Protein AF-0000000081165076 (afdb_homodimer)

Foldseek 3Di:
DVVVVVVVVVVVVVVVVVVVVVVVVVVVVVVLVVVLVVLVVVVVVVVVVVVVVVVVVVVVVVVVVVVVVVVVVVVVVVVVLVVVVVVVVVVVVVLVVLVVVLVVLVVVCVVPPVVVCVVSVVCSVVDPSVVPNPPPDDDDDPVNRDDDDDDDDPDPVVVVVVVVVPPDDDDPFAQKAWPDWDADAQWIKTFMDGDDDPDPQKKKWKWKFWDDDRSVCPVVTDIDTQDIGDDRMDIRGRDDAFTKMKMWMWMDHPPDPDIIDIGDIDMDHHHHHHWAWDDPDPQWHADDRRQKIFGHADQDWWKIKTPDLRAFAQHKKKKWWAWDDDFDFQWWKWKALDRPGTHHQLAARIWIAGQCFWIHARNRTDPDGDHGDHHGKMWMWHWDDPVPQWIWIWIDIPHDIDIDIHRGPCVPQPPPPPPDDPPSGGGRIMIITTGRHGTTMMGMD/DVVVVVVVVVVVVVVVVVVVVVVVVVVVVVVLVVVLVVLVVVVVVVVVVVVVVVVVVVVVVVVVVVVVVVVVVVVVVVVVLVVVVVVVVVVVVVLVVLVVVLVVLVVVCVVPPVVVCVVSVVCSVPDPSVVPNPPPDDDDDVVPRDDDDDDDDPDPVVVVVVVVVPPDDDDPFAQKAWDDWDADAQWIKTFMDGDDDPDPQKKKWKWKFWDDDRSVCPVVTDIDTADIGDDRMDIRGRDDAFTKMKMWMWMDHPPDPDIIDIGDIDMDHHHHHHWAWDDPDPQWHADPRRQKIFGHADQDWWKIKTPDLRAFAQHKKKKWWAWDDDFDFQWWKWKALDRPGTHHQLAARIWIAGQCFWIHARNHTDPDGDHGDHHGKMWMWHWDDPVPQWIWIWIDIPHDIDIDIHRGPCVPQPPPPPPDDPPPGGRRIMIITTGRHGTTMMGMD

InterPro domains:
  IPR013783 Immunoglobulin-like fold [G3DSA:2.60.40.10] (173-272)
  IPR036116 Fibronectin type III superfamily [SSF49265] (173-267)
  IPR059495 CRLF3, C-terminal domain [PF27985] (286-445)
  IPR060586 CRLF3, N-terminal coiled-coil domain [PF27984] (12-149)

Solvent-accessible surface area (backbone atoms only — not comparable to full-atom values): 47484 Å² total; per-residue (Å²): 115,58,64,63,43,53,49,50,43,53,51,50,32,50,52,26,50,52,42,39,55,52,45,54,52,40,50,54,52,48,52,51,45,51,47,35,28,53,43,26,34,53,50,26,47,52,49,50,54,50,51,53,49,50,43,52,53,49,44,51,51,39,50,51,52,40,51,51,50,53,47,48,50,45,51,51,53,41,50,53,51,49,52,53,50,51,54,51,48,50,52,49,50,52,50,40,50,51,29,50,50,49,38,51,51,40,52,54,43,64,71,60,55,45,77,79,37,58,65,59,44,53,52,54,70,66,32,68,68,66,65,58,57,69,66,77,79,78,71,79,52,72,85,75,42,56,42,36,38,59,45,69,74,87,53,60,52,57,56,52,36,55,57,45,66,65,56,54,49,77,39,47,61,38,61,33,36,72,72,44,75,44,75,37,66,18,25,39,35,38,30,42,43,67,66,67,76,87,70,75,64,45,34,30,38,35,30,36,31,84,33,73,66,43,71,88,43,50,87,78,56,69,71,42,84,73,46,74,40,70,64,57,55,50,70,48,66,84,46,66,60,73,36,42,32,20,35,35,37,26,39,27,48,69,89,56,90,60,68,52,53,64,19,73,67,46,64,50,64,32,77,49,56,52,62,36,46,42,76,80,48,73,41,46,48,60,40,82,87,25,23,27,41,32,32,40,82,62,90,62,70,43,46,44,42,33,61,51,65,71,44,44,61,65,53,66,40,35,38,36,23,71,34,66,45,68,85,50,90,78,15,30,41,38,38,22,63,68,82,78,60,41,79,57,60,77,29,74,50,16,34,28,35,28,39,72,13,46,33,25,52,51,49,39,74,52,89,68,70,44,63,57,63,42,67,71,31,49,42,36,42,35,36,39,70,63,84,76,68,32,33,36,38,36,42,31,32,86,87,45,72,50,74,49,80,41,77,54,72,58,86,78,49,79,74,74,71,67,83,77,77,81,69,82,69,65,70,51,23,25,39,36,36,28,59,76,37,36,52,31,26,43,32,49,82,115,58,65,64,44,52,49,49,44,53,52,51,32,52,51,25,50,52,43,39,55,52,46,55,53,39,51,54,52,49,53,52,46,51,46,33,28,54,43,27,34,52,51,25,49,52,48,50,54,51,52,52,50,50,43,50,52,50,46,51,51,40,50,51,53,40,50,51,50,53,48,49,51,46,50,51,52,41,52,54,52,49,52,53,51,50,54,51,50,50,53,48,52,52,50,41,51,50,29,50,50,49,38,50,51,38,52,53,43,65,70,59,54,45,77,78,37,57,65,61,45,52,51,55,70,67,33,66,68,65,66,59,57,71,67,75,78,78,71,79,52,73,84,74,41,55,42,36,37,58,45,70,74,86,54,61,54,60,56,52,36,54,56,44,67,66,55,54,50,78,38,46,62,38,60,33,39,71,73,45,77,44,75,38,65,18,24,39,34,39,31,45,43,68,65,68,76,87,68,74,64,45,34,30,39,35,30,37,29,84,33,75,66,44,72,86,42,51,88,76,55,70,72,41,85,72,48,73,42,69,64,58,57,50,68,48,66,85,46,66,62,72,37,42,32,20,35,34,37,25,39,26,47,67,86,56,90,61,68,52,52,64,20,74,66,47,67,50,64,31,78,48,57,51,64,35,48,43,76,81,47,74,42,46,48,60,42,81,86,23,24,27,39,31,34,40,83,64,90,63,70,42,47,43,43,32,62,51,65,69,44,41,59,66,52,66,38,34,38,36,23,72,34,68,43,69,85,48,89,77,16,30,41,38,38,22,64,66,83,78,61,41,79,58,60,77,30,75,52,14,34,28,35,29,40,73,13,46,33,25,53,51,50,38,74,52,88,69,67,43,63,57,64,44,66,70,30,50,42,36,41,34,35,38,70,65,82,76,66,32,34,37,36,37,41,32,32,87,90,44,72,50,74,49,79,42,76,54,72,58,86,78,50,77,72,75,72,69,82,76,79,80,70,81,68,61,69,51,23,25,39,35,36,30,58,75,36,36,51,30,25,42,32,49,80

Secondary structure (DSSP, 8-state):
-HHHHHHHHHHHHHHHHHHHHHHHHHHHHHHHHHHHHHHHHHHHHHHHHHHHHHHHHHHHHHHHHHHHHHHHHHHHHHHHHHHHHHHHHHHHHHHHHHHHHHHHHHHHHHHS-TTT-HHHHHHHHH-HHHHGGG--PPPPPGGGS---EEE--S-HHHHHHHHHHTS-EEESS-SEEEEEEEEETTEEEEEEEESSS--SSEEEEEEEEES---GGGGGG---EEEEEES-SEEEE-SPPTT-EEEEEEEEEETT-S---PPPPPEEEE--SPPP-B-SS-TTEEEETTTTEEEE-SSS----EEBSSS-EETT--EEEEEEE-----TT-EEEEES-S--SS-S-STTEEEEETTS-EEETTEEPS--PPPP-TT-EEEEEEEE-SSSEEEEEEEETTEEEEEEEE--GGGS-----SS-------EEEEEEE-SSTT-EEEE-/-HHHHHHHHHHHHHHHHHHHHHHHHHHHHHHHHHHHHHHHHHHHHHHHHHHHHHHHHHHHHHHHHHHHHHHHHHHHHHHHHHHHHHHHHHHHHHHHHHHHHHHHHHHHHHHS-TTT-HHHHHHHHH-HHHHGGG--PPPPPGGGS---EEE--S-HHHHHHHHHHTS-EEESS-SEEEEEEEEETTEEEEEEEESSS--SSEEEEEEEEES---GGGGGG---EEEEEES-SEEEE-SPPTTEEEEEEEEEEETT-S---PPPPPEEEEE-SPPP-B-SS-TTEEEETTTTEEEE-SSS----EEBSSS-EETT--EEEEEEE-----TT-EEEEES-S--SS-S-STTEEEEETTS-EEETTEE-SPPPPPP-TT-EEEEEEEE-SSSEEEEEEEETTEEEEEEEE--GGGS-----SS-------EEEEEEE-SSTT-EEEE-

Nearest PDB structures (foldseek):
  6rpx-assembly1_A  TM=6.434E-01  e=7.428E-28  Mus musculus
  6rpz-assembly1_A  TM=6.481E-01  e=4.586E-27  Mus musculus
  6rpy-assembly1_A  TM=6.576E-01  e=1.841E-25  Mus musculus
  1ujt-assembly1_A  TM=6.113E-01  e=3.303E-04  Homo sapiens
  5iv7-assembly1_C  TM=3.726E-01  e=2.010E-02  Tequatrovirus T4

Radius of gyration: 54.28 Å; Cα contacts (8 Å, |Δi|>4): 1752; chains: 2; bounding box: 66×156×138 Å

Structure (mmCIF, N/CA/C/O backbone):
data_AF-0000000081165076-model_v1
#
loop_
_entity.id
_entity.type
_entity.pdbx_description
1 polymer 'Cytokine receptor-like factor 3'
#
loop_
_atom_site.group_PDB
_atom_site.id
_atom_site.type_symbol
_atom_site.label_atom_id
_atom_site.label_alt_id
_atom_site.label_comp_id
_atom_site.label_asym_id
_atom_site.label_entity_id
_atom_site.label_seq_id
_atom_site.pdbx_PDB_ins_code
_atom_site.Cartn_x
_atom_site.Cartn_y
_atom_site.Cartn_z
_atom_site.occupancy
_atom_site.B_iso_or_equiv
_atom_site.auth_seq_id
_atom_site.auth_comp_id
_atom_site.auth_asym_id
_atom_site.auth_atom_id
_atom_site.pdbx_PDB_model_num
ATOM 1 N N . MET A 1 1 ? -9.984 -53.719 -66.75 1 63.38 1 MET A N 1
ATOM 2 C CA . MET A 1 1 ? -10.195 -52.281 -66.5 1 63.38 1 MET A CA 1
ATOM 3 C C . MET A 1 1 ? -11.18 -52.094 -65.375 1 63.38 1 MET A C 1
ATOM 5 O O . MET A 1 1 ? -10.906 -51.312 -64.438 1 63.38 1 MET A O 1
ATOM 9 N N . SER A 1 2 ? -12.094 -53 -65.25 1 77.25 2 SER A N 1
ATOM 10 C CA . SER A 1 2 ? -13.148 -52.875 -64.25 1 77.25 2 SER A CA 1
ATOM 11 C C . SER A 1 2 ? -12.656 -53.312 -62.875 1 77.25 2 SER A C 1
ATOM 13 O O . SER A 1 2 ? -12.938 -52.656 -61.875 1 77.25 2 SER A O 1
ATOM 15 N N . GLU A 1 3 ? -11.797 -54.219 -62.844 1 81.38 3 GLU A N 1
ATOM 16 C CA . GLU A 1 3 ? -11.32 -54.75 -61.562 1 81.38 3 GLU A CA 1
ATOM 17 C C . GLU A 1 3 ? -10.414 -53.75 -60.844 1 81.38 3 GLU A C 1
ATOM 19 O O . GLU A 1 3 ? -10.484 -53.594 -59.625 1 81.38 3 GLU A O 1
ATOM 24 N N . SER A 1 4 ? -9.68 -53.125 -61.688 1 85.31 4 SER A N 1
ATOM 25 C CA . SER A 1 4 ? -8.773 -52.125 -61.125 1 85.31 4 SER A CA 1
ATOM 26 C C . SER A 1 4 ? -9.539 -50.938 -60.562 1 85.31 4 SER A C 1
ATOM 28 O O . SER A 1 4 ? -9.141 -50.375 -59.531 1 85.31 4 SER A O 1
ATOM 30 N N . LEU A 1 5 ? -10.656 -50.656 -61.156 1 87.56 5 LEU A N 1
ATOM 31 C CA . LEU A 1 5 ? -11.477 -49.531 -60.719 1 87.56 5 LEU A CA 1
ATOM 32 C C . LEU A 1 5 ? -12.227 -49.875 -59.438 1 87.56 5 LEU A C 1
ATOM 34 O O . LEU A 1 5 ? -12.414 -49.031 -58.562 1 87.56 5 LEU A O 1
ATOM 38 N N . VAL A 1 6 ? -12.594 -51.125 -59.281 1 89.12 6 VAL A N 1
ATOM 39 C CA . VAL A 1 6 ? -13.289 -51.594 -58.094 1 89.12 6 VAL A CA 1
ATOM 40 C C . VAL A 1 6 ? -12.328 -51.594 -56.906 1 89.12 6 VAL A C 1
ATOM 42 O O . VAL A 1 6 ? -12.703 -51.188 -55.781 1 89.12 6 VAL A O 1
ATOM 45 N N . GLN A 1 7 ? -11.117 -51.969 -57.219 1 89.62 7 GLN A N 1
ATOM 46 C CA . GLN A 1 7 ? -10.109 -51.969 -56.188 1 89.62 7 GLN A CA 1
ATOM 47 C C . GLN A 1 7 ? -9.812 -50.531 -55.688 1 89.62 7 GLN A C 1
ATOM 49 O O . GLN A 1 7 ? -9.547 -50.312 -54.531 1 89.62 7 GLN A O 1
ATOM 54 N N . ASN A 1 8 ? -9.875 -49.625 -56.562 1 87.19 8 ASN A N 1
ATOM 55 C CA . ASN A 1 8 ? -9.672 -48.219 -56.219 1 87.19 8 ASN A CA 1
ATOM 56 C C . ASN A 1 8 ? -10.75 -47.719 -55.25 1 87.19 8 ASN A C 1
ATOM 58 O O . ASN A 1 8 ? -10.477 -46.938 -54.344 1 87.19 8 ASN A O 1
ATOM 62 N N . VAL A 1 9 ? -11.953 -48.188 -55.469 1 89 9 VAL A N 1
ATOM 63 C CA . VAL A 1 9 ? -13.062 -47.812 -54.594 1 89 9 VAL A CA 1
ATOM 64 C C . VAL A 1 9 ? -12.859 -48.375 -53.188 1 89 9 VAL A C 1
ATOM 66 O O . VAL A 1 9 ? -13.07 -47.688 -52.188 1 89 9 VAL A O 1
ATOM 69 N N . VAL A 1 10 ? -12.383 -49.594 -53.156 1 89.81 10 VAL A N 1
ATOM 70 C CA . VAL A 1 10 ? -12.172 -50.25 -51.875 1 89.81 10 VAL A CA 1
ATOM 71 C C . VAL A 1 10 ? -11.055 -49.562 -51.094 1 89.81 10 VAL A C 1
ATOM 73 O O . VAL A 1 10 ? -11.172 -49.344 -49.906 1 89.81 10 VAL A O 1
ATOM 76 N N . ASP A 1 11 ? -9.992 -49.188 -51.812 1 88.19 11 ASP A N 1
ATOM 77 C CA . ASP A 1 11 ? -8.852 -48.5 -51.188 1 88.19 11 ASP A CA 1
ATOM 78 C C . ASP A 1 11 ? -9.227 -47.125 -50.719 1 88.19 11 ASP A C 1
ATOM 80 O O . ASP A 1 11 ? -8.789 -46.688 -49.625 1 88.19 11 ASP A O 1
ATOM 84 N N . THR A 1 12 ? -9.977 -46.469 -51.531 1 86.44 12 THR A N 1
ATOM 85 C CA . THR A 1 12 ? -10.414 -45.125 -51.156 1 86.44 12 THR A CA 1
ATOM 86 C C . THR A 1 12 ? -11.336 -45.188 -49.938 1 86.44 12 THR A C 1
ATOM 88 O O . THR A 1 12 ? -11.273 -44.312 -49.062 1 86.44 12 THR A O 1
ATOM 91 N N . MET A 1 13 ? -12.148 -46.188 -49.844 1 88.38 13 MET A N 1
ATOM 92 C CA . MET A 1 13 ? -13.055 -46.344 -48.688 1 88.38 13 MET A CA 1
ATOM 93 C C . MET A 1 13 ? -12.281 -46.656 -47.406 1 88.38 13 MET A C 1
ATOM 95 O O . MET A 1 13 ? -12.625 -46.188 -46.344 1 88.38 13 MET A O 1
ATOM 99 N N . ALA A 1 14 ? -11.266 -47.5 -47.594 1 87.56 14 ALA A N 1
ATOM 100 C CA . ALA A 1 14 ? -10.43 -47.812 -46.438 1 87.56 14 ALA A CA 1
ATOM 101 C C . ALA A 1 14 ? -9.703 -46.594 -45.906 1 87.56 14 ALA A C 1
ATOM 103 O O . ALA A 1 14 ? -9.617 -46.375 -44.719 1 87.56 14 ALA A O 1
ATOM 104 N N . SER A 1 15 ? -9.219 -45.781 -46.875 1 86.31 15 SER A N 1
ATOM 105 C CA . SER A 1 15 ? -8.539 -44.562 -46.5 1 86.31 15 SER A CA 1
ATOM 106 C C . SER A 1 15 ? -9.508 -43.562 -45.844 1 86.31 15 SER A C 1
ATOM 108 O O . SER A 1 15 ? -9.148 -42.875 -44.875 1 86.31 15 SER A O 1
ATOM 110 N N . ALA A 1 16 ? -10.672 -43.562 -46.375 1 87.69 16 ALA A N 1
ATOM 111 C CA . ALA A 1 16 ? -11.688 -42.656 -45.812 1 87.69 16 ALA A CA 1
ATOM 112 C C . ALA A 1 16 ? -12.117 -43.125 -44.406 1 87.69 16 ALA A C 1
ATOM 114 O O . ALA A 1 16 ? -12.398 -42.281 -43.531 1 87.69 16 ALA A O 1
ATOM 115 N N . SER A 1 17 ? -12.195 -44.438 -44.25 1 89.62 17 SER A N 1
ATOM 116 C CA . SER A 1 17 ? -12.562 -44.969 -42.938 1 89.62 17 SER A CA 1
ATOM 117 C C . SER A 1 17 ? -11.492 -44.656 -41.906 1 89.62 17 SER A C 1
ATOM 119 O O . SER A 1 17 ? -11.805 -44.375 -40.719 1 89.62 17 SER A O 1
ATOM 121 N N . MET A 1 18 ? -10.234 -44.75 -42.312 1 86.62 18 MET A N 1
ATOM 122 C CA . MET A 1 18 ? -9.133 -44.406 -41.406 1 86.62 18 MET A CA 1
ATOM 123 C C . MET A 1 18 ? -9.141 -42.938 -41.031 1 86.62 18 MET A C 1
ATOM 125 O O . MET A 1 18 ? -8.906 -42.562 -39.906 1 86.62 18 MET A O 1
ATOM 129 N N . GLN A 1 19 ? -9.406 -42.219 -42.031 1 86.5 19 GLN A N 1
ATOM 130 C CA . GLN A 1 19 ? -9.484 -40.781 -41.812 1 86.5 19 GLN A CA 1
ATOM 131 C C . GLN A 1 19 ? -10.648 -40.438 -40.875 1 86.5 19 GLN A C 1
ATOM 133 O O . GLN A 1 19 ? -10.516 -39.562 -40 1 86.5 19 GLN A O 1
ATOM 138 N N . LYS A 1 20 ? -11.742 -41.094 -41.156 1 89 20 LYS A N 1
ATOM 139 C CA . LYS A 1 20 ? -12.914 -40.875 -40.312 1 89 20 LYS A CA 1
ATOM 140 C C . LYS A 1 20 ? -12.602 -41.188 -38.844 1 89 20 LYS A C 1
ATOM 142 O O . LYS A 1 20 ? -12.977 -40.438 -37.938 1 89 20 LYS A O 1
ATOM 147 N N . SER A 1 21 ? -11.961 -42.281 -38.625 1 89.56 21 SER A N 1
ATOM 148 C CA . SER A 1 21 ? -11.594 -42.656 -37.25 1 89.56 21 SER A CA 1
ATOM 149 C C . SER A 1 21 ? -10.688 -41.625 -36.625 1 89.56 21 SER A C 1
ATOM 151 O O . SER A 1 21 ? -10.859 -41.281 -35.438 1 89.56 21 SER A O 1
ATOM 153 N N . HIS A 1 22 ? -9.727 -41.062 -37.375 1 88.19 22 HIS A N 1
ATOM 154 C CA . HIS A 1 22 ? -8.812 -40.031 -36.875 1 88.19 22 HIS A CA 1
ATOM 155 C C . HIS A 1 22 ? -9.555 -38.75 -36.562 1 88.19 22 HIS A C 1
ATOM 157 O O . HIS A 1 22 ? -9.273 -38.094 -35.531 1 88.19 22 HIS A O 1
ATOM 163 N N . LEU A 1 23 ? -10.484 -38.406 -37.344 1 89 23 LEU A N 1
ATOM 164 C CA . LEU A 1 23 ? -11.234 -37.156 -37.156 1 89 23 LEU A CA 1
ATOM 165 C C . LEU A 1 23 ? -12.156 -37.281 -35.938 1 89 23 LEU A C 1
ATOM 167 O O . LEU A 1 23 ? -12.367 -36.281 -35.25 1 89 23 LEU A O 1
ATOM 171 N N . VAL A 1 24 ? -12.711 -38.5 -35.781 1 90 24 VAL A N 1
ATOM 172 C CA . VAL A 1 24 ? -13.555 -38.719 -34.594 1 90 24 VAL A CA 1
ATOM 173 C C . VAL A 1 24 ? -12.719 -38.562 -33.312 1 90 24 VAL A C 1
ATOM 175 O O . VAL A 1 24 ? -13.172 -37.938 -32.344 1 90 24 VAL A O 1
ATOM 178 N N . ASP A 1 25 ? -11.484 -39.031 -33.344 1 88.69 25 ASP A N 1
ATOM 179 C CA . ASP A 1 25 ? -10.57 -38.875 -32.188 1 88.69 25 ASP A CA 1
ATOM 180 C C . ASP A 1 25 ? -10.203 -37.406 -32 1 88.69 25 ASP A C 1
ATOM 182 O O . ASP A 1 25 ? -10.062 -36.969 -30.859 1 88.69 25 ASP A O 1
ATOM 186 N N . LEU A 1 26 ? -10.055 -36.781 -33.062 1 89.44 26 LEU A N 1
ATOM 187 C CA . LEU A 1 26 ? -9.711 -35.344 -33 1 89.44 26 LEU A CA 1
ATOM 188 C C . LEU A 1 26 ? -10.844 -34.531 -32.375 1 89.44 26 LEU A C 1
ATOM 190 O O . LEU A 1 26 ? -10.602 -33.594 -31.641 1 89.44 26 LEU A O 1
ATOM 194 N N . LEU A 1 27 ? -12.055 -34.906 -32.719 1 90.62 27 LEU A N 1
ATOM 195 C CA . LEU A 1 27 ? -13.203 -34.188 -32.156 1 90.62 27 LEU A CA 1
ATOM 196 C C . LEU A 1 27 ? -13.281 -34.406 -30.641 1 90.62 27 LEU A C 1
ATOM 198 O O . LEU A 1 27 ? -13.68 -33.5 -29.906 1 90.62 27 LEU A O 1
ATOM 202 N N . SER A 1 28 ? -12.953 -35.594 -30.234 1 88.81 28 SER A N 1
ATOM 203 C CA . SER A 1 28 ? -12.93 -35.875 -28.797 1 88.81 28 SER A CA 1
ATOM 204 C C . SER A 1 28 ? -11.859 -35.031 -28.094 1 88.81 28 SER A C 1
ATOM 206 O O . SER A 1 28 ? -12.094 -34.531 -27 1 88.81 28 SER A O 1
ATOM 208 N N . THR A 1 29 ? -10.672 -34.875 -28.703 1 87.38 29 THR A N 1
ATOM 209 C CA . THR A 1 29 ? -9.578 -34.094 -28.156 1 87.38 29 THR A CA 1
ATOM 210 C C . THR A 1 29 ? -9.969 -32.625 -28.094 1 87.38 29 THR A C 1
ATOM 212 O O . THR A 1 29 ? -9.594 -31.906 -27.156 1 87.38 29 THR A O 1
ATOM 215 N N . LEU A 1 30 ? -10.711 -32.188 -29.094 1 90.44 30 LEU A N 1
ATOM 216 C CA . LEU A 1 30 ? -11.133 -30.781 -29.141 1 90.44 30 LEU A CA 1
ATOM 217 C C . LEU A 1 30 ? -12.156 -30.484 -28.062 1 90.44 30 LEU A C 1
ATOM 219 O O . LEU A 1 30 ? -12.188 -29.391 -27.516 1 90.44 30 LEU A O 1
ATOM 223 N N . LYS A 1 31 ? -12.992 -31.5 -27.812 1 89.56 31 LYS A N 1
ATOM 224 C CA . LYS A 1 31 ? -13.93 -31.344 -26.703 1 89.56 31 LYS A CA 1
ATOM 225 C C . LYS A 1 31 ? -13.195 -31.172 -25.375 1 89.56 31 LYS A C 1
ATOM 227 O O . LYS A 1 31 ? -13.586 -30.359 -24.547 1 89.56 31 LYS A O 1
ATOM 232 N N . GLN A 1 32 ? -12.125 -31.953 -25.203 1 86.69 32 GLN A N 1
ATOM 233 C CA . GLN A 1 32 ? -11.305 -31.844 -23.984 1 86.69 32 GLN A CA 1
ATOM 234 C C . GLN A 1 32 ? -10.594 -30.484 -23.938 1 86.69 32 GLN A C 1
ATOM 236 O O . GLN A 1 32 ? -10.438 -29.922 -22.844 1 86.69 32 GLN A O 1
ATOM 241 N N . ALA A 1 33 ? -10.18 -30.031 -25.078 1 89.69 33 ALA A N 1
ATOM 242 C CA . ALA A 1 33 ? -9.508 -28.734 -25.156 1 89.69 33 ALA A CA 1
ATOM 243 C C . ALA A 1 33 ? -10.453 -27.609 -24.734 1 89.69 33 ALA A C 1
ATOM 245 O O . ALA A 1 33 ? -10.062 -26.688 -24.016 1 89.69 33 ALA A O 1
ATOM 246 N N . LYS A 1 34 ? -11.688 -27.641 -25.219 1 91.44 34 LYS A N 1
ATOM 247 C CA . LYS A 1 34 ? -12.68 -26.625 -24.844 1 91.44 34 LYS A CA 1
ATOM 248 C C . LYS A 1 34 ? -12.953 -26.656 -23.344 1 91.44 34 LYS A C 1
ATOM 250 O O . LYS A 1 34 ? -13.109 -25.609 -22.719 1 91.44 34 LYS A O 1
ATOM 255 N N . GLU A 1 35 ? -13.023 -27.859 -22.828 1 90 35 GLU A N 1
ATOM 256 C CA . GLU A 1 35 ? -13.234 -28 -21.391 1 90 35 GLU A CA 1
ATOM 257 C C . GLU A 1 35 ? -12.055 -27.438 -20.609 1 90 35 GLU A C 1
ATOM 259 O O . GLU A 1 35 ? -12.242 -26.812 -19.547 1 90 35 GLU A O 1
ATOM 264 N N . GLN A 1 36 ? -10.875 -27.734 -21.078 1 89.06 36 GLN A N 1
ATOM 265 C CA . GLN A 1 36 ? -9.68 -27.203 -20.422 1 89.06 36 GLN A CA 1
ATOM 266 C C . GLN A 1 36 ? -9.727 -25.672 -20.359 1 89.06 36 GLN A C 1
ATOM 268 O O . GLN A 1 36 ? -9.414 -25.094 -19.312 1 89.06 36 GLN A O 1
ATOM 273 N N . ILE A 1 37 ? -10.117 -25.031 -21.422 1 92.62 37 ILE A N 1
ATOM 274 C CA . ILE A 1 37 ? -10.172 -23.578 -21.5 1 92.62 37 ILE A CA 1
ATOM 275 C C . ILE A 1 37 ? -11.242 -23.062 -20.547 1 92.62 37 ILE A C 1
ATOM 277 O O . ILE A 1 37 ? -10.977 -22.156 -19.75 1 92.62 37 ILE A O 1
ATOM 281 N N . THR A 1 38 ? -12.398 -23.656 -20.562 1 93 38 THR A N 1
ATOM 282 C CA . THR A 1 38 ? -13.523 -23.156 -19.781 1 93 38 THR A CA 1
ATOM 283 C C . THR A 1 38 ? -13.281 -23.391 -18.281 1 93 38 THR A C 1
ATOM 285 O O . THR A 1 38 ? -13.547 -22.516 -17.469 1 93 38 THR A O 1
ATOM 288 N N . VAL A 1 39 ? -12.805 -24.531 -17.922 1 91.06 39 VAL A N 1
ATOM 289 C CA . VAL A 1 39 ? -12.586 -24.859 -16.516 1 91.06 39 VAL A CA 1
ATOM 290 C C . VAL A 1 39 ? -11.422 -24.031 -15.969 1 91.06 39 VAL A C 1
ATOM 292 O O . VAL A 1 39 ? -11.484 -23.531 -14.844 1 91.06 39 VAL A O 1
ATOM 295 N N . SER A 1 40 ? -10.305 -23.953 -16.766 1 92.19 40 SER A N 1
ATOM 296 C CA . SER A 1 40 ? -9.164 -23.156 -16.312 1 92.19 40 SER A CA 1
ATOM 297 C C . SER A 1 40 ? -9.547 -21.688 -16.141 1 92.19 40 SER A C 1
ATOM 299 O O . SER A 1 40 ? -9.094 -21.031 -15.195 1 92.19 40 SER A O 1
ATOM 301 N N . ALA A 1 41 ? -10.383 -21.172 -17.062 1 94.88 41 ALA A N 1
ATOM 302 C CA . ALA A 1 41 ? -10.867 -19.797 -16.938 1 94.88 41 ALA A CA 1
ATOM 303 C C . ALA A 1 41 ? -11.719 -19.609 -15.695 1 94.88 41 ALA A C 1
ATOM 305 O O . ALA A 1 41 ? -11.531 -18.656 -14.945 1 94.88 41 ALA A O 1
ATOM 306 N N . SER A 1 42 ? -12.641 -20.516 -15.461 1 94.19 42 SER A N 1
ATOM 307 C CA . SER A 1 42 ? -13.508 -20.453 -14.289 1 94.19 42 SER A CA 1
ATOM 308 C C . SER A 1 42 ? -12.703 -20.547 -12.992 1 94.19 42 SER A C 1
ATOM 310 O O . SER A 1 42 ? -12.961 -19.812 -12.039 1 94.19 42 SER A O 1
ATOM 312 N N . SER A 1 43 ? -11.805 -21.438 -12.984 1 91.81 43 SER A N 1
ATOM 313 C CA . SER A 1 43 ? -10.945 -21.594 -11.812 1 91.81 43 SER A CA 1
ATOM 314 C C . SER A 1 43 ? -10.109 -20.344 -11.555 1 91.81 43 SER A C 1
ATOM 316 O O . SER A 1 43 ? -9.914 -19.953 -10.406 1 91.81 43 SER A O 1
ATOM 318 N N . SER A 1 44 ? -9.562 -19.797 -12.625 1 94.62 44 SER A N 1
ATOM 319 C CA . SER A 1 44 ? -8.773 -18.578 -12.5 1 94.62 44 SER A CA 1
ATOM 320 C C . SER A 1 44 ? -9.617 -17.422 -11.969 1 94.62 44 SER A C 1
ATOM 322 O O . SER A 1 44 ? -9.156 -16.641 -11.133 1 94.62 44 SER A O 1
ATOM 324 N N . ARG A 1 45 ? -10.859 -17.266 -12.469 1 96.94 45 ARG A N 1
ATOM 325 C CA . ARG A 1 45 ? -11.758 -16.219 -11.984 1 96.94 45 ARG A CA 1
ATOM 326 C C . ARG A 1 45 ? -12.023 -16.375 -10.492 1 96.94 45 ARG A C 1
ATOM 328 O O . ARG A 1 45 ? -11.953 -15.398 -9.742 1 96.94 45 ARG A O 1
ATOM 335 N N . GLU A 1 46 ? -12.281 -17.594 -10.102 1 94.38 46 GLU A N 1
ATOM 336 C CA . GLU A 1 46 ? -12.547 -17.859 -8.695 1 94.38 46 GLU A CA 1
ATOM 337 C C . GLU A 1 46 ? -11.312 -17.609 -7.836 1 94.38 46 GLU A C 1
ATOM 339 O O . GLU A 1 46 ? -11.422 -17.062 -6.734 1 94.38 46 GLU A O 1
ATOM 344 N N . GLY A 1 47 ? -10.203 -18.047 -8.367 1 93.38 47 GLY A N 1
ATOM 345 C CA . GLY A 1 47 ? -8.969 -17.797 -7.641 1 93.38 47 GLY A CA 1
ATOM 346 C C . GLY A 1 47 ? -8.672 -16.328 -7.453 1 93.38 47 GLY A C 1
ATOM 347 O O . GLY A 1 47 ? -8.234 -15.906 -6.379 1 93.38 47 GLY A O 1
ATOM 348 N N . LEU A 1 48 ? -8.922 -15.57 -8.461 1 96.62 48 LEU A N 1
ATOM 349 C CA . LEU A 1 48 ? -8.711 -14.125 -8.398 1 96.62 48 LEU A CA 1
ATOM 350 C C . LEU A 1 48 ? -9.664 -13.484 -7.395 1 96.62 48 LEU A C 1
ATOM 352 O O . LEU A 1 48 ? -9.242 -12.664 -6.574 1 96.62 48 LEU A O 1
ATOM 356 N N . LYS A 1 49 ? -10.938 -13.82 -7.434 1 97.06 49 LYS A N 1
ATOM 357 C CA . LYS A 1 49 ? -11.93 -13.273 -6.512 1 97.06 49 LYS A CA 1
ATOM 358 C C . LYS A 1 49 ? -11.562 -13.586 -5.066 1 97.06 49 LYS A C 1
ATOM 360 O O . LYS A 1 49 ? -11.648 -12.719 -4.195 1 97.06 49 LYS A O 1
ATOM 365 N N . GLN A 1 50 ? -11.117 -14.82 -4.871 1 95.44 50 GLN A N 1
ATOM 366 C CA . GLN A 1 50 ? -10.742 -15.219 -3.52 1 95.44 50 GLN A CA 1
ATOM 367 C C . GLN A 1 50 ? -9.5 -14.469 -3.047 1 95.44 50 GLN A C 1
ATOM 369 O O . GLN A 1 50 ? -9.438 -14.031 -1.895 1 95.44 50 GLN A O 1
ATOM 374 N N . HIS A 1 51 ? -8.547 -14.391 -3.912 1 95.38 51 HIS A N 1
ATOM 375 C CA . HIS A 1 51 ? -7.305 -13.695 -3.57 1 95.38 51 HIS A CA 1
ATOM 376 C C . HIS A 1 51 ? -7.574 -12.25 -3.184 1 95.38 51 HIS A C 1
ATOM 378 O O . HIS A 1 51 ? -7.105 -11.781 -2.145 1 95.38 51 HIS A O 1
ATOM 384 N N . PHE A 1 52 ? -8.352 -11.531 -3.924 1 96.56 52 PHE A N 1
ATOM 385 C CA . PHE A 1 52 ? -8.578 -10.117 -3.682 1 96.56 52 PHE A CA 1
ATOM 386 C C . PHE A 1 52 ? -9.539 -9.914 -2.514 1 96.56 52 PHE A C 1
ATOM 388 O O . PHE A 1 52 ? -9.5 -8.875 -1.847 1 96.56 52 PHE A O 1
ATOM 395 N N . GLN A 1 53 ? -10.398 -10.922 -2.316 1 96.19 53 GLN A N 1
ATOM 396 C CA . GLN A 1 53 ? -11.227 -10.867 -1.117 1 96.19 53 GLN A CA 1
ATOM 397 C C . GLN A 1 53 ? -10.375 -10.969 0.145 1 96.19 53 GLN A C 1
ATOM 399 O O . GLN A 1 53 ? -10.602 -10.242 1.113 1 96.19 53 GLN A O 1
ATOM 404 N N . THR A 1 54 ? -9.469 -11.852 0.123 1 95.38 54 THR A N 1
ATOM 405 C CA . THR A 1 54 ? -8.555 -11.992 1.251 1 95.38 54 THR A CA 1
ATOM 406 C C . THR A 1 54 ? -7.711 -10.734 1.425 1 95.38 54 THR A C 1
ATOM 408 O O . THR A 1 54 ? -7.492 -10.273 2.549 1 95.38 54 THR A O 1
ATOM 411 N N . LEU A 1 55 ? -7.211 -10.203 0.325 1 95.06 55 LEU A N 1
ATOM 412 C CA . LEU A 1 55 ? -6.434 -8.969 0.357 1 95.06 55 LEU A CA 1
ATOM 413 C C . LEU A 1 55 ? -7.238 -7.836 0.977 1 95.06 55 LEU A C 1
ATOM 415 O O . LEU A 1 55 ? -6.727 -7.098 1.824 1 95.06 55 LEU A O 1
ATOM 419 N N . ARG A 1 56 ? -8.508 -7.719 0.562 1 95.62 56 ARG A N 1
ATOM 420 C CA . ARG A 1 56 ? -9.406 -6.695 1.089 1 95.62 56 ARG A CA 1
ATOM 421 C C . ARG A 1 56 ? -9.555 -6.824 2.602 1 95.62 56 ARG A C 1
ATOM 423 O O . ARG A 1 56 ? -9.477 -5.828 3.324 1 95.62 56 ARG A O 1
ATOM 430 N N . LYS A 1 57 ? -9.805 -8.016 3.066 1 96.19 57 LYS A N 1
ATOM 431 C CA . LYS A 1 57 ? -9.984 -8.266 4.492 1 96.19 57 LYS A CA 1
ATOM 432 C C . LYS A 1 57 ? -8.719 -7.934 5.277 1 96.19 57 LYS A C 1
ATOM 434 O O . LYS A 1 57 ? -8.789 -7.309 6.34 1 96.19 57 LYS A O 1
ATOM 439 N N . ASP A 1 58 ? -7.586 -8.305 4.789 1 95.94 58 ASP A N 1
ATOM 440 C CA . ASP A 1 58 ? -6.316 -8.055 5.469 1 95.94 58 ASP A CA 1
ATOM 441 C C . ASP A 1 58 ? -6.031 -6.559 5.566 1 95.94 58 ASP A C 1
ATOM 443 O O . ASP A 1 58 ? -5.59 -6.07 6.613 1 95.94 58 ASP A O 1
ATOM 447 N N . ILE A 1 59 ? -6.215 -5.867 4.496 1 95.88 59 ILE A N 1
ATOM 448 C CA . ILE A 1 59 ? -5.949 -4.434 4.469 1 95.88 59 ILE A CA 1
ATOM 449 C C . ILE A 1 59 ? -6.918 -3.709 5.402 1 95.88 59 ILE A C 1
ATOM 451 O O . ILE A 1 59 ? -6.523 -2.801 6.137 1 95.88 59 ILE A O 1
ATOM 455 N N . ASP A 1 60 ? -8.219 -4.113 5.426 1 96.69 60 ASP A N 1
ATOM 456 C CA . ASP A 1 60 ? -9.203 -3.529 6.324 1 96.69 60 ASP A CA 1
ATOM 457 C C . ASP A 1 60 ? -8.805 -3.727 7.785 1 96.69 60 ASP A C 1
ATOM 459 O O . ASP A 1 60 ? -8.953 -2.816 8.602 1 96.69 60 ASP A O 1
ATOM 463 N N . ASN A 1 61 ? -8.328 -4.902 8.047 1 96.75 61 ASN A N 1
ATOM 464 C CA . ASN A 1 61 ? -7.863 -5.184 9.406 1 96.75 61 ASN A CA 1
ATOM 465 C C . ASN A 1 61 ? -6.684 -4.297 9.781 1 96.75 61 ASN A C 1
ATOM 467 O O . ASN A 1 61 ? -6.598 -3.82 10.914 1 96.75 61 ASN A O 1
ATOM 471 N N . ALA A 1 62 ? -5.773 -4.137 8.875 1 96.38 62 ALA A N 1
ATOM 472 C CA . ALA A 1 62 ? -4.613 -3.285 9.125 1 96.38 62 ALA A CA 1
ATOM 473 C C . ALA A 1 62 ? -5.039 -1.84 9.375 1 96.38 62 ALA A C 1
ATOM 475 O O . ALA A 1 62 ? -4.527 -1.184 10.281 1 96.38 62 ALA A O 1
ATOM 476 N N . ILE A 1 63 ? -5.973 -1.324 8.578 1 97.06 63 ILE A N 1
ATOM 477 C CA . ILE A 1 63 ? -6.473 0.04 8.719 1 97.06 63 ILE A CA 1
ATOM 478 C C . ILE A 1 63 ? -7.145 0.2 10.086 1 97.06 63 ILE A C 1
ATOM 480 O O . ILE A 1 63 ? -6.902 1.182 10.789 1 97.06 63 ILE A O 1
ATOM 484 N N . GLN A 1 64 ? -8 -0.772 10.477 1 97.44 64 GLN A N 1
ATOM 485 C CA . GLN A 1 64 ? -8.719 -0.712 11.75 1 97.44 64 GLN A CA 1
ATOM 486 C C . GLN A 1 64 ? -7.746 -0.733 12.93 1 97.44 64 GLN A C 1
ATOM 488 O O . GLN A 1 64 ? -7.938 -0.006 13.906 1 97.44 64 GLN A O 1
ATOM 493 N N . ARG A 1 65 ? -6.73 -1.563 12.859 1 97.19 65 ARG A N 1
ATOM 494 C CA . ARG A 1 65 ? -5.734 -1.633 13.914 1 97.19 65 ARG A CA 1
ATOM 495 C C . ARG A 1 65 ? -5.008 -0.301 14.07 1 97.19 65 ARG A C 1
ATOM 497 O O . ARG A 1 65 ? -4.773 0.158 15.195 1 97.19 65 ARG A O 1
ATOM 504 N N . ARG A 1 66 ? -4.625 0.299 12.906 1 97.12 66 ARG A N 1
ATOM 505 C CA . ARG A 1 66 ? -3.924 1.578 12.953 1 97.12 66 ARG A CA 1
ATOM 506 C C . ARG A 1 66 ? -4.82 2.674 13.516 1 97.12 66 ARG A C 1
ATOM 508 O O . ARG A 1 66 ? -4.387 3.461 14.359 1 97.12 66 ARG A O 1
ATOM 515 N N . LEU A 1 67 ? -6.078 2.727 13.07 1 97.75 67 LEU A N 1
ATOM 516 C CA . LEU A 1 67 ? -7.035 3.705 13.578 1 97.75 67 LEU A CA 1
ATOM 517 C C . LEU A 1 67 ? -7.227 3.547 15.078 1 97.75 67 LEU A C 1
ATOM 519 O O . LEU A 1 67 ? -7.195 4.531 15.82 1 97.75 67 LEU A O 1
ATOM 523 N N . ASP A 1 68 ? -7.383 2.285 15.555 1 98.06 68 ASP A N 1
ATOM 524 C CA . ASP A 1 68 ? -7.566 2.018 16.969 1 98.06 68 ASP A CA 1
ATOM 525 C C . ASP A 1 68 ? -6.352 2.482 17.781 1 98.06 68 ASP A C 1
ATOM 527 O O . ASP A 1 68 ? -6.5 3.01 18.891 1 98.06 68 ASP A O 1
ATOM 531 N N . TYR A 1 69 ? -5.227 2.252 17.266 1 97.81 69 TYR A N 1
ATOM 532 C CA . TYR A 1 69 ? -4.004 2.68 17.922 1 97.81 69 TYR A CA 1
ATOM 533 C C . TYR A 1 69 ? -3.971 4.195 18.094 1 97.81 69 TYR A C 1
ATOM 535 O O . TYR A 1 69 ? -3.688 4.703 19.172 1 97.81 69 TYR A O 1
ATOM 543 N N . LEU A 1 70 ? -4.223 4.93 17 1 97.88 70 LEU A N 1
ATOM 544 C CA . LEU A 1 70 ? -4.184 6.387 17.016 1 97.88 70 LEU A CA 1
ATOM 545 C C . LEU A 1 70 ? -5.277 6.945 17.922 1 97.88 70 LEU A C 1
ATOM 547 O O . LEU A 1 70 ? -5.047 7.906 18.656 1 97.88 70 LEU A O 1
ATOM 551 N N . LEU A 1 71 ? -6.516 6.355 17.891 1 98.19 71 LEU A N 1
ATOM 552 C CA . LEU A 1 71 ? -7.594 6.77 18.781 1 98.19 71 LEU A CA 1
ATOM 553 C C . LEU A 1 71 ? -7.207 6.543 20.234 1 98.19 71 LEU A C 1
ATOM 555 O O . LEU A 1 71 ? -7.551 7.348 21.109 1 98.19 71 LEU A O 1
ATOM 559 N N . GLY A 1 72 ? -6.496 5.441 20.469 1 98 72 GLY A N 1
ATOM 560 C CA . GLY A 1 72 ? -5.98 5.188 21.797 1 98 72 GLY A CA 1
ATOM 561 C C . GLY A 1 72 ? -4.992 6.238 22.266 1 98 72 GLY A C 1
ATOM 562 O O . GLY A 1 72 ? -5.02 6.645 23.438 1 98 72 GLY A O 1
ATOM 563 N N . GLU A 1 73 ? -4.141 6.66 21.359 1 97.62 73 GLU A N 1
ATOM 564 C CA . GLU A 1 73 ? -3.172 7.707 21.688 1 97.62 73 GLU A CA 1
ATOM 565 C C . GLU A 1 73 ? -3.873 9.016 22.031 1 97.62 73 GLU A C 1
ATOM 567 O O . GLU A 1 73 ? -3.471 9.711 22.969 1 97.62 73 GLU A O 1
ATOM 572 N N . VAL A 1 74 ? -4.895 9.375 21.234 1 97.69 74 VAL A N 1
ATOM 573 C CA . VAL A 1 74 ? -5.676 10.578 21.516 1 97.69 74 VAL A CA 1
ATOM 574 C C . VAL A 1 74 ? -6.297 10.477 22.906 1 97.69 74 VAL A C 1
ATOM 576 O O . VAL A 1 74 ? -6.238 11.43 23.688 1 97.69 74 VAL A O 1
ATOM 579 N N . GLY A 1 75 ? -6.906 9.375 23.219 1 97.38 75 GLY A N 1
ATOM 580 C CA . GLY A 1 75 ? -7.52 9.156 24.531 1 97.38 75 GLY A CA 1
ATOM 581 C C . GLY A 1 75 ? -6.539 9.281 25.672 1 97.38 75 GLY A C 1
ATOM 582 O O . GLY A 1 75 ? -6.848 9.898 26.703 1 97.38 75 GLY A O 1
ATOM 583 N N . LYS A 1 76 ? -5.379 8.734 25.547 1 97.31 76 LYS A N 1
ATOM 584 C CA . LYS A 1 76 ? -4.344 8.805 26.562 1 97.31 76 LYS A CA 1
ATOM 585 C C . LYS A 1 76 ? -3.887 10.25 26.781 1 97.31 76 LYS A C 1
ATOM 587 O O . LYS A 1 76 ? -3.754 10.703 27.922 1 97.31 76 LYS A O 1
ATOM 592 N N . MET A 1 77 ? -3.623 10.977 25.703 1 96.88 77 MET A N 1
ATOM 593 C CA . MET A 1 77 ? -3.191 12.367 25.797 1 96.88 77 MET A CA 1
ATOM 594 C C . MET A 1 77 ? -4.262 13.227 26.453 1 96.88 77 MET A C 1
ATOM 596 O O . MET A 1 77 ? -3.949 14.102 27.266 1 96.88 77 MET A O 1
ATOM 600 N N . GLU A 1 78 ? -5.496 13.008 26.047 1 97 78 GLU A N 1
ATOM 601 C CA . GLU A 1 78 ? -6.617 13.734 26.625 1 97 78 GLU A CA 1
ATOM 602 C C . GLU A 1 78 ? -6.711 13.484 28.125 1 97 78 GLU A C 1
ATOM 604 O O . GLU A 1 78 ? -6.805 14.43 28.922 1 97 78 GLU A O 1
ATOM 609 N N . GLU A 1 79 ? -6.641 12.25 28.547 1 96.94 79 GLU A N 1
ATOM 610 C CA . GLU A 1 79 ? -6.75 11.875 29.953 1 96.94 79 GLU A CA 1
ATOM 611 C C . GLU A 1 79 ? -5.59 12.445 30.766 1 96.94 79 GLU A C 1
ATOM 613 O O . GLU A 1 79 ? -5.793 12.977 31.859 1 96.94 79 GLU A O 1
ATOM 618 N N . ASP A 1 80 ? -4.406 12.32 30.266 1 96 80 ASP A N 1
ATOM 619 C CA . ASP A 1 80 ? -3.227 12.836 30.953 1 96 80 ASP A CA 1
ATOM 620 C C . ASP A 1 80 ? -3.309 14.352 31.125 1 96 80 ASP A C 1
ATOM 622 O O . ASP A 1 80 ? -3 14.875 32.188 1 96 80 ASP A O 1
ATOM 626 N N . SER A 1 81 ? -3.721 15.031 30.062 1 94.38 81 SER A N 1
ATOM 627 C CA . SER A 1 81 ? -3.799 16.484 30.078 1 94.38 81 SER A CA 1
ATOM 628 C C . SER A 1 81 ? -4.902 16.969 31.016 1 94.38 81 SER A C 1
ATOM 630 O O . SER A 1 81 ? -4.707 17.922 31.781 1 94.38 81 SER A O 1
ATOM 632 N N . LEU A 1 82 ? -6.051 16.312 30.969 1 95.25 82 LEU A N 1
ATOM 633 C CA . LEU A 1 82 ? -7.168 16.688 31.828 1 95.25 82 LEU A CA 1
ATOM 634 C C . LEU A 1 82 ? -6.84 16.438 33.281 1 95.25 82 LEU A C 1
ATOM 636 O O . LEU A 1 82 ? -7.219 17.219 34.156 1 95.25 82 LEU A O 1
ATOM 640 N N . THR A 1 83 ? -6.113 15.328 33.594 1 95.31 83 THR A N 1
ATOM 641 C CA . THR A 1 83 ? -5.707 15.016 34.938 1 95.31 83 THR A CA 1
ATOM 642 C C . THR A 1 83 ? -4.758 16.078 35.5 1 95.31 83 THR A C 1
ATOM 644 O O . THR A 1 83 ? -4.875 16.5 36.625 1 95.31 83 THR A O 1
ATOM 647 N N . SER A 1 84 ? -3.881 16.547 34.656 1 92.06 84 SER A N 1
ATOM 648 C CA . SER A 1 84 ? -2.922 17.562 35.031 1 92.06 84 SER A CA 1
ATOM 649 C C . SER A 1 84 ? -3.619 18.891 35.344 1 92.06 84 SER A C 1
ATOM 651 O O . SER A 1 84 ? -3.324 19.547 36.344 1 92.06 84 SER A O 1
ATOM 653 N N . ILE A 1 85 ? -4.574 19.281 34.469 1 92.12 85 ILE A N 1
ATOM 654 C CA . ILE A 1 85 ? -5.273 20.547 34.656 1 92.12 85 ILE A CA 1
ATOM 655 C C . ILE A 1 85 ? -6.211 20.469 35.844 1 92.12 85 ILE A C 1
ATOM 657 O O . ILE A 1 85 ? -6.355 21.438 36.594 1 92.12 85 ILE A O 1
ATOM 661 N N . THR A 1 86 ? -6.828 19.312 36.062 1 92.88 86 THR A N 1
ATOM 662 C CA . THR A 1 86 ? -7.727 19.125 37.188 1 92.88 86 THR A CA 1
ATOM 663 C C . THR A 1 86 ? -6.961 19.219 38.5 1 92.88 86 THR A C 1
ATOM 665 O O . THR A 1 86 ? -7.457 19.766 39.5 1 92.88 86 THR A O 1
ATOM 668 N N . GLY A 1 87 ? -5.809 18.641 38.531 1 91.56 87 GLY A N 1
ATOM 669 C CA . GLY A 1 87 ? -4.969 18.781 39.719 1 91.56 87 GLY A CA 1
ATOM 670 C C . GLY A 1 87 ? -4.629 20.219 40.031 1 91.56 87 GLY A C 1
ATOM 671 O O . GLY A 1 87 ? -4.684 20.641 41.188 1 91.56 87 GLY A O 1
ATOM 672 N N . PHE A 1 88 ? -4.289 20.984 39 1 91.06 88 PHE A N 1
ATOM 673 C CA . PHE A 1 88 ? -3.99 22.406 39.188 1 91.06 88 PHE A CA 1
ATOM 674 C C . PHE A 1 88 ? -5.234 23.172 39.594 1 91.06 88 PHE A C 1
ATOM 676 O O . PHE A 1 88 ? -5.16 24.062 40.438 1 91.06 88 PHE A O 1
ATOM 683 N N . GLU A 1 89 ? -6.336 22.859 39 1 92.31 89 GLU A N 1
ATOM 684 C CA . GLU A 1 89 ? -7.602 23.5 39.344 1 92.31 89 GLU A CA 1
ATOM 685 C C . GLU A 1 89 ? -7.957 23.297 40.812 1 92.31 89 GLU A C 1
ATOM 687 O O . GLU A 1 89 ? -8.438 24.219 41.469 1 92.31 89 GLU A O 1
ATOM 692 N N . ASP A 1 90 ? -7.672 22.109 41.312 1 92.75 90 ASP A N 1
ATOM 693 C CA . ASP A 1 90 ? -7.941 21.812 42.719 1 92.75 90 ASP A CA 1
ATOM 694 C C . ASP A 1 90 ? -7.07 22.656 43.656 1 92.75 90 ASP A C 1
ATOM 696 O O . ASP A 1 90 ? -7.535 23.125 44.688 1 92.75 90 ASP A O 1
ATOM 700 N N . THR A 1 91 ? -5.84 22.828 43.219 1 90.81 91 THR A N 1
ATOM 701 C CA . THR A 1 91 ? -4.934 23.672 44 1 90.81 91 THR A CA 1
ATOM 702 C C . THR A 1 91 ? -5.418 25.109 44 1 90.81 91 THR A C 1
ATOM 704 O O . THR A 1 91 ? -5.348 25.781 45.031 1 90.81 91 THR A O 1
ATOM 707 N N . VAL A 1 92 ? -5.926 25.578 42.875 1 91.19 92 VAL A N 1
ATOM 708 C CA . VAL A 1 92 ? -6.422 26.938 42.75 1 91.19 92 VAL A CA 1
ATOM 709 C C . VAL A 1 92 ? -7.668 27.109 43.625 1 91.19 92 VAL A C 1
ATOM 711 O O . VAL A 1 92 ? -7.824 28.125 44.312 1 91.19 92 VAL A O 1
ATOM 714 N N . LYS A 1 93 ? -8.539 26.094 43.656 1 91.5 93 LYS A N 1
ATOM 715 C CA . LYS A 1 93 ? -9.758 26.156 44.469 1 91.5 93 LYS A CA 1
ATOM 716 C C . LYS A 1 93 ? -9.438 26.172 45.938 1 91.5 93 LYS A C 1
ATOM 718 O O . LYS A 1 93 ? -10.102 26.875 46.719 1 91.5 93 LYS A O 1
ATOM 723 N N . GLU A 1 94 ? -8.438 25.453 46.344 1 89.88 94 GLU A N 1
ATOM 724 C CA . GLU A 1 94 ? -8.008 25.453 47.719 1 89.88 94 GLU A CA 1
ATOM 725 C C . GLU A 1 94 ? -7.469 26.812 48.125 1 89.88 94 GLU A C 1
ATOM 727 O O . GLU A 1 94 ? -7.754 27.297 49.219 1 89.88 94 GLU A O 1
ATOM 732 N N . SER A 1 95 ? -6.695 27.359 47.188 1 89.25 95 SER A N 1
ATOM 733 C CA . SER A 1 95 ? -6.137 28.672 47.469 1 89.25 95 SER A CA 1
ATOM 734 C C . SER A 1 95 ? -7.23 29.734 47.5 1 89.25 95 SER A C 1
ATOM 736 O O . SER A 1 95 ? -7.145 30.672 48.312 1 89.25 95 SER A O 1
ATOM 738 N N . LEU A 1 96 ? -8.195 29.562 46.656 1 90.19 96 LEU A N 1
ATOM 739 C CA . LEU A 1 96 ? -9.32 30.5 46.656 1 90.19 96 LEU A CA 1
ATOM 740 C C . LEU A 1 96 ? -10.117 30.406 47.938 1 90.19 96 LEU A C 1
ATOM 742 O O . LEU A 1 96 ? -10.547 31.438 48.469 1 90.19 96 LEU A O 1
ATOM 746 N N . GLN A 1 97 ? -10.242 29.203 48.469 1 89.88 97 GLN A N 1
ATOM 747 C CA . GLN A 1 97 ? -10.945 29 49.719 1 89.88 97 GLN A CA 1
ATOM 748 C C . GLN A 1 97 ? -10.18 29.656 50.875 1 89.88 97 GLN A C 1
ATOM 750 O O . GLN A 1 97 ? -10.789 30.25 51.781 1 89.88 97 GLN A O 1
ATOM 755 N N . ALA A 1 98 ? -8.922 29.5 50.812 1 88.19 98 ALA A N 1
ATOM 756 C CA . ALA A 1 98 ? -8.086 30.109 51.844 1 88.19 98 ALA A CA 1
ATOM 757 C C . ALA A 1 98 ? -8.18 31.641 51.812 1 88.19 98 ALA A C 1
ATOM 759 O O . ALA A 1 98 ? -8.273 32.281 52.844 1 88.19 98 ALA A O 1
ATOM 760 N N . ALA A 1 99 ? -8.133 32.188 50.562 1 89.31 99 ALA A N 1
ATOM 761 C CA . ALA A 1 99 ? -8.25 33.625 50.438 1 89.31 99 ALA A CA 1
ATOM 762 C C . ALA A 1 99 ? -9.602 34.125 50.938 1 89.31 99 ALA A C 1
ATOM 764 O O . ALA A 1 99 ? -9.68 35.156 51.594 1 89.31 99 ALA A O 1
ATOM 765 N N . ASN A 1 100 ? -10.609 33.438 50.688 1 91.06 100 ASN A N 1
ATOM 766 C CA . ASN A 1 100 ? -11.945 33.812 51.125 1 91.06 100 ASN A CA 1
ATOM 767 C C . ASN A 1 100 ? -12.055 33.781 52.656 1 91.06 100 ASN A C 1
ATOM 769 O O . ASN A 1 100 ? -12.727 34.594 53.25 1 91.06 100 ASN A O 1
ATOM 773 N N . GLN A 1 101 ? -11.383 32.812 53.25 1 90.31 101 GLN A N 1
ATOM 774 C CA . GLN A 1 101 ? -11.406 32.688 54.688 1 90.31 101 GLN A CA 1
ATOM 775 C C . GLN A 1 101 ? -10.719 33.875 55.375 1 90.31 101 GLN A C 1
ATOM 777 O O . GLN A 1 101 ? -11.195 34.406 56.375 1 90.31 101 GLN A O 1
ATOM 782 N N . VAL A 1 102 ? -9.656 34.281 54.688 1 90.31 102 VAL A N 1
ATOM 783 C CA . VAL A 1 102 ? -8.914 35.406 55.25 1 90.31 102 VAL A CA 1
ATOM 784 C C . VAL A 1 102 ? -9.758 36.688 55.125 1 90.31 102 VAL A C 1
ATOM 786 O O . VAL A 1 102 ? -9.805 37.469 56.062 1 90.31 102 VAL A O 1
ATOM 789 N N . ILE A 1 103 ? -10.383 36.844 54 1 91.44 103 ILE A N 1
ATOM 790 C CA . ILE A 1 103 ? -11.219 38 53.781 1 91.44 103 ILE A CA 1
ATOM 791 C C . ILE A 1 103 ? -12.383 38 54.75 1 91.44 103 ILE A C 1
ATOM 793 O O . ILE A 1 103 ? -12.703 39.031 55.344 1 91.44 103 ILE A O 1
ATOM 797 N N . GLU A 1 104 ? -12.969 36.906 55.031 1 92.06 104 GLU A N 1
ATOM 798 C CA . GLU A 1 104 ? -14.102 36.781 55.938 1 92.06 104 GLU A CA 1
ATOM 799 C C . GLU A 1 104 ? -13.688 37.062 57.406 1 92.06 104 GLU A C 1
ATOM 801 O O . GLU A 1 104 ? -14.43 37.656 58.156 1 92.06 104 GLU A O 1
ATOM 806 N N . GLU A 1 105 ? -12.594 36.5 57.719 1 90.56 105 GLU A N 1
ATOM 807 C CA . GLU A 1 105 ? -12.086 36.719 59.062 1 90.56 105 GLU A CA 1
ATOM 808 C C . GLU A 1 105 ? -11.734 38.188 59.312 1 90.56 105 GLU A C 1
ATOM 810 O O . GLU A 1 105 ? -12 38.75 60.375 1 90.56 105 GLU A O 1
ATOM 815 N N . GLY A 1 106 ? -11.125 38.75 58.25 1 89.56 106 GLY A N 1
ATOM 816 C CA . GLY A 1 106 ? -10.805 40.156 58.344 1 89.56 106 GLY A CA 1
ATOM 817 C C . GLY A 1 106 ? -12.023 41.062 58.5 1 89.56 106 GLY A C 1
ATOM 818 O O . GLY A 1 106 ? -12.039 42 59.281 1 89.56 106 GLY A O 1
ATOM 819 N N . LYS A 1 107 ? -13.047 40.719 57.75 1 91.56 107 LYS A N 1
ATOM 820 C CA . LYS A 1 107 ? -14.297 41.469 57.844 1 91.56 107 LYS A CA 1
ATOM 821 C C . LYS A 1 107 ? -14.914 41.375 59.219 1 91.56 107 LYS A C 1
ATOM 823 O O . LYS A 1 107 ? -15.453 42.344 59.75 1 91.56 107 LYS A O 1
ATOM 828 N N . GLN A 1 108 ? -14.836 40.188 59.812 1 90.5 108 GLN A N 1
ATOM 829 C CA . GLN A 1 108 ? -15.398 39.938 61.125 1 90.5 108 GLN A CA 1
ATOM 830 C C . GLN A 1 108 ? -14.648 40.75 62.188 1 90.5 108 GLN A C 1
ATOM 832 O O . GLN A 1 108 ? -15.266 41.312 63.094 1 90.5 108 GLN A O 1
ATOM 837 N N . ILE A 1 109 ? -13.367 40.875 62 1 89.94 109 ILE A N 1
ATOM 838 C CA . ILE A 1 109 ? -12.539 41.594 62.969 1 89.94 109 ILE A CA 1
ATOM 839 C C . ILE A 1 109 ? -12.82 43.094 62.875 1 89.94 109 ILE A C 1
ATOM 841 O O . ILE A 1 109 ? -12.953 43.781 63.906 1 89.94 109 ILE A O 1
ATOM 845 N N . LEU A 1 110 ? -13.016 43.562 61.656 1 89 110 LEU A N 1
ATOM 846 C CA . LEU A 1 110 ? -13.211 44.969 61.438 1 89 110 LEU A CA 1
ATOM 847 C C . LEU A 1 110 ? -14.617 45.406 61.844 1 89 110 LEU A C 1
ATOM 849 O O . LEU A 1 110 ? -14.836 46.531 62.25 1 89 110 LEU A O 1
ATOM 853 N N . SER A 1 111 ? -15.523 44.5 61.844 1 89.06 111 SER A N 1
ATOM 854 C CA . SER A 1 111 ? -16.906 44.812 62.188 1 89.06 111 SER A CA 1
ATOM 855 C C . SER A 1 111 ? -17.125 44.75 63.688 1 89.06 111 SER A C 1
ATOM 857 O O . SER A 1 111 ? -18.078 45.312 64.25 1 89.06 111 SER A O 1
ATOM 859 N N . ASN A 1 112 ? -16.234 44.031 64.438 1 86.06 112 ASN A N 1
ATOM 860 C CA . ASN A 1 112 ? -16.422 43.844 65.875 1 86.06 112 ASN A CA 1
ATOM 861 C C . ASN A 1 112 ? -15.508 44.75 66.688 1 86.06 112 ASN A C 1
ATOM 863 O O . ASN A 1 112 ? -14.766 44.281 67.562 1 86.06 112 ASN A O 1
ATOM 867 N N . ASN A 1 113 ? -15.516 46 66.438 1 82.38 113 ASN A N 1
ATOM 868 C CA . ASN A 1 113 ? -14.773 47.031 67.188 1 82.38 113 ASN A CA 1
ATOM 869 C C . ASN A 1 113 ? -13.305 46.625 67.312 1 82.38 113 ASN A C 1
ATOM 871 O O . ASN A 1 113 ? -12.883 46.25 68.438 1 82.38 113 ASN A O 1
ATOM 875 N N . PRO A 1 114 ? -12.453 46.625 66.438 1 78.81 114 PRO A N 1
ATOM 876 C CA . PRO A 1 114 ? -11.086 46.094 66.375 1 78.81 114 PRO A CA 1
ATOM 877 C C . PRO A 1 114 ? -10.164 46.75 67.375 1 78.81 114 PRO A C 1
ATOM 879 O O . PRO A 1 114 ? -9.258 46.094 67.938 1 78.81 114 PRO A O 1
ATOM 882 N N . GLU A 1 115 ? -10.469 47.844 67.75 1 79.69 115 GLU A N 1
ATOM 883 C CA . GLU A 1 115 ? -9.594 48.531 68.75 1 79.69 115 GLU A CA 1
ATOM 884 C C . GLU A 1 115 ? -9.688 47.906 70.125 1 79.69 115 GLU A C 1
ATOM 886 O O . GLU A 1 115 ? -8.727 47.938 70.875 1 79.69 115 GLU A O 1
ATOM 891 N N . GLU A 1 116 ? -10.844 47.281 70.312 1 81.19 116 GLU A N 1
ATOM 892 C CA . GLU A 1 116 ? -11.055 46.688 71.625 1 81.19 116 GLU A CA 1
ATOM 893 C C . GLU A 1 116 ? -10.609 45.25 71.688 1 81.19 116 GLU A C 1
ATOM 895 O O . GLU A 1 116 ? -10.414 44.688 72.812 1 81.19 116 GLU A O 1
ATOM 900 N N . ASN A 1 117 ? -10.422 44.75 70.625 1 83.62 117 ASN A N 1
ATOM 901 C CA . ASN A 1 117 ? -10.062 43.312 70.562 1 83.62 117 ASN A CA 1
ATOM 90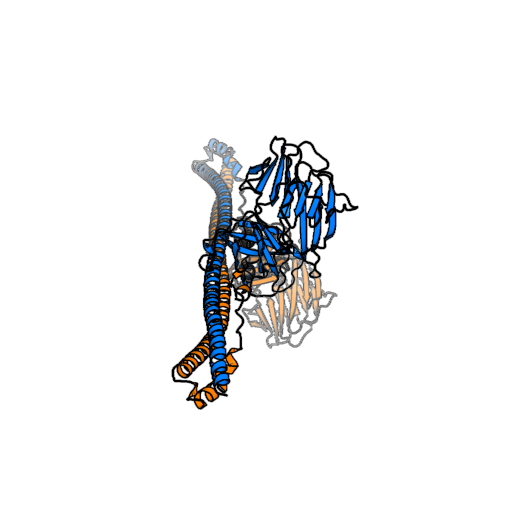2 C C . ASN A 1 117 ? -8.672 43.125 70 1 83.62 117 ASN A C 1
ATOM 904 O O . ASN A 1 117 ? -8.523 42.562 68.875 1 83.62 117 ASN A O 1
ATOM 908 N N . VAL A 1 118 ? -7.695 43.438 70.688 1 85.25 118 VAL A N 1
ATOM 909 C CA . VAL A 1 118 ? -6.305 43.406 70.25 1 85.25 118 VAL A CA 1
ATOM 910 C C . VAL A 1 118 ? -5.863 41.969 70.062 1 85.25 118 VAL A C 1
ATOM 912 O O . VAL A 1 118 ? -5.039 41.688 69.188 1 85.25 118 VAL A O 1
ATOM 915 N N . GLU A 1 119 ? -6.488 41.062 70.75 1 85.19 119 GLU A N 1
ATOM 916 C CA . GLU A 1 119 ? -6.125 39.656 70.625 1 85.19 119 GLU A CA 1
ATOM 917 C C . GLU A 1 119 ? -6.504 39.094 69.25 1 85.19 119 GLU A C 1
ATOM 919 O O . GLU A 1 119 ? -5.746 38.312 68.688 1 85.19 119 GLU A O 1
ATOM 924 N N . ALA A 1 120 ? -7.648 39.531 68.875 1 85.31 120 ALA A N 1
ATOM 925 C CA . ALA A 1 120 ? -8.109 39.062 67.562 1 85.31 120 ALA A CA 1
ATOM 926 C C . ALA A 1 120 ? -7.223 39.594 66.438 1 85.31 120 ALA A C 1
ATOM 928 O O . ALA A 1 120 ? -6.973 38.906 65.438 1 85.31 120 ALA A O 1
ATOM 929 N N . LEU A 1 121 ? -6.703 40.719 66.562 1 88 121 LEU A N 1
ATOM 930 C CA . LEU A 1 121 ? -5.844 41.375 65.562 1 88 121 LEU A CA 1
ATOM 931 C C . LEU A 1 121 ? -4.492 40.688 65.5 1 88 121 LEU A C 1
ATOM 933 O O . LEU A 1 121 ? -3.951 40.469 64.375 1 88 121 LEU A O 1
ATOM 937 N N . VAL A 1 122 ? -4.039 40.281 66.688 1 86.62 122 VAL A N 1
ATOM 938 C CA . VAL A 1 122 ? -2.75 39.625 66.75 1 86.62 122 VAL A CA 1
ATOM 939 C C . VAL A 1 122 ? -2.875 38.219 66.125 1 86.62 122 VAL A C 1
ATOM 941 O O . VAL A 1 122 ? -1.992 37.75 65.438 1 86.62 122 VAL A O 1
ATOM 944 N N . LYS A 1 123 ? -3.967 37.531 66.375 1 84.69 123 LYS A N 1
ATOM 945 C CA . LYS A 1 123 ? -4.203 36.188 65.875 1 84.69 123 LYS A CA 1
ATOM 946 C C . LYS A 1 123 ? -4.32 36.219 64.312 1 84.69 123 LYS A C 1
ATOM 948 O O . LYS A 1 123 ? -3.865 35.281 63.656 1 84.69 123 LYS A O 1
ATOM 953 N N . PHE A 1 124 ? -4.953 37.25 63.844 1 87.88 124 PHE A N 1
ATOM 954 C CA . PHE A 1 124 ? -5.109 37.406 62.406 1 87.88 124 PHE A CA 1
ATOM 955 C C . PHE A 1 124 ? -3.756 37.594 61.75 1 87.88 124 PHE A C 1
ATOM 957 O O . PHE A 1 124 ? -3.504 37 60.688 1 87.88 124 PHE A O 1
ATOM 964 N N . LYS A 1 125 ? -2.936 38.344 62.375 1 83.19 125 LYS A N 1
ATOM 965 C CA . LYS A 1 125 ? -1.614 38.625 61.812 1 83.19 125 LYS A CA 1
ATOM 966 C C . LYS A 1 125 ? -0.737 37.375 61.844 1 83.19 125 LYS A C 1
ATOM 968 O O . LYS A 1 125 ? 0.075 37.156 60.938 1 83.19 125 LYS A O 1
ATOM 973 N N . GLU A 1 126 ? -0.966 36.531 62.781 1 82.19 126 GLU A N 1
ATOM 974 C CA . GLU A 1 126 ? -0.114 35.344 62.938 1 82.19 126 GLU A CA 1
ATOM 975 C C . GLU A 1 126 ? -0.676 34.156 62.188 1 82.19 126 GLU A C 1
ATOM 977 O O . GLU A 1 126 ? -0.037 33.094 62.094 1 82.19 126 GLU A O 1
ATOM 982 N N . ASN A 1 127 ? -1.825 34.344 61.531 1 79 127 ASN A N 1
ATOM 983 C CA . ASN A 1 127 ? -2.445 33.281 60.75 1 79 127 ASN A CA 1
ATOM 984 C C . ASN A 1 127 ? -1.604 32.906 59.531 1 79 127 ASN A C 1
ATOM 986 O O . ASN A 1 127 ? -1.263 33.75 58.719 1 79 127 ASN A O 1
ATOM 990 N N . PRO A 1 128 ? -1.238 31.656 59.469 1 76.62 128 PRO A N 1
ATOM 991 C CA . PRO A 1 128 ? -0.418 31.188 58.344 1 76.62 128 PRO A CA 1
ATOM 992 C C . PRO A 1 128 ? -1.076 31.422 56.969 1 76.62 128 PRO A C 1
ATOM 994 O O . PRO A 1 128 ? -0.382 31.609 55.969 1 76.62 128 PRO A O 1
ATOM 997 N N . GLN A 1 129 ? -2.305 31.438 56.969 1 74.31 129 GLN A N 1
ATOM 998 C CA . GLN A 1 129 ? -3.018 31.641 55.719 1 74.31 129 GLN A CA 1
ATOM 999 C C . GLN A 1 129 ? -2.816 33.062 55.188 1 74.31 129 GLN A C 1
ATOM 1001 O O . GLN A 1 129 ? -2.865 33.281 53.969 1 74.31 129 GLN A O 1
ATOM 1006 N N . THR A 1 130 ? -2.646 33.938 56.062 1 71.31 130 THR A N 1
ATOM 1007 C CA . THR A 1 130 ? -2.41 35.344 55.688 1 71.31 130 THR A CA 1
ATOM 1008 C C . THR A 1 130 ? -1.028 35.5 55.062 1 71.31 130 THR A C 1
ATOM 1010 O O . THR A 1 130 ? -0.835 36.344 54.188 1 71.31 130 THR A O 1
ATOM 1013 N N . LYS A 1 131 ? -0.172 34.656 55.406 1 67.25 131 LYS A N 1
ATOM 1014 C CA . LYS A 1 131 ? 1.194 34.75 54.875 1 67.25 131 LYS A CA 1
ATOM 1015 C C . LYS A 1 131 ? 1.303 34.094 53.5 1 67.25 131 LYS A C 1
ATOM 1017 O O . LYS A 1 131 ? 2.094 34.562 52.656 1 67.25 131 LYS A O 1
ATOM 1022 N N . ASN A 1 132 ? 0.518 33.094 53.25 1 66.19 132 ASN A N 1
ATOM 1023 C CA . ASN A 1 132 ? 0.616 32.344 52.031 1 66.19 132 ASN A CA 1
ATOM 1024 C C . ASN A 1 132 ? -0.115 33.031 50.875 1 66.19 132 ASN A C 1
ATOM 1026 O O . ASN A 1 132 ? -0.178 32.5 49.75 1 66.19 132 ASN A O 1
ATOM 1030 N N . LEU A 1 133 ? -0.769 34.094 51.156 1 67.25 133 LEU A N 1
ATOM 1031 C CA . LEU A 1 133 ? -1.504 34.812 50.125 1 67.25 133 LEU A CA 1
ATOM 1032 C C . LEU A 1 133 ? -0.569 35.281 49 1 67.25 133 LEU A C 1
ATOM 1034 O O . LEU A 1 133 ? -1.021 35.594 47.906 1 67.25 133 LEU A O 1
ATOM 1038 N N . GLU A 1 134 ? 0.71 35.188 49.156 1 60.38 134 GLU A N 1
ATOM 1039 C CA . GLU A 1 134 ? 1.612 35.781 48.188 1 60.38 134 GLU A CA 1
ATOM 1040 C C . GLU A 1 134 ? 1.867 34.844 47 1 60.38 134 GLU A C 1
ATOM 1042 O O . GLU A 1 134 ? 2.459 35.219 46 1 60.38 134 GLU A O 1
ATOM 1047 N N . CYS A 1 135 ? 1.354 33.719 47.125 1 61.19 135 CYS A N 1
ATOM 1048 C CA . CYS A 1 135 ? 1.808 32.844 46.062 1 61.19 135 CYS A CA 1
ATOM 1049 C C . CYS A 1 135 ? 0.977 33.062 44.812 1 61.19 135 CYS A C 1
ATOM 1051 O O . CYS A 1 135 ? -0.228 32.781 44.812 1 61.19 135 CYS A O 1
ATOM 1053 N N . ILE A 1 136 ? 1.425 33.969 43.969 1 64.81 136 ILE A N 1
ATOM 1054 C CA . ILE A 1 136 ? 0.74 34.25 42.719 1 64.81 136 ILE A CA 1
ATOM 1055 C C . ILE A 1 136 ? 0.912 33.062 41.75 1 64.81 136 ILE A C 1
ATOM 1057 O O . ILE A 1 136 ? 2.035 32.719 41.375 1 64.81 136 ILE A O 1
ATOM 1061 N N . LEU A 1 137 ? -0.099 32.188 41.781 1 75.88 137 LEU A N 1
ATOM 1062 C CA . LEU A 1 137 ? -0.136 31.094 40.812 1 75.88 137 LEU A CA 1
ATOM 1063 C C . LEU A 1 137 ? -0.199 31.656 39.375 1 75.88 137 LEU A C 1
ATOM 1065 O O . LEU A 1 137 ? -0.961 32.562 39.094 1 75.88 137 LEU A O 1
ATOM 1069 N N . GLU A 1 138 ? 0.814 31.312 38.531 1 75.69 138 GLU A N 1
ATOM 1070 C CA . GLU A 1 138 ? 0.888 31.797 37.156 1 75.69 138 GLU A CA 1
ATOM 1071 C C . GLU A 1 138 ? -0.127 31.078 36.281 1 75.69 138 GLU A C 1
ATOM 1073 O O . GLU A 1 138 ? -0.382 29.891 36.438 1 75.69 138 GLU A O 1
ATOM 1078 N N . SER A 1 139 ? -0.839 31.984 35.562 1 73.5 139 SER A N 1
ATOM 1079 C CA . SER A 1 139 ? -1.804 31.453 34.625 1 73.5 139 SER A CA 1
ATOM 1080 C C . SER A 1 139 ? -1.104 30.766 33.469 1 73.5 139 SER A C 1
ATOM 1082 O O . SER A 1 139 ? -0.111 31.266 32.938 1 73.5 139 SER A O 1
ATOM 1084 N N . PRO A 1 140 ? -1.527 29.5 33.25 1 74.19 140 PRO A N 1
ATOM 1085 C CA . PRO A 1 140 ? -0.949 28.859 32.062 1 74.19 140 PRO A CA 1
ATOM 1086 C C . PRO A 1 140 ? -1.389 29.531 30.75 1 74.19 140 PRO A C 1
ATOM 1088 O O . PRO A 1 140 ? -2.521 30 30.656 1 74.19 140 PRO A O 1
ATOM 1091 N N . SER A 1 141 ? -0.4 29.781 29.891 1 76.31 141 SER A N 1
ATOM 1092 C CA . SER A 1 141 ? -0.742 30.266 28.547 1 76.31 141 SER A CA 1
ATOM 1093 C C . SER A 1 141 ? -1.425 29.188 27.734 1 76.31 141 SER A C 1
ATOM 1095 O O . SER A 1 141 ? -1.099 28 27.859 1 76.31 141 SER A O 1
ATOM 1097 N N . LEU A 1 142 ? -2.479 29.516 27.016 1 72.31 142 LEU A N 1
ATOM 1098 C CA . LEU A 1 142 ? -3.188 28.562 26.172 1 72.31 142 LEU A CA 1
ATOM 1099 C C . LEU A 1 142 ? -2.221 27.844 25.234 1 72.31 142 LEU A C 1
ATOM 1101 O O . LEU A 1 142 ? -2.473 26.703 24.828 1 72.31 142 LEU A O 1
ATOM 1105 N N . SER A 1 143 ? -1.143 28.547 24.984 1 76.38 143 SER A N 1
ATOM 1106 C CA . SER A 1 143 ? -0.141 27.938 24.125 1 76.38 143 SER A CA 1
ATOM 1107 C C . SER A 1 143 ? 0.569 26.781 24.828 1 76.38 143 SER A C 1
ATOM 1109 O O . SER A 1 143 ? 1.144 25.906 24.172 1 76.38 143 SER A O 1
ATOM 1111 N N . ASP A 1 144 ? 0.45 26.75 26.141 1 82.81 144 ASP A N 1
ATOM 1112 C CA . ASP A 1 144 ? 1.126 25.719 26.922 1 82.81 144 ASP A CA 1
ATOM 1113 C C . ASP A 1 144 ? 0.182 24.547 27.219 1 82.81 144 ASP A C 1
ATOM 1115 O O . ASP A 1 144 ? 0.604 23.531 27.75 1 82.81 144 ASP A O 1
ATOM 1119 N N . VAL A 1 145 ? -1.074 24.875 26.875 1 88.06 145 VAL A N 1
ATOM 1120 C CA . VAL A 1 145 ? -2.068 23.812 27.047 1 88.06 145 VAL A CA 1
ATOM 1121 C C . VAL A 1 145 ? -2.08 22.922 25.812 1 88.06 145 VAL A C 1
ATOM 1123 O O . VAL A 1 145 ? -2.078 23.422 24.688 1 88.06 145 VAL A O 1
ATOM 1126 N N . PRO A 1 146 ? -2.08 21.656 26.109 1 89.25 146 PRO A N 1
ATOM 1127 C CA . PRO A 1 146 ? -2.057 20.734 24.969 1 89.25 146 PRO A CA 1
ATOM 1128 C C . PRO A 1 146 ? -3.221 20.969 24.016 1 89.25 146 PRO A C 1
ATOM 1130 O O . PRO A 1 146 ? -4.348 21.203 24.438 1 89.25 146 PRO A O 1
ATOM 1133 N N . TYR A 1 147 ? -2.889 21.047 22.781 1 91.62 147 TYR A N 1
ATOM 1134 C CA . TYR A 1 147 ? -3.807 21.094 21.641 1 91.62 147 TYR A CA 1
ATOM 1135 C C . TYR A 1 147 ? -3.637 19.875 20.75 1 91.62 147 TYR A C 1
ATOM 1137 O O . TYR A 1 147 ? -2.83 19.891 19.812 1 91.62 147 TYR A O 1
ATOM 1145 N N . ILE A 1 148 ? -4.484 18.875 21.078 1 94.31 148 ILE A N 1
ATOM 1146 C CA . ILE A 1 148 ? -4.316 17.578 20.438 1 94.31 148 ILE A CA 1
ATOM 1147 C C . ILE A 1 148 ? -4.727 17.672 18.969 1 94.31 148 ILE A C 1
ATOM 1149 O O . ILE A 1 148 ? -5.805 18.172 18.641 1 94.31 148 ILE A O 1
ATOM 1153 N N . SER A 1 149 ? -3.814 17.25 18.109 1 93.62 149 SER A N 1
ATOM 1154 C CA . SER A 1 149 ? -4.055 17.281 16.672 1 93.62 149 SER A CA 1
ATOM 1155 C C . SER A 1 149 ? -3.588 16 15.992 1 93.62 149 SER A C 1
ATOM 1157 O O . SER A 1 149 ? -2.582 15.414 16.406 1 93.62 149 SER A O 1
ATOM 1159 N N . ALA A 1 150 ? -4.469 15.648 15.125 1 94.56 150 ALA A N 1
ATOM 1160 C CA . ALA A 1 150 ? -4.086 14.508 14.297 1 94.56 150 ALA A CA 1
ATOM 1161 C C . ALA A 1 150 ? -3.303 14.953 13.07 1 94.56 150 ALA A C 1
ATOM 1163 O O . ALA A 1 150 ? -3.734 15.852 12.344 1 94.56 150 ALA A O 1
ATOM 1164 N N . ASP A 1 151 ? -2.055 14.375 12.906 1 93.31 151 ASP A N 1
ATOM 1165 C CA . ASP A 1 151 ? -1.199 14.664 11.758 1 93.31 151 ASP A CA 1
ATOM 1166 C C . ASP A 1 151 ? -1.236 13.523 10.742 1 93.31 151 ASP A C 1
ATOM 1168 O O . ASP A 1 151 ? -0.506 12.547 10.883 1 93.31 151 ASP A O 1
ATOM 1172 N N . VAL A 1 152 ? -2.119 13.773 9.773 1 90.88 152 VAL A N 1
ATOM 1173 C CA . VAL A 1 152 ? -2.283 12.742 8.758 1 90.88 152 VAL A CA 1
ATOM 1174 C C . VAL A 1 152 ? -1.804 13.266 7.41 1 90.88 152 VAL A C 1
ATOM 1176 O O . VAL A 1 152 ? -2.018 14.43 7.074 1 90.88 152 VAL A O 1
ATOM 1179 N N . ARG A 1 153 ? -1.038 12.461 6.707 1 82 153 ARG A N 1
ATOM 1180 C CA . ARG A 1 153 ? -0.469 12.836 5.418 1 82 153 ARG A CA 1
ATOM 1181 C C . ARG A 1 153 ? -1.342 12.352 4.266 1 82 153 ARG A C 1
ATOM 1183 O O . ARG A 1 153 ? -2.08 11.375 4.414 1 82 153 ARG A O 1
ATOM 1190 N N . GLU A 1 154 ? -1.281 13.211 3.197 1 79.19 154 GLU A N 1
ATOM 1191 C CA . GLU A 1 154 ? -1.996 12.82 1.985 1 79.19 154 GLU A CA 1
ATOM 1192 C C . GLU A 1 154 ? -1.099 12.016 1.047 1 79.19 154 GLU A C 1
ATOM 1194 O O . GLU A 1 154 ? 0.126 12.156 1.08 1 79.19 154 GLU A O 1
ATOM 1199 N N . GLY A 1 155 ? -1.636 10.961 0.489 1 86.25 155 GLY A N 1
ATOM 1200 C CA . GLY A 1 155 ? -0.862 10.289 -0.543 1 86.25 155 GLY A CA 1
ATOM 1201 C C . GLY A 1 155 ? -0.812 8.789 -0.367 1 86.25 155 GLY A C 1
ATOM 1202 O O . GLY A 1 155 ? -0.455 8.062 -1.296 1 86.25 155 GLY A O 1
ATOM 1203 N N . LEU A 1 156 ? -1.065 8.414 0.83 1 90.25 156 LEU A N 1
ATOM 1204 C CA . LEU A 1 156 ? -0.994 6.98 1.075 1 90.25 156 LEU A CA 1
ATOM 1205 C C . LEU A 1 156 ? -1.916 6.223 0.127 1 90.25 156 LEU A C 1
ATOM 1207 O O . LEU A 1 156 ? -1.549 5.16 -0.385 1 90.25 156 LEU A O 1
ATOM 1211 N N . SER A 1 157 ? -3.08 6.77 -0.13 1 91.81 157 SER A N 1
ATOM 1212 C CA . SER A 1 157 ? -4.039 6.117 -1.014 1 91.81 157 SER A CA 1
ATOM 1213 C C . SER A 1 157 ? -3.455 5.902 -2.406 1 91.81 157 SER A C 1
ATOM 1215 O O . SER A 1 157 ? -3.635 4.84 -3.002 1 91.81 157 SER A O 1
ATOM 1217 N N . GLU A 1 158 ? -2.781 6.941 -2.898 1 92.88 158 GLU A N 1
ATOM 1218 C CA . GLU A 1 158 ? -2.197 6.852 -4.234 1 92.88 158 GLU A CA 1
ATOM 1219 C C . GLU A 1 158 ? -1.065 5.832 -4.277 1 92.88 158 GLU A C 1
ATOM 1221 O O . GLU A 1 158 ? -0.938 5.078 -5.242 1 92.88 158 GLU A O 1
ATOM 1226 N N . ARG A 1 159 ? -0.274 5.793 -3.352 1 93.88 159 ARG A N 1
ATOM 1227 C CA . ARG A 1 159 ? 0.841 4.855 -3.279 1 93.88 159 ARG A CA 1
ATOM 1228 C C . ARG A 1 159 ? 0.341 3.416 -3.223 1 93.88 159 ARG A C 1
ATOM 1230 O O . ARG A 1 159 ? 0.873 2.541 -3.908 1 93.88 159 ARG A O 1
ATOM 1237 N N . VAL A 1 160 ? -0.619 3.182 -2.326 1 94.69 160 VAL A N 1
ATOM 1238 C CA . VAL A 1 160 ? -1.183 1.843 -2.186 1 94.69 160 VAL A CA 1
ATOM 1239 C C . VAL A 1 160 ? -1.875 1.436 -3.484 1 94.69 160 VAL A C 1
ATOM 1241 O O . VAL A 1 160 ? -1.768 0.286 -3.92 1 94.69 160 VAL A O 1
ATOM 1244 N N . ALA A 1 161 ? -2.58 2.375 -4.113 1 94.19 161 ALA A N 1
ATOM 1245 C CA . ALA A 1 161 ? -3.248 2.096 -5.383 1 94.19 161 ALA A CA 1
ATOM 1246 C C . ALA A 1 161 ? -2.244 1.666 -6.449 1 94.19 161 ALA A C 1
ATOM 1248 O O . ALA A 1 161 ? -2.529 0.777 -7.254 1 94.19 161 ALA A O 1
ATOM 1249 N N . GLU A 1 162 ? -1.157 2.295 -6.445 1 94.56 162 GLU A N 1
ATOM 1250 C CA . GLU A 1 162 ? -0.115 1.936 -7.402 1 94.56 162 GLU A CA 1
ATOM 1251 C C . GLU A 1 162 ? 0.361 0.502 -7.188 1 94.56 162 GLU A C 1
ATOM 1253 O O . GLU A 1 162 ? 0.601 -0.229 -8.148 1 94.56 162 GLU A O 1
ATOM 1258 N N . LEU A 1 163 ? 0.585 0.103 -5.957 1 94.06 163 LEU A N 1
ATOM 1259 C CA . LEU A 1 163 ? 0.988 -1.263 -5.637 1 94.06 163 LEU A CA 1
ATOM 1260 C C . LEU A 1 163 ? -0.074 -2.262 -6.086 1 94.06 163 LEU A C 1
ATOM 1262 O O . LEU A 1 163 ? 0.253 -3.316 -6.637 1 94.06 163 LEU A O 1
ATOM 1266 N N . ILE A 1 164 ? -1.316 -1.904 -5.926 1 95.44 164 ILE A N 1
ATOM 1267 C CA . ILE A 1 164 ? -2.438 -2.787 -6.23 1 95.44 164 ILE A CA 1
ATOM 1268 C C . ILE A 1 164 ? -2.553 -2.967 -7.742 1 95.44 164 ILE A C 1
ATOM 1270 O O . ILE A 1 164 ? -2.881 -4.055 -8.219 1 95.44 164 ILE A O 1
ATOM 1274 N N . THR A 1 165 ? -2.252 -1.945 -8.539 1 94.5 165 THR A N 1
ATOM 1275 C CA . THR A 1 165 ? -2.387 -1.989 -9.984 1 94.5 165 THR A CA 1
ATOM 1276 C C . THR A 1 165 ? -1.397 -2.98 -10.594 1 94.5 165 THR A C 1
ATOM 1278 O O . THR A 1 165 ? -1.644 -3.535 -11.664 1 94.5 165 THR A O 1
ATOM 1281 N N . LYS A 1 166 ? -0.374 -3.266 -9.883 1 92.69 166 LYS A N 1
ATOM 1282 C CA . LYS A 1 166 ? 0.668 -4.148 -10.391 1 92.69 166 LYS A CA 1
ATOM 1283 C C . LYS A 1 166 ? 0.479 -5.574 -9.883 1 92.69 166 LYS A C 1
ATOM 1285 O O . LYS A 1 166 ? 1.237 -6.477 -10.242 1 92.69 166 LYS A O 1
ATOM 1290 N N . GLU A 1 167 ? -0.555 -5.727 -9.094 1 92.69 167 GLU A N 1
ATOM 1291 C CA . GLU A 1 167 ? -0.765 -7.02 -8.453 1 92.69 167 GLU A CA 1
ATOM 1292 C C . GLU A 1 167 ? -1.411 -8.016 -9.414 1 92.69 167 GLU A C 1
ATOM 1294 O O . GLU A 1 167 ? -2.43 -7.707 -10.039 1 92.69 167 GLU A O 1
ATOM 1299 N N . GLY A 1 168 ? -0.717 -9.133 -9.555 1 92.62 168 GLY A N 1
ATOM 1300 C CA . GLY A 1 168 ? -1.323 -10.258 -10.25 1 92.62 168 GLY A CA 1
ATOM 1301 C C . GLY A 1 168 ? -1.229 -10.141 -11.758 1 92.62 168 GLY A C 1
ATOM 1302 O O . GLY A 1 168 ? -1.088 -9.039 -12.297 1 92.62 168 GLY A O 1
ATOM 1303 N N . ARG A 1 169 ? -1.259 -11.258 -12.484 1 94.5 169 ARG A N 1
ATOM 1304 C CA . ARG A 1 169 ? -1.332 -11.352 -13.938 1 94.5 169 ARG A CA 1
ATOM 1305 C C . ARG A 1 169 ? -2.012 -12.648 -14.367 1 94.5 169 ARG A C 1
ATOM 1307 O O . ARG A 1 169 ? -2.111 -13.594 -13.578 1 94.5 169 ARG A O 1
ATOM 1314 N N . VAL A 1 170 ? -2.619 -12.578 -15.5 1 96.5 170 VAL A N 1
ATOM 1315 C CA . VAL A 1 170 ? -3.26 -13.758 -16.078 1 96.5 170 VAL A CA 1
ATOM 1316 C C . VAL A 1 170 ? -2.436 -14.273 -17.25 1 96.5 170 VAL A C 1
ATOM 1318 O O . VAL A 1 170 ? -1.998 -13.484 -18.094 1 96.5 170 VAL A O 1
ATOM 1321 N N . VAL A 1 171 ? -2.152 -15.578 -17.219 1 93.69 171 VAL A N 1
ATOM 1322 C CA . VAL A 1 171 ? -1.344 -16.156 -18.297 1 93.69 171 VAL A CA 1
ATOM 1323 C C . VAL A 1 171 ? -2.119 -17.297 -18.969 1 93.69 171 VAL A C 1
ATOM 1325 O O . VAL A 1 171 ? -2.945 -17.953 -18.328 1 93.69 171 VAL A O 1
ATOM 1328 N N . GLU A 1 172 ? -1.843 -17.5 -20.219 1 92.06 172 GLU A N 1
ATOM 1329 C CA . GLU A 1 172 ? -2.514 -18.547 -20.984 1 92.06 172 GLU A CA 1
ATOM 1330 C C . GLU A 1 172 ? -1.719 -19.859 -20.953 1 92.06 172 GLU A C 1
ATOM 1332 O O . GLU A 1 172 ? -2.258 -20.922 -21.234 1 92.06 172 GLU A O 1
ATOM 1337 N N . ARG A 1 173 ? -0.458 -19.688 -20.734 1 90.44 173 ARG A N 1
ATOM 1338 C CA . ARG A 1 173 ? 0.425 -20.844 -20.703 1 90.44 173 ARG A CA 1
ATOM 1339 C C . ARG A 1 173 ? 1.489 -20.688 -19.625 1 90.44 173 ARG A C 1
ATOM 1341 O O . ARG A 1 173 ? 2.029 -19.594 -19.422 1 90.44 173 ARG A O 1
ATOM 1348 N N . ALA A 1 174 ? 1.61 -21.812 -18.938 1 91.62 174 ALA A N 1
ATOM 1349 C CA . ALA A 1 174 ? 2.686 -21.797 -17.953 1 91.62 174 ALA A CA 1
ATOM 1350 C C . ALA A 1 174 ? 4.051 -21.703 -18.625 1 91.62 174 ALA A C 1
ATOM 1352 O O . ALA A 1 174 ? 4.207 -22.094 -19.781 1 91.62 174 ALA A O 1
ATOM 1353 N N . PRO A 1 175 ? 5.043 -21.141 -18.016 1 91.38 175 PRO A N 1
ATOM 1354 C CA . PRO A 1 175 ? 6.375 -21 -18.609 1 91.38 175 PRO A CA 1
ATOM 1355 C C . PRO A 1 175 ? 7.051 -22.344 -18.844 1 91.38 175 PRO A C 1
ATOM 1357 O O . PRO A 1 175 ? 7.984 -22.438 -19.656 1 91.38 175 PRO A O 1
ATOM 1360 N N . VAL A 1 176 ? 6.629 -23.344 -18.125 1 93.31 176 VAL A N 1
ATOM 1361 C CA . VAL A 1 176 ? 7.188 -24.672 -18.281 1 93.31 176 VAL A CA 1
ATOM 1362 C C . VAL A 1 176 ? 6.062 -25.672 -18.547 1 93.31 176 VAL A C 1
ATOM 1364 O O . VAL A 1 176 ? 4.973 -25.562 -17.984 1 93.31 176 VAL A O 1
ATOM 1367 N N . GLN A 1 177 ? 6.301 -26.594 -19.469 1 92.62 177 GLN A N 1
ATOM 1368 C CA . GLN A 1 177 ? 5.312 -27.609 -19.828 1 92.62 177 GLN A CA 1
ATOM 1369 C C . GLN A 1 177 ? 5.938 -29 -19.859 1 92.62 177 GLN A C 1
ATOM 1371 O O . GLN A 1 177 ? 7.121 -29.141 -20.188 1 92.62 177 GLN A O 1
ATOM 1376 N N . ILE A 1 178 ? 5.09 -29.922 -19.547 1 93.88 178 ILE A N 1
ATOM 1377 C CA . ILE A 1 178 ? 5.559 -31.297 -19.672 1 93.88 178 ILE A CA 1
ATOM 1378 C C . ILE A 1 178 ? 5.613 -31.703 -21.141 1 93.88 178 ILE A C 1
ATOM 1380 O O . ILE A 1 178 ? 4.617 -31.578 -21.859 1 93.88 178 ILE A O 1
ATOM 1384 N N . SER A 1 179 ? 6.816 -32.094 -21.609 1 91.62 179 SER A N 1
ATOM 1385 C CA . SER A 1 179 ? 7.02 -32.438 -23.016 1 91.62 179 SER A CA 1
ATOM 1386 C C . SER A 1 179 ? 6.715 -33.906 -23.266 1 91.62 179 SER A C 1
ATOM 1388 O O . SER A 1 179 ? 6.113 -34.25 -24.281 1 91.62 179 SER A O 1
ATOM 1390 N N . ASP A 1 180 ? 7.113 -34.688 -22.281 1 93.06 180 ASP A N 1
ATOM 1391 C CA . ASP A 1 180 ? 6.945 -36.125 -22.516 1 93.06 180 ASP A CA 1
ATOM 1392 C C . ASP A 1 180 ? 6.957 -36.906 -21.203 1 93.06 180 ASP A C 1
ATOM 1394 O O . ASP A 1 180 ? 7.551 -36.469 -20.219 1 93.06 180 ASP A O 1
ATOM 1398 N N . ILE A 1 181 ? 6.156 -37.969 -21.219 1 94.38 181 ILE A N 1
ATOM 1399 C CA . ILE A 1 181 ? 6.184 -38.938 -20.109 1 94.38 181 ILE A CA 1
ATOM 1400 C C . ILE A 1 181 ? 6.469 -40.312 -20.641 1 94.38 181 ILE A C 1
ATOM 1402 O O . ILE A 1 181 ? 5.691 -40.875 -21.438 1 94.38 181 ILE A O 1
ATOM 1406 N N . ILE A 1 182 ? 7.621 -40.875 -20.219 1 91.38 182 ILE A N 1
ATOM 1407 C CA . ILE A 1 182 ? 8.062 -42.156 -20.719 1 91.38 182 ILE A CA 1
ATOM 1408 C C . ILE A 1 182 ? 7.988 -43.219 -19.594 1 91.38 182 ILE A C 1
ATOM 1410 O O . ILE A 1 182 ? 8.5 -42.969 -18.484 1 91.38 182 ILE A O 1
ATOM 1414 N N . GLU A 1 183 ? 7.297 -44.219 -19.844 1 90.44 183 GLU A N 1
ATOM 1415 C CA . GLU A 1 183 ? 7.18 -45.281 -18.844 1 90.44 183 GLU A CA 1
ATOM 1416 C C . GLU A 1 183 ? 8.5 -46.031 -18.656 1 90.44 183 GLU A C 1
ATOM 1418 O O . GLU A 1 183 ? 9.203 -46.312 -19.625 1 90.44 183 GLU A O 1
ATOM 1423 N N . ARG A 1 184 ? 8.852 -46.219 -17.453 1 83.38 184 ARG A N 1
ATOM 1424 C CA . ARG A 1 184 ? 9.984 -47 -17.016 1 83.38 184 ARG A CA 1
ATOM 1425 C C . ARG A 1 184 ? 9.539 -48.094 -16.062 1 83.38 184 ARG A C 1
ATOM 1427 O O . ARG A 1 184 ? 8.445 -48.031 -15.492 1 83.38 184 ARG A O 1
ATOM 1434 N N . PRO A 1 185 ? 10.312 -49.188 -16.016 1 83.81 185 PRO A N 1
ATOM 1435 C CA . PRO A 1 185 ? 9.93 -50.219 -15.039 1 83.81 185 PRO A CA 1
ATOM 1436 C C . PRO A 1 185 ? 9.727 -49.688 -13.633 1 83.81 185 PRO A C 1
ATOM 1438 O O . PRO A 1 185 ? 10.672 -49.156 -13.023 1 83.81 185 PRO A O 1
ATOM 1441 N N . GLY A 1 186 ? 8.547 -49.781 -13.156 1 85.75 186 GLY A N 1
ATOM 1442 C CA . GLY A 1 186 ? 8.211 -49.344 -11.805 1 85.75 186 GLY A CA 1
ATOM 1443 C C . GLY A 1 186 ? 8.156 -47.844 -11.641 1 85.75 186 GLY A C 1
ATOM 1444 O O . GLY A 1 186 ? 8.188 -47.344 -10.523 1 85.75 186 GLY A O 1
ATOM 1445 N N . GLY A 1 187 ? 8.219 -47.219 -12.773 1 90.56 187 GLY A N 1
ATOM 1446 C CA . GLY A 1 187 ? 8.211 -45.75 -12.648 1 90.56 187 GLY A CA 1
ATOM 1447 C C . GLY A 1 187 ? 7.902 -45.031 -13.953 1 90.56 187 GLY A C 1
ATOM 1448 O O . GLY A 1 187 ? 7.582 -45.688 -14.953 1 90.56 187 GLY A O 1
ATOM 1449 N N . LEU A 1 188 ? 7.859 -43.625 -13.891 1 94.44 188 LEU A N 1
ATOM 1450 C CA . LEU A 1 188 ? 7.617 -42.781 -15.047 1 94.44 188 LEU A CA 1
ATOM 1451 C C . LEU A 1 188 ? 8.664 -41.688 -15.141 1 94.44 188 LEU A C 1
ATOM 1453 O O . LEU A 1 188 ? 8.914 -40.969 -14.156 1 94.44 188 LEU A O 1
ATOM 1457 N N . LEU A 1 189 ? 9.32 -41.625 -16.281 1 93.38 189 LEU A N 1
ATOM 1458 C CA . LEU A 1 189 ? 10.219 -40.5 -16.562 1 93.38 189 LEU A CA 1
ATOM 1459 C C . LEU A 1 189 ? 9.453 -39.312 -17.141 1 93.38 189 LEU A C 1
ATOM 1461 O O . LEU A 1 189 ? 8.852 -39.438 -18.219 1 93.38 189 LEU A O 1
ATOM 1465 N N . VAL A 1 190 ? 9.43 -38.25 -16.375 1 96.75 190 VAL A N 1
ATOM 1466 C CA . VAL A 1 190 ? 8.727 -37.062 -16.828 1 96.75 190 VAL A CA 1
ATOM 1467 C C . VAL A 1 190 ? 9.734 -36.031 -17.344 1 96.75 190 VAL A C 1
ATOM 1469 O O . VAL A 1 190 ? 10.695 -35.688 -16.641 1 96.75 190 VAL A O 1
ATOM 1472 N N . LYS A 1 191 ? 9.531 -35.594 -18.578 1 95.94 191 LYS A N 1
ATOM 1473 C CA . LYS A 1 191 ? 10.359 -34.531 -19.203 1 95.94 191 LYS A CA 1
ATOM 1474 C C . LYS A 1 191 ? 9.555 -33.281 -19.422 1 95.94 191 LYS A C 1
ATOM 1476 O O . LYS A 1 191 ? 8.375 -33.312 -19.781 1 95.94 191 LYS A O 1
ATOM 1481 N N . TRP A 1 192 ? 10.164 -32.188 -19.156 1 95.12 192 TRP A N 1
ATOM 1482 C CA . TRP A 1 192 ? 9.5 -30.891 -19.375 1 95.12 192 TRP A CA 1
ATOM 1483 C C . TRP A 1 192 ? 10.445 -29.891 -20.047 1 95.12 192 TRP A C 1
ATOM 1485 O O . TRP A 1 192 ? 11.648 -30.141 -20.125 1 95.12 192 TRP A O 1
ATOM 1495 N N . MET A 1 193 ? 9.844 -28.875 -20.672 1 92 193 MET A N 1
ATOM 1496 C CA . MET A 1 193 ? 10.609 -27.844 -21.375 1 92 193 MET A CA 1
ATOM 1497 C C . MET A 1 193 ? 10.031 -26.453 -21.109 1 92 193 MET A C 1
ATOM 1499 O O . MET A 1 193 ? 8.859 -26.328 -20.766 1 92 193 MET A O 1
ATOM 1503 N N . GLU A 1 194 ? 10.891 -25.562 -21.328 1 91 194 GLU A N 1
ATOM 1504 C CA . GLU A 1 194 ? 10.438 -24.172 -21.219 1 91 194 GLU A CA 1
ATOM 1505 C C . GLU A 1 194 ? 9.773 -23.703 -22.516 1 91 194 GLU A C 1
ATOM 1507 O O . GLU A 1 194 ? 10.188 -24.094 -23.609 1 91 194 GLU A O 1
ATOM 1512 N N . VAL A 1 195 ? 8.711 -23.141 -22.438 1 82.38 195 VAL A N 1
ATOM 1513 C CA . VAL A 1 195 ? 7.961 -22.719 -23.625 1 82.38 195 VAL A CA 1
ATOM 1514 C C . VAL A 1 195 ? 8.5 -21.375 -24.125 1 82.38 195 VAL A C 1
ATOM 1516 O O . VAL A 1 195 ? 8.641 -21.172 -25.328 1 82.38 195 VAL A O 1
ATOM 1519 N N . GLU A 1 196 ? 8.516 -20.406 -23.422 1 72.38 196 GLU A N 1
ATOM 1520 C CA . GLU A 1 196 ? 8.945 -19.125 -23.969 1 72.38 196 GLU A CA 1
ATOM 1521 C C . GLU A 1 196 ? 10.445 -18.906 -23.781 1 72.38 196 GLU A C 1
ATOM 1523 O O . GLU A 1 196 ? 11.25 -19.812 -24.031 1 72.38 196 GLU A O 1
ATOM 1528 N N . GLU A 1 197 ? 10.875 -17.922 -23 1 63.97 197 GLU A N 1
ATOM 1529 C CA . GLU A 1 197 ? 12.227 -17.391 -22.875 1 63.97 197 GLU A CA 1
ATOM 1530 C C . GLU A 1 197 ? 13.086 -18.25 -21.953 1 63.97 197 GLU A C 1
ATOM 1532 O O . GLU A 1 197 ? 12.625 -18.688 -20.906 1 63.97 197 GLU A O 1
ATOM 1537 N N . GLU A 1 198 ? 14.109 -18.75 -22.547 1 67.12 198 GLU A N 1
ATOM 1538 C CA . GLU A 1 198 ? 15.078 -19.484 -21.75 1 67.12 198 GLU A CA 1
ATOM 1539 C C . GLU A 1 198 ? 15.469 -18.703 -20.5 1 67.12 198 GLU A C 1
ATOM 1541 O O . GLU A 1 198 ? 16.016 -17.609 -20.594 1 67.12 198 GLU A O 1
ATOM 1546 N N . LEU A 1 199 ? 14.812 -19.188 -19.406 1 71.56 199 LEU A N 1
ATOM 1547 C CA . LEU A 1 199 ? 15.156 -18.562 -18.141 1 71.56 199 LEU A CA 1
ATOM 1548 C C . LEU A 1 199 ? 16.469 -19.094 -17.594 1 71.56 199 LEU A C 1
ATOM 1550 O O . LEU A 1 199 ? 16.766 -20.297 -17.734 1 71.56 199 LEU A O 1
ATOM 1554 N N . GLU A 1 200 ? 17.344 -18.188 -17.328 1 78.81 200 GLU A N 1
ATOM 1555 C CA . GLU A 1 200 ? 18.594 -18.594 -16.703 1 78.81 200 GLU A CA 1
ATOM 1556 C C . GLU A 1 200 ? 18.438 -18.766 -15.195 1 78.81 200 GLU A C 1
ATOM 1558 O O . GLU A 1 200 ? 17.703 -18.031 -14.555 1 78.81 200 GLU A O 1
ATOM 1563 N N . ASP A 1 201 ? 19.109 -19.812 -14.656 1 87.88 201 ASP A N 1
ATOM 1564 C CA . ASP A 1 201 ? 19.172 -20.062 -13.219 1 87.88 201 ASP A CA 1
ATOM 1565 C C . ASP A 1 201 ? 17.797 -20.328 -12.641 1 87.88 201 ASP A C 1
ATOM 1567 O O . ASP A 1 201 ? 17.344 -19.625 -11.734 1 87.88 201 ASP A O 1
ATOM 1571 N N . VAL A 1 202 ? 17.156 -21.297 -13.18 1 92.19 202 VAL A N 1
ATOM 1572 C CA . VAL A 1 202 ? 15.797 -21.625 -12.773 1 92.19 202 VAL A CA 1
ATOM 1573 C C . VAL A 1 202 ? 15.781 -22.984 -12.07 1 92.19 202 VAL A C 1
ATOM 1575 O O . VAL A 1 202 ? 16.594 -23.859 -12.375 1 92.19 202 VAL A O 1
ATOM 1578 N N . GLU A 1 203 ? 14.953 -23.078 -11.086 1 94.88 203 GLU A N 1
ATOM 1579 C CA . GLU A 1 203 ? 14.672 -24.359 -10.43 1 94.88 203 GLU A CA 1
ATOM 1580 C C . GLU A 1 203 ? 13.25 -24.828 -10.734 1 94.88 203 GLU A C 1
ATOM 1582 O O . GLU A 1 203 ? 12.344 -24.016 -10.93 1 94.88 203 GLU A O 1
ATOM 1587 N N . PHE A 1 204 ? 13.141 -26.203 -10.82 1 95.88 204 PHE A N 1
ATOM 1588 C CA . PHE A 1 204 ? 11.852 -26.781 -11.188 1 95.88 204 PHE A CA 1
ATOM 1589 C C . PHE A 1 204 ? 11.289 -27.609 -10.039 1 95.88 204 PHE A C 1
ATOM 1591 O O . PHE A 1 204 ? 12.039 -28.141 -9.227 1 95.88 204 PHE A O 1
ATOM 1598 N N . CYS A 1 205 ? 9.977 -27.609 -10.016 1 97.44 205 CYS A N 1
ATOM 1599 C CA . CYS A 1 205 ? 9.273 -28.422 -9.031 1 97.44 205 CYS A CA 1
ATOM 1600 C C . CYS A 1 205 ? 8.266 -29.344 -9.711 1 97.44 205 CYS A C 1
ATOM 1602 O O . CYS A 1 205 ? 7.352 -28.891 -10.391 1 97.44 205 CYS A O 1
ATOM 1604 N N . LEU A 1 206 ? 8.438 -30.625 -9.547 1 98.12 206 LEU A N 1
ATOM 1605 C CA . LEU A 1 206 ? 7.551 -31.641 -10.102 1 98.12 206 LEU A CA 1
ATOM 1606 C C . LEU A 1 206 ? 6.672 -32.25 -9.023 1 98.12 206 LEU A C 1
ATOM 1608 O O . LEU A 1 206 ? 7.164 -32.625 -7.945 1 98.12 206 LEU A O 1
ATOM 1612 N N . GLN A 1 207 ? 5.359 -32.281 -9.336 1 96.94 207 GLN A N 1
ATOM 1613 C CA . GLN A 1 207 ? 4.426 -32.938 -8.445 1 96.94 207 GLN A CA 1
ATOM 1614 C C . GLN A 1 207 ? 3.607 -34 -9.188 1 96.94 207 GLN A C 1
ATOM 1616 O O . GLN A 1 207 ? 3.516 -33.969 -10.414 1 96.94 207 GLN A O 1
ATOM 1621 N N . TYR A 1 208 ? 3.117 -34.938 -8.469 1 96.12 208 TYR A N 1
ATOM 1622 C CA . TYR A 1 208 ? 2.273 -35.938 -9.094 1 96.12 208 TYR A CA 1
ATOM 1623 C C . TYR A 1 208 ? 1.159 -36.375 -8.148 1 96.12 208 TYR A C 1
ATOM 1625 O O . TYR A 1 208 ? 1.209 -36.094 -6.945 1 96.12 208 TYR A O 1
ATOM 1633 N N . CYS A 1 209 ? 0.063 -36.906 -8.703 1 93.62 209 CYS A N 1
ATOM 1634 C CA . CYS A 1 209 ? -1.043 -37.469 -7.93 1 93.62 209 CYS A CA 1
ATOM 1635 C C . CYS A 1 209 ? -1.565 -38.75 -8.562 1 93.62 209 CYS A C 1
ATOM 1637 O O . CYS A 1 209 ? -1.247 -39.031 -9.719 1 93.62 209 CYS A O 1
ATOM 1639 N N . ASN A 1 210 ? -2.303 -39.406 -7.727 1 91.19 210 ASN A N 1
ATOM 1640 C CA . ASN A 1 210 ? -2.912 -40.656 -8.219 1 91.19 210 ASN A CA 1
ATOM 1641 C C . ASN A 1 210 ? -4.176 -40.344 -9.031 1 91.19 210 ASN A C 1
ATOM 1643 O O . ASN A 1 210 ? -4.984 -39.5 -8.641 1 91.19 210 ASN A O 1
ATOM 1647 N N . GLY A 1 211 ? -4.176 -40.969 -10.164 1 87.38 211 GLY A N 1
ATOM 1648 C CA . GLY A 1 211 ? -5.398 -40.875 -10.945 1 87.38 211 GLY A CA 1
ATOM 1649 C C . GLY A 1 211 ? -5.254 -39.969 -12.164 1 87.38 211 GLY A C 1
ATOM 1650 O O . GLY A 1 211 ? -4.23 -39.312 -12.336 1 87.38 211 GLY A O 1
ATOM 1651 N N . ASN A 1 212 ? -6.203 -40.156 -13.008 1 85 212 ASN A N 1
ATOM 1652 C CA . ASN A 1 212 ? -6.309 -39.312 -14.195 1 85 212 ASN A CA 1
ATOM 1653 C C . ASN A 1 212 ? -7.055 -38 -13.898 1 85 212 ASN A C 1
ATOM 1655 O O . ASN A 1 212 ? -8.281 -38 -13.789 1 85 212 ASN A O 1
ATOM 1659 N N . ILE A 1 213 ? -6.223 -37.062 -13.664 1 79 213 ILE A N 1
ATOM 1660 C CA . ILE A 1 213 ? -6.828 -35.781 -13.305 1 79 213 ILE A CA 1
ATOM 1661 C C . ILE A 1 213 ? -7.277 -35.062 -14.57 1 79 213 ILE A C 1
ATOM 1663 O O . ILE A 1 213 ? -6.527 -34.969 -15.547 1 79 213 ILE A O 1
ATOM 1667 N N . THR A 1 214 ? -8.578 -34.906 -14.562 1 69.38 214 THR A N 1
ATOM 1668 C CA . THR A 1 214 ? -9.125 -34.031 -15.594 1 69.38 214 THR A CA 1
ATOM 1669 C C . THR A 1 214 ? -9.32 -32.625 -15.07 1 69.38 214 THR A C 1
ATOM 1671 O O . THR A 1 214 ? -9.211 -32.375 -13.867 1 69.38 214 THR A O 1
ATOM 1674 N N . TYR A 1 215 ? -9.398 -31.672 -15.875 1 67.19 215 TYR A N 1
ATOM 1675 C CA . TYR A 1 215 ? -9.516 -30.266 -15.508 1 67.19 215 TYR A CA 1
ATOM 1676 C C . TYR A 1 215 ? -10.672 -30.047 -14.539 1 67.19 215 TYR A C 1
ATOM 1678 O O . TYR A 1 215 ? -10.625 -29.156 -13.695 1 67.19 215 TYR A O 1
ATOM 1686 N N . SER A 1 216 ? -11.547 -30.969 -14.656 1 63.47 216 SER A N 1
ATOM 1687 C CA . SER A 1 216 ? -12.727 -30.781 -13.82 1 63.47 216 SER A CA 1
ATOM 1688 C C . SER A 1 216 ? -12.453 -31.203 -12.375 1 63.47 216 SER A C 1
ATOM 1690 O O . SER A 1 216 ? -13.141 -30.75 -11.453 1 63.47 216 SER A O 1
ATOM 1692 N N . ASN A 1 217 ? -11.422 -31.938 -12.18 1 71.88 217 ASN A N 1
ATOM 1693 C CA . ASN A 1 217 ? -11.195 -32.5 -10.844 1 71.88 217 ASN A CA 1
ATOM 1694 C C . ASN A 1 217 ? -9.859 -32.031 -10.273 1 71.88 217 ASN A C 1
ATOM 1696 O O . ASN A 1 217 ? -9.352 -32.625 -9.32 1 71.88 217 ASN A O 1
ATOM 1700 N N . ILE A 1 218 ? -9.312 -31.094 -10.883 1 74 218 ILE A N 1
ATOM 1701 C CA . ILE A 1 218 ? -7.969 -30.672 -10.5 1 74 218 ILE A CA 1
ATOM 1702 C C . ILE A 1 218 ? -7.977 -30.156 -9.07 1 74 218 ILE A C 1
ATOM 1704 O O . ILE A 1 218 ? -7.027 -30.375 -8.312 1 74 218 ILE A O 1
ATOM 1708 N N . ASN A 1 219 ? -9.078 -29.531 -8.633 1 71.44 219 ASN A N 1
ATOM 1709 C CA . ASN A 1 219 ? -9.133 -28.906 -7.32 1 71.44 219 ASN A CA 1
ATOM 1710 C C . ASN A 1 219 ? -9.266 -29.953 -6.211 1 71.44 219 ASN A C 1
ATOM 1712 O O . ASN A 1 219 ? -8.977 -29.672 -5.047 1 71.44 219 ASN A O 1
ATOM 1716 N N . LYS A 1 220 ? -9.688 -31.156 -6.566 1 72.56 220 LYS A N 1
ATOM 1717 C CA . LYS A 1 220 ? -9.898 -32.188 -5.57 1 72.56 220 LYS A CA 1
ATOM 1718 C C . LYS A 1 220 ? -8.68 -33.094 -5.457 1 72.56 220 LYS A C 1
ATOM 1720 O O . LYS A 1 220 ? -8.586 -33.906 -4.523 1 72.56 220 LYS A O 1
ATOM 1725 N N . ALA A 1 221 ? -7.738 -32.875 -6.352 1 83.25 221 ALA A N 1
ATOM 1726 C CA . ALA A 1 221 ? -6.582 -33.781 -6.395 1 83.25 221 ALA A CA 1
ATOM 1727 C C . ALA A 1 221 ? -5.52 -33.344 -5.387 1 83.25 221 ALA A C 1
ATOM 1729 O O . ALA A 1 221 ? -5.32 -32.125 -5.164 1 83.25 221 ALA A O 1
ATOM 1730 N N . THR A 1 222 ? -4.969 -34.344 -4.641 1 88.94 222 THR A N 1
ATOM 1731 C CA . THR A 1 222 ? -3.873 -34.094 -3.711 1 88.94 222 THR A CA 1
ATOM 1732 C C . THR A 1 222 ? -2.527 -34.375 -4.367 1 88.94 222 THR A C 1
ATOM 1734 O O . THR A 1 222 ? -2.213 -35.531 -4.652 1 88.94 222 THR A O 1
ATOM 1737 N N . PHE A 1 223 ? -1.778 -33.344 -4.641 1 92.38 223 PHE A N 1
ATOM 1738 C CA . PHE A 1 223 ? -0.485 -33.5 -5.297 1 92.38 223 PHE A CA 1
ATOM 1739 C C . PHE A 1 223 ? 0.627 -33.656 -4.266 1 92.38 223 PHE A C 1
ATOM 1741 O O . PHE A 1 223 ? 0.608 -33 -3.219 1 92.38 223 PHE A O 1
ATOM 1748 N N . HIS A 1 224 ? 1.571 -34.5 -4.559 1 94.56 224 HIS A N 1
ATOM 1749 C CA . HIS A 1 224 ? 2.756 -34.719 -3.736 1 94.56 224 HIS A CA 1
ATOM 1750 C C . HIS A 1 224 ? 4.02 -34.25 -4.449 1 94.56 224 HIS A C 1
ATOM 1752 O O . HIS A 1 224 ? 4.121 -34.375 -5.676 1 94.56 224 HIS A O 1
ATOM 1758 N N . ASP A 1 225 ? 4.973 -33.906 -3.67 1 95.75 225 ASP A N 1
ATOM 1759 C CA . ASP A 1 225 ? 6.227 -33.438 -4.25 1 95.75 225 ASP A CA 1
ATOM 1760 C C . ASP A 1 225 ? 7.082 -34.594 -4.73 1 95.75 225 ASP A C 1
ATOM 1762 O O . ASP A 1 225 ? 7.258 -35.594 -4.004 1 95.75 225 ASP A O 1
ATOM 1766 N N . ALA A 1 226 ? 7.566 -34.469 -5.883 1 96.44 226 ALA A N 1
ATOM 1767 C CA . ALA A 1 226 ? 8.406 -35.531 -6.445 1 96.44 226 ALA A CA 1
ATOM 1768 C C . ALA A 1 226 ? 9.844 -35.031 -6.629 1 96.44 226 ALA A C 1
ATOM 1770 O O . ALA A 1 226 ? 10.789 -35.812 -6.41 1 96.44 226 ALA A O 1
ATOM 1771 N N . TYR A 1 227 ? 10 -33.844 -7.078 1 96.69 227 TYR A N 1
ATOM 1772 C CA . TYR A 1 227 ? 11.328 -33.344 -7.418 1 96.69 227 TYR A CA 1
ATOM 1773 C C . TYR A 1 227 ? 11.383 -31.828 -7.332 1 96.69 227 TYR A C 1
ATOM 1775 O O . TYR A 1 227 ? 10.422 -31.156 -7.699 1 96.69 227 TYR A O 1
ATOM 1783 N N . THR A 1 228 ? 12.414 -31.297 -6.754 1 95.94 228 THR A N 1
ATOM 1784 C CA . THR A 1 228 ? 12.781 -29.891 -6.816 1 95.94 228 THR A CA 1
ATOM 1785 C C . THR A 1 228 ? 14.266 -29.734 -7.16 1 95.94 228 THR A C 1
ATOM 1787 O O . THR A 1 228 ? 15.125 -30.234 -6.441 1 95.94 228 THR A O 1
ATOM 1790 N N . GLY A 1 229 ? 14.547 -29.109 -8.297 1 94.81 229 GLY A N 1
ATOM 1791 C CA . GLY A 1 229 ? 15.938 -28.969 -8.688 1 94.81 229 GLY A CA 1
ATOM 1792 C C . GLY A 1 229 ? 16.109 -28.344 -10.062 1 94.81 229 GLY A C 1
ATOM 1793 O O . GLY A 1 229 ? 15.133 -27.906 -10.672 1 94.81 229 GLY A O 1
ATOM 1794 N N . PRO A 1 230 ? 17.297 -28.266 -10.633 1 93.38 230 PRO A N 1
ATOM 1795 C CA . PRO A 1 230 ? 17.594 -27.578 -11.891 1 93.38 230 PRO A CA 1
ATOM 1796 C C . PRO A 1 230 ? 17.375 -28.453 -13.117 1 93.38 230 PRO A C 1
ATOM 1798 O O . PRO A 1 230 ? 17.328 -27.953 -14.242 1 93.38 230 PRO A O 1
ATOM 1801 N N . LEU A 1 231 ? 17.234 -29.75 -12.969 1 92.56 231 LEU A N 1
ATOM 1802 C CA . LEU A 1 231 ? 17.109 -30.672 -14.102 1 92.56 231 LEU A CA 1
ATOM 1803 C C . LEU A 1 231 ? 15.742 -30.547 -14.75 1 92.56 231 LEU A C 1
ATOM 1805 O O . LEU A 1 231 ? 14.758 -30.219 -14.086 1 92.56 231 LEU A O 1
ATOM 1809 N N . MET A 1 232 ? 15.672 -30.859 -16.031 1 94.5 232 MET A N 1
ATOM 1810 C CA . MET A 1 232 ? 14.422 -30.719 -16.781 1 94.5 232 MET A CA 1
ATOM 1811 C C . MET A 1 232 ? 13.75 -32.062 -16.969 1 94.5 232 MET A C 1
ATOM 1813 O O . MET A 1 232 ? 12.961 -32.25 -17.906 1 94.5 232 MET A O 1
ATOM 1817 N N . CYS A 1 233 ? 14.164 -33.031 -16.203 1 95 233 CYS A N 1
ATOM 1818 C CA . CYS A 1 233 ? 13.516 -34.344 -16.203 1 95 233 CYS A CA 1
ATOM 1819 C C . CYS A 1 233 ? 13.734 -35.031 -14.883 1 95 233 CYS A C 1
ATOM 1821 O O . CYS A 1 233 ? 14.664 -34.719 -14.141 1 95 233 CYS A O 1
ATOM 1823 N N . HIS A 1 234 ? 12.812 -35.875 -14.555 1 94.88 234 HIS A N 1
ATOM 1824 C CA . HIS A 1 234 ? 12.906 -36.656 -13.32 1 94.88 234 HIS A CA 1
ATOM 1825 C C . HIS A 1 234 ? 12.094 -37.938 -13.414 1 94.88 234 HIS A C 1
ATOM 1827 O O . HIS A 1 234 ? 10.984 -37.938 -13.969 1 94.88 234 HIS A O 1
ATOM 1833 N N . THR A 1 235 ? 12.695 -39 -12.961 1 91.31 235 THR A N 1
ATOM 1834 C CA . THR A 1 235 ? 11.984 -40.25 -12.914 1 91.31 235 THR A CA 1
ATOM 1835 C C . THR A 1 235 ? 11.297 -40.438 -11.562 1 91.31 235 THR A C 1
ATOM 1837 O O . THR A 1 235 ? 11.953 -40.5 -10.523 1 91.31 235 THR A O 1
ATOM 1840 N N . VAL A 1 236 ? 10.023 -40.531 -11.594 1 93.81 236 VAL A N 1
ATOM 1841 C CA . VAL A 1 236 ? 9.266 -40.844 -10.383 1 93.81 236 VAL A CA 1
ATOM 1842 C C . VAL A 1 236 ? 9.188 -42.344 -10.195 1 93.81 236 VAL A C 1
ATOM 1844 O O . VAL A 1 236 ? 8.664 -43.062 -11.062 1 93.81 236 VAL A O 1
ATOM 1847 N N . ARG A 1 237 ? 9.688 -42.75 -9.062 1 88.88 237 ARG A N 1
ATOM 1848 C CA . ARG A 1 237 ? 9.828 -44.188 -8.852 1 88.88 237 ARG A CA 1
ATOM 1849 C C . ARG A 1 237 ? 8.789 -44.688 -7.852 1 88.88 237 ARG A C 1
ATOM 1851 O O . ARG A 1 237 ? 7.961 -43.938 -7.359 1 88.88 237 ARG A O 1
ATOM 1858 N N . HIS A 1 238 ? 8.711 -46.031 -7.719 1 87.12 238 HIS A N 1
ATOM 1859 C CA . HIS A 1 238 ? 7.879 -46.75 -6.754 1 87.12 238 HIS A CA 1
ATOM 1860 C C . HIS A 1 238 ? 6.398 -46.531 -7.035 1 87.12 238 HIS A C 1
ATOM 1862 O O . HIS A 1 238 ? 5.621 -46.281 -6.117 1 87.12 238 HIS A O 1
ATOM 1868 N N . LEU A 1 239 ? 6.047 -46.469 -8.258 1 91.19 239 LEU A N 1
ATOM 1869 C CA . LEU A 1 239 ? 4.648 -46.344 -8.656 1 91.19 239 LEU A CA 1
ATOM 1870 C C . LEU A 1 239 ? 4.004 -47.719 -8.797 1 91.19 239 LEU A C 1
ATOM 1872 O O . LEU A 1 239 ? 4.688 -48.719 -9.094 1 91.19 239 LEU A O 1
ATOM 1876 N N . ARG A 1 240 ? 2.707 -47.75 -8.547 1 89.31 240 ARG A N 1
ATOM 1877 C CA . ARG A 1 240 ? 1.981 -49 -8.719 1 89.31 240 ARG A CA 1
ATOM 1878 C C . ARG A 1 240 ? 1.804 -49.344 -10.195 1 89.31 240 ARG A C 1
ATOM 1880 O O . ARG A 1 240 ? 1.68 -48.438 -11.031 1 89.31 240 ARG A O 1
ATOM 1887 N N . THR A 1 241 ? 1.774 -50.594 -10.5 1 88.56 241 THR A N 1
ATOM 1888 C CA . THR A 1 241 ? 1.574 -51.031 -11.875 1 88.56 241 THR A CA 1
ATOM 1889 C C . THR A 1 241 ? 0.095 -50.969 -12.25 1 88.56 241 THR A C 1
ATOM 1891 O O . THR A 1 241 ? -0.771 -51.25 -11.414 1 88.56 241 THR A O 1
ATOM 1894 N N . LYS A 1 242 ? -0.184 -50.656 -13.492 1 90.69 242 LYS A N 1
ATOM 1895 C CA . LYS A 1 242 ? -1.534 -50.562 -14.039 1 90.69 242 LYS A CA 1
ATOM 1896 C C . LYS A 1 242 ? -2.344 -49.469 -13.336 1 90.69 242 LYS A C 1
ATOM 1898 O O . LYS A 1 242 ? -3.471 -49.719 -12.898 1 90.69 242 LYS A O 1
ATOM 1903 N N . ALA A 1 243 ? -1.679 -48.469 -13.055 1 92.81 243 ALA A N 1
ATOM 1904 C CA . ALA A 1 243 ? -2.316 -47.312 -12.414 1 92.81 243 ALA A CA 1
ATOM 1905 C C . ALA A 1 243 ? -2.1 -46.062 -13.234 1 92.81 243 ALA A C 1
ATOM 1907 O O . ALA A 1 243 ? -1.209 -46 -14.086 1 92.81 243 ALA A O 1
ATOM 1908 N N . HIS A 1 244 ? -2.943 -45.062 -13 1 93.56 244 HIS A N 1
ATOM 1909 C CA . HIS A 1 244 ? -2.84 -43.781 -13.664 1 93.56 244 HIS A CA 1
ATOM 1910 C C . HIS A 1 244 ? -2.281 -42.719 -12.711 1 93.56 244 HIS A C 1
ATOM 1912 O O . HIS A 1 244 ? -2.627 -42.688 -11.531 1 93.56 244 HIS A O 1
ATOM 1918 N N . TYR A 1 245 ? -1.39 -41.969 -13.242 1 94.5 245 TYR A N 1
ATOM 1919 C CA . TYR A 1 245 ? -0.822 -40.875 -12.477 1 94.5 245 TYR A CA 1
ATOM 1920 C C . TYR A 1 245 ? -0.853 -39.562 -13.281 1 94.5 245 TYR A C 1
ATOM 1922 O O . TYR A 1 245 ? -0.788 -39.594 -14.516 1 94.5 245 TYR A O 1
ATOM 1930 N N . SER A 1 246 ? -1.036 -38.531 -12.617 1 94.06 246 SER A N 1
ATOM 1931 C CA . SER A 1 246 ? -0.997 -37.188 -13.242 1 94.06 246 SER A CA 1
ATOM 1932 C C . SER A 1 246 ? 0.145 -36.344 -12.688 1 94.06 246 SER A C 1
ATOM 1934 O O . SER A 1 246 ? 0.459 -36.438 -11.5 1 94.06 246 SER A O 1
ATOM 1936 N N . PHE A 1 247 ? 0.744 -35.562 -13.562 1 95.44 247 PHE A N 1
ATOM 1937 C CA . PHE A 1 247 ? 1.932 -34.812 -13.195 1 95.44 247 PHE A CA 1
ATOM 1938 C C . PHE A 1 247 ? 1.752 -33.344 -13.539 1 95.44 247 PHE A C 1
ATOM 1940 O O . PHE A 1 247 ? 1.059 -33 -14.492 1 95.44 247 PHE A O 1
ATOM 1947 N N . ARG A 1 248 ? 2.371 -32.5 -12.75 1 94.31 248 ARG A N 1
ATOM 1948 C CA . ARG A 1 248 ? 2.439 -31.078 -13.039 1 94.31 248 ARG A CA 1
ATOM 1949 C C . ARG A 1 248 ? 3.785 -30.5 -12.617 1 94.31 248 ARG A C 1
ATOM 1951 O O . ARG A 1 248 ? 4.422 -31 -11.688 1 94.31 248 ARG A O 1
ATOM 1958 N N . VAL A 1 249 ? 4.207 -29.5 -13.344 1 96.5 249 VAL A N 1
ATOM 1959 C CA . VAL A 1 249 ? 5.52 -28.922 -13.086 1 96.5 249 VAL A CA 1
ATOM 1960 C C . VAL A 1 249 ? 5.414 -27.391 -13.086 1 96.5 249 VAL A C 1
ATOM 1962 O O . VAL A 1 249 ? 4.547 -26.828 -13.758 1 96.5 249 VAL A O 1
ATOM 1965 N N . ARG A 1 250 ? 6.176 -26.734 -12.32 1 95.69 250 ARG A N 1
ATOM 1966 C CA . ARG A 1 250 ? 6.32 -25.281 -12.281 1 95.69 250 ARG A CA 1
ATOM 1967 C C . ARG A 1 250 ? 7.781 -24.891 -12.086 1 95.69 250 ARG A C 1
ATOM 1969 O O . ARG A 1 250 ? 8.641 -25.75 -11.875 1 95.69 250 ARG A O 1
ATOM 1976 N N . CYS A 1 251 ? 8.086 -23.594 -12.258 1 94.69 251 CYS A N 1
ATOM 1977 C CA . CYS A 1 251 ? 9.477 -23.172 -12.141 1 94.69 251 CYS A CA 1
ATOM 1978 C C . CYS A 1 251 ? 9.578 -21.875 -11.328 1 94.69 251 CYS A C 1
ATOM 1980 O O . CYS A 1 251 ? 8.57 -21.219 -11.062 1 94.69 251 CYS A O 1
ATOM 1982 N N . ARG A 1 252 ? 10.789 -21.656 -10.875 1 93.62 252 ARG A N 1
ATOM 1983 C CA . ARG A 1 252 ? 11.109 -20.438 -10.141 1 93.62 252 ARG A CA 1
ATOM 1984 C C . ARG A 1 252 ? 12.539 -19.984 -10.422 1 93.62 252 ARG A C 1
ATOM 1986 O O . ARG A 1 252 ? 13.445 -20.812 -10.547 1 93.62 252 ARG A O 1
ATOM 1993 N N . VAL A 1 253 ? 12.656 -18.688 -10.641 1 89.75 253 VAL A N 1
ATOM 1994 C CA . VAL A 1 253 ? 14 -18.141 -10.812 1 89.75 253 VAL A CA 1
ATOM 1995 C C . VAL A 1 253 ? 14.75 -18.203 -9.477 1 89.75 253 VAL A C 1
ATOM 1997 O O . VAL A 1 253 ? 14.18 -17.891 -8.43 1 89.75 253 VAL A O 1
ATOM 2000 N N . VAL A 1 254 ? 15.977 -18.656 -9.633 1 88.44 254 VAL A N 1
ATOM 2001 C CA . VAL A 1 254 ? 16.766 -18.766 -8.414 1 88.44 254 VAL A CA 1
ATOM 2002 C C . VAL A 1 254 ? 16.875 -17.391 -7.742 1 88.44 254 VAL A C 1
ATOM 2004 O O . VAL A 1 254 ? 17.25 -16.406 -8.383 1 88.44 254 VAL A O 1
ATOM 2007 N N . GLY A 1 255 ? 16.547 -17.266 -6.469 1 84.56 255 GLY A N 1
ATOM 2008 C CA . GLY A 1 255 ? 16.531 -16 -5.734 1 84.56 255 GLY A CA 1
ATOM 2009 C C . GLY A 1 255 ? 15.133 -15.477 -5.469 1 84.56 255 GLY A C 1
ATOM 2010 O O . GLY A 1 255 ? 14.922 -14.719 -4.523 1 84.56 255 GLY A O 1
ATOM 2011 N N . ASP A 1 256 ? 14.297 -15.875 -6.402 1 84.62 256 ASP A N 1
ATOM 2012 C CA . ASP A 1 256 ? 12.914 -15.469 -6.211 1 84.62 256 ASP A CA 1
ATOM 2013 C C . ASP A 1 256 ? 12.227 -16.328 -5.156 1 84.62 256 ASP A C 1
ATOM 2015 O O . ASP A 1 256 ? 12.594 -17.5 -4.961 1 84.62 256 ASP A O 1
ATOM 2019 N N . THR A 1 257 ? 11.32 -15.797 -4.461 1 84.69 257 THR A N 1
ATOM 2020 C CA . THR A 1 257 ? 10.586 -16.562 -3.451 1 84.69 257 THR A CA 1
ATOM 2021 C C . THR A 1 257 ? 9.312 -17.156 -4.039 1 84.69 257 THR A C 1
ATOM 2023 O O . THR A 1 257 ? 8.797 -18.156 -3.535 1 84.69 257 THR A O 1
ATOM 2026 N N . GLU A 1 258 ? 8.906 -16.672 -5.168 1 88.56 258 GLU A N 1
ATOM 2027 C CA . GLU A 1 258 ? 7.602 -17.094 -5.684 1 88.56 258 GLU A CA 1
ATOM 2028 C C . GLU A 1 258 ? 7.758 -18.047 -6.875 1 88.56 258 GLU A C 1
ATOM 2030 O O . GLU A 1 258 ? 8.633 -17.844 -7.723 1 88.56 258 GLU A O 1
ATOM 2035 N N . TRP A 1 259 ? 6.922 -19.109 -6.898 1 92.06 259 TRP A N 1
ATOM 2036 C CA . TRP A 1 259 ? 6.879 -20.062 -7.996 1 92.06 259 TRP A CA 1
ATOM 2037 C C . TRP A 1 259 ? 5.977 -19.562 -9.117 1 92.06 259 TRP A C 1
ATOM 2039 O O . TRP A 1 259 ? 5.094 -18.734 -8.898 1 92.06 259 TRP A O 1
ATOM 2049 N N . SER A 1 260 ? 6.281 -20.031 -10.281 1 91.75 260 SER A N 1
ATOM 2050 C CA . SER A 1 260 ? 5.391 -19.781 -11.406 1 91.75 260 SER A CA 1
ATOM 2051 C C . SER A 1 260 ? 4.09 -20.562 -11.266 1 91.75 260 SER A C 1
ATOM 2053 O O . SER A 1 260 ? 3.91 -21.312 -10.305 1 91.75 260 SER A O 1
ATOM 2055 N N . VAL A 1 261 ? 3.166 -20.328 -12.195 1 92.56 261 VAL A N 1
ATOM 2056 C CA . VAL A 1 261 ? 1.933 -21.109 -12.234 1 92.56 261 VAL A CA 1
ATOM 2057 C C . VAL A 1 261 ? 2.238 -22.547 -12.664 1 92.56 261 VAL A C 1
ATOM 2059 O O . VAL A 1 261 ? 3.266 -22.812 -13.297 1 92.56 261 VAL A O 1
ATOM 2062 N N . TRP A 1 262 ? 1.371 -23.422 -12.281 1 91.94 262 TRP A N 1
ATOM 2063 C CA . TRP A 1 262 ? 1.503 -24.828 -12.664 1 91.94 262 TRP A CA 1
ATOM 2064 C C . TRP A 1 262 ? 1.164 -25.016 -14.141 1 91.94 262 TRP A C 1
ATOM 2066 O O . TRP A 1 262 ? 0.273 -24.359 -14.672 1 91.94 262 TRP A O 1
ATOM 2076 N N . CYS A 1 263 ? 1.88 -25.906 -14.766 1 92.06 263 CYS A N 1
ATOM 2077 C CA . CYS A 1 263 ? 1.519 -26.281 -16.125 1 92.06 263 CYS A CA 1
ATOM 2078 C C . CYS A 1 263 ? 0.26 -27.141 -16.141 1 92.06 263 CYS A C 1
ATOM 2080 O O . CYS A 1 263 ? -0.253 -27.516 -15.086 1 92.06 263 CYS A O 1
ATOM 2082 N N . VAL A 1 264 ? -0.248 -27.359 -17.328 1 89.06 264 VAL A N 1
ATOM 2083 C CA . VAL A 1 264 ? -1.382 -28.266 -17.484 1 89.06 264 VAL A CA 1
ATOM 2084 C C . VAL A 1 264 ? -0.977 -29.672 -17.047 1 89.06 264 VAL A C 1
ATOM 2086 O O . VAL A 1 264 ? 0.078 -30.172 -17.453 1 89.06 264 VAL A O 1
ATOM 2089 N N . PRO A 1 265 ? -1.79 -30.281 -16.203 1 89.81 265 PRO A N 1
ATOM 2090 C CA . PRO A 1 265 ? -1.451 -31.641 -15.773 1 89.81 265 PRO A CA 1
ATOM 2091 C C . PRO A 1 265 ? -1.508 -32.656 -16.922 1 89.81 265 PRO A C 1
ATOM 2093 O O . PRO A 1 265 ? -2.373 -32.562 -17.797 1 89.81 265 PRO A O 1
ATOM 2096 N N . ARG A 1 266 ? -0.551 -33.5 -16.938 1 90.38 266 ARG A N 1
ATOM 2097 C CA . ARG A 1 266 ? -0.503 -34.594 -17.906 1 90.38 266 ARG A CA 1
ATOM 2098 C C . ARG A 1 266 ? -0.585 -35.938 -17.203 1 90.38 266 ARG A C 1
ATOM 2100 O O . ARG A 1 266 ? 0.024 -36.125 -16.156 1 90.38 266 ARG A O 1
ATOM 2107 N N . SER A 1 267 ? -1.398 -36.719 -17.781 1 89.94 267 SER A N 1
ATOM 2108 C CA . SER A 1 267 ? -1.595 -38.031 -17.172 1 89.94 267 SER A CA 1
ATOM 2109 C C . SER A 1 267 ? -0.849 -39.125 -17.953 1 89.94 267 SER A C 1
ATOM 2111 O O . SER A 1 267 ? -0.625 -39 -19.156 1 89.94 267 SER A O 1
ATOM 2113 N N . ALA A 1 268 ? -0.385 -40.094 -17.234 1 92.81 268 ALA A N 1
ATOM 2114 C CA . ALA A 1 268 ? 0.249 -41.281 -17.812 1 92.81 268 ALA A CA 1
ATOM 2115 C C . ALA A 1 268 ? -0.079 -42.531 -17.016 1 92.81 268 ALA A C 1
ATOM 2117 O O . ALA A 1 268 ? -0.464 -42.438 -15.844 1 92.81 268 ALA A O 1
ATOM 2118 N N . SER A 1 269 ? -0.034 -43.531 -17.609 1 92.44 269 SER A N 1
ATOM 2119 C CA . SER A 1 269 ? -0.313 -44.812 -16.953 1 92.44 269 SER A CA 1
ATOM 2120 C C . SER A 1 269 ? 0.941 -45.688 -16.875 1 92.44 269 SER A C 1
ATOM 2122 O O . SER A 1 269 ? 1.88 -45.5 -17.656 1 92.44 269 SER A O 1
ATOM 2124 N N . THR A 1 270 ? 0.898 -46.562 -15.883 1 91.06 270 THR A N 1
ATOM 2125 C CA . THR A 1 270 ? 1.984 -47.5 -15.711 1 91.06 270 THR A CA 1
ATOM 2126 C C . THR A 1 270 ? 1.54 -48.906 -16.109 1 91.06 270 THR A C 1
ATOM 2128 O O . THR A 1 270 ? 0.489 -49.375 -15.68 1 91.06 270 THR A O 1
ATOM 2131 N N . SER A 1 271 ? 2.234 -49.531 -17.047 1 89.88 271 SER A N 1
ATOM 2132 C CA . SER A 1 271 ? 1.902 -50.875 -17.484 1 89.88 271 SER A CA 1
ATOM 2133 C C . SER A 1 271 ? 3.086 -51.812 -17.297 1 89.88 271 SER A C 1
ATOM 2135 O O . SER A 1 271 ? 2.922 -53.031 -17.312 1 89.88 271 SER A O 1
ATOM 2137 N N . ILE A 1 272 ? 4.324 -51.312 -17.172 1 86.12 272 ILE A N 1
ATOM 2138 C CA . ILE A 1 272 ? 5.535 -52.125 -17.031 1 86.12 272 ILE A CA 1
ATOM 2139 C C . ILE A 1 272 ? 5.82 -52.344 -15.547 1 86.12 272 ILE A C 1
ATOM 2141 O O . ILE A 1 272 ? 6.051 -51.375 -14.797 1 86.12 272 ILE A O 1
ATOM 2145 N N . PRO A 1 273 ? 5.734 -53.562 -15.141 1 86.62 273 PRO A N 1
ATOM 2146 C CA . PRO A 1 273 ? 6.035 -53.844 -13.727 1 86.62 273 PRO A CA 1
ATOM 2147 C C . PRO A 1 273 ? 7.469 -53.469 -13.352 1 86.62 273 PRO A C 1
ATOM 2149 O O . PRO A 1 273 ? 8.328 -53.344 -14.227 1 86.62 273 PRO A O 1
ATOM 2152 N N . HIS A 1 274 ? 7.688 -53.344 -12.031 1 88.5 274 HIS A N 1
ATOM 2153 C CA . HIS A 1 274 ? 9.039 -53.062 -11.547 1 88.5 274 HIS A CA 1
ATOM 2154 C C . HIS A 1 274 ? 9.938 -54.281 -11.75 1 88.5 274 HIS A C 1
ATOM 2156 O O . HIS A 1 274 ? 9.461 -55.375 -12.078 1 88.5 274 HIS A O 1
ATOM 2162 N N . TYR A 1 275 ? 11.273 -54.031 -11.656 1 91.06 275 TYR A N 1
ATOM 2163 C CA . TYR A 1 275 ? 12.227 -55.125 -11.766 1 91.06 275 TYR A CA 1
ATOM 2164 C C . TYR A 1 275 ? 12.016 -56.125 -10.664 1 91.06 275 TYR A C 1
ATOM 2166 O O . TYR A 1 275 ? 11.883 -55.781 -9.492 1 91.06 275 TYR A O 1
ATOM 2174 N N . GLN A 1 276 ? 11.938 -57.406 -11.102 1 92.94 276 GLN A N 1
ATOM 2175 C CA . GLN A 1 276 ? 11.703 -58.5 -10.141 1 92.94 276 GLN A CA 1
ATOM 2176 C C . GLN A 1 276 ? 12.695 -59.625 -10.344 1 92.94 276 GLN A C 1
ATOM 2178 O O . GLN A 1 276 ? 13.008 -60 -11.484 1 92.94 276 GLN A O 1
ATOM 2183 N N . TRP A 1 277 ? 13.18 -60.156 -9.219 1 95.81 277 TRP A N 1
ATOM 2184 C CA . TRP A 1 277 ? 14 -61.375 -9.25 1 95.81 277 TRP A CA 1
ATOM 2185 C C . TRP A 1 277 ? 13.133 -62.594 -9.43 1 95.81 277 TRP A C 1
ATOM 2187 O O . TRP A 1 277 ? 11.969 -62.625 -9.023 1 95.81 277 TRP A O 1
ATOM 2197 N N . ASN A 1 278 ? 13.719 -63.562 -10.148 1 95.44 278 ASN A N 1
ATOM 2198 C CA . ASN A 1 278 ? 13.039 -64.812 -10.234 1 95.44 278 ASN A CA 1
ATOM 2199 C C . ASN A 1 278 ? 12.875 -65.5 -8.859 1 95.44 278 ASN A C 1
ATOM 2201 O O . ASN A 1 278 ? 13.797 -65.438 -8.039 1 95.44 278 ASN A O 1
ATOM 2205 N N . THR A 1 279 ? 11.719 -66.125 -8.625 1 93.06 279 THR A N 1
ATOM 2206 C CA . THR A 1 279 ? 11.414 -66.625 -7.301 1 93.06 279 THR A CA 1
ATOM 2207 C C . THR A 1 279 ? 11.641 -68.125 -7.254 1 93.06 279 THR A C 1
ATOM 2209 O O . THR A 1 279 ? 11.594 -68.75 -6.184 1 93.06 279 THR A O 1
ATOM 2212 N N . SER A 1 280 ? 11.898 -68.75 -8.273 1 90.38 280 SER A N 1
ATOM 2213 C CA . SER A 1 280 ? 11.914 -70.188 -8.328 1 90.38 280 SER A CA 1
ATOM 2214 C C . SER A 1 280 ? 13.344 -70.75 -8.328 1 90.38 280 SER A C 1
ATOM 2216 O O . SER A 1 280 ? 13.562 -71.938 -8.414 1 90.38 280 SER A O 1
ATOM 2218 N N . THR A 1 281 ? 14.273 -69.875 -8.289 1 90.44 281 THR A N 1
ATOM 2219 C CA . THR A 1 281 ? 15.656 -70.375 -8.344 1 90.44 281 THR A CA 1
ATOM 2220 C C . THR A 1 281 ? 16.109 -70.875 -6.977 1 90.44 281 THR A C 1
ATOM 2222 O O . THR A 1 281 ? 15.984 -70.188 -5.973 1 90.44 281 THR A O 1
ATOM 2225 N N . ASP A 1 282 ? 16.703 -72 -7 1 89 282 ASP A N 1
ATOM 2226 C CA . ASP A 1 282 ? 17.172 -72.625 -5.754 1 89 282 ASP A CA 1
ATOM 2227 C C . ASP A 1 282 ? 18.359 -71.875 -5.191 1 89 282 ASP A C 1
ATOM 2229 O O . ASP A 1 282 ? 19.219 -71.375 -5.945 1 89 282 ASP A O 1
ATOM 2233 N N . GLY A 1 283 ? 18.391 -71.688 -3.91 1 91.06 283 GLY A N 1
ATOM 2234 C CA . GLY A 1 283 ? 19.516 -71.062 -3.236 1 91.06 283 GLY A CA 1
ATOM 2235 C C . GLY A 1 283 ? 19.281 -69.562 -2.93 1 91.06 283 GLY A C 1
ATOM 2236 O O . GLY A 1 283 ? 20.125 -68.938 -2.289 1 91.06 283 GLY A O 1
ATOM 2237 N N . TYR A 1 284 ? 18.219 -69.188 -3.488 1 94.69 284 TYR A N 1
ATOM 2238 C CA . TYR A 1 284 ? 17.922 -67.75 -3.26 1 94.69 284 TYR A CA 1
ATOM 2239 C C . TYR A 1 284 ? 16.5 -67.562 -2.721 1 94.69 284 TYR A C 1
ATOM 2241 O O . TYR A 1 284 ? 15.625 -68.375 -2.969 1 94.69 284 TYR A O 1
ATOM 2249 N N . SER A 1 285 ? 16.234 -66.5 -1.903 1 94.56 285 SER A N 1
ATOM 2250 C CA . SER A 1 285 ? 14.914 -66.062 -1.474 1 94.56 285 SER A CA 1
ATOM 2251 C C . SER A 1 285 ? 14.664 -64.625 -1.852 1 94.56 285 SER A C 1
ATOM 2253 O O . SER A 1 285 ? 15.609 -63.844 -1.959 1 94.56 285 SER A O 1
ATOM 2255 N N . THR A 1 286 ? 13.469 -64.312 -2.166 1 95.19 286 THR A N 1
ATOM 2256 C CA . THR A 1 286 ? 13.133 -62.969 -2.584 1 95.19 286 THR A CA 1
ATOM 2257 C C . THR A 1 286 ? 12.172 -62.344 -1.593 1 95.19 286 THR A C 1
ATOM 2259 O O . THR A 1 286 ? 11.453 -63.031 -0.875 1 95.19 286 THR A O 1
ATOM 2262 N N . SER A 1 287 ? 12.312 -61 -1.393 1 94.06 287 SER A N 1
ATOM 2263 C CA . SER A 1 287 ? 11.453 -60.219 -0.534 1 94.06 287 SER A CA 1
ATOM 2264 C C . SER A 1 287 ? 11.141 -58.844 -1.168 1 94.06 287 SER A C 1
ATOM 2266 O O . SER A 1 287 ? 11.664 -58.531 -2.238 1 94.06 287 SER A O 1
ATOM 2268 N N . ASN A 1 288 ? 10.156 -58.062 -0.532 1 91.25 288 ASN A N 1
ATOM 2269 C CA . ASN A 1 288 ? 9.797 -56.75 -1.003 1 91.25 288 ASN A CA 1
ATOM 2270 C C . ASN A 1 288 ? 9.266 -56.781 -2.434 1 91.25 288 ASN A C 1
ATOM 2272 O O . ASN A 1 288 ? 9.789 -56.094 -3.311 1 91.25 288 ASN A O 1
ATOM 2276 N N . GLU A 1 289 ? 8.305 -57.656 -2.719 1 89.5 289 GLU A N 1
ATOM 2277 C CA . GLU A 1 289 ? 7.684 -57.844 -4.027 1 89.5 289 GLU A CA 1
ATOM 2278 C C . GLU A 1 289 ? 8.703 -58.312 -5.055 1 89.5 289 GLU A C 1
ATOM 2280 O O . GLU A 1 289 ? 8.703 -57.844 -6.199 1 89.5 289 GLU A O 1
ATOM 2285 N N . ASN A 1 290 ? 9.727 -59.062 -4.578 1 92.94 290 ASN A N 1
ATOM 2286 C CA . ASN A 1 290 ? 10.758 -59.688 -5.375 1 92.94 290 ASN A CA 1
ATOM 2287 C C . ASN A 1 290 ? 11.789 -58.688 -5.887 1 92.94 290 ASN A C 1
ATOM 2289 O O . ASN A 1 290 ? 12.492 -58.969 -6.859 1 92.94 290 ASN A O 1
ATOM 2293 N N . LYS A 1 291 ? 11.836 -57.5 -5.238 1 93.19 291 LYS A N 1
ATOM 2294 C CA . LYS A 1 291 ? 12.852 -56.5 -5.57 1 93.19 291 LYS A CA 1
ATOM 2295 C C . LYS A 1 291 ? 14.18 -56.844 -4.902 1 93.19 291 LYS A C 1
ATOM 2297 O O . LYS A 1 291 ? 15.234 -56.375 -5.34 1 93.19 291 LYS A O 1
ATOM 2302 N N . THR A 1 292 ? 14.047 -57.531 -3.852 1 96.06 292 THR A N 1
ATOM 2303 C CA . THR A 1 292 ? 15.234 -57.906 -3.08 1 96.06 292 THR A CA 1
ATOM 2304 C C . THR A 1 292 ? 15.461 -59.406 -3.105 1 96.06 292 THR A C 1
ATOM 2306 O O . THR A 1 292 ? 14.516 -60.188 -2.969 1 96.06 292 THR A O 1
ATOM 2309 N N . ALA A 1 293 ? 16.656 -59.812 -3.348 1 96.62 293 ALA A N 1
ATOM 2310 C CA . ALA A 1 293 ? 17.031 -61.219 -3.34 1 96.62 293 ALA A CA 1
ATOM 2311 C C . ALA A 1 293 ? 18.125 -61.5 -2.312 1 96.62 293 ALA A C 1
ATOM 2313 O O . ALA A 1 293 ? 19.047 -60.719 -2.156 1 96.62 293 ALA A O 1
ATOM 2314 N N . ASN A 1 294 ? 17.953 -62.562 -1.613 1 95.56 294 ASN A N 1
ATOM 2315 C CA . ASN A 1 294 ? 18.906 -63 -0.599 1 95.56 294 ASN A CA 1
ATOM 2316 C C . ASN A 1 294 ? 19.469 -64.375 -0.923 1 95.56 294 ASN A C 1
ATOM 2318 O O . ASN A 1 294 ? 18.719 -65.312 -1.264 1 95.56 294 ASN A O 1
ATOM 2322 N N . ARG A 1 295 ? 20.812 -64.438 -0.869 1 94.62 295 ARG A N 1
ATOM 2323 C CA . ARG A 1 295 ? 21.438 -65.75 -1.035 1 94.62 295 ARG A CA 1
ATOM 2324 C C . ARG A 1 295 ? 21.297 -66.625 0.238 1 94.62 295 ARG A C 1
ATOM 2326 O O . ARG A 1 295 ? 21.797 -66.188 1.295 1 94.62 295 ARG A O 1
ATOM 2333 N N . GLU A 1 296 ? 20.609 -67.625 0.086 1 91.81 296 GLU A N 1
ATOM 2334 C CA . GLU A 1 296 ? 20.375 -68.5 1.237 1 91.81 296 GLU A CA 1
ATOM 2335 C C . GLU A 1 296 ? 21.531 -69.5 1.426 1 91.81 296 GLU A C 1
ATOM 2337 O O . GLU A 1 296 ? 22.375 -69.688 0.534 1 91.81 296 GLU A O 1
ATOM 2342 N N . ALA A 1 297 ? 21.484 -70.062 2.668 1 82.31 297 ALA A N 1
ATOM 2343 C CA . ALA A 1 297 ? 22.5 -71.062 2.979 1 82.31 297 ALA A CA 1
ATOM 2344 C C . ALA A 1 297 ? 22.281 -72.312 2.184 1 82.31 297 ALA A C 1
ATOM 2346 O O . ALA A 1 297 ? 21.141 -72.75 2.006 1 82.31 297 ALA A O 1
ATOM 2347 N N . GLY A 1 298 ? 23.266 -72.812 1.406 1 76.19 298 GLY A N 1
ATOM 2348 C CA . GLY A 1 298 ? 23.125 -74.062 0.675 1 76.19 298 GLY A CA 1
ATOM 2349 C C . GLY A 1 298 ? 24.297 -74.375 -0.252 1 76.19 298 GLY A C 1
ATOM 2350 O O . GLY A 1 298 ? 25.203 -73.562 -0.396 1 76.19 298 GLY A O 1
ATOM 2351 N N . GLU A 1 299 ? 24.312 -75.625 -0.797 1 76.75 299 GLU A N 1
ATOM 2352 C CA . GLU A 1 299 ? 25.438 -76.062 -1.597 1 76.75 299 GLU A CA 1
ATOM 2353 C C . GLU A 1 299 ? 25.203 -75.812 -3.084 1 76.75 299 GLU A C 1
ATOM 2355 O O . GLU A 1 299 ? 26.125 -75.938 -3.889 1 76.75 299 GLU A O 1
ATOM 2360 N N . VAL A 1 300 ? 24.031 -75.312 -3.387 1 78.31 300 VAL A N 1
ATOM 2361 C CA . VAL A 1 300 ? 23.734 -75.188 -4.809 1 78.31 300 VAL A CA 1
ATOM 2362 C C . VAL A 1 300 ? 24.172 -73.75 -5.285 1 78.31 300 VAL A C 1
ATOM 2364 O O . VAL A 1 300 ? 23.734 -72.75 -4.746 1 78.31 300 VAL A O 1
ATOM 2367 N N . PHE A 1 301 ? 25.188 -73.875 -6.176 1 83.5 301 PHE A N 1
ATOM 2368 C CA . PHE A 1 301 ? 25.656 -72.625 -6.801 1 83.5 301 PHE A CA 1
ATOM 2369 C C . PHE A 1 301 ? 24.953 -72.375 -8.133 1 83.5 301 PHE A C 1
ATOM 2371 O O . PHE A 1 301 ? 25.016 -73.25 -9.031 1 83.5 301 PHE A O 1
ATOM 2378 N N . SER A 1 302 ? 24.031 -71.375 -8.133 1 90.69 302 SER A N 1
ATOM 2379 C CA . SER A 1 302 ? 23.344 -71.062 -9.383 1 90.69 302 SER A CA 1
ATOM 2380 C C . SER A 1 302 ? 23.203 -69.562 -9.578 1 90.69 302 SER A C 1
ATOM 2382 O O . SER A 1 302 ? 23.234 -68.812 -8.617 1 90.69 302 SER A O 1
ATOM 2384 N N . VAL A 1 303 ? 23.125 -69.25 -10.797 1 94.94 303 VAL A N 1
ATOM 2385 C CA . VAL A 1 303 ? 22.859 -67.875 -11.141 1 94.94 303 VAL A CA 1
ATOM 2386 C C . VAL A 1 303 ? 21.375 -67.562 -10.953 1 94.94 303 VAL A C 1
ATOM 2388 O O . VAL A 1 303 ? 20.516 -68.312 -11.352 1 94.94 303 VAL A O 1
ATOM 2391 N N . LEU A 1 304 ? 21.109 -66.438 -10.258 1 96.12 304 LEU A N 1
ATOM 2392 C CA . LEU A 1 304 ? 19.734 -65.938 -10.148 1 96.12 304 LEU A CA 1
ATOM 2393 C C . LEU A 1 304 ? 19.453 -64.875 -11.211 1 96.12 304 LEU A C 1
ATOM 2395 O O . LEU A 1 304 ? 20.141 -63.875 -11.281 1 96.12 304 LEU A O 1
ATOM 2399 N N . TYR A 1 3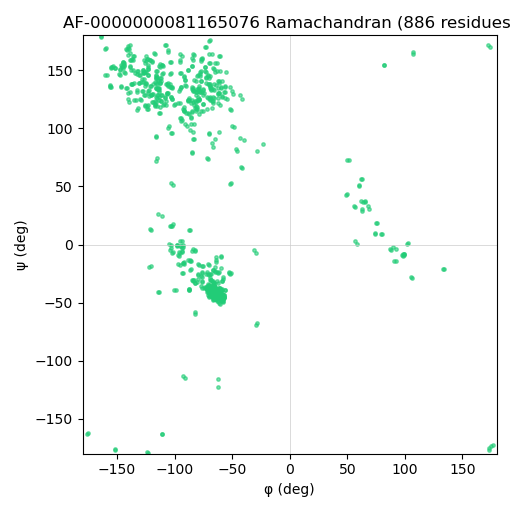05 ? 18.5 -65.125 -12 1 97.06 305 TYR A N 1
ATOM 2400 C CA . TYR A 1 305 ? 18.125 -64.188 -13.047 1 97.06 305 TYR A CA 1
ATOM 2401 C C . TYR A 1 305 ? 16.828 -63.469 -12.703 1 97.06 305 TYR A C 1
ATOM 2403 O O . TYR A 1 305 ? 16.156 -63.812 -11.727 1 97.06 305 TYR A O 1
ATOM 2411 N N . SER A 1 306 ? 16.562 -62.438 -13.445 1 95.88 306 SER A N 1
ATOM 2412 C CA . SER A 1 306 ? 15.281 -61.75 -13.344 1 95.88 306 SER A CA 1
ATOM 2413 C C . SER A 1 306 ? 14.133 -62.656 -13.789 1 95.88 306 SER A C 1
ATOM 2415 O O . SER A 1 306 ? 14.344 -63.625 -14.508 1 95.88 306 SER A O 1
ATOM 2417 N N . ASN A 1 307 ? 13.008 -62.344 -13.312 1 92.06 307 ASN A N 1
ATOM 2418 C CA . ASN A 1 307 ? 11.805 -63.125 -13.625 1 92.06 307 ASN A CA 1
ATOM 2419 C C . ASN A 1 307 ? 11.5 -63.125 -15.117 1 92.06 307 ASN A C 1
ATOM 2421 O O . ASN A 1 307 ? 11.023 -64.125 -15.656 1 92.06 307 ASN A O 1
ATOM 2425 N N . ASP A 1 308 ? 11.727 -62.031 -15.758 1 89.19 308 ASP A N 1
ATOM 2426 C CA . ASP A 1 308 ? 11.523 -61.875 -17.203 1 89.19 308 ASP A CA 1
ATOM 2427 C C . ASP A 1 308 ? 12.625 -61 -17.812 1 89.19 308 ASP A C 1
ATOM 2429 O O . ASP A 1 308 ? 13.43 -60.406 -17.094 1 89.19 308 ASP A O 1
ATOM 2433 N N . LYS A 1 309 ? 12.641 -61.031 -19.141 1 88.12 309 LYS A N 1
ATOM 2434 C CA . LYS A 1 309 ? 13.547 -60.156 -19.859 1 88.12 309 LYS A CA 1
ATOM 2435 C C . LYS A 1 309 ? 13.086 -58.688 -19.766 1 88.12 309 LYS A C 1
ATOM 2437 O O . LYS A 1 309 ? 12.656 -58.094 -20.75 1 88.12 309 LYS A O 1
ATOM 2442 N N . SER A 1 310 ? 13.289 -58.156 -18.609 1 86.81 310 SER A N 1
ATOM 2443 C CA . SER A 1 310 ? 12.617 -56.906 -18.281 1 86.81 310 SER A CA 1
ATOM 2444 C C . SER A 1 310 ? 13.523 -55.719 -18.562 1 86.81 310 SER A C 1
ATOM 2446 O O . SER A 1 310 ? 13.047 -54.562 -18.656 1 86.81 310 SER A O 1
ATOM 2448 N N . TYR A 1 311 ? 14.797 -55.906 -18.703 1 88.62 311 TYR A N 1
ATOM 2449 C CA . TYR A 1 311 ? 15.68 -54.75 -18.906 1 88.62 311 TYR A CA 1
ATOM 2450 C C . TYR A 1 311 ? 15.68 -54.312 -20.359 1 88.62 311 TYR A C 1
ATOM 2452 O O . TYR A 1 311 ? 15.945 -55.125 -21.266 1 88.62 311 TYR A O 1
ATOM 2460 N N . VAL A 1 312 ? 15.352 -53.062 -20.594 1 83.56 312 VAL A N 1
ATOM 2461 C CA . VAL A 1 312 ? 15.359 -52.5 -21.938 1 83.56 312 VAL A CA 1
ATOM 2462 C C . VAL A 1 312 ? 16.422 -51.406 -22.016 1 83.56 312 VAL A C 1
ATOM 2464 O O . VAL A 1 312 ? 16.625 -50.625 -21.078 1 83.56 312 VAL A O 1
ATOM 2467 N N . ALA A 1 313 ? 17.016 -51.344 -23.141 1 80.56 313 ALA A N 1
ATOM 2468 C CA . ALA A 1 313 ? 18.078 -50.375 -23.344 1 80.56 313 ALA A CA 1
ATOM 2469 C C . ALA A 1 313 ? 17.547 -48.938 -23.125 1 80.56 313 ALA A C 1
ATOM 2471 O O . ALA A 1 313 ? 16.438 -48.625 -23.547 1 80.56 313 ALA A O 1
ATOM 2472 N N . GLY A 1 314 ? 18.312 -48.188 -22.438 1 76.94 314 GLY A N 1
ATOM 2473 C CA . GLY A 1 314 ? 17.953 -46.781 -22.172 1 76.94 314 GLY A CA 1
ATOM 2474 C C . GLY A 1 314 ? 17.344 -46.594 -20.797 1 76.94 314 GLY A C 1
ATOM 2475 O O . GLY A 1 314 ? 17.078 -45.469 -20.391 1 76.94 314 GLY A O 1
ATOM 2476 N N . CYS A 1 315 ? 17.062 -47.688 -20.141 1 81.19 315 CYS A N 1
ATOM 2477 C CA . CYS A 1 315 ? 16.531 -47.625 -18.781 1 81.19 315 CYS A CA 1
ATOM 2478 C C . CYS A 1 315 ? 17.594 -48 -17.766 1 81.19 315 CYS A C 1
ATOM 2480 O O . CYS A 1 315 ? 17.875 -49.188 -17.562 1 81.19 315 CYS A O 1
ATOM 2482 N N . PRO A 1 316 ? 18.094 -47 -17.188 1 84.56 316 PRO A N 1
ATOM 2483 C CA . PRO A 1 316 ? 19.125 -47.375 -16.203 1 84.56 316 PRO A CA 1
ATOM 2484 C C . PRO A 1 316 ? 18.594 -48.25 -15.086 1 84.56 316 PRO A C 1
ATOM 2486 O O . PRO A 1 316 ? 17.453 -48.094 -14.648 1 84.56 316 PRO A O 1
ATOM 2489 N N . ILE A 1 317 ? 19.391 -49.25 -14.703 1 91.88 317 ILE A N 1
ATOM 2490 C CA . ILE A 1 317 ? 19.062 -50.156 -13.609 1 91.88 317 ILE A CA 1
ATOM 2491 C C . ILE A 1 317 ? 20.062 -50 -12.477 1 91.88 317 ILE A C 1
ATOM 2493 O O . ILE A 1 317 ? 21.266 -49.812 -12.719 1 91.88 317 ILE A O 1
ATOM 2497 N N . THR A 1 318 ? 19.578 -50 -11.281 1 93 318 THR A N 1
ATOM 2498 C CA . THR A 1 318 ? 20.438 -49.844 -10.117 1 93 318 THR A CA 1
ATOM 2499 C C . THR A 1 318 ? 20.297 -51.031 -9.172 1 93 318 THR A C 1
ATOM 2501 O O . THR A 1 318 ? 19.188 -51.469 -8.875 1 93 318 THR A O 1
ATOM 2504 N N . PHE A 1 319 ? 21.453 -51.562 -8.734 1 96.38 319 PHE A N 1
ATOM 2505 C CA . PHE A 1 319 ? 21.516 -52.625 -7.727 1 96.38 319 PHE A CA 1
ATOM 2506 C C . PHE A 1 319 ? 22.094 -52.094 -6.422 1 96.38 319 PHE A C 1
ATOM 2508 O O . PHE A 1 319 ? 23.234 -51.594 -6.395 1 96.38 319 PHE A O 1
ATOM 2515 N N . LYS A 1 320 ? 21.344 -52.188 -5.449 1 96.06 320 LYS A N 1
ATOM 2516 C CA . LYS A 1 320 ? 21.812 -51.781 -4.129 1 96.06 320 LYS A CA 1
ATOM 2517 C C . LYS A 1 320 ? 22.172 -53 -3.268 1 96.06 320 LYS A C 1
ATOM 2519 O O . LYS A 1 320 ? 21.328 -53.875 -3.037 1 96.06 320 LYS A O 1
ATOM 2524 N N . ILE A 1 321 ? 23.375 -52.938 -2.768 1 96.44 321 ILE A N 1
ATOM 2525 C CA . ILE A 1 321 ? 23.812 -54.031 -1.894 1 96.44 321 ILE A CA 1
ATOM 2526 C C . ILE A 1 321 ? 23.406 -53.719 -0.453 1 96.44 321 ILE A C 1
ATOM 2528 O O . ILE A 1 321 ? 23.984 -52.844 0.187 1 96.44 321 ILE A O 1
ATOM 2532 N N . LEU A 1 322 ? 22.516 -54.5 0.018 1 95.75 322 LEU A N 1
ATOM 2533 C CA . LEU A 1 322 ? 21.984 -54.25 1.354 1 95.75 322 LEU A CA 1
ATOM 2534 C C . LEU A 1 322 ? 22.844 -54.938 2.416 1 95.75 322 LEU A C 1
ATOM 2536 O O . LEU A 1 322 ? 23 -54.406 3.521 1 95.75 322 LEU A O 1
ATOM 2540 N N . ASP A 1 323 ? 23.281 -56.094 2.094 1 95.44 323 ASP A N 1
ATOM 2541 C CA . ASP A 1 323 ? 24.141 -56.875 2.986 1 95.44 323 ASP A CA 1
ATOM 2542 C C . ASP A 1 323 ? 25.188 -57.656 2.199 1 95.44 323 ASP A C 1
ATOM 2544 O O . ASP A 1 323 ? 25 -57.938 1.016 1 95.44 323 ASP A O 1
ATOM 2548 N N . VAL A 1 324 ? 26.312 -57.969 2.938 1 94 324 VAL A N 1
ATOM 2549 C CA . VAL A 1 324 ? 27.406 -58.656 2.268 1 94 324 VAL A CA 1
ATOM 2550 C C . VAL A 1 324 ? 27.781 -59.938 3.053 1 94 324 VAL A C 1
ATOM 2552 O O . VAL A 1 324 ? 27.688 -59.938 4.281 1 94 324 VAL A O 1
ATOM 2555 N N . GLY A 1 325 ? 28.109 -61 2.318 1 90.25 325 GLY A N 1
ATOM 2556 C CA . GLY A 1 325 ? 28.703 -62.219 2.891 1 90.25 325 GLY A CA 1
ATOM 2557 C C . GLY A 1 325 ? 30.141 -62.406 2.486 1 90.25 325 GLY A C 1
ATOM 2558 O O . GLY A 1 325 ? 30.844 -61.469 2.137 1 90.25 325 GLY A O 1
ATOM 2559 N N . GLU A 1 326 ? 30.562 -63.688 2.697 1 90.5 326 GLU A N 1
ATOM 2560 C CA . GLU A 1 326 ? 31.906 -64 2.242 1 90.5 326 GLU A CA 1
ATOM 2561 C C . GLU A 1 326 ? 32.031 -63.844 0.729 1 90.5 326 GLU A C 1
ATOM 2563 O O . GLU A 1 326 ? 31.141 -64.188 -0.018 1 90.5 326 GLU A O 1
ATOM 2568 N N . THR A 1 327 ? 33.094 -63.219 0.341 1 88.62 327 THR A N 1
ATOM 2569 C CA . THR A 1 327 ? 33.25 -62.906 -1.076 1 88.62 327 THR A CA 1
ATOM 2570 C C . THR A 1 327 ? 34.062 -64 -1.772 1 88.62 327 THR A C 1
ATOM 2572 O O . THR A 1 327 ? 35.031 -64.5 -1.222 1 88.62 327 THR A O 1
ATOM 2575 N N . SER A 1 328 ? 33.562 -64.375 -2.93 1 89.12 328 SER A N 1
ATOM 2576 C CA . SER A 1 328 ? 34.281 -65.312 -3.818 1 89.12 328 SER A CA 1
ATOM 2577 C C . SER A 1 328 ? 34.562 -64.625 -5.164 1 89.12 328 SER A C 1
ATOM 2579 O O . SER A 1 328 ? 33.906 -63.688 -5.566 1 89.12 328 SER A O 1
ATOM 2581 N N . PRO A 1 329 ? 35.5 -65.062 -5.875 1 86.31 329 PRO A N 1
ATOM 2582 C CA . PRO A 1 329 ? 35.906 -64.5 -7.156 1 86.31 329 PRO A CA 1
ATOM 2583 C C . PRO A 1 329 ? 34.781 -64.562 -8.203 1 86.31 329 PRO A C 1
ATOM 2585 O O . PRO A 1 329 ? 34.781 -63.781 -9.156 1 86.31 329 PRO A O 1
ATOM 2588 N N . LEU A 1 330 ? 33.906 -65.438 -8.023 1 87.81 330 LEU A N 1
ATOM 2589 C CA . LEU A 1 330 ? 32.875 -65.625 -9.031 1 87.81 330 LEU A CA 1
ATOM 2590 C C . LEU A 1 330 ? 31.641 -64.812 -8.703 1 87.81 330 LEU A C 1
ATOM 2592 O O . LEU A 1 330 ? 30.688 -64.812 -9.484 1 87.81 330 LEU A O 1
ATOM 2596 N N . ASP A 1 331 ? 31.656 -64.188 -7.543 1 93.69 331 ASP A N 1
ATOM 2597 C CA . ASP A 1 331 ? 30.484 -63.438 -7.098 1 93.69 331 ASP A CA 1
ATOM 2598 C C . ASP A 1 331 ? 30.344 -62.156 -7.902 1 93.69 331 ASP A C 1
ATOM 2600 O O . ASP A 1 331 ? 31.328 -61.469 -8.203 1 93.69 331 ASP A O 1
ATOM 2604 N N . GLY A 1 332 ? 29.109 -61.812 -8.273 1 95.69 332 GLY A N 1
ATOM 2605 C CA . GLY A 1 332 ? 28.906 -60.562 -8.992 1 95.69 332 GLY A CA 1
ATOM 2606 C C . GLY A 1 332 ? 27.5 -60.375 -9.492 1 95.69 332 GLY A C 1
ATOM 2607 O O . GLY A 1 332 ? 26.578 -61.062 -9.07 1 95.69 332 GLY A O 1
ATOM 2608 N N . ILE A 1 333 ? 27.266 -59.312 -10.203 1 96.25 333 ILE A N 1
ATOM 2609 C CA . ILE A 1 333 ? 25.984 -58.906 -10.742 1 96.25 333 ILE A CA 1
ATOM 2610 C C . ILE A 1 333 ? 26.156 -58.438 -12.188 1 96.25 333 ILE A C 1
ATOM 2612 O O . ILE A 1 333 ? 27.219 -57.969 -12.57 1 96.25 333 ILE A O 1
ATOM 2616 N N . GLY A 1 334 ? 25.094 -58.625 -12.984 1 95.69 334 GLY A N 1
ATOM 2617 C CA . GLY A 1 334 ? 25.25 -58.156 -14.359 1 95.69 334 GLY A CA 1
ATOM 2618 C C . GLY A 1 334 ? 23.984 -58.281 -15.18 1 95.69 334 GLY A C 1
ATOM 2619 O O . GLY A 1 334 ? 22.875 -58.344 -14.625 1 95.69 334 GLY A O 1
ATOM 2620 N N . LEU A 1 335 ? 24.125 -58.219 -16.547 1 94.88 335 LEU A N 1
ATOM 2621 C CA . LEU A 1 335 ? 23.078 -58.375 -17.547 1 94.88 335 LEU A CA 1
ATOM 2622 C C . LEU A 1 335 ? 23.422 -59.469 -18.547 1 94.88 335 LEU A C 1
ATOM 2624 O O . LEU A 1 335 ? 24.609 -59.719 -18.828 1 94.88 335 LEU A O 1
ATOM 2628 N N . SER A 1 336 ? 22.406 -60.125 -19.047 1 93.75 336 SER A N 1
ATOM 2629 C CA . SER A 1 336 ? 22.656 -61.188 -20.016 1 93.75 336 SER A CA 1
ATOM 2630 C C . SER A 1 336 ? 21.516 -61.281 -21.031 1 93.75 336 SER A C 1
ATOM 2632 O O . SER A 1 336 ? 20.375 -60.938 -20.719 1 93.75 336 SER A O 1
ATOM 2634 N N . LEU A 1 337 ? 21.828 -61.719 -22.203 1 90.62 337 LEU A N 1
ATOM 2635 C CA . LEU A 1 337 ? 20.844 -61.875 -23.266 1 90.62 337 LEU A CA 1
ATOM 2636 C C . LEU A 1 337 ? 19.922 -63.062 -22.969 1 90.62 337 LEU A C 1
ATOM 2638 O O . LEU A 1 337 ? 18.734 -63.031 -23.297 1 90.62 337 LEU A O 1
ATOM 2642 N N . THR A 1 338 ? 20.484 -64.125 -22.422 1 89.69 338 THR A N 1
ATOM 2643 C CA . THR A 1 338 ? 19.719 -65.312 -22.109 1 89.69 338 THR A CA 1
ATOM 2644 C C . THR A 1 338 ? 19.875 -65.688 -20.641 1 89.69 338 THR A C 1
ATOM 2646 O O . THR A 1 338 ? 20.797 -65.25 -19.969 1 89.69 338 THR A O 1
ATOM 2649 N N . ASN A 1 339 ? 18.953 -66.5 -20.203 1 91.25 339 ASN A N 1
ATOM 2650 C CA . ASN A 1 339 ? 19 -66.938 -18.844 1 91.25 339 ASN A CA 1
ATOM 2651 C C . ASN A 1 339 ? 19.266 -68.5 -18.797 1 91.25 339 ASN A C 1
ATOM 2653 O O . ASN A 1 339 ? 18.891 -69.125 -17.828 1 91.25 339 ASN A O 1
ATOM 2657 N N . GLU A 1 340 ? 19.844 -68.938 -19.734 1 88.94 340 GLU A N 1
ATOM 2658 C CA . GLU A 1 340 ? 20 -70.438 -19.875 1 88.94 340 GLU A CA 1
ATOM 2659 C C . GLU A 1 340 ? 21.172 -70.938 -19.047 1 88.94 340 GLU A C 1
ATOM 2661 O O . GLU A 1 340 ? 21.156 -72.062 -18.547 1 88.94 340 GLU A O 1
ATOM 2666 N N . ASP A 1 341 ? 22.156 -70.125 -18.938 1 91.38 341 ASP A N 1
ATOM 2667 C CA . ASP A 1 341 ? 23.359 -70.562 -18.219 1 91.38 341 ASP A CA 1
ATOM 2668 C C . ASP A 1 341 ? 23.219 -70.312 -16.719 1 91.38 341 ASP A C 1
ATOM 2670 O O . ASP A 1 341 ? 23.281 -69.125 -16.266 1 91.38 341 ASP A O 1
ATOM 2674 N N . LEU A 1 342 ? 23.094 -71.375 -15.984 1 91.44 342 LEU A N 1
ATOM 2675 C CA . LEU A 1 342 ? 22.906 -71.25 -14.547 1 91.44 342 LEU A CA 1
ATOM 2676 C C . LEU A 1 342 ? 24.234 -71.375 -13.812 1 91.44 342 LEU A C 1
ATOM 2678 O O . LEU A 1 342 ? 24.281 -71.188 -12.586 1 91.44 342 LEU A O 1
ATOM 2682 N N . ASP A 1 343 ? 25.297 -71.5 -14.555 1 90.12 343 ASP A N 1
ATOM 2683 C CA . ASP A 1 343 ? 26.578 -71.75 -13.914 1 90.12 343 ASP A CA 1
ATOM 2684 C C . ASP A 1 343 ? 27.391 -70.438 -13.789 1 90.12 343 ASP A C 1
ATOM 2686 O O . ASP A 1 343 ? 28.109 -70.25 -12.797 1 90.12 343 ASP A O 1
ATOM 2690 N N . THR A 1 344 ? 27.312 -69.625 -14.828 1 90.81 344 THR A N 1
ATOM 2691 C CA . THR A 1 344 ? 28.156 -68.438 -14.773 1 90.81 344 THR A CA 1
ATOM 2692 C C . THR A 1 344 ? 27.562 -67.375 -15.641 1 90.81 344 THR A C 1
ATOM 2694 O O . THR A 1 344 ? 26.828 -67.625 -16.594 1 90.81 344 THR A O 1
ATOM 2697 N N . MET A 1 345 ? 27.859 -66.062 -15.227 1 92.38 345 MET A N 1
ATOM 2698 C CA . MET A 1 345 ? 27.469 -64.938 -16.016 1 92.38 345 MET A CA 1
ATOM 2699 C C . MET A 1 345 ? 28.656 -64.375 -16.781 1 92.38 345 MET A C 1
ATOM 2701 O O . MET A 1 345 ? 28.5 -63.438 -17.578 1 92.38 345 MET A O 1
ATOM 2705 N N . ARG A 1 346 ? 29.766 -65 -16.5 1 91.88 346 ARG A N 1
ATOM 2706 C CA . ARG A 1 346 ? 30.969 -64.625 -17.234 1 91.88 346 ARG A CA 1
ATOM 2707 C C . ARG A 1 346 ? 31.047 -65.375 -18.578 1 91.88 346 ARG A C 1
ATOM 2709 O O . ARG A 1 346 ? 31.812 -66.312 -18.719 1 91.88 346 ARG A O 1
ATOM 2716 N N . ARG A 1 347 ? 30.344 -64.938 -19.484 1 92.19 347 ARG A N 1
ATOM 2717 C CA . ARG A 1 347 ? 30.219 -65.625 -20.766 1 92.19 347 ARG A CA 1
ATOM 2718 C C . ARG A 1 347 ? 29.922 -64.625 -21.891 1 92.19 347 ARG A C 1
ATOM 2720 O O . ARG A 1 347 ? 29.828 -63.406 -21.672 1 92.19 347 ARG A O 1
ATOM 2727 N N . LYS A 1 348 ? 29.719 -65.25 -23.047 1 90.38 348 LYS A N 1
ATOM 2728 C CA . LYS A 1 348 ? 29.359 -64.438 -24.219 1 90.38 348 LYS A CA 1
ATOM 2729 C C . LYS A 1 348 ? 27.938 -63.906 -24.078 1 90.38 348 LYS A C 1
ATOM 2731 O O . LYS A 1 348 ? 27.062 -64.562 -23.484 1 90.38 348 LYS A O 1
ATOM 2736 N N . ASN A 1 349 ? 27.734 -62.719 -24.578 1 91.12 349 ASN A N 1
ATOM 2737 C CA . ASN A 1 349 ? 26.438 -62.031 -24.609 1 91.12 349 ASN A CA 1
ATOM 2738 C C . ASN A 1 349 ? 25.984 -61.656 -23.203 1 91.12 349 ASN A C 1
ATOM 2740 O O . ASN A 1 349 ? 24.797 -61.781 -22.875 1 91.12 349 ASN A O 1
ATOM 2744 N N . ALA A 1 350 ? 26.938 -61.344 -22.344 1 93.56 350 ALA A N 1
ATOM 2745 C CA . ALA A 1 350 ? 26.609 -60.906 -20.984 1 93.56 350 ALA A CA 1
ATOM 2746 C C . ALA A 1 350 ? 27.609 -59.844 -20.5 1 93.56 350 ALA A C 1
ATOM 2748 O O . ALA A 1 350 ? 28.734 -59.781 -21 1 93.56 350 ALA A O 1
ATOM 2749 N N . ILE A 1 351 ? 27.141 -59.031 -19.641 1 94.12 351 ILE A N 1
ATOM 2750 C CA . ILE A 1 351 ? 28 -58.125 -18.891 1 94.12 351 ILE A CA 1
ATOM 2751 C C . ILE A 1 351 ? 27.984 -58.5 -17.422 1 94.12 351 ILE A C 1
ATOM 2753 O O . ILE A 1 351 ? 26.938 -58.812 -16.844 1 94.12 351 ILE A O 1
ATOM 2757 N N . PHE A 1 352 ? 29.156 -58.531 -16.859 1 95.81 352 PHE A N 1
ATOM 2758 C CA . PHE A 1 352 ? 29.266 -59.031 -15.492 1 95.81 352 PHE A CA 1
ATOM 2759 C C . PHE A 1 352 ? 30.234 -58.156 -14.695 1 95.81 352 PHE A C 1
ATOM 2761 O O . PHE A 1 352 ? 31.328 -57.812 -15.172 1 95.81 352 PHE A O 1
ATOM 2768 N N . VAL A 1 353 ? 29.812 -57.781 -13.578 1 96.06 353 VAL A N 1
ATOM 2769 C CA . VAL A 1 353 ? 30.656 -57.031 -12.641 1 96.06 353 VAL A CA 1
ATOM 2770 C C . VAL A 1 353 ? 30.891 -57.875 -11.391 1 96.06 353 VAL A C 1
ATOM 2772 O O . VAL A 1 353 ? 29.953 -58.188 -10.656 1 96.06 353 VAL A O 1
ATOM 2775 N N . SER A 1 354 ? 32.094 -58.156 -11.148 1 95.31 354 SER A N 1
ATOM 2776 C CA . SER A 1 354 ? 32.438 -58.969 -9.992 1 95.31 354 SER A CA 1
ATOM 2777 C C . SER A 1 354 ? 32.375 -58.156 -8.703 1 95.31 354 SER A C 1
ATOM 2779 O O . SER A 1 354 ? 32.469 -56.938 -8.727 1 95.31 354 SER A O 1
ATOM 2781 N N . SER A 1 355 ? 32.219 -58.812 -7.566 1 94.19 355 SER A N 1
ATOM 2782 C CA . SER A 1 355 ? 32.188 -58.156 -6.258 1 94.19 355 SER A CA 1
ATOM 2783 C C . SER A 1 355 ? 33.469 -57.406 -5.973 1 94.19 355 SER A C 1
ATOM 2785 O O . SER A 1 355 ? 33.5 -56.469 -5.156 1 94.19 355 SER A O 1
ATOM 2787 N N . ARG A 1 356 ? 34.531 -57.781 -6.695 1 93.19 356 ARG A N 1
ATOM 2788 C CA . ARG A 1 356 ? 35.844 -57.156 -6.473 1 93.19 356 ARG A CA 1
ATOM 2789 C C . ARG A 1 356 ? 36.062 -56 -7.453 1 93.19 356 ARG A C 1
ATOM 2791 O O . ARG A 1 356 ? 37.156 -55.438 -7.5 1 93.19 356 ARG A O 1
ATOM 2798 N N . GLY A 1 357 ? 35.094 -55.781 -8.32 1 94 357 GLY A N 1
ATOM 2799 C CA . GLY A 1 357 ? 35.156 -54.594 -9.164 1 94 357 GLY A CA 1
ATOM 2800 C C . GLY A 1 357 ? 35.594 -54.906 -10.586 1 94 357 GLY A C 1
ATOM 2801 O O . GLY A 1 357 ? 35.719 -53.969 -11.406 1 94 357 GLY A O 1
ATOM 2802 N N . CYS A 1 358 ? 35.844 -56.156 -10.922 1 94.75 358 CYS A N 1
ATOM 2803 C CA . CYS A 1 358 ? 36.219 -56.531 -12.281 1 94.75 358 CYS A CA 1
ATOM 2804 C C . CYS A 1 358 ? 35 -56.5 -13.203 1 94.75 358 CYS A C 1
ATOM 2806 O O . CYS A 1 358 ? 33.938 -57 -12.844 1 94.75 358 CYS A O 1
ATOM 2808 N N . VAL A 1 359 ? 35.188 -55.906 -14.328 1 96.06 359 VAL A N 1
ATOM 2809 C CA . VAL A 1 359 ? 34.094 -55.812 -15.289 1 96.06 359 VAL A CA 1
ATOM 2810 C C . VAL A 1 359 ? 34.344 -56.719 -16.484 1 96.06 359 VAL A C 1
ATOM 2812 O O . VAL A 1 359 ? 35.438 -56.688 -17.047 1 96.06 359 VAL A O 1
ATOM 2815 N N . TYR A 1 360 ? 33.438 -57.562 -16.797 1 95.38 360 TYR A N 1
ATOM 2816 C CA . TYR A 1 360 ? 33.531 -58.469 -17.938 1 95.38 360 TYR A CA 1
ATOM 2817 C C . TYR A 1 360 ? 32.5 -58.125 -18.984 1 95.38 360 TYR A C 1
ATOM 2819 O O . TYR A 1 360 ? 31.312 -57.969 -18.656 1 95.38 360 TYR A O 1
ATOM 2827 N N . VAL A 1 361 ? 32.844 -57.938 -20.188 1 93.88 361 VAL A N 1
ATOM 2828 C CA . VAL A 1 361 ? 31.938 -57.75 -21.297 1 93.88 361 VAL A CA 1
ATOM 2829 C C . VAL A 1 361 ? 32.125 -58.844 -22.344 1 93.88 361 VAL A C 1
ATOM 2831 O O . VAL A 1 361 ? 33.25 -59.031 -22.844 1 93.88 361 VAL A O 1
ATOM 2834 N N . ASP A 1 362 ? 31.109 -59.5 -22.609 1 92.38 362 ASP A N 1
ATOM 2835 C CA . ASP A 1 362 ? 31.156 -60.625 -23.562 1 92.38 362 ASP A CA 1
ATOM 2836 C C . ASP A 1 362 ? 32.219 -61.656 -23.141 1 92.38 362 ASP A C 1
ATOM 2838 O O . ASP A 1 362 ? 32.969 -62.156 -23.984 1 92.38 362 ASP A O 1
ATOM 2842 N N . GLY A 1 363 ? 32.406 -61.812 -21.891 1 90.69 363 GLY A N 1
ATOM 2843 C CA . GLY A 1 363 ? 33.312 -62.812 -21.344 1 90.69 363 GLY A CA 1
ATOM 2844 C C . GLY A 1 363 ? 34.719 -62.312 -21.203 1 90.69 363 GLY A C 1
ATOM 2845 O O . GLY A 1 363 ? 35.594 -63 -20.656 1 90.69 363 GLY A O 1
ATOM 2846 N N . GLN A 1 364 ? 34.938 -61.125 -21.672 1 92.62 364 GLN A N 1
ATOM 2847 C CA . GLN A 1 364 ? 36.281 -60.562 -21.625 1 92.62 364 GLN A CA 1
ATOM 2848 C C . GLN A 1 364 ? 36.438 -59.562 -20.5 1 92.62 364 GLN A C 1
ATOM 2850 O O . GLN A 1 364 ? 35.562 -58.688 -20.297 1 92.62 364 GLN A O 1
ATOM 2855 N N . GLU A 1 365 ? 37.438 -59.625 -19.812 1 93.06 365 GLU A N 1
ATOM 2856 C CA . GLU A 1 365 ? 37.688 -58.719 -18.703 1 93.06 365 GLU A CA 1
ATOM 2857 C C . GLU A 1 365 ? 38.188 -57.375 -19.203 1 93.06 365 GLU A C 1
ATOM 2859 O O . GLU A 1 365 ? 39.062 -57.312 -20.078 1 93.06 365 GLU A O 1
ATOM 2864 N N . MET A 1 366 ? 37.625 -56.375 -18.641 1 92.19 366 MET A N 1
ATOM 2865 C CA . MET A 1 366 ? 38.062 -55 -18.984 1 92.19 366 MET A CA 1
ATOM 2866 C C . MET A 1 366 ? 39.281 -54.594 -18.156 1 92.19 366 MET A C 1
ATOM 2868 O O . MET A 1 366 ? 39.5 -55.125 -17.062 1 92.19 366 MET A O 1
ATOM 2872 N N . LYS A 1 367 ? 40 -53.594 -18.672 1 90.81 367 LYS A N 1
ATOM 2873 C CA . LYS A 1 367 ? 41.219 -53.156 -18.016 1 90.81 367 LYS A CA 1
ATOM 2874 C C . LYS A 1 367 ? 40.875 -52.312 -16.781 1 90.81 367 LYS A C 1
ATOM 2876 O O . LYS A 1 367 ? 41.531 -52.438 -15.742 1 90.81 367 LYS A O 1
ATOM 2881 N N . THR A 1 368 ? 39.844 -51.531 -16.906 1 91.62 368 THR A N 1
ATOM 2882 C CA . THR A 1 368 ? 39.5 -50.656 -15.812 1 91.62 368 THR A CA 1
ATOM 2883 C C . THR A 1 368 ? 38.75 -51.406 -14.727 1 91.62 368 THR A C 1
ATOM 2885 O O . THR A 1 368 ? 37.781 -52.125 -15.023 1 91.62 368 THR A O 1
ATOM 2888 N N . LYS A 1 369 ? 39.188 -51.219 -13.461 1 92.88 369 LYS A N 1
ATOM 2889 C CA . LYS A 1 369 ? 38.531 -51.844 -12.312 1 92.88 369 LYS A CA 1
ATOM 2890 C C . LYS A 1 369 ? 37.719 -50.812 -11.523 1 92.88 369 LYS A C 1
ATOM 2892 O O . LYS A 1 369 ? 38.188 -49.688 -11.32 1 92.88 369 LYS A O 1
ATOM 2897 N N . LEU A 1 370 ? 36.594 -51.25 -11.18 1 95.38 370 LEU A N 1
ATOM 2898 C CA . LEU A 1 370 ? 35.719 -50.406 -10.375 1 95.38 370 LEU A CA 1
ATOM 2899 C C . LEU A 1 370 ? 35.875 -50.719 -8.891 1 95.38 370 LEU A C 1
ATOM 2901 O O . LEU A 1 370 ? 36.5 -51.719 -8.531 1 95.38 370 LEU A O 1
ATOM 2905 N N . PRO A 1 371 ? 35.406 -49.844 -8.023 1 94.69 371 PRO A N 1
ATOM 2906 C CA . PRO A 1 371 ? 35.469 -50.188 -6.594 1 94.69 371 PRO A CA 1
ATOM 2907 C C . PRO A 1 371 ? 34.688 -51.438 -6.254 1 94.69 371 PRO A C 1
ATOM 2909 O O . PRO A 1 371 ? 33.719 -51.781 -6.93 1 94.69 371 PRO A O 1
ATOM 2912 N N . SER A 1 372 ? 35.219 -52.156 -5.188 1 94.62 372 SER A N 1
ATOM 2913 C CA . SER A 1 372 ? 34.562 -53.375 -4.762 1 94.62 372 SER A CA 1
ATOM 2914 C C . SER A 1 372 ? 33.156 -53.125 -4.238 1 94.62 372 SER A C 1
ATOM 2916 O O . SER A 1 372 ? 32.875 -52.031 -3.705 1 94.62 372 SER A O 1
ATOM 2918 N N . LEU A 1 373 ? 32.312 -54.094 -4.422 1 94.56 373 LEU A N 1
ATOM 2919 C CA . LEU A 1 373 ? 30.938 -53.969 -3.936 1 94.56 373 LEU A CA 1
ATOM 2920 C C . LEU A 1 373 ? 30.844 -54.312 -2.451 1 94.56 373 LEU A C 1
ATOM 2922 O O . LEU A 1 373 ? 31.25 -55.375 -2.035 1 94.56 373 LEU A O 1
ATOM 2926 N N . GLY A 1 374 ? 30.453 -53.344 -1.668 1 92.69 374 GLY A N 1
ATOM 2927 C CA . GLY A 1 374 ? 30.234 -53.5 -0.24 1 92.69 374 GLY A CA 1
ATOM 2928 C C . GLY A 1 374 ? 28.844 -53.125 0.211 1 92.69 374 GLY A C 1
ATOM 2929 O O . GLY A 1 374 ? 27.969 -52.844 -0.617 1 92.69 374 GLY A O 1
ATOM 2930 N N . ARG A 1 375 ? 28.734 -53.281 1.538 1 92.81 375 ARG A N 1
ATOM 2931 C CA . ARG A 1 375 ? 27.438 -52.938 2.104 1 92.81 375 ARG A CA 1
ATOM 2932 C C . ARG A 1 375 ? 27.078 -51.5 1.741 1 92.81 375 ARG A C 1
ATOM 2934 O O . ARG A 1 375 ? 27.891 -50.562 1.903 1 92.81 375 ARG A O 1
ATOM 2941 N N . ASN A 1 376 ? 25.938 -51.312 1.17 1 93.44 376 ASN A N 1
ATOM 2942 C CA . ASN A 1 376 ? 25.359 -50.031 0.798 1 93.44 376 ASN A CA 1
ATOM 2943 C C . ASN A 1 376 ? 25.953 -49.5 -0.505 1 93.44 376 ASN A C 1
ATOM 2945 O O . ASN A 1 376 ? 25.766 -48.312 -0.845 1 93.44 376 ASN A O 1
ATOM 2949 N N . SER A 1 377 ? 26.719 -50.344 -1.164 1 94.19 377 SER A N 1
ATOM 2950 C CA . SER A 1 377 ? 27.203 -49.969 -2.484 1 94.19 377 SER A CA 1
ATOM 2951 C C . SER A 1 377 ? 26.062 -49.938 -3.504 1 94.19 377 SER A C 1
ATOM 2953 O O . SER A 1 377 ? 25.094 -50.688 -3.385 1 94.19 377 SER A O 1
ATOM 2955 N N . LYS A 1 378 ? 26.203 -49 -4.414 1 95.56 378 LYS A N 1
ATOM 2956 C CA . LYS A 1 378 ? 25.234 -48.906 -5.508 1 95.56 378 LYS A CA 1
ATOM 2957 C C . LYS A 1 378 ? 25.906 -49.156 -6.855 1 95.56 378 LYS A C 1
ATOM 2959 O O . LYS A 1 378 ? 26.906 -48.5 -7.184 1 95.56 378 LYS A O 1
ATOM 2964 N N . LEU A 1 379 ? 25.422 -50.188 -7.531 1 95.94 379 LEU A N 1
ATOM 2965 C CA . LEU A 1 379 ? 25.859 -50.469 -8.891 1 95.94 379 LEU A CA 1
ATOM 2966 C C . LEU A 1 379 ? 24.844 -49.969 -9.914 1 95.94 379 LEU A C 1
ATOM 2968 O O . LEU A 1 379 ? 23.688 -50.406 -9.891 1 95.94 379 LEU A O 1
ATOM 2972 N N . ASN A 1 380 ? 25.266 -49.094 -10.766 1 95.06 380 ASN A N 1
ATOM 2973 C CA . ASN A 1 380 ? 24.406 -48.562 -11.812 1 95.06 380 ASN A CA 1
ATOM 2974 C C . ASN A 1 380 ? 24.844 -49.031 -13.195 1 95.06 380 ASN A C 1
ATOM 2976 O O . ASN A 1 380 ? 26.016 -48.938 -13.555 1 95.06 380 ASN A O 1
ATOM 2980 N N . ILE A 1 381 ? 23.938 -49.562 -13.945 1 93.94 381 ILE A N 1
ATOM 2981 C CA . ILE A 1 381 ? 24.234 -49.969 -15.312 1 93.94 381 ILE A CA 1
ATOM 2982 C C . ILE A 1 381 ? 23.281 -49.25 -16.281 1 93.94 381 ILE A C 1
ATOM 2984 O O . ILE A 1 381 ? 22.078 -49.25 -16.078 1 93.94 381 ILE A O 1
ATOM 2988 N N . ASP A 1 382 ? 23.844 -48.688 -17.25 1 90.69 382 ASP A N 1
ATOM 2989 C CA . ASP A 1 382 ? 23.078 -48 -18.297 1 90.69 382 ASP A CA 1
ATOM 2990 C C . ASP A 1 382 ? 23.516 -48.469 -19.672 1 90.69 382 ASP A C 1
ATOM 2992 O O . ASP A 1 382 ? 24.688 -48.812 -19.891 1 90.69 382 ASP A O 1
ATOM 2996 N N . THR A 1 383 ? 22.5 -48.625 -20.516 1 88.94 383 THR A N 1
ATOM 2997 C CA . THR A 1 383 ? 22.812 -49.062 -21.875 1 88.94 383 THR A CA 1
ATOM 2998 C C . THR A 1 383 ? 22.188 -48.125 -22.891 1 88.94 383 THR A C 1
ATOM 3000 O O . THR A 1 383 ? 21.156 -47.5 -22.625 1 88.94 383 THR A O 1
ATOM 3003 N N . GLU A 1 384 ? 22.844 -47.969 -24 1 86.81 384 GLU A N 1
ATOM 3004 C CA . GLU A 1 384 ? 22.359 -47.156 -25.109 1 86.81 384 GLU A CA 1
ATOM 3005 C C . GLU A 1 384 ? 22.5 -47.906 -26.438 1 86.81 384 GLU A C 1
ATOM 3007 O O . GLU A 1 384 ? 23.562 -48.469 -26.734 1 86.81 384 GLU A O 1
ATOM 3012 N N . ASP A 1 385 ? 21.438 -47.875 -27.125 1 83.44 385 ASP A N 1
ATOM 3013 C CA . ASP A 1 385 ? 21.469 -48.5 -28.438 1 83.44 385 ASP A CA 1
ATOM 3014 C C . ASP A 1 385 ? 22.141 -47.625 -29.469 1 83.44 385 ASP A C 1
ATOM 3016 O O . ASP A 1 385 ? 21.672 -46.5 -29.75 1 83.44 385 ASP A O 1
ATOM 3020 N N . LEU A 1 386 ? 23.266 -47.969 -29.984 1 82.69 386 LEU A N 1
ATOM 3021 C CA . LEU A 1 386 ? 24 -47.125 -30.938 1 82.69 386 LEU A CA 1
ATOM 3022 C C . LEU A 1 386 ? 23.516 -47.375 -32.375 1 82.69 386 LEU A C 1
ATOM 3024 O O . LEU A 1 386 ? 24 -46.75 -33.312 1 82.69 386 LEU A O 1
ATOM 3028 N N . SER A 1 387 ? 22.547 -47.969 -32.719 1 74.75 387 SER A N 1
ATOM 3029 C CA . SER A 1 387 ? 21.906 -48.188 -34 1 74.75 387 SER A CA 1
ATOM 3030 C C . SER A 1 387 ? 22.859 -48.875 -35 1 74.75 387 SER A C 1
ATOM 3032 O O . SER A 1 387 ? 22.656 -48.812 -36.188 1 74.75 387 SER A O 1
ATOM 3034 N N . ASN A 1 388 ? 24 -49.156 -34.625 1 76.25 388 ASN A N 1
ATOM 3035 C CA . ASN A 1 388 ? 24.953 -49.844 -35.5 1 76.25 388 ASN A CA 1
ATOM 3036 C C . ASN A 1 388 ? 25.078 -51.344 -35.125 1 76.25 388 ASN A C 1
ATOM 3038 O O . ASN A 1 388 ? 26.031 -52 -35.531 1 76.25 388 ASN A O 1
ATOM 3042 N N . GLY A 1 389 ? 24.109 -51.75 -34.375 1 76.44 389 GLY A N 1
ATOM 3043 C CA . GLY A 1 389 ? 24.109 -53.125 -33.938 1 76.44 389 GLY A CA 1
ATOM 3044 C C . GLY A 1 389 ? 24.844 -53.344 -32.625 1 76.44 389 GLY A C 1
ATOM 3045 O O . GLY A 1 389 ? 24.906 -54.469 -32.125 1 76.44 389 GLY A O 1
ATOM 3046 N N . LYS A 1 390 ? 25.375 -52.25 -32.156 1 85.31 390 LYS A N 1
ATOM 3047 C CA . LYS A 1 390 ? 26.078 -52.344 -30.859 1 85.31 390 LY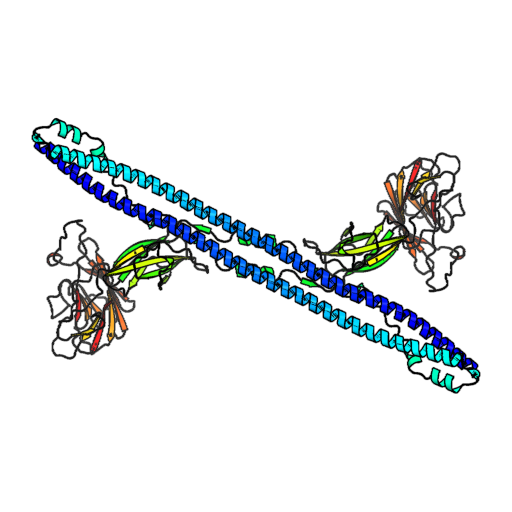S A CA 1
ATOM 3048 C C . LYS A 1 390 ? 25.297 -51.594 -29.766 1 85.31 390 LYS A C 1
ATOM 3050 O O . LYS A 1 390 ? 24.453 -50.75 -30.062 1 85.31 390 LYS A O 1
ATOM 3055 N N . ILE A 1 391 ? 25.562 -52.094 -28.531 1 88.19 391 ILE A N 1
ATOM 3056 C CA . ILE A 1 391 ? 24.969 -51.438 -27.375 1 88.19 391 ILE A CA 1
ATOM 3057 C C . ILE A 1 391 ? 26.078 -50.875 -26.484 1 88.19 391 ILE A C 1
ATOM 3059 O O . ILE A 1 391 ? 27.031 -51.562 -26.156 1 88.19 391 ILE A O 1
ATOM 3063 N N . ARG A 1 392 ? 26.031 -49.594 -26.281 1 91.44 392 ARG A N 1
ATOM 3064 C CA . ARG A 1 392 ? 26.969 -49 -25.344 1 91.44 392 ARG A CA 1
ATOM 3065 C C . ARG A 1 392 ? 26.531 -49.219 -23.906 1 91.44 392 ARG A C 1
ATOM 3067 O O . ARG A 1 392 ? 25.391 -48.906 -23.531 1 91.44 392 ARG A O 1
ATOM 3074 N N . VAL A 1 393 ? 27.406 -49.781 -23.141 1 91.75 393 VAL A N 1
ATOM 3075 C CA . VAL A 1 393 ? 27.062 -50.062 -21.734 1 91.75 393 VAL A CA 1
ATOM 3076 C C . VAL A 1 393 ? 27.938 -49.219 -20.828 1 91.75 393 VAL A C 1
ATOM 3078 O O . VAL A 1 393 ? 29.156 -49.125 -21.031 1 91.75 393 VAL A O 1
ATOM 3081 N N . SER A 1 394 ? 27.312 -48.531 -19.938 1 94.12 394 SER A N 1
ATOM 3082 C CA . SER A 1 394 ? 28 -47.781 -18.906 1 94.12 394 SER A CA 1
ATOM 3083 C C . SER A 1 394 ? 27.734 -48.344 -17.516 1 94.12 394 SER A C 1
ATOM 3085 O O . SER A 1 394 ? 26.578 -48.469 -17.109 1 94.12 394 SER A O 1
ATOM 3087 N N . VAL A 1 395 ? 28.812 -48.688 -16.797 1 95.38 395 VAL A N 1
ATOM 3088 C CA . VAL A 1 395 ? 28.703 -49.25 -15.453 1 95.38 395 VAL A CA 1
ATOM 3089 C C . VAL A 1 395 ? 29.344 -48.281 -14.453 1 95.38 395 VAL A C 1
ATOM 3091 O O . VAL A 1 395 ? 30.484 -47.844 -14.641 1 95.38 395 VAL A O 1
ATOM 3094 N N . GLU A 1 396 ? 28.594 -47.969 -13.477 1 94.88 396 GLU A N 1
ATOM 3095 C CA . GLU A 1 396 ? 29.078 -47.031 -12.492 1 94.88 396 GLU A CA 1
ATOM 3096 C C . GLU A 1 396 ? 28.969 -47.562 -11.078 1 94.88 396 GLU A C 1
ATOM 3098 O O . GLU A 1 396 ? 27.922 -48.125 -10.695 1 94.88 396 GLU A O 1
ATOM 3103 N N . VAL A 1 397 ? 30.078 -47.438 -10.289 1 94.44 397 VAL A N 1
ATOM 3104 C CA . VAL A 1 397 ? 30.109 -47.781 -8.867 1 94.44 397 VAL A CA 1
ATOM 3105 C C . VAL A 1 397 ? 30.797 -46.656 -8.086 1 94.44 397 VAL A C 1
ATOM 3107 O O . VAL A 1 397 ? 31.953 -46.312 -8.367 1 94.44 397 VAL A O 1
ATOM 3110 N N . GLU A 1 398 ? 30.094 -46.156 -7.133 1 90.94 398 GLU A N 1
ATOM 3111 C CA . GLU A 1 398 ? 30.641 -45.125 -6.234 1 90.94 398 GLU A CA 1
ATOM 3112 C C . GLU A 1 398 ? 31.312 -44 -7.016 1 90.94 398 GLU A C 1
ATOM 3114 O O . GLU A 1 398 ? 32.469 -43.656 -6.734 1 90.94 398 GLU A O 1
ATOM 3119 N N . GLY A 1 399 ? 30.766 -43.562 -8.023 1 89.06 399 GLY A N 1
ATOM 3120 C CA . GLY A 1 399 ? 31.234 -42.375 -8.75 1 89.06 399 GLY A CA 1
ATOM 3121 C C . GLY A 1 399 ? 32.188 -42.719 -9.875 1 89.06 399 GLY A C 1
ATOM 3122 O O . GLY A 1 399 ? 32.5 -41.875 -10.711 1 89.06 399 GLY A O 1
ATOM 3123 N N . LYS A 1 400 ? 32.719 -43.906 -9.938 1 93.19 400 LYS A N 1
ATOM 3124 C CA . LYS A 1 400 ? 33.625 -44.312 -11.016 1 93.19 400 LYS A CA 1
ATOM 3125 C C . LYS A 1 400 ? 32.844 -45.062 -12.109 1 93.19 400 LYS A C 1
ATOM 3127 O O . LYS A 1 400 ? 32 -45.906 -11.812 1 93.19 400 LYS A O 1
ATOM 3132 N N . GLU A 1 401 ? 33.094 -44.656 -13.344 1 94.31 401 GLU A N 1
ATOM 3133 C CA . GLU A 1 401 ? 32.281 -45.188 -14.453 1 94.31 401 GLU A CA 1
ATOM 3134 C C . GLU A 1 401 ? 33.188 -45.812 -15.523 1 94.31 401 GLU A C 1
ATOM 3136 O O . GLU A 1 401 ? 34.281 -45.312 -15.781 1 94.31 401 GLU A O 1
ATOM 3141 N N . VAL A 1 402 ? 32.781 -46.969 -16.047 1 94.44 402 VAL A N 1
ATOM 3142 C CA . VAL A 1 402 ? 33.438 -47.625 -17.172 1 94.44 402 VAL A CA 1
ATOM 3143 C C . VAL A 1 402 ? 32.438 -47.781 -18.312 1 94.44 402 VAL A C 1
ATOM 3145 O O . VAL A 1 402 ? 31.266 -48.156 -18.094 1 94.44 402 VAL A O 1
ATOM 3148 N N . THR A 1 403 ? 32.812 -47.344 -19.5 1 94.31 403 THR A N 1
ATOM 3149 C CA . THR A 1 403 ? 31.953 -47.469 -20.656 1 94.31 403 THR A CA 1
ATOM 3150 C C . THR A 1 403 ? 32.594 -48.375 -21.719 1 94.31 403 THR A C 1
ATOM 3152 O O . THR A 1 403 ? 33.812 -48.344 -21.922 1 94.31 403 THR A O 1
ATOM 3155 N N . SER A 1 404 ? 31.797 -49.219 -22.359 1 92.44 404 SER A N 1
ATOM 3156 C CA . SER A 1 404 ? 32.281 -50.125 -23.422 1 92.44 404 SER A CA 1
ATOM 3157 C C . SER A 1 404 ? 31.188 -50.375 -24.453 1 92.44 404 SER A C 1
ATOM 3159 O O . SER A 1 404 ? 29.984 -50.375 -24.141 1 92.44 404 SER A O 1
ATOM 3161 N N . ASP A 1 405 ? 31.578 -50.531 -25.625 1 90.94 405 ASP A N 1
ATOM 3162 C CA . ASP A 1 405 ? 30.656 -50.938 -26.688 1 90.94 405 ASP A CA 1
ATOM 3163 C C . ASP A 1 405 ? 30.562 -52.438 -26.797 1 90.94 405 ASP A C 1
ATOM 3165 O O . ASP A 1 405 ? 31.594 -53.125 -26.891 1 90.94 405 ASP A O 1
ATOM 3169 N N . TRP A 1 406 ? 29.406 -52.938 -26.688 1 88 406 TRP A N 1
ATOM 3170 C CA . TRP A 1 406 ? 29.094 -54.375 -26.609 1 88 406 TRP A CA 1
ATOM 3171 C C . TRP A 1 406 ? 28.344 -54.844 -27.844 1 88 406 TRP A C 1
ATOM 3173 O O . TRP A 1 406 ? 27.266 -54.344 -28.156 1 88 406 TRP A O 1
ATOM 3183 N N . LYS A 1 407 ? 28.953 -55.719 -28.688 1 83.38 407 LYS A N 1
ATOM 3184 C CA . LYS A 1 407 ? 28.328 -56.312 -29.859 1 83.38 407 LYS A CA 1
ATOM 3185 C C . LYS A 1 407 ? 27.5 -57.531 -29.484 1 83.38 407 LYS A C 1
ATOM 3187 O O . LYS A 1 407 ? 28.047 -58.562 -29.062 1 83.38 407 LYS A O 1
ATOM 3192 N N . LEU A 1 408 ? 26.203 -57.406 -29.453 1 77.19 408 LEU A N 1
ATOM 3193 C CA . LEU A 1 408 ? 25.312 -58.531 -29.109 1 77.19 408 LEU A CA 1
ATOM 3194 C C . LEU A 1 408 ? 24.969 -59.344 -30.344 1 77.19 408 LEU A C 1
ATOM 3196 O O . LEU A 1 408 ? 24.766 -58.812 -31.422 1 77.19 408 LEU A O 1
ATOM 3200 N N . ASP A 1 409 ? 25.203 -60.625 -30.266 1 70.81 409 ASP A N 1
ATOM 3201 C CA . ASP A 1 409 ? 24.766 -61.5 -31.344 1 70.81 409 ASP A CA 1
ATOM 3202 C C . ASP A 1 409 ? 23.234 -61.562 -31.406 1 70.81 409 ASP A C 1
ATOM 3204 O O . ASP A 1 409 ? 22.609 -62.219 -30.594 1 70.81 409 ASP A O 1
ATOM 3208 N N . GLN A 1 410 ? 22.625 -60.719 -32.062 1 61.84 410 GLN A N 1
ATOM 3209 C CA . GLN A 1 410 ? 21.172 -60.531 -32.156 1 61.84 410 GLN A CA 1
ATOM 3210 C C . GLN A 1 410 ? 20.484 -61.719 -32.781 1 61.84 410 GLN A C 1
ATOM 3212 O O . GLN A 1 410 ? 19.266 -61.812 -32.781 1 61.84 410 GLN A O 1
ATOM 3217 N N . SER A 1 411 ? 21.234 -62.594 -33.375 1 56.81 411 SER A N 1
ATOM 3218 C CA . SER A 1 411 ? 20.594 -63.781 -33.969 1 56.81 411 SER A CA 1
ATOM 3219 C C . SER A 1 411 ? 19.844 -64.562 -32.938 1 56.81 411 SER A C 1
ATOM 3221 O O . SER A 1 411 ? 18.859 -65.25 -33.25 1 56.81 411 SER A O 1
ATOM 3223 N N . GLN A 1 412 ? 20.297 -64.562 -31.703 1 52.19 412 GLN A N 1
ATOM 3224 C CA . GLN A 1 412 ? 19.656 -65.375 -30.656 1 52.19 412 GLN A CA 1
ATOM 3225 C C . GLN A 1 412 ? 18.5 -64.625 -30.031 1 52.19 412 GLN A C 1
ATOM 3227 O O . GLN A 1 412 ? 17.703 -65.188 -29.281 1 52.19 412 GLN A O 1
ATOM 3232 N N . GLY A 1 413 ? 18.375 -63.375 -30.234 1 50.56 413 GLY A N 1
ATOM 3233 C CA . GLY A 1 413 ? 17.297 -62.594 -29.641 1 50.56 413 GLY A CA 1
ATOM 3234 C C . GLY A 1 413 ? 16.062 -62.531 -30.531 1 50.56 413 GLY A C 1
ATOM 3235 O O . GLY A 1 413 ? 16.188 -62.344 -31.75 1 50.56 413 GLY A O 1
ATOM 3236 N N . ILE A 1 414 ? 15.023 -63.25 -30.25 1 45.25 414 ILE A N 1
ATOM 3237 C CA . ILE A 1 414 ? 13.773 -63.281 -31.016 1 45.25 414 ILE A CA 1
ATOM 3238 C C . ILE A 1 414 ? 13.375 -61.875 -31.391 1 45.25 414 ILE A C 1
ATOM 3240 O O . ILE A 1 414 ? 13.203 -61 -30.516 1 45.25 414 ILE A O 1
ATOM 3244 N N . LYS A 1 415 ? 13.773 -61.375 -32.531 1 45.44 415 LYS A N 1
ATOM 3245 C CA . LYS A 1 415 ? 13.125 -60.188 -33.062 1 45.44 415 LYS A CA 1
ATOM 3246 C C . LYS A 1 415 ? 11.609 -60.25 -32.906 1 45.44 415 LYS A C 1
ATOM 3248 O O . LYS A 1 415 ? 10.953 -61.125 -33.5 1 45.44 415 LYS A O 1
ATOM 3253 N N . GLU A 1 416 ? 11.102 -60.219 -31.75 1 40.78 416 GLU A N 1
ATOM 3254 C CA . GLU A 1 416 ? 9.656 -60.031 -31.828 1 40.78 416 GLU A CA 1
ATOM 3255 C C . GLU A 1 416 ? 9.273 -58.938 -32.812 1 40.78 416 GLU A C 1
ATOM 3257 O O . GLU A 1 416 ? 9.633 -57.781 -32.594 1 40.78 416 GLU A O 1
ATOM 3262 N N . ILE A 1 417 ? 9.266 -59.281 -34.031 1 37.38 417 ILE A N 1
ATOM 3263 C CA . ILE A 1 417 ? 8.719 -58.438 -35.094 1 37.38 417 ILE A CA 1
ATOM 3264 C C . ILE A 1 417 ? 7.301 -58 -34.719 1 37.38 417 ILE A C 1
ATOM 3266 O O . ILE A 1 417 ? 6.375 -58.812 -34.75 1 37.38 417 ILE A O 1
ATOM 3270 N N . SER A 1 418 ? 6.941 -57.469 -33.656 1 36.94 418 SER A N 1
ATOM 3271 C CA . SER A 1 418 ? 5.574 -56.969 -33.75 1 36.94 418 SER A CA 1
ATOM 3272 C C . SER A 1 418 ? 5.387 -56.125 -35 1 36.94 418 SER A C 1
ATOM 3274 O O . SER A 1 418 ? 6.344 -55.562 -35.531 1 36.94 418 SER A O 1
ATOM 3276 N N . ASP A 1 419 ? 4.281 -56.344 -35.844 1 37.19 419 ASP A N 1
ATOM 3277 C CA . ASP A 1 419 ? 3.828 -55.812 -37.125 1 37.19 419 ASP A CA 1
ATOM 3278 C C . ASP A 1 419 ? 4.301 -54.406 -37.344 1 37.19 419 ASP A C 1
ATOM 3280 O O . ASP A 1 419 ? 4.426 -53.938 -38.5 1 37.19 419 ASP A O 1
ATOM 3284 N N . ASP A 1 420 ? 3.785 -53.406 -36.531 1 39.97 420 ASP A N 1
ATOM 3285 C CA . ASP A 1 420 ? 3.764 -52.094 -37.156 1 39.97 420 ASP A CA 1
ATOM 3286 C C . ASP A 1 420 ? 5.176 -51.625 -37.5 1 39.97 420 ASP A C 1
ATOM 3288 O O . ASP A 1 420 ? 5.465 -51.281 -38.656 1 39.97 420 ASP A O 1
ATOM 3292 N N . THR A 1 421 ? 5.668 -50.438 -36.812 1 40.47 421 THR A N 1
ATOM 3293 C CA . THR A 1 421 ? 6.805 -49.594 -37.219 1 40.47 421 THR A CA 1
ATOM 3294 C C . THR A 1 421 ? 8.117 -50.344 -36.969 1 40.47 421 THR A C 1
ATOM 3296 O O . THR A 1 421 ? 8.273 -51.031 -35.969 1 40.47 421 THR A O 1
ATOM 3299 N N . ALA A 1 422 ? 8.977 -50.688 -38.094 1 37.41 422 ALA A N 1
ATOM 3300 C CA . ALA A 1 422 ? 10.336 -51.156 -38.281 1 37.41 422 ALA A CA 1
ATOM 3301 C C . ALA A 1 422 ? 11.258 -50.656 -37.188 1 37.41 422 ALA A C 1
ATOM 3303 O O . ALA A 1 422 ? 12.484 -50.719 -37.312 1 37.41 422 ALA A O 1
ATOM 3304 N N . LYS A 1 423 ? 10.914 -49.875 -36.312 1 50.78 423 LYS A N 1
ATOM 3305 C CA . LYS A 1 423 ? 12.031 -49.438 -35.5 1 50.78 423 LYS A CA 1
ATOM 3306 C C . LYS A 1 423 ? 12.641 -50.594 -34.719 1 50.78 423 LYS A C 1
ATOM 3308 O O . LYS A 1 423 ? 11.945 -51.25 -33.938 1 50.78 423 LYS A O 1
ATOM 3313 N N . ALA A 1 424 ? 13.656 -51.281 -35.312 1 49.09 424 ALA A N 1
ATOM 3314 C CA . ALA A 1 424 ? 14.562 -52.25 -34.656 1 49.09 424 ALA A CA 1
ATOM 3315 C C . ALA A 1 424 ? 14.633 -52 -33.156 1 49.09 424 ALA A C 1
ATOM 3317 O O . ALA A 1 424 ? 15.164 -50.969 -32.719 1 49.09 424 ALA A O 1
ATOM 3318 N N . ARG A 1 425 ? 13.758 -52.531 -32.344 1 55.94 425 ARG A N 1
ATOM 3319 C CA . ARG A 1 425 ? 13.727 -52.312 -30.906 1 55.94 425 ARG A CA 1
ATOM 3320 C C . ARG A 1 425 ? 14.969 -52.906 -30.234 1 55.94 425 ARG A C 1
ATOM 3322 O O . ARG A 1 425 ? 15.492 -53.938 -30.672 1 55.94 425 ARG A O 1
ATOM 3329 N N . ALA A 1 426 ? 15.688 -52.125 -29.469 1 63.16 426 ALA A N 1
ATOM 3330 C CA . ALA A 1 426 ? 16.812 -52.531 -28.641 1 63.16 426 ALA A CA 1
ATOM 3331 C C . ALA A 1 426 ? 16.5 -53.844 -27.891 1 63.16 426 ALA A C 1
ATOM 3333 O O . ALA A 1 426 ? 15.359 -54.062 -27.484 1 63.16 426 ALA A O 1
ATOM 3334 N N . PRO A 1 427 ? 17.406 -54.812 -28 1 73.81 427 PRO A N 1
ATOM 3335 C CA . PRO A 1 427 ? 17.156 -56.125 -27.359 1 73.81 427 PRO A CA 1
ATOM 3336 C C . PRO A 1 427 ? 16.891 -55.969 -25.859 1 73.81 427 PRO A C 1
ATOM 3338 O O . PRO A 1 427 ? 17.453 -55.125 -25.203 1 73.81 427 PRO A O 1
ATOM 3341 N N . SER A 1 428 ? 15.898 -56.688 -25.438 1 85.31 42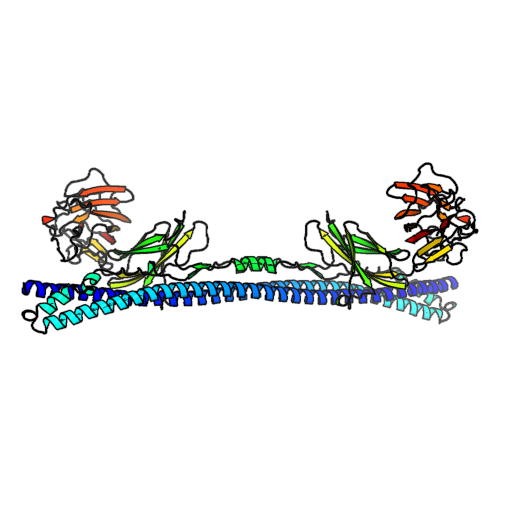8 SER A N 1
ATOM 3342 C CA . SER A 1 428 ? 15.641 -56.812 -24 1 85.31 428 SER A CA 1
ATOM 3343 C C . SER A 1 428 ? 16.609 -57.781 -23.344 1 85.31 428 SER A C 1
ATOM 3345 O O . SER A 1 428 ? 17.016 -58.781 -23.969 1 85.31 428 SER A O 1
ATOM 3347 N N . LEU A 1 429 ? 17.062 -57.438 -22.125 1 91.38 429 LEU A N 1
ATOM 3348 C CA . LEU A 1 429 ? 18.047 -58.25 -21.438 1 91.38 429 LEU A CA 1
ATOM 3349 C C . LEU A 1 429 ? 17.5 -58.719 -20.094 1 91.38 429 LEU A C 1
ATOM 3351 O O . LEU A 1 429 ? 16.562 -58.156 -19.547 1 91.38 429 LEU A O 1
ATOM 3355 N N . TYR A 1 430 ? 18.156 -59.844 -19.594 1 94.81 430 TYR A N 1
ATOM 3356 C CA . TYR A 1 430 ? 17.969 -60.281 -18.219 1 94.81 430 TYR A CA 1
ATOM 3357 C C . TYR A 1 430 ? 19.016 -59.656 -17.312 1 94.81 430 TYR A C 1
ATOM 3359 O O . TYR A 1 430 ? 20.141 -59.375 -17.734 1 94.81 430 TYR A O 1
ATOM 3367 N N . PHE A 1 431 ? 18.594 -59.375 -16.141 1 96.12 431 PHE A N 1
ATOM 3368 C CA . PHE A 1 431 ? 19.625 -59.125 -15.141 1 96.12 431 PHE A CA 1
ATOM 3369 C C . PHE A 1 431 ? 19.781 -60.312 -14.203 1 96.12 431 PHE A C 1
ATOM 3371 O O . PHE A 1 431 ? 18.875 -61.125 -14.094 1 96.12 431 PHE A O 1
ATOM 3378 N N . GLY A 1 432 ? 20.938 -60.375 -13.609 1 96.25 432 GLY A N 1
ATOM 3379 C CA . GLY A 1 432 ? 21.203 -61.531 -12.766 1 96.25 432 GLY A CA 1
ATOM 3380 C C . GLY A 1 432 ? 22.344 -61.281 -11.781 1 96.25 432 GLY A C 1
ATOM 3381 O O . GLY A 1 432 ? 23.062 -60.312 -11.891 1 96.25 432 GLY A O 1
ATOM 3382 N N . MET A 1 433 ? 22.422 -62.219 -10.867 1 95.81 433 MET A N 1
ATOM 3383 C CA . MET A 1 433 ? 23.5 -62.219 -9.883 1 95.81 433 MET A CA 1
ATOM 3384 C C . MET A 1 433 ? 23.938 -63.625 -9.508 1 95.81 433 MET A C 1
ATOM 3386 O O . MET A 1 433 ? 23.188 -64.562 -9.719 1 95.81 433 MET A O 1
ATOM 3390 N N . GLN A 1 434 ? 25.125 -63.688 -9.117 1 94.94 434 GLN A N 1
ATOM 3391 C CA . GLN A 1 434 ? 25.672 -64.938 -8.641 1 94.94 434 GLN A CA 1
ATOM 3392 C C . GLN A 1 434 ? 26.562 -64.75 -7.418 1 94.94 434 GLN A C 1
ATOM 3394 O O . GLN A 1 434 ? 27.531 -63.969 -7.469 1 94.94 434 GLN A O 1
ATOM 3399 N N . PHE A 1 435 ? 26.203 -65.438 -6.367 1 94 435 PHE A N 1
ATOM 3400 C CA . PHE A 1 435 ? 27 -65.375 -5.148 1 94 435 PHE A CA 1
ATOM 3401 C C . PHE A 1 435 ? 27.203 -66.75 -4.574 1 94 435 PHE A C 1
ATOM 3403 O O . PHE A 1 435 ? 26.266 -67.562 -4.527 1 94 435 PHE A O 1
ATOM 3410 N N . SER A 1 436 ? 28.391 -67 -4.117 1 90.69 436 SER A N 1
ATOM 3411 C CA . SER A 1 436 ? 28.766 -68.375 -3.652 1 90.69 436 SER A CA 1
ATOM 3412 C C . SER A 1 436 ? 28.344 -68.562 -2.203 1 90.69 436 SER A C 1
ATOM 3414 O O . SER A 1 436 ? 28.047 -69.688 -1.796 1 90.69 436 SER A O 1
ATOM 3416 N N . HIS A 1 437 ? 28.359 -67.5 -1.497 1 90.94 437 HIS A N 1
ATOM 3417 C CA . HIS A 1 437 ? 28.125 -67.688 -0.066 1 90.94 437 HIS A CA 1
ATOM 3418 C C . HIS A 1 437 ? 26.844 -66.938 0.358 1 90.94 437 HIS A C 1
ATOM 3420 O O . HIS A 1 437 ? 26.359 -66.062 -0.343 1 90.94 437 HIS A O 1
ATOM 3426 N N . GLU A 1 438 ? 26.422 -67.312 1.519 1 91.69 438 GLU A N 1
ATOM 3427 C CA . GLU A 1 438 ? 25.156 -66.812 2.035 1 91.69 438 GLU A CA 1
ATOM 3428 C C . GLU A 1 438 ? 25.328 -65.375 2.549 1 91.69 438 GLU A C 1
ATOM 3430 O O . GLU A 1 438 ? 26.453 -64.875 2.635 1 91.69 438 GLU A O 1
ATOM 3435 N N . ASN A 1 439 ? 24.156 -64.625 2.658 1 91.69 439 ASN A N 1
ATOM 3436 C CA . ASN A 1 439 ? 24.031 -63.344 3.348 1 91.69 439 ASN A CA 1
ATOM 3437 C C . ASN A 1 439 ? 24.125 -62.188 2.375 1 91.69 439 ASN A C 1
ATOM 3439 O O . ASN A 1 439 ? 23.953 -61.031 2.771 1 91.69 439 ASN A O 1
ATOM 3443 N N . TRP A 1 440 ? 24.469 -62.5 1.167 1 94.06 440 TRP A N 1
ATOM 3444 C CA . TRP A 1 440 ? 24.391 -61.406 0.194 1 94.06 440 TRP A CA 1
ATOM 3445 C C . TRP A 1 440 ? 22.938 -61.031 -0.082 1 94.06 440 TRP A C 1
ATOM 3447 O O . TRP A 1 440 ? 22.094 -61.906 -0.343 1 94.06 440 TRP A O 1
ATOM 3457 N N . LYS A 1 441 ? 22.656 -59.781 0.109 1 96.12 441 LYS A N 1
ATOM 3458 C CA . LYS A 1 441 ? 21.328 -59.219 -0.141 1 96.12 441 LYS A CA 1
ATOM 3459 C C . LYS A 1 441 ? 21.391 -58.062 -1.13 1 96.12 441 LYS A C 1
ATOM 3461 O O . LYS A 1 441 ? 22.078 -57.062 -0.889 1 96.12 441 LYS A O 1
ATOM 3466 N N . VAL A 1 442 ? 20.656 -58.25 -2.279 1 96.75 442 VAL A N 1
ATOM 3467 C CA . VAL A 1 442 ? 20.75 -57.25 -3.342 1 96.75 442 VAL A CA 1
ATOM 3468 C C . VAL A 1 442 ? 19.344 -56.781 -3.711 1 96.75 442 VAL A C 1
ATOM 3470 O O . VAL A 1 442 ? 18.438 -57.594 -3.941 1 96.75 442 VAL A O 1
ATOM 3473 N N . MET A 1 443 ? 19.172 -55.5 -3.727 1 96.44 443 MET A N 1
ATOM 3474 C CA . MET A 1 443 ? 17.922 -54.875 -4.16 1 96.44 443 MET A CA 1
ATOM 3475 C C . MET A 1 443 ? 18.062 -54.281 -5.551 1 96.44 443 MET A C 1
ATOM 3477 O O . MET A 1 443 ? 19.078 -53.656 -5.855 1 96.44 443 MET A O 1
ATOM 3481 N N . VAL A 1 444 ? 17.062 -54.469 -6.352 1 94.69 444 VAL A N 1
ATOM 3482 C CA . VAL A 1 444 ? 17.109 -53.938 -7.711 1 94.69 444 VAL A CA 1
ATOM 3483 C C . VAL A 1 444 ? 16.078 -52.812 -7.875 1 94.69 444 VAL A C 1
ATOM 3485 O O . VAL A 1 444 ? 14.977 -52.906 -7.336 1 94.69 444 VAL A O 1
ATOM 3488 N N . GLU A 1 445 ? 16.516 -51.75 -8.625 1 87.31 445 GLU A N 1
ATOM 3489 C CA . GLU A 1 445 ? 15.648 -50.594 -8.906 1 87.31 445 GLU A CA 1
ATOM 3490 C C . GLU A 1 445 ? 15.891 -50.062 -10.305 1 87.31 445 GLU A C 1
ATOM 3492 O O . GLU A 1 445 ? 17.031 -50.031 -10.789 1 87.31 445 GLU A O 1
ATOM 3497 N N . MET B 1 1 ? -0.438 51.219 69.125 1 63.56 1 MET B N 1
ATOM 3498 C CA . MET B 1 1 ? -0.245 49.781 68.875 1 63.56 1 MET B CA 1
ATOM 3499 C C . MET B 1 1 ? -1.462 49.188 68.188 1 63.56 1 MET B C 1
ATOM 3501 O O . MET B 1 1 ? -1.327 48.5 67.125 1 63.56 1 MET B O 1
ATOM 3505 N N . SER B 1 2 ? -2.596 49.719 68.5 1 77.19 2 SER B N 1
ATOM 3506 C CA . SER B 1 2 ? -3.85 49.188 67.938 1 77.19 2 SER B CA 1
ATOM 3507 C C . SER B 1 2 ? -4.102 49.656 66.562 1 77.19 2 SER B C 1
ATOM 3509 O O . SER B 1 2 ? -4.52 48.875 65.688 1 77.19 2 SER B O 1
ATOM 3511 N N . GLU B 1 3 ? -3.678 50.781 66.188 1 81.31 3 GLU B N 1
ATOM 3512 C CA . GLU B 1 3 ? -3.941 51.344 64.875 1 81.31 3 GLU B CA 1
ATOM 3513 C C . GLU B 1 3 ? -3.105 50.656 63.812 1 81.31 3 GLU B C 1
ATOM 3515 O O . GLU B 1 3 ? -3.588 50.406 62.719 1 81.31 3 GLU B O 1
ATOM 3520 N N . SER B 1 4 ? -1.947 50.375 64.25 1 85.31 4 SER B N 1
ATOM 3521 C CA . SER B 1 4 ? -1.048 49.688 63.344 1 85.31 4 SER B CA 1
ATOM 3522 C C . SER B 1 4 ? -1.532 48.281 63.031 1 85.31 4 SER B C 1
ATOM 3524 O O . SER B 1 4 ? -1.401 47.812 61.906 1 85.31 4 SER B O 1
ATOM 3526 N N . LEU B 1 5 ? -2.156 47.688 64 1 87.69 5 LEU B N 1
ATOM 3527 C CA . LEU B 1 5 ? -2.66 46.312 63.844 1 87.69 5 LEU B CA 1
ATOM 3528 C C . LEU B 1 5 ? -3.926 46.312 63 1 87.69 5 LEU B C 1
ATOM 3530 O O . LEU B 1 5 ? -4.141 45.406 62.188 1 87.69 5 LEU B O 1
ATOM 3534 N N . VAL B 1 6 ? -4.719 47.375 63.062 1 89.12 6 VAL B N 1
ATOM 3535 C CA . VAL B 1 6 ? -5.934 47.469 62.281 1 89.12 6 VAL B CA 1
ATOM 3536 C C . VAL B 1 6 ? -5.57 47.719 60.812 1 89.12 6 VAL B C 1
ATOM 3538 O O . VAL B 1 6 ? -6.199 47.125 59.906 1 89.12 6 VAL B O 1
ATOM 3541 N N . GLN B 1 7 ? -4.516 48.5 60.688 1 89.75 7 GLN B N 1
ATOM 3542 C CA . GLN B 1 7 ? -4.062 48.75 59.312 1 89.75 7 GLN B CA 1
ATOM 3543 C C . GLN B 1 7 ? -3.52 47.5 58.656 1 89.75 7 GLN B C 1
ATOM 3545 O O . GLN B 1 7 ? -3.682 47.281 57.469 1 89.75 7 GLN B O 1
ATOM 3550 N N . ASN B 1 8 ? -2.93 46.656 59.438 1 87.06 8 ASN B N 1
ATOM 3551 C CA . ASN B 1 8 ? -2.428 45.406 58.906 1 87.06 8 ASN B CA 1
ATOM 3552 C C . ASN B 1 8 ? -3.564 44.5 58.438 1 87.06 8 ASN B C 1
ATOM 3554 O O . ASN B 1 8 ? -3.406 43.75 57.438 1 87.06 8 ASN B O 1
ATOM 3558 N N . VAL B 1 9 ? -4.672 44.531 59.125 1 89 9 VAL B N 1
ATOM 3559 C CA . VAL B 1 9 ? -5.832 43.719 58.719 1 89 9 VAL B CA 1
ATOM 3560 C C . VAL B 1 9 ? -6.395 44.25 57.406 1 89 9 VAL B C 1
ATOM 3562 O O . VAL B 1 9 ? -6.738 43.469 56.5 1 89 9 VAL B O 1
ATOM 3565 N N . VAL B 1 10 ? -6.406 45.562 57.25 1 89.88 10 VAL B N 1
ATOM 3566 C CA . VAL B 1 10 ? -6.949 46.156 56.031 1 89.88 10 VAL B CA 1
ATOM 3567 C C . VAL B 1 10 ? -6.051 45.844 54.844 1 89.88 10 VAL B C 1
ATOM 3569 O O . VAL B 1 10 ? -6.543 45.5 53.781 1 89.88 10 VAL B O 1
ATOM 3572 N N . ASP B 1 11 ? -4.727 45.875 55.062 1 88.19 11 ASP B N 1
ATOM 3573 C CA . ASP B 1 11 ? -3.768 45.562 54 1 88.19 11 ASP B CA 1
ATOM 3574 C C . ASP B 1 11 ? -3.82 44.094 53.594 1 88.19 11 ASP B C 1
ATOM 3576 O O . ASP B 1 11 ? -3.721 43.781 52.438 1 88.19 11 ASP B O 1
ATOM 3580 N N . THR B 1 12 ? -3.928 43.312 54.625 1 86.5 12 THR B N 1
ATOM 3581 C CA . THR B 1 12 ? -4.004 41.875 54.344 1 86.5 12 THR B CA 1
ATOM 3582 C C . THR B 1 12 ? -5.289 41.531 53.594 1 86.5 12 THR B C 1
ATOM 3584 O O . THR B 1 12 ? -5.289 40.688 52.688 1 86.5 12 THR B O 1
ATOM 3587 N N . MET B 1 13 ? -6.371 42.188 53.875 1 88.38 13 MET B N 1
ATOM 3588 C CA . MET B 1 13 ? -7.641 41.969 53.188 1 88.38 13 MET B CA 1
ATOM 3589 C C . MET B 1 13 ? -7.578 42.438 51.75 1 88.38 13 MET B C 1
ATOM 3591 O O . MET B 1 13 ? -8.133 41.781 50.844 1 88.38 13 MET B O 1
ATOM 3595 N N . ALA B 1 14 ? -6.906 43.562 51.562 1 87.75 14 ALA B N 1
ATOM 3596 C CA . ALA B 1 14 ? -6.746 44.062 50.219 1 87.75 14 ALA B CA 1
ATOM 3597 C C . ALA B 1 14 ? -5.922 43.125 49.375 1 87.75 14 ALA B C 1
ATOM 3599 O O . ALA B 1 14 ? -6.246 42.875 48.188 1 87.75 14 ALA B O 1
ATOM 3600 N N . SER B 1 15 ? -4.867 42.594 50 1 86.38 15 SER B N 1
ATOM 3601 C CA . SER B 1 15 ? -4.023 41.656 49.281 1 86.38 15 SER B CA 1
ATOM 3602 C C . SER B 1 15 ? -4.785 40.344 49 1 86.38 15 SER B C 1
ATOM 3604 O O . SER B 1 15 ? -4.605 39.75 47.938 1 86.38 15 SER B O 1
ATOM 3606 N N . ALA B 1 16 ? -5.57 39.969 49.938 1 87.69 16 ALA B N 1
ATOM 3607 C CA . ALA B 1 16 ? -6.367 38.75 49.75 1 87.69 16 ALA B CA 1
ATOM 3608 C C . ALA B 1 16 ? -7.43 38.969 48.688 1 87.69 16 ALA B C 1
ATOM 3610 O O . ALA B 1 16 ? -7.738 38.031 47.938 1 87.69 16 ALA B O 1
ATOM 3611 N N . SER B 1 17 ? -8.008 40.156 48.625 1 89.69 17 SER B N 1
ATOM 3612 C CA . SER B 1 17 ? -9.008 40.438 47.625 1 89.69 17 SER B CA 1
ATOM 3613 C C . SER B 1 17 ? -8.398 40.438 46.219 1 89.69 17 SER B C 1
ATOM 3615 O O . SER B 1 17 ? -9.023 40 45.25 1 89.69 17 SER B O 1
ATOM 3617 N N . MET B 1 18 ? -7.18 40.969 46.094 1 86.88 18 MET B N 1
ATOM 3618 C CA . MET B 1 18 ? -6.469 40.969 44.844 1 86.88 18 MET B CA 1
ATOM 3619 C C . MET B 1 18 ? -6.129 39.531 44.406 1 86.88 18 MET B C 1
ATOM 3621 O O . MET B 1 18 ? -6.246 39.188 43.219 1 86.88 18 MET B O 1
ATOM 3625 N N . GLN B 1 19 ? -5.727 38.844 45.344 1 86.69 19 GLN B N 1
ATOM 3626 C CA . GLN B 1 19 ? -5.414 37.438 45.062 1 86.69 19 GLN B CA 1
ATOM 3627 C C . GLN B 1 19 ? -6.66 36.688 44.656 1 86.69 19 GLN B C 1
ATOM 3629 O O . GLN B 1 19 ? -6.605 35.844 43.719 1 86.69 19 GLN B O 1
ATOM 3634 N N . LYS B 1 20 ? -7.707 36.938 45.375 1 89.12 20 LYS B N 1
ATOM 3635 C CA . LYS B 1 20 ? -8.969 36.281 45.031 1 89.12 20 LYS B CA 1
ATOM 3636 C C . LYS B 1 20 ? -9.375 36.594 43.594 1 89.12 20 LYS B C 1
ATOM 3638 O O . LYS B 1 20 ? -9.805 35.719 42.844 1 89.12 20 LYS B O 1
ATOM 3643 N N . SER B 1 21 ? -9.273 37.844 43.219 1 89.69 21 SER B N 1
ATOM 3644 C CA . SER B 1 21 ? -9.617 38.25 41.875 1 89.69 21 SER B CA 1
ATOM 3645 C C . SER B 1 21 ? -8.742 37.5 40.844 1 89.69 21 SER B C 1
ATOM 3647 O O . SER B 1 21 ? -9.234 37.062 39.812 1 89.69 21 SER B O 1
ATOM 3649 N N . HIS B 1 22 ? -7.438 37.344 41.094 1 88.31 22 HIS B N 1
ATOM 3650 C CA . HIS B 1 22 ? -6.496 36.656 40.219 1 88.31 22 HIS B CA 1
ATOM 3651 C C . HIS B 1 22 ? -6.844 35.156 40.125 1 88.31 22 HIS B C 1
ATOM 3653 O O . HIS B 1 22 ? -6.793 34.594 39.031 1 88.31 22 HIS B O 1
ATOM 3659 N N . LEU B 1 23 ? -7.223 34.594 41.188 1 89.19 23 LEU B N 1
ATOM 3660 C CA . LEU B 1 23 ? -7.531 33.188 41.219 1 89.19 23 LEU B CA 1
ATOM 3661 C C . LEU B 1 23 ? -8.828 32.875 40.469 1 89.19 23 LEU B C 1
ATOM 3663 O O . LEU B 1 23 ? -8.961 31.844 39.844 1 89.19 23 LEU B O 1
ATOM 3667 N N . VAL B 1 24 ? -9.789 33.844 40.625 1 90.19 24 VAL B N 1
ATOM 3668 C CA . VAL B 1 24 ? -11.039 33.688 39.875 1 90.19 24 VAL B CA 1
ATOM 3669 C C . VAL B 1 24 ? -10.758 33.719 38.375 1 90.19 24 VAL B C 1
ATOM 3671 O O . VAL B 1 24 ? -11.336 32.938 37.625 1 90.19 24 VAL B O 1
ATOM 3674 N N . ASP B 1 25 ? -9.852 34.594 37.938 1 88.88 25 ASP B N 1
ATOM 3675 C CA . ASP B 1 25 ? -9.453 34.688 36.531 1 88.88 25 ASP B CA 1
ATOM 3676 C C . ASP B 1 25 ? -8.734 33.406 36.094 1 88.88 25 ASP B C 1
ATOM 3678 O O . ASP B 1 25 ? -8.906 32.969 34.969 1 88.88 25 ASP B O 1
ATOM 3682 N N . LEU B 1 26 ? -7.98 32.906 36.969 1 89.62 26 LEU B N 1
ATOM 3683 C CA . LEU B 1 26 ? -7.242 31.688 36.688 1 89.62 26 LEU B CA 1
ATOM 3684 C C . LEU B 1 26 ? -8.188 30.516 36.5 1 89.62 26 LEU B C 1
ATOM 3686 O O . LEU B 1 26 ? -7.965 29.656 35.656 1 89.62 26 LEU B O 1
ATOM 3690 N N . LEU B 1 27 ? -9.219 30.484 37.281 1 90.88 27 LEU B N 1
ATOM 3691 C CA . LEU B 1 27 ? -10.195 29.406 37.188 1 90.88 27 LEU B CA 1
ATOM 3692 C C . LEU B 1 27 ? -10.914 29.469 35.844 1 90.88 27 LEU B C 1
ATOM 3694 O O . LEU B 1 27 ? -11.242 28.438 35.25 1 90.88 27 LEU B O 1
ATOM 3698 N N . SER B 1 28 ? -11.195 30.672 35.406 1 89 28 SER B N 1
ATOM 3699 C CA . SER B 1 28 ? -11.82 30.844 34.094 1 89 28 SER B CA 1
ATOM 3700 C C . SER B 1 28 ? -10.898 30.359 33 1 89 28 SER B C 1
ATOM 3702 O O . SER B 1 28 ? -11.352 29.734 32.031 1 89 28 SER B O 1
ATOM 3704 N N . THR B 1 29 ? -9.586 30.641 33.062 1 87.56 29 THR B N 1
ATOM 3705 C CA . THR B 1 29 ? -8.602 30.219 32.094 1 87.56 29 THR B CA 1
ATOM 3706 C C . THR B 1 29 ? -8.469 28.688 32.094 1 87.56 29 THR B C 1
ATOM 3708 O O . THR B 1 29 ? -8.273 28.078 31.031 1 87.56 29 THR B O 1
ATOM 3711 N N . LEU B 1 30 ? -8.57 28.125 33.25 1 90.62 30 LEU B N 1
ATOM 3712 C CA . LEU B 1 30 ? -8.453 26.672 33.344 1 90.62 30 LEU B CA 1
ATOM 3713 C C . LEU B 1 30 ? -9.664 25.984 32.719 1 90.62 30 LEU B C 1
ATOM 3715 O O . LEU B 1 30 ? -9.539 24.891 32.156 1 90.62 30 LEU B O 1
ATOM 3719 N N . LYS B 1 31 ? -10.812 26.625 32.906 1 89.75 31 LYS B N 1
ATOM 3720 C CA . LYS B 1 31 ? -12 26.094 32.25 1 89.75 31 LYS B CA 1
ATOM 3721 C C . LYS B 1 31 ? -11.828 26.078 30.734 1 89.75 31 LYS B C 1
ATOM 3723 O O . LYS B 1 31 ? -12.219 25.125 30.062 1 89.75 31 LYS B O 1
ATOM 3728 N N . GLN B 1 32 ? -11.242 27.172 30.203 1 86.75 32 GLN B N 1
ATOM 3729 C CA . GLN B 1 32 ? -10.969 27.25 28.766 1 86.75 32 GLN B CA 1
ATOM 3730 C C . GLN B 1 32 ? -9.938 26.203 28.344 1 86.75 32 GLN B C 1
ATOM 3732 O O . GLN B 1 32 ? -10.023 25.656 27.25 1 86.75 32 GLN B O 1
ATOM 3737 N N . ALA B 1 33 ? -8.969 25.984 29.203 1 89.75 33 ALA B N 1
ATOM 3738 C CA . ALA B 1 33 ? -7.938 25 28.922 1 89.75 33 ALA B CA 1
ATOM 3739 C C . ALA B 1 33 ? -8.539 23.594 28.812 1 89.75 33 ALA B C 1
ATOM 3741 O O . ALA B 1 33 ? -8.172 22.812 27.938 1 89.75 33 ALA B O 1
ATOM 3742 N N . LYS B 1 34 ? -9.422 23.25 29.734 1 91.62 34 LYS B N 1
ATOM 3743 C CA . LYS B 1 34 ? -10.078 21.938 29.703 1 91.62 34 LYS B CA 1
ATOM 3744 C C . LYS B 1 34 ? -10.906 21.781 28.438 1 91.62 34 LYS B C 1
ATOM 3746 O O . LYS B 1 34 ? -10.93 20.688 27.844 1 91.62 34 LYS B O 1
ATOM 3751 N N . GLU B 1 35 ? -11.562 22.844 28.078 1 90.06 35 GLU B N 1
ATOM 3752 C CA . GLU B 1 35 ? -12.352 22.812 26.844 1 90.06 35 GLU B CA 1
ATOM 3753 C C . GLU B 1 35 ? -11.453 22.625 25.625 1 90.06 35 GLU B C 1
ATOM 3755 O O . GLU B 1 35 ? -11.82 21.906 24.688 1 90.06 35 GLU B O 1
ATOM 3760 N N . GLN B 1 36 ? -10.359 23.328 25.625 1 89.06 36 GLN B N 1
ATOM 3761 C CA . GLN B 1 36 ? -9.406 23.172 24.516 1 89.06 36 GLN B CA 1
ATOM 3762 C C . GLN B 1 36 ? -8.961 21.719 24.375 1 89.06 36 GLN B C 1
ATOM 3764 O O . GLN B 1 36 ? -8.898 21.203 23.25 1 89.06 36 GLN B O 1
ATOM 3769 N N . ILE B 1 37 ? -8.68 21.078 25.453 1 92.62 37 ILE B N 1
ATOM 3770 C CA . ILE B 1 37 ? -8.211 19.688 25.438 1 92.62 37 ILE B CA 1
ATOM 3771 C C . ILE B 1 37 ? -9.328 18.781 24.938 1 92.62 37 ILE B C 1
ATOM 3773 O O . ILE B 1 37 ? -9.102 17.953 24.031 1 92.62 37 ILE B O 1
ATOM 3777 N N . THR B 1 38 ? -10.508 18.938 25.453 1 93.06 38 THR B N 1
ATOM 3778 C CA . THR B 1 38 ? -11.609 18.047 25.125 1 93.06 38 THR B CA 1
ATOM 3779 C C . THR B 1 38 ? -12.055 18.25 23.672 1 93.06 38 THR B C 1
ATOM 3781 O O . THR B 1 38 ? -12.32 17.281 22.969 1 93.06 38 THR B O 1
ATOM 3784 N N . VAL B 1 39 ? -12.164 19.469 23.234 1 91.06 39 VAL B N 1
ATOM 3785 C CA . VAL B 1 39 ? -12.625 19.75 21.891 1 91.06 39 VAL B CA 1
ATOM 3786 C C . VAL B 1 39 ? -11.562 19.328 20.875 1 91.06 39 VAL B C 1
ATOM 3788 O O . VAL B 1 39 ? -11.875 18.766 19.828 1 91.06 39 VAL B O 1
ATOM 3791 N N . SER B 1 40 ? -10.266 19.672 21.1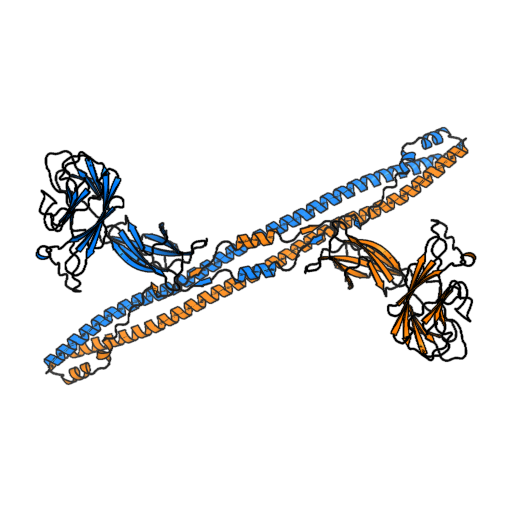56 1 92.06 40 SER B N 1
ATOM 3792 C CA . SER B 1 40 ? -9.195 19.281 20.25 1 92.06 40 SER B CA 1
ATOM 3793 C C . SER B 1 40 ? -9.109 17.75 20.125 1 92.06 40 SER B C 1
ATOM 3795 O O . SER B 1 40 ? -8.859 17.219 19.047 1 92.06 40 SER B O 1
ATOM 3797 N N . ALA B 1 41 ? -9.305 17.047 21.266 1 94.88 41 ALA B N 1
ATOM 3798 C CA . ALA B 1 41 ? -9.305 15.578 21.25 1 94.88 41 ALA B CA 1
ATOM 3799 C C . ALA B 1 41 ? -10.461 15.039 20.422 1 94.88 41 ALA B C 1
ATOM 3801 O O . ALA B 1 41 ? -10.266 14.148 19.578 1 94.88 41 ALA B O 1
ATOM 3802 N N . SER B 1 42 ? -11.641 15.57 20.625 1 94.12 42 SER B N 1
ATOM 3803 C CA . SER B 1 42 ? -12.82 15.133 19.875 1 94.12 42 SER B CA 1
ATOM 3804 C C . SER B 1 42 ? -12.648 15.406 18.375 1 94.12 42 SER B C 1
ATOM 3806 O O . SER B 1 42 ? -12.992 14.562 17.547 1 94.12 42 SER B O 1
ATOM 3808 N N . SER B 1 43 ? -12.18 16.547 18.078 1 91.69 43 SER B N 1
ATOM 3809 C CA . SER B 1 43 ? -11.945 16.906 16.672 1 91.69 43 SER B CA 1
ATOM 3810 C C . SER B 1 43 ? -10.906 15.992 16.047 1 91.69 43 SER B C 1
ATOM 3812 O O . SER B 1 43 ? -11.023 15.641 14.867 1 91.69 43 SER B O 1
ATOM 3814 N N . SER B 1 44 ? -9.836 15.711 16.766 1 94.62 44 SER B N 1
ATOM 3815 C CA . SER B 1 44 ? -8.797 14.82 16.266 1 94.62 44 SER B CA 1
ATOM 3816 C C . SER B 1 44 ? -9.344 13.414 16.016 1 94.62 44 SER B C 1
ATOM 3818 O O . SER B 1 44 ? -9.016 12.781 15.016 1 94.62 44 SER B O 1
ATOM 3820 N N . ARG B 1 45 ? -10.172 12.914 16.953 1 96.94 45 ARG B N 1
ATOM 3821 C CA . ARG B 1 45 ? -10.781 11.594 16.781 1 96.94 45 ARG B CA 1
ATOM 3822 C C . ARG B 1 45 ? -11.633 11.547 15.523 1 96.94 45 ARG B C 1
ATOM 3824 O O . ARG B 1 45 ? -11.531 10.602 14.734 1 96.94 45 ARG B O 1
ATOM 3831 N N . GLU B 1 46 ? -12.414 12.578 15.344 1 94.31 46 GLU B N 1
ATOM 3832 C CA . GLU B 1 46 ? -13.273 12.648 14.164 1 94.31 46 GLU B CA 1
ATOM 3833 C C . GLU B 1 46 ? -12.453 12.75 12.891 1 94.31 46 GLU B C 1
ATOM 3835 O O . GLU B 1 46 ? -12.789 12.133 11.875 1 94.31 46 GLU B O 1
ATOM 3840 N N . GLY B 1 47 ? -11.445 13.57 12.969 1 93.25 47 GLY B N 1
ATOM 3841 C CA . GLY B 1 47 ? -10.578 13.703 11.805 1 93.25 47 GLY B CA 1
ATOM 3842 C C . GLY B 1 47 ? -9.898 12.406 11.422 1 93.25 47 GLY B C 1
ATOM 3843 O O . GLY B 1 47 ? -9.797 12.078 10.234 1 93.25 47 GLY B O 1
ATOM 3844 N N . LEU B 1 48 ? -9.469 11.68 12.398 1 96.56 48 LEU B N 1
ATOM 3845 C CA . LEU B 1 48 ? -8.828 10.391 12.156 1 96.56 48 LEU B CA 1
ATOM 3846 C C . LEU B 1 48 ? -9.82 9.398 11.555 1 96.56 48 LEU B C 1
ATOM 3848 O O . LEU B 1 48 ? -9.508 8.711 10.578 1 96.56 48 LEU B O 1
ATOM 3852 N N . LYS B 1 49 ? -11.023 9.297 12.117 1 97.06 49 LYS B N 1
ATOM 3853 C CA . LYS B 1 49 ? -12.055 8.391 11.609 1 97.06 49 LYS B CA 1
ATOM 3854 C C . LYS B 1 49 ? -12.398 8.711 10.156 1 97.06 49 LYS B C 1
ATOM 3856 O O . LYS B 1 49 ? -12.508 7.805 9.328 1 97.06 49 LYS B O 1
ATOM 3861 N N . GLN B 1 50 ? -12.5 10.008 9.891 1 95.38 50 GLN B N 1
ATOM 3862 C CA . GLN B 1 50 ? -12.828 10.422 8.531 1 95.38 50 GLN B CA 1
ATOM 3863 C C . GLN B 1 50 ? -11.688 10.094 7.566 1 95.38 50 GLN B C 1
ATOM 3865 O O . GLN B 1 50 ? -11.93 9.633 6.449 1 95.38 50 GLN B O 1
ATOM 3870 N N . HIS B 1 51 ? -10.5 10.391 7.98 1 95.44 51 HIS B N 1
ATOM 3871 C CA . HIS B 1 51 ? -9.336 10.125 7.141 1 95.44 51 HIS B CA 1
ATOM 3872 C C . HIS B 1 51 ? -9.242 8.641 6.789 1 95.44 51 HIS B C 1
ATOM 3874 O O . HIS B 1 51 ? -9.086 8.289 5.621 1 95.44 51 HIS B O 1
ATOM 3880 N N . PHE B 1 52 ? -9.383 7.77 7.727 1 96.56 52 PHE B N 1
ATOM 3881 C CA . PHE B 1 52 ? -9.203 6.34 7.488 1 96.56 52 PHE B CA 1
ATOM 3882 C C . PHE B 1 52 ? -10.414 5.758 6.77 1 96.56 52 PHE B C 1
ATOM 3884 O O . PHE B 1 52 ? -10.297 4.746 6.07 1 96.56 52 PHE B O 1
ATOM 3891 N N . GLN B 1 53 ? -11.57 6.402 6.996 1 96.19 53 GLN B N 1
ATOM 3892 C CA . GLN B 1 53 ? -12.727 5.992 6.203 1 96.19 53 GLN B CA 1
ATOM 3893 C C . GLN B 1 53 ? -12.508 6.281 4.719 1 96.19 53 GLN B C 1
ATOM 3895 O O . GLN B 1 53 ? -12.828 5.457 3.865 1 96.19 53 GLN B O 1
ATOM 3900 N N . THR B 1 54 ? -12.016 7.414 4.445 1 95.38 54 THR B N 1
ATOM 3901 C CA . THR B 1 54 ? -11.711 7.773 3.066 1 95.38 54 THR B CA 1
ATOM 3902 C C . THR B 1 54 ? -10.633 6.855 2.498 1 95.38 54 THR B C 1
ATOM 3904 O O . THR B 1 54 ? -10.727 6.418 1.349 1 95.38 54 THR B O 1
ATOM 3907 N N . LEU B 1 55 ? -9.594 6.602 3.27 1 95.06 55 LEU B N 1
ATOM 3908 C CA . LEU B 1 55 ? -8.523 5.699 2.857 1 95.06 55 LEU B CA 1
ATOM 3909 C C . LEU B 1 55 ? -9.078 4.316 2.52 1 95.06 55 LEU B C 1
ATOM 3911 O O . LEU B 1 55 ? -8.727 3.734 1.494 1 95.06 55 LEU B O 1
ATOM 3915 N N . ARG B 1 56 ? -9.977 3.816 3.398 1 95.62 56 ARG B N 1
ATOM 3916 C CA . ARG B 1 56 ? -10.617 2.521 3.188 1 95.62 56 ARG B CA 1
ATOM 3917 C C . ARG B 1 56 ? -11.367 2.49 1.86 1 95.62 56 ARG B C 1
ATOM 3919 O O . ARG B 1 56 ? -11.242 1.531 1.095 1 95.62 56 ARG B O 1
ATOM 3926 N N . LYS B 1 57 ? -12.164 3.486 1.605 1 96.19 57 LYS B N 1
ATOM 3927 C CA . LYS B 1 57 ? -12.945 3.566 0.379 1 96.19 57 LYS B CA 1
ATOM 3928 C C . LYS B 1 57 ? -12.047 3.615 -0.851 1 96.19 57 LYS B C 1
ATOM 3930 O O . LYS B 1 57 ? -12.305 2.932 -1.844 1 96.19 57 LYS B O 1
ATOM 3935 N N . ASP B 1 58 ? -11.008 4.379 -0.821 1 96 58 ASP B N 1
ATOM 3936 C CA . ASP B 1 58 ? -10.094 4.52 -1.949 1 96 58 ASP B CA 1
ATOM 3937 C C . ASP B 1 58 ? -9.391 3.201 -2.252 1 96 58 ASP B C 1
ATOM 3939 O O . ASP B 1 58 ? -9.25 2.816 -3.416 1 96 58 ASP B O 1
ATOM 3943 N N . ILE B 1 59 ? -8.898 2.562 -1.239 1 95.88 59 ILE B N 1
ATOM 3944 C CA . ILE B 1 59 ? -8.18 1.304 -1.418 1 95.88 59 ILE B CA 1
ATOM 3945 C C . ILE B 1 59 ? -9.133 0.238 -1.953 1 95.88 59 ILE B C 1
ATOM 3947 O O . ILE B 1 59 ? -8.773 -0.535 -2.846 1 95.88 59 ILE B O 1
ATOM 3951 N N . ASP B 1 60 ? -10.391 0.191 -1.444 1 96.69 60 ASP B N 1
ATOM 3952 C CA . ASP B 1 60 ? -11.391 -0.752 -1.934 1 96.69 60 ASP B CA 1
ATOM 3953 C C . ASP B 1 60 ? -11.672 -0.534 -3.418 1 96.69 60 ASP B C 1
ATOM 3955 O O . ASP B 1 60 ? -11.812 -1.495 -4.176 1 96.69 60 ASP B O 1
ATOM 3959 N N . ASN B 1 61 ? -11.758 0.714 -3.76 1 96.75 61 ASN B N 1
ATOM 3960 C CA . ASN B 1 61 ? -11.977 1.036 -5.164 1 96.75 61 ASN B CA 1
ATOM 3961 C C . ASN B 1 61 ? -10.805 0.569 -6.031 1 96.75 61 ASN B C 1
ATOM 3963 O O . ASN B 1 61 ? -11.008 0.071 -7.141 1 96.75 61 ASN B O 1
ATOM 3967 N N . ALA B 1 62 ? -9.625 0.782 -5.562 1 96.38 62 ALA B N 1
ATOM 3968 C CA . ALA B 1 62 ? -8.445 0.349 -6.301 1 96.38 62 ALA B CA 1
ATOM 3969 C C . ALA B 1 62 ? -8.422 -1.168 -6.465 1 96.38 62 ALA B C 1
ATOM 3971 O O . ALA B 1 62 ? -8.117 -1.679 -7.543 1 96.38 62 ALA B O 1
ATOM 3972 N N . ILE B 1 63 ? -8.75 -1.908 -5.406 1 97.06 63 ILE B N 1
ATOM 3973 C CA . ILE B 1 63 ? -8.781 -3.367 -5.441 1 97.06 63 ILE B CA 1
ATOM 3974 C C . ILE B 1 63 ? -9.828 -3.834 -6.445 1 97.06 63 ILE B C 1
ATOM 3976 O O . ILE B 1 63 ? -9.57 -4.727 -7.258 1 97.06 63 ILE B O 1
ATOM 3980 N N . GLN B 1 64 ? -11.039 -3.242 -6.41 1 97.44 64 GLN B N 1
ATOM 3981 C CA . GLN B 1 64 ? -12.125 -3.621 -7.309 1 97.44 64 GLN B CA 1
ATOM 3982 C C . GLN B 1 64 ? -11.758 -3.365 -8.766 1 97.44 64 GLN B C 1
ATOM 3984 O O . GLN B 1 64 ? -12.047 -4.184 -9.641 1 97.44 64 GLN B O 1
ATOM 3989 N N . ARG B 1 65 ? -11.133 -2.23 -9.039 1 97.25 65 ARG B N 1
ATOM 3990 C CA . ARG B 1 65 ? -10.711 -1.91 -10.391 1 97.25 65 ARG B CA 1
ATOM 3991 C C . ARG B 1 65 ? -9.703 -2.934 -10.906 1 97.25 65 ARG B C 1
ATOM 3993 O O . ARG B 1 65 ? -9.781 -3.369 -12.055 1 97.25 65 ARG B O 1
ATOM 4000 N N . ARG B 1 66 ? -8.711 -3.289 -10.016 1 97.12 66 ARG B N 1
ATOM 4001 C CA . ARG B 1 66 ? -7.703 -4.262 -10.414 1 97.12 66 ARG B CA 1
ATOM 4002 C C . ARG B 1 66 ? -8.328 -5.629 -10.672 1 97.12 66 ARG B C 1
ATOM 4004 O O . ARG B 1 66 ? -8.023 -6.281 -11.664 1 97.12 66 ARG B O 1
ATOM 4011 N N . LEU B 1 67 ? -9.219 -6.066 -9.781 1 97.75 67 LEU B N 1
ATOM 4012 C CA . LEU B 1 67 ? -9.914 -7.34 -9.945 1 97.75 67 LEU B CA 1
ATOM 4013 C C . LEU B 1 67 ? -10.703 -7.359 -11.25 1 97.75 67 LEU B C 1
ATOM 4015 O O . LEU B 1 67 ? -10.633 -8.328 -12.008 1 97.75 67 LEU B O 1
ATOM 4019 N N . ASP B 1 68 ? -11.453 -6.258 -11.531 1 98.06 68 ASP B N 1
ATOM 4020 C CA . ASP B 1 68 ? -12.242 -6.164 -12.758 1 98.06 68 ASP B CA 1
ATOM 4021 C C . ASP B 1 68 ? -11.352 -6.258 -13.992 1 98.06 68 ASP B C 1
ATOM 4023 O O . ASP B 1 68 ? -11.727 -6.883 -14.984 1 98.06 68 ASP B O 1
ATOM 4027 N N . TYR B 1 69 ? -10.258 -5.637 -13.93 1 97.88 69 TYR B N 1
ATOM 4028 C CA . TYR B 1 69 ? -9.32 -5.68 -15.047 1 97.88 69 TYR B CA 1
ATOM 4029 C C . TYR B 1 69 ? -8.852 -7.105 -15.312 1 97.88 69 TYR B C 1
ATOM 4031 O O . TYR B 1 69 ? -8.859 -7.566 -16.453 1 97.88 69 TYR B O 1
ATOM 4039 N N . LEU B 1 70 ? -8.398 -7.793 -14.25 1 97.88 70 LEU B N 1
ATOM 4040 C CA . LEU B 1 70 ? -7.891 -9.156 -14.391 1 97.88 70 LEU B CA 1
ATOM 4041 C C . LEU B 1 70 ? -8.992 -10.102 -14.844 1 97.88 70 LEU B C 1
ATOM 4043 O O . LEU B 1 70 ? -8.766 -10.984 -15.672 1 97.88 70 LEU B O 1
ATOM 4047 N N . LEU B 1 71 ? -10.242 -9.961 -14.289 1 98.19 71 LEU B N 1
ATOM 4048 C CA . LEU B 1 71 ? -11.367 -10.773 -14.727 1 98.19 71 LEU B CA 1
ATOM 4049 C C . LEU B 1 71 ? -11.672 -10.531 -16.203 1 98.19 71 LEU B C 1
ATOM 4051 O O . LEU B 1 71 ? -12.031 -11.461 -16.938 1 98.19 71 LEU B O 1
ATOM 4055 N N . GLY B 1 72 ? -11.523 -9.266 -16.594 1 97.94 72 GLY B N 1
ATOM 4056 C CA . GLY B 1 72 ? -11.672 -8.945 -18.016 1 97.94 72 GLY B CA 1
ATOM 4057 C C . GLY B 1 72 ? -10.648 -9.641 -18.891 1 97.94 72 GLY B C 1
ATOM 4058 O O . GLY B 1 72 ? -10.984 -10.117 -19.984 1 97.94 72 GLY B O 1
ATOM 4059 N N . GLU B 1 73 ? -9.414 -9.695 -18.422 1 97.56 73 GLU B N 1
ATOM 4060 C CA . GLU B 1 73 ? -8.359 -10.383 -19.156 1 97.56 73 GLU B CA 1
ATOM 4061 C C . GLU B 1 73 ? -8.656 -11.875 -19.297 1 97.56 73 GLU B C 1
ATOM 4063 O O . GLU B 1 73 ? -8.438 -12.461 -20.359 1 97.56 73 GLU B O 1
ATOM 4068 N N . VAL B 1 74 ? -9.109 -12.5 -18.203 1 97.69 74 VAL B N 1
ATOM 4069 C CA . VAL B 1 74 ? -9.492 -13.906 -18.234 1 97.69 74 VAL B CA 1
ATOM 4070 C C . VAL B 1 74 ? -10.594 -14.109 -19.281 1 97.69 74 VAL B C 1
ATOM 4072 O O . VAL B 1 74 ? -10.531 -15.039 -20.078 1 97.69 74 VAL B O 1
ATOM 4075 N N . GLY B 1 75 ? -11.617 -13.297 -19.25 1 97.38 75 GLY B N 1
ATOM 4076 C CA . GLY B 1 75 ? -12.719 -13.391 -20.203 1 97.38 75 GLY B CA 1
ATOM 4077 C C . GLY B 1 75 ? -12.273 -13.266 -21.641 1 97.38 75 GLY B C 1
ATOM 4078 O O . GLY B 1 75 ? -12.727 -14.023 -22.5 1 97.38 75 GLY B O 1
ATOM 4079 N N . LYS B 1 76 ? -11.398 -12.344 -21.938 1 97.25 76 LYS B N 1
ATOM 4080 C CA . LYS B 1 76 ? -10.875 -12.148 -23.281 1 97.25 76 LYS B CA 1
ATOM 4081 C C . LYS B 1 76 ? -10.086 -13.367 -23.75 1 97.25 76 LYS B C 1
ATOM 4083 O O . LYS B 1 76 ? -10.266 -13.828 -24.875 1 97.25 76 LYS B O 1
ATOM 4088 N N . MET B 1 77 ? -9.211 -13.891 -22.891 1 96.81 77 MET B N 1
ATOM 4089 C CA . MET B 1 77 ? -8.414 -15.062 -23.25 1 96.81 77 MET B CA 1
ATOM 4090 C C . MET B 1 77 ? -9.305 -16.266 -23.5 1 96.81 77 MET B C 1
ATOM 4092 O O . MET B 1 77 ? -9.055 -17.047 -24.422 1 96.81 77 MET B O 1
ATOM 4096 N N . GLU B 1 78 ? -10.281 -16.438 -22.641 1 96.94 78 GLU B N 1
ATOM 4097 C CA . GLU B 1 78 ? -11.227 -17.547 -22.797 1 96.94 78 GLU B CA 1
ATOM 4098 C C . GLU B 1 78 ? -11.969 -17.438 -24.125 1 96.94 78 GLU B C 1
ATOM 4100 O O . GLU B 1 78 ? -12.039 -18.422 -24.891 1 96.94 78 GLU B O 1
ATOM 4105 N N . GLU B 1 79 ? -12.484 -16.281 -24.438 1 96.88 79 GLU B N 1
ATOM 4106 C CA . GLU B 1 79 ? -13.25 -16.062 -25.672 1 96.88 79 GLU B CA 1
ATOM 4107 C C . GLU B 1 79 ? -12.375 -16.266 -26.906 1 96.88 79 GLU B C 1
ATOM 4109 O O . GLU B 1 79 ? -12.789 -16.922 -27.859 1 96.88 79 GLU B O 1
ATOM 4114 N N . ASP B 1 80 ? -11.188 -15.734 -26.891 1 95.88 80 ASP B N 1
ATOM 4115 C CA . ASP B 1 80 ? -10.266 -15.875 -28.016 1 95.88 80 ASP B CA 1
ATOM 4116 C C . ASP B 1 80 ? -9.898 -17.344 -28.25 1 95.88 80 ASP B C 1
ATOM 4118 O O . ASP B 1 80 ? -9.875 -17.812 -29.391 1 95.88 80 ASP B O 1
ATOM 4122 N N . SER B 1 81 ? -9.617 -18.047 -27.156 1 94.19 81 SER B N 1
ATOM 4123 C CA . SER B 1 81 ? -9.211 -19.438 -27.25 1 94.19 81 SER B CA 1
ATOM 4124 C C . SER B 1 81 ? -10.367 -20.312 -27.719 1 94.19 81 SER B C 1
ATOM 4126 O O . SER B 1 81 ? -10.18 -21.203 -28.562 1 94.19 81 SER B O 1
ATOM 4128 N N . LEU B 1 82 ? -11.562 -20.094 -27.188 1 95.19 82 LEU B N 1
ATOM 4129 C CA . LEU B 1 82 ? -12.734 -20.875 -27.578 1 95.19 82 LEU B CA 1
ATOM 4130 C C . LEU B 1 82 ? -13.102 -20.625 -29.031 1 95.19 82 LEU B C 1
ATOM 4132 O O . LEU B 1 82 ? -13.5 -21.547 -29.75 1 95.19 82 LEU B O 1
ATOM 4136 N N . THR B 1 83 ? -12.953 -19.359 -29.484 1 95.12 83 THR B N 1
ATOM 4137 C CA . THR B 1 83 ? -13.234 -19.031 -30.875 1 95.12 83 THR B CA 1
ATOM 4138 C C . THR B 1 83 ? -12.273 -19.75 -31.812 1 95.12 83 THR B C 1
ATOM 4140 O O . THR B 1 83 ? -12.68 -20.266 -32.875 1 95.12 83 THR B O 1
ATOM 4143 N N . SER B 1 84 ? -11.031 -19.828 -31.422 1 91.75 84 SER B N 1
ATOM 4144 C CA . SER B 1 84 ? -10.016 -20.516 -32.219 1 91.75 84 SER B CA 1
ATOM 4145 C C . SER B 1 84 ? -10.289 -22 -32.312 1 91.75 84 SER B C 1
ATOM 4147 O O . SER B 1 84 ? -10.219 -22.594 -33.406 1 91.75 84 SER B O 1
ATOM 4149 N N . ILE B 1 85 ? -10.664 -22.641 -31.188 1 92 85 ILE B N 1
ATOM 4150 C CA . ILE B 1 85 ? -10.914 -24.078 -31.156 1 92 85 ILE B CA 1
ATOM 4151 C C . ILE B 1 85 ? -12.211 -24.391 -31.906 1 92 85 ILE B C 1
ATOM 4153 O O . ILE B 1 85 ? -12.297 -25.406 -32.594 1 92 85 ILE B O 1
ATOM 4157 N N . THR B 1 86 ? -13.211 -23.516 -31.766 1 92.69 86 THR B N 1
ATOM 4158 C CA . THR B 1 86 ? -14.484 -23.734 -32.438 1 92.69 86 THR B CA 1
ATOM 4159 C C . THR B 1 86 ? -14.312 -23.641 -33.969 1 92.69 86 THR B C 1
ATOM 4161 O O . THR B 1 86 ? -14.93 -24.406 -34.719 1 92.69 86 THR B O 1
ATOM 4164 N N . GLY B 1 87 ? -13.508 -22.719 -34.375 1 91.38 87 GLY B N 1
ATOM 4165 C CA . GLY B 1 87 ? -13.195 -22.656 -35.812 1 91.38 87 GLY B CA 1
ATOM 4166 C C . GLY B 1 87 ? -12.547 -23.922 -36.312 1 91.38 87 GLY B C 1
ATOM 4167 O O . GLY B 1 87 ? -12.914 -24.422 -37.406 1 91.38 87 GLY B O 1
ATOM 4168 N N . PHE B 1 88 ? -11.602 -24.469 -35.562 1 90.81 88 PHE B N 1
ATOM 4169 C CA . PHE B 1 88 ? -10.945 -25.719 -35.938 1 90.81 88 PHE B CA 1
ATOM 4170 C C . PHE B 1 88 ? -11.922 -26.875 -35.906 1 90.81 88 PHE B C 1
ATOM 4172 O O . PHE B 1 88 ? -11.898 -27.75 -36.75 1 90.81 88 PHE B O 1
ATOM 4179 N N . GLU B 1 89 ? -12.758 -26.906 -34.906 1 92.06 89 GLU B N 1
ATOM 4180 C CA . GLU B 1 89 ? -13.766 -27.953 -34.75 1 92.06 89 GLU B CA 1
ATOM 4181 C C . GLU B 1 89 ? -14.711 -27.984 -35.969 1 92.06 89 GLU B C 1
ATOM 4183 O O . GLU B 1 89 ? -15.07 -29.047 -36.469 1 92.06 89 GLU B O 1
ATOM 4188 N N . ASP B 1 90 ? -15.055 -26.812 -36.469 1 92.56 90 ASP B N 1
ATOM 4189 C CA . ASP B 1 90 ? -15.93 -26.703 -37.625 1 92.56 90 ASP B CA 1
ATOM 4190 C C . ASP B 1 90 ? -15.258 -27.281 -38.875 1 92.56 90 ASP B C 1
ATOM 4192 O O . ASP B 1 90 ? -15.906 -27.953 -39.688 1 92.56 90 ASP B O 1
ATOM 4196 N N . THR B 1 91 ? -13.969 -27.016 -38.969 1 90.62 91 THR B N 1
ATOM 4197 C CA . THR B 1 91 ? -13.211 -27.562 -40.094 1 90.62 91 THR B CA 1
ATOM 4198 C C . THR B 1 91 ? -13.148 -29.078 -40 1 90.62 91 THR B C 1
ATOM 4200 O O . THR B 1 91 ? -13.266 -29.766 -41.031 1 90.62 91 THR B O 1
ATOM 4203 N N . VAL B 1 92 ? -13 -29.594 -38.781 1 90.94 92 VAL B N 1
ATOM 4204 C CA . VAL B 1 92 ? -12.93 -31.031 -38.594 1 90.94 92 VAL B CA 1
ATOM 4205 C C . VAL B 1 92 ? -14.281 -31.672 -38.906 1 90.94 92 VAL B C 1
ATOM 4207 O O . VAL B 1 92 ? -14.352 -32.719 -39.562 1 90.94 92 VAL B O 1
ATOM 4210 N N . LYS B 1 93 ? -15.375 -31.016 -38.562 1 91.31 93 LYS B N 1
ATOM 4211 C CA . LYS B 1 93 ? -16.719 -31.531 -38.812 1 91.31 93 LYS B CA 1
ATOM 4212 C C . LYS B 1 93 ? -17.016 -31.547 -40.312 1 91.31 93 LYS B C 1
ATOM 4214 O O . LYS B 1 93 ? -17.656 -32.469 -40.812 1 91.31 93 LYS B O 1
ATOM 4219 N N . GLU B 1 94 ? -16.547 -30.547 -41 1 89.69 94 GLU B N 1
ATOM 4220 C CA . GLU B 1 94 ? -16.719 -30.516 -42.469 1 89.69 94 GLU B CA 1
ATOM 4221 C C . GLU B 1 94 ? -15.953 -31.641 -43.125 1 89.69 94 GLU B C 1
ATOM 4223 O O . GLU B 1 94 ? -16.469 -32.281 -44.062 1 89.69 94 GLU B O 1
ATOM 4228 N N . SER B 1 95 ? -14.742 -31.844 -42.594 1 89 95 SER B N 1
ATOM 4229 C CA . SER B 1 95 ? -13.93 -32.906 -43.156 1 89 95 SER B CA 1
ATOM 4230 C C . SER B 1 95 ? -14.539 -34.281 -42.844 1 89 95 SER B C 1
ATOM 4232 O O . SER B 1 95 ? -14.461 -35.188 -43.656 1 89 95 SER B O 1
ATOM 4234 N N . LEU B 1 96 ? -15.102 -34.406 -41.656 1 90.06 96 LEU B N 1
ATOM 4235 C CA . LEU B 1 96 ? -15.758 -35.625 -41.281 1 90.06 96 LEU B CA 1
ATOM 4236 C C . LEU B 1 96 ? -16.969 -35.906 -42.156 1 90.06 96 LEU B C 1
ATOM 4238 O O . LEU B 1 96 ? -17.219 -37.062 -42.562 1 90.06 96 LEU B O 1
ATOM 4242 N N . GLN B 1 97 ? -17.688 -34.844 -42.5 1 89.69 97 GLN B N 1
ATOM 4243 C CA . GLN B 1 97 ? -18.844 -34.969 -43.375 1 89.69 97 GLN B CA 1
ATOM 4244 C C . GLN B 1 97 ? -18.422 -35.406 -44.781 1 89.69 97 GLN B C 1
ATOM 4246 O O . GLN B 1 97 ? -19.094 -36.25 -45.406 1 89.69 97 GLN B O 1
ATOM 4251 N N . ALA B 1 98 ? -17.344 -34.875 -45.188 1 88.06 98 ALA B N 1
ATOM 4252 C CA . ALA B 1 98 ? -16.844 -35.219 -46.5 1 88.06 98 ALA B CA 1
ATOM 4253 C C . ALA B 1 98 ? -16.391 -36.688 -46.531 1 88.06 98 ALA B C 1
ATOM 4255 O O . ALA B 1 98 ? -16.672 -37.406 -47.5 1 88.06 98 ALA B O 1
ATOM 4256 N N . ALA B 1 99 ? -15.695 -37.125 -45.469 1 89.19 99 ALA B N 1
ATOM 4257 C CA . ALA B 1 99 ? -15.258 -38.5 -45.375 1 89.19 99 ALA B CA 1
ATOM 4258 C C . ALA B 1 99 ? -16.453 -39.469 -45.344 1 89.19 99 ALA B C 1
ATOM 4260 O O . ALA B 1 99 ? -16.438 -40.5 -46 1 89.19 99 ALA B O 1
ATOM 4261 N N . ASN B 1 100 ? -17.453 -39.125 -44.656 1 90.94 100 ASN B N 1
ATOM 4262 C CA . ASN B 1 100 ? -18.656 -39.938 -44.594 1 90.94 100 ASN B CA 1
ATOM 4263 C C . ASN B 1 100 ? -19.344 -40.062 -45.938 1 90.94 100 ASN B C 1
ATOM 4265 O O . ASN B 1 100 ? -19.875 -41.125 -46.281 1 90.94 100 ASN B O 1
ATOM 4269 N N . GLN B 1 101 ? -19.328 -38.969 -46.688 1 90.19 101 GLN B N 1
ATOM 4270 C CA . GLN B 1 101 ? -19.953 -38.969 -48.031 1 90.19 101 GLN B CA 1
ATOM 4271 C C . GLN B 1 101 ? -19.234 -39.906 -48.969 1 90.19 101 GLN B C 1
ATOM 4273 O O . GLN B 1 101 ? -19.859 -40.625 -49.75 1 90.19 101 GLN B O 1
ATOM 4278 N N . VAL B 1 102 ? -17.922 -39.875 -48.812 1 90.19 102 VAL B N 1
ATOM 4279 C CA . VAL B 1 102 ? -17.125 -40.75 -49.656 1 90.19 102 VAL B CA 1
ATOM 4280 C C . VAL B 1 102 ? -17.391 -42.188 -49.312 1 90.19 102 VAL B C 1
ATOM 4282 O O . VAL B 1 102 ? -17.531 -43.031 -50.219 1 90.19 102 VAL B O 1
ATOM 4285 N N . ILE B 1 103 ? -17.422 -42.5 -48.031 1 91.38 103 ILE B N 1
ATOM 4286 C CA . ILE B 1 103 ? -17.672 -43.844 -47.594 1 91.38 103 ILE B CA 1
ATOM 4287 C C . ILE B 1 103 ? -19.047 -44.312 -48.031 1 91.38 103 ILE B C 1
ATOM 4289 O O . ILE B 1 103 ? -19.219 -45.438 -48.531 1 91.38 103 ILE B O 1
ATOM 4293 N N . GLU B 1 104 ? -20.031 -43.469 -48 1 91.94 104 GLU B N 1
ATOM 4294 C CA . GLU B 1 104 ? -21.406 -43.812 -48.375 1 91.94 104 GLU B CA 1
ATOM 4295 C C . GLU B 1 104 ? -21.516 -44 -49.875 1 91.94 104 GLU B C 1
ATOM 4297 O O . GLU B 1 104 ? -22.234 -44.906 -50.344 1 91.94 104 GLU B O 1
ATOM 4302 N N . GLU B 1 105 ? -20.875 -43.156 -50.562 1 90.44 105 GLU B N 1
ATOM 4303 C CA . GLU B 1 105 ? -20.891 -43.281 -52.031 1 90.44 105 GLU B CA 1
ATOM 4304 C C . GLU B 1 105 ? -20.188 -44.562 -52.469 1 90.44 105 GLU B C 1
ATOM 4306 O O . GLU B 1 105 ? -20.656 -45.25 -53.406 1 90.44 105 GLU B O 1
ATOM 4311 N N . GLY B 1 106 ? -19.062 -44.844 -51.781 1 89.69 106 GLY B N 1
ATOM 4312 C CA . GLY B 1 106 ? -18.359 -46.062 -52.094 1 89.69 106 GLY B CA 1
ATOM 4313 C C . GLY B 1 106 ? -19.172 -47.312 -51.812 1 89.69 106 GLY B C 1
ATOM 4314 O O . GLY B 1 106 ? -19.188 -48.25 -52.594 1 89.69 106 GLY B O 1
ATOM 4315 N N . LYS B 1 107 ? -19.875 -47.281 -50.719 1 91.56 107 LYS B N 1
ATOM 4316 C CA . LYS B 1 107 ? -20.734 -48.406 -50.344 1 91.56 107 LYS B CA 1
ATOM 4317 C C . LYS B 1 107 ? -21.844 -48.625 -51.375 1 91.56 107 LYS B C 1
ATOM 4319 O O . LYS B 1 107 ? -22.188 -49.75 -51.719 1 91.56 107 LYS B O 1
ATOM 4324 N N . GLN B 1 108 ? -22.406 -47.5 -51.875 1 90.5 108 GLN B N 1
ATOM 4325 C CA . GLN B 1 108 ? -23.469 -47.562 -52.844 1 90.5 108 GLN B CA 1
ATOM 4326 C C . GLN B 1 108 ? -22.984 -48.156 -54.156 1 90.5 108 GLN B C 1
ATOM 4328 O O . GLN B 1 108 ? -23.672 -48.938 -54.812 1 90.5 108 GLN B O 1
ATOM 4333 N N . ILE B 1 109 ? -21.766 -47.844 -54.5 1 90 109 ILE B N 1
ATOM 4334 C CA . ILE B 1 109 ? -21.188 -48.312 -55.781 1 90 109 ILE B CA 1
ATOM 4335 C C . ILE B 1 109 ? -20.891 -49.812 -55.688 1 90 109 ILE B C 1
ATOM 4337 O O . ILE B 1 109 ? -21.188 -50.562 -56.594 1 90 109 ILE B O 1
ATOM 4341 N N . LEU B 1 110 ? -20.438 -50.219 -54.5 1 89.06 110 LEU B N 1
ATOM 4342 C CA . LEU B 1 110 ? -20.047 -51.625 -54.312 1 89.06 110 LEU B CA 1
ATOM 4343 C C . LEU B 1 110 ? -21.281 -52.5 -54.188 1 89.06 110 LEU B C 1
ATOM 4345 O O . LEU B 1 110 ? -21.234 -53.688 -54.562 1 89.06 110 LEU B O 1
ATOM 4349 N N . SER B 1 111 ? -22.344 -51.938 -53.781 1 88.94 111 SER B N 1
ATOM 4350 C CA . SER B 1 111 ? -23.562 -52.719 -53.562 1 88.94 111 SER B CA 1
ATOM 4351 C C . SER B 1 111 ? -24.359 -52.844 -54.875 1 88.94 111 SER B C 1
ATOM 4353 O O . SER B 1 111 ? -25.188 -53.75 -55.031 1 88.94 111 SER B O 1
ATOM 4355 N N . ASN B 1 112 ? -24.125 -51.938 -55.812 1 86 112 ASN B N 1
ATOM 4356 C CA . ASN B 1 112 ? -24.906 -51.906 -57.062 1 86 112 ASN B CA 1
ATOM 4357 C C . ASN B 1 112 ? -24.141 -52.531 -58.219 1 86 112 ASN B C 1
ATOM 4359 O O . ASN B 1 112 ? -24 -51.906 -59.281 1 86 112 ASN B O 1
ATOM 4363 N N . ASN B 1 113 ? -23.625 -53.688 -58.094 1 82.31 113 ASN B N 1
ATOM 4364 C CA . ASN B 1 113 ? -22.922 -54.438 -59.125 1 82.31 113 ASN B CA 1
ATOM 4365 C C . ASN B 1 113 ? -21.859 -53.594 -59.812 1 82.31 113 ASN B C 1
ATOM 4367 O O . ASN B 1 113 ? -22.062 -53.188 -60.969 1 82.31 113 ASN B O 1
ATOM 4371 N N . PRO B 1 114 ? -20.797 -53.25 -59.344 1 78.88 114 PRO B N 1
ATOM 4372 C CA . PRO B 1 114 ? -19.766 -52.281 -59.781 1 78.88 114 PRO B CA 1
ATOM 4373 C C . PRO B 1 114 ? -19.156 -52.656 -61.125 1 78.88 114 PRO B C 1
ATOM 4375 O O . PRO B 1 114 ? -18.797 -51.781 -61.906 1 78.88 114 PRO B O 1
ATOM 4378 N N . GLU B 1 115 ? -19.203 -53.812 -61.438 1 79.69 115 GLU B N 1
ATOM 4379 C CA . GLU B 1 115 ? -18.594 -54.219 -62.688 1 79.69 115 GLU B CA 1
ATOM 4380 C C . GLU B 1 115 ? -19.422 -53.75 -63.875 1 79.69 115 GLU B C 1
ATOM 4382 O O . GLU B 1 115 ? -18.891 -53.531 -64.938 1 79.69 115 GLU B O 1
ATOM 4387 N N . GLU B 1 116 ? -20.719 -53.562 -63.594 1 81.31 116 GLU B N 1
ATOM 4388 C CA . GLU B 1 116 ? -21.609 -53.188 -64.688 1 81.31 116 GLU B CA 1
ATOM 4389 C C . GLU B 1 116 ? -21.719 -51.688 -64.812 1 81.31 116 GLU B C 1
ATOM 4391 O O . GLU B 1 116 ? -22.141 -51.156 -65.812 1 81.31 116 GLU B O 1
ATOM 4396 N N . ASN B 1 117 ? -21.328 -51.062 -63.812 1 83.62 117 ASN B N 1
ATOM 4397 C CA . ASN B 1 117 ? -21.453 -49.625 -63.812 1 83.62 117 ASN B CA 1
ATOM 4398 C C . ASN B 1 117 ? -20.094 -48.938 -63.781 1 83.62 117 ASN B C 1
ATOM 4400 O O . ASN B 1 117 ? -19.734 -48.281 -62.812 1 83.62 117 ASN B O 1
ATOM 4404 N N . VAL B 1 118 ? -19.438 -48.969 -64.875 1 85.38 118 VAL B N 1
ATOM 4405 C CA . VAL B 1 118 ? -18.078 -48.438 -65 1 85.38 118 VAL B CA 1
ATOM 4406 C C . VAL B 1 118 ? -18.094 -46.906 -64.875 1 85.38 118 VAL B C 1
ATOM 4408 O O . VAL B 1 118 ? -17.141 -46.312 -64.375 1 85.38 118 VAL B O 1
ATOM 4411 N N . GLU B 1 119 ? -19.203 -46.312 -65.188 1 85.25 119 GLU B N 1
ATOM 4412 C CA . GLU B 1 119 ? -19.312 -44.875 -65.188 1 85.25 119 GLU B CA 1
ATOM 4413 C C . GLU B 1 119 ? -19.281 -44.375 -63.719 1 85.25 119 GLU B C 1
ATOM 4415 O O . GLU B 1 119 ? -18.656 -43.344 -63.406 1 85.25 119 GLU B O 1
ATOM 4420 N N . ALA B 1 120 ? -19.969 -45.125 -62.938 1 85.44 120 ALA B N 1
ATOM 4421 C CA . ALA B 1 120 ? -20.016 -44.75 -61.531 1 85.44 120 ALA B CA 1
ATOM 4422 C C . ALA B 1 120 ? -18.641 -44.875 -60.875 1 85.44 120 ALA B C 1
ATOM 4424 O O . ALA B 1 120 ? -18.266 -44.062 -60.031 1 85.44 120 ALA B O 1
ATOM 4425 N N . LEU B 1 121 ? -17.859 -45.781 -61.281 1 88.06 121 LEU B N 1
ATOM 4426 C CA . LEU B 1 121 ? -16.531 -46.031 -60.75 1 88.06 121 LEU B CA 1
ATOM 4427 C C . LEU B 1 121 ? -15.562 -44.938 -61.156 1 88.06 121 LEU B C 1
ATOM 4429 O O . LEU B 1 121 ? -14.742 -44.469 -60.344 1 88.06 121 LEU B O 1
ATOM 4433 N N . VAL B 1 122 ? -15.758 -44.5 -62.375 1 86.69 122 VAL B N 1
ATOM 4434 C CA . VAL B 1 122 ? -14.898 -43.438 -62.906 1 86.69 122 VAL B CA 1
ATOM 4435 C C . VAL B 1 122 ? -15.242 -42.125 -62.219 1 86.69 122 VAL B C 1
ATOM 4437 O O . VAL B 1 122 ? -14.344 -41.344 -61.844 1 86.69 122 VAL B O 1
ATOM 4440 N N . LYS B 1 123 ? -16.516 -41.875 -61.969 1 84.81 123 LYS B N 1
ATOM 4441 C CA . LYS B 1 123 ? -16.953 -40.656 -61.281 1 84.81 123 LYS B CA 1
ATOM 4442 C C . LYS B 1 123 ? -16.438 -40.594 -59.844 1 84.81 123 LYS B C 1
ATOM 4444 O O . LYS B 1 123 ? -16.094 -39.531 -59.344 1 84.81 123 LYS B O 1
ATOM 4449 N N . PHE B 1 124 ? -16.453 -41.75 -59.25 1 88 124 PHE B N 1
ATOM 4450 C CA . PHE B 1 124 ? -15.969 -41.875 -57.875 1 88 124 PHE B CA 1
ATOM 4451 C C . PHE B 1 124 ? -14.484 -41.531 -57.781 1 88 124 PHE B C 1
ATOM 4453 O O . PHE B 1 124 ? -14.047 -40.844 -56.875 1 88 124 PHE B O 1
ATOM 4460 N N . LYS B 1 125 ? -13.781 -42 -58.75 1 83.31 125 LYS B N 1
ATOM 4461 C CA . LYS B 1 125 ? -12.336 -41.781 -58.781 1 83.31 125 LYS B CA 1
ATOM 4462 C C . LYS B 1 125 ? -12 -40.344 -59.031 1 83.31 125 LYS B C 1
ATOM 4464 O O . LYS B 1 125 ? -11.016 -39.812 -58.5 1 83.31 125 LYS B O 1
ATOM 4469 N N . GLU B 1 126 ? -12.844 -39.656 -59.75 1 82.31 126 GLU B N 1
ATOM 4470 C CA . GLU B 1 126 ? -12.562 -38.281 -60.156 1 82.31 126 GLU B CA 1
ATOM 4471 C C . GLU B 1 126 ? -13.141 -37.312 -59.156 1 82.31 126 GLU B C 1
ATOM 4473 O O . GLU B 1 126 ? -12.906 -36.094 -59.25 1 82.31 126 GLU B O 1
ATOM 4478 N N . ASN B 1 127 ? -13.828 -37.812 -58.125 1 79.06 127 ASN B N 1
ATOM 4479 C CA . ASN B 1 127 ? -14.422 -36.969 -57.125 1 79.06 127 ASN B CA 1
ATOM 4480 C C . ASN B 1 127 ? -13.352 -36.25 -56.312 1 79.06 127 ASN B C 1
ATOM 4482 O O . ASN B 1 127 ? -12.453 -36.875 -55.75 1 79.06 127 ASN B O 1
ATOM 4486 N N . PRO B 1 128 ? -13.398 -34.938 -56.281 1 76.88 128 PRO B N 1
ATOM 4487 C CA . PRO B 1 128 ? -12.414 -34.156 -55.531 1 76.88 128 PRO B CA 1
ATOM 4488 C C . PRO B 1 128 ? -12.367 -34.5 -54.062 1 76.88 128 PRO B C 1
ATOM 4490 O O . PRO B 1 128 ? -11.32 -34.375 -53.406 1 76.88 128 PRO B O 1
ATOM 4493 N N . GLN B 1 129 ? -13.422 -34.906 -53.562 1 74.62 129 GLN B N 1
ATOM 4494 C CA . GLN B 1 129 ? -13.484 -35.25 -52.156 1 74.62 129 GLN B CA 1
ATOM 4495 C C . GLN B 1 129 ? -12.633 -36.469 -51.844 1 74.62 129 GLN B C 1
ATOM 4497 O O . GLN B 1 129 ? -12.117 -36.625 -50.719 1 74.62 129 GLN B O 1
ATOM 4502 N N . THR B 1 130 ? -12.523 -37.312 -52.75 1 71.5 130 THR B N 1
ATOM 4503 C CA . THR B 1 130 ? -11.711 -38.531 -52.562 1 71.5 130 THR B CA 1
ATOM 4504 C C . THR B 1 130 ? -10.227 -38.188 -52.562 1 71.5 130 THR B C 1
ATOM 4506 O O . THR B 1 130 ? -9.438 -38.812 -51.875 1 71.5 130 THR B O 1
ATOM 4509 N N . LYS B 1 131 ? -9.906 -37.125 -53.156 1 67.62 131 LYS B N 1
ATOM 4510 C CA . LYS B 1 131 ? -8.508 -36.719 -53.25 1 67.62 131 LYS B CA 1
ATOM 4511 C C . LYS B 1 131 ? -8.086 -35.969 -51.969 1 67.62 131 LYS B C 1
ATOM 4513 O O . LYS B 1 131 ? -6.938 -36.062 -51.531 1 67.62 131 LYS B O 1
ATOM 4518 N N . ASN B 1 132 ? -9.008 -35.281 -51.375 1 66.31 132 ASN B N 1
ATOM 4519 C CA . ASN B 1 132 ? -8.703 -34.438 -50.219 1 66.31 132 ASN B CA 1
ATOM 4520 C C . ASN B 1 132 ? -8.656 -35.25 -48.938 1 66.31 132 ASN B C 1
ATOM 4522 O O . ASN B 1 132 ? -8.453 -34.688 -47.844 1 66.31 132 ASN B O 1
ATOM 4526 N N . LEU B 1 133 ? -8.969 -36.469 -48.969 1 67.12 133 LEU B N 1
ATOM 4527 C CA . LEU B 1 133 ? -8.961 -37.312 -47.781 1 67.12 133 LEU B CA 1
ATOM 4528 C C . LEU B 1 133 ? -7.574 -37.375 -47.156 1 67.12 133 LEU B C 1
ATOM 4530 O O . LEU B 1 133 ? -7.426 -37.75 -46 1 67.12 133 LEU B O 1
ATOM 4534 N N . GLU B 1 134 ? -6.559 -36.906 -47.781 1 60.22 134 GLU B N 1
ATOM 4535 C CA . GLU B 1 134 ? -5.203 -37.094 -47.281 1 60.22 134 GLU B CA 1
ATOM 4536 C C . GLU B 1 134 ? -4.852 -36.031 -46.25 1 60.22 134 GLU B C 1
ATOM 4538 O O . GLU B 1 134 ? -3.824 -36.156 -45.562 1 60.22 134 GLU B O 1
ATOM 4543 N N . CYS B 1 135 ? -5.715 -35.188 -46.094 1 61.19 135 CYS B N 1
ATOM 4544 C CA . CYS B 1 135 ? -5.188 -34.125 -45.219 1 61.19 135 CYS B CA 1
ATOM 4545 C C . CYS B 1 135 ? -5.352 -34.5 -43.75 1 61.19 135 CYS B C 1
ATOM 4547 O O . CYS B 1 135 ? -6.477 -34.625 -43.25 1 61.19 135 CYS B O 1
ATOM 4549 N N . ILE B 1 136 ? -4.348 -35.156 -43.188 1 64.81 136 ILE B N 1
ATOM 4550 C CA . ILE B 1 136 ? -4.355 -35.562 -41.781 1 64.81 136 ILE B CA 1
ATOM 4551 C C . ILE B 1 136 ? -4.219 -34.312 -40.906 1 64.81 136 ILE B C 1
ATOM 4553 O O . ILE B 1 136 ? -3.207 -33.625 -40.969 1 64.81 136 ILE B O 1
ATOM 4557 N N . LEU B 1 137 ? -5.383 -33.844 -40.469 1 75.5 137 LEU B N 1
ATOM 4558 C CA . LEU B 1 137 ? -5.387 -32.75 -39.5 1 75.5 137 LEU B CA 1
ATOM 4559 C C . LEU B 1 137 ? -4.707 -33.188 -38.219 1 75.5 137 LEU B C 1
ATOM 4561 O O . LEU B 1 137 ? -4.941 -34.281 -37.719 1 75.5 137 LEU B O 1
ATOM 4565 N N . GLU B 1 138 ? -3.615 -32.469 -37.781 1 75.19 138 GLU B N 1
ATOM 4566 C CA . GLU B 1 138 ? -2.859 -32.781 -36.594 1 75.19 138 GLU B CA 1
ATOM 4567 C C . GLU B 1 138 ? -3.623 -32.375 -35.344 1 75.19 138 GLU B C 1
ATOM 4569 O O . GLU B 1 138 ? -4.305 -31.359 -35.312 1 75.19 138 GLU B O 1
ATOM 4574 N N . SER B 1 139 ? -3.664 -33.406 -34.5 1 73.12 139 SER B N 1
ATOM 4575 C CA . SER B 1 139 ? -4.297 -33.156 -33.188 1 73.12 139 SER B CA 1
ATOM 4576 C C . SER B 1 139 ? -3.469 -32.188 -32.375 1 73.12 139 SER B C 1
ATOM 4578 O O . SER B 1 139 ? -2.244 -32.312 -32.312 1 73.12 139 SER B O 1
ATOM 4580 N N . PRO B 1 140 ? -4.16 -31.125 -31.906 1 73.81 140 PRO B N 1
ATOM 4581 C CA . PRO B 1 140 ? -3.408 -30.266 -31 1 73.81 140 PRO B CA 1
ATOM 4582 C C . PRO B 1 140 ? -3.059 -30.938 -29.688 1 73.81 140 PRO B C 1
ATOM 4584 O O . PRO B 1 140 ? -3.83 -31.766 -29.188 1 73.81 140 PRO B O 1
ATOM 4587 N N . SER B 1 141 ? -1.798 -30.781 -29.281 1 76 141 SER B N 1
ATOM 4588 C CA . SER B 1 141 ? -1.413 -31.25 -27.953 1 76 141 SER B CA 1
ATOM 4589 C C . SER B 1 141 ? -2.045 -30.406 -26.859 1 76 141 SER B C 1
ATOM 4591 O O . SER B 1 141 ? -2.201 -29.188 -27.031 1 76 141 SER B O 1
ATOM 4593 N N . LEU B 1 142 ? -2.562 -31.047 -25.828 1 72.38 142 LEU B N 1
ATOM 4594 C CA . LEU B 1 142 ? -3.168 -30.312 -24.719 1 72.38 142 LEU B CA 1
ATOM 4595 C C . LEU B 1 142 ? -2.215 -29.25 -24.172 1 72.38 142 LEU B C 1
ATOM 4597 O O . LEU B 1 142 ? -2.654 -28.25 -23.625 1 72.38 142 LEU B O 1
ATOM 4601 N N . SER B 1 143 ? -0.959 -29.531 -24.422 1 76.44 143 SER B N 1
ATOM 4602 C CA . SER B 1 143 ? 0.033 -28.562 -23.969 1 76.44 143 SER B CA 1
ATOM 4603 C C . SER B 1 143 ? -0.015 -27.281 -24.812 1 76.44 143 SER B C 1
ATOM 4605 O O . SER B 1 143 ? 0.449 -26.234 -24.375 1 76.44 143 SER B O 1
ATOM 4607 N N . ASP B 1 144 ? -0.646 -27.391 -25.969 1 82.81 144 ASP B N 1
ATOM 4608 C CA . ASP B 1 144 ? -0.708 -26.234 -26.859 1 82.81 144 ASP B CA 1
ATOM 4609 C C . ASP B 1 144 ? -2.025 -25.484 -26.703 1 82.81 144 ASP B C 1
ATOM 4611 O O . ASP B 1 144 ? -2.215 -24.422 -27.297 1 82.81 144 ASP B O 1
ATOM 4615 N N . VAL B 1 145 ? -2.857 -26.188 -25.938 1 87.94 145 VAL B N 1
ATOM 4616 C CA . VAL B 1 145 ? -4.129 -25.547 -25.625 1 87.94 145 VAL B CA 1
ATOM 4617 C C . VAL B 1 145 ? -3.965 -24.625 -24.422 1 87.94 145 VAL B C 1
ATOM 4619 O O . VAL B 1 145 ? -3.367 -25 -23.406 1 87.94 145 VAL B O 1
ATOM 4622 N N . PRO B 1 146 ? -4.492 -23.453 -24.594 1 89.19 146 PRO B N 1
ATOM 4623 C CA . PRO B 1 146 ? -4.34 -22.516 -23.5 1 89.19 146 PRO B CA 1
ATOM 4624 C C . PRO B 1 146 ? -4.895 -23.047 -22.172 1 89.19 146 PRO B C 1
ATOM 4626 O O . PRO B 1 146 ? -5.949 -23.672 -22.156 1 89.19 146 PRO B O 1
ATOM 4629 N N . TYR B 1 147 ? -4.113 -22.922 -21.188 1 91.62 147 TYR B N 1
ATOM 4630 C CA . TYR B 1 147 ? -4.449 -23.203 -19.797 1 91.62 147 TYR B CA 1
ATOM 4631 C C . TYR B 1 147 ? -4.363 -21.922 -18.953 1 91.62 147 TYR B C 1
ATOM 4633 O O . TYR B 1 147 ? -3.305 -21.609 -18.406 1 91.62 147 TYR B O 1
ATOM 4641 N N . ILE B 1 148 ? -5.535 -21.297 -18.844 1 94.38 148 ILE B N 1
ATOM 4642 C CA . ILE B 1 148 ? -5.578 -19.969 -18.234 1 94.38 148 ILE B CA 1
ATOM 4643 C C . ILE B 1 148 ? -5.34 -20.094 -16.734 1 94.38 148 ILE B C 1
ATOM 4645 O O . ILE B 1 148 ? -5.977 -20.906 -16.062 1 94.38 148 ILE B O 1
ATOM 4649 N N . SER B 1 149 ? -4.375 -19.328 -16.281 1 93.75 149 SER B N 1
ATOM 4650 C CA . SER B 1 149 ? -4.016 -19.344 -14.859 1 93.75 149 SER B CA 1
ATOM 4651 C C . SER B 1 149 ? -3.775 -17.922 -14.328 1 93.75 149 SER B C 1
ATOM 4653 O O . SER B 1 149 ? -3.254 -17.078 -15.047 1 93.75 149 SER B O 1
ATOM 4655 N N . ALA B 1 150 ? -4.312 -17.828 -13.156 1 94.44 150 ALA B N 1
ATOM 4656 C CA . ALA B 1 150 ? -4.043 -16.562 -12.469 1 94.44 150 ALA B CA 1
ATOM 4657 C C . ALA B 1 150 ? -2.752 -16.641 -11.664 1 94.44 150 ALA B C 1
ATOM 4659 O O . ALA B 1 150 ? -2.559 -17.578 -10.883 1 94.44 150 ALA B O 1
ATOM 4660 N N . ASP B 1 151 ? -1.812 -15.688 -11.953 1 93.25 151 ASP B N 1
ATOM 4661 C CA . ASP B 1 151 ? -0.542 -15.602 -11.242 1 93.25 151 ASP B CA 1
ATOM 4662 C C . ASP B 1 151 ? -0.564 -14.477 -10.211 1 93.25 151 ASP B C 1
ATOM 4664 O O . ASP B 1 151 ? -0.314 -13.312 -10.547 1 93.25 151 ASP B O 1
ATOM 4668 N N . VAL B 1 152 ? -0.87 -14.93 -9.008 1 90.88 152 VAL B N 1
ATOM 4669 C CA . VAL B 1 152 ? -0.964 -13.945 -7.938 1 90.88 152 VAL B CA 1
ATOM 4670 C C . VAL B 1 152 ? 0.139 -14.18 -6.91 1 90.88 152 VAL B C 1
ATOM 4672 O O . VAL B 1 152 ? 0.457 -15.328 -6.59 1 90.88 152 VAL B O 1
ATOM 4675 N N . ARG B 1 153 ? 0.81 -13.125 -6.516 1 82.12 153 ARG B N 1
ATOM 4676 C CA . ARG B 1 153 ? 1.92 -13.211 -5.57 1 82.12 153 ARG B CA 1
ATOM 4677 C C . ARG B 1 153 ? 1.444 -12.953 -4.145 1 82.12 153 ARG B C 1
ATOM 4679 O O . ARG B 1 153 ? 0.436 -12.281 -3.932 1 82.12 153 ARG B O 1
ATOM 4686 N N . GLU B 1 154 ? 2.178 -13.68 -3.24 1 79.38 154 GLU B N 1
ATOM 4687 C CA . GLU B 1 154 ? 1.893 -13.469 -1.825 1 79.38 154 GLU B CA 1
ATOM 4688 C C . GLU B 1 154 ? 2.766 -12.359 -1.247 1 79.38 154 GLU B C 1
ATOM 4690 O O . GLU B 1 154 ? 3.861 -12.102 -1.745 1 79.38 154 GLU B O 1
ATOM 4695 N N . GLY B 1 155 ? 2.17 -11.492 -0.464 1 86.31 155 GLY B N 1
ATOM 4696 C CA . GLY B 1 155 ? 3.01 -10.531 0.236 1 86.31 155 GLY B CA 1
ATOM 4697 C C . GLY B 1 155 ? 2.484 -9.109 0.16 1 86.31 155 GLY B C 1
ATOM 4698 O O . GLY B 1 155 ? 2.912 -8.242 0.924 1 86.31 155 GLY B O 1
ATOM 4699 N N . LEU B 1 156 ? 1.678 -8.93 -0.818 1 90.44 156 LEU B N 1
ATOM 4700 C CA . LEU B 1 156 ? 1.168 -7.57 -0.973 1 90.44 156 LEU B CA 1
ATOM 4701 C C . LEU B 1 156 ? 0.488 -7.094 0.307 1 90.44 156 LEU B C 1
ATOM 4703 O O . LEU B 1 156 ? 0.651 -5.941 0.711 1 90.44 156 LEU B O 1
ATOM 4707 N N . SER B 1 157 ? -0.233 -7.984 0.958 1 91.94 157 SER B N 1
ATOM 4708 C CA . SER B 1 157 ? -0.938 -7.629 2.188 1 91.94 157 SER B CA 1
ATOM 4709 C C . SER B 1 157 ? 0.03 -7.141 3.258 1 91.94 157 SER B C 1
ATOM 4711 O O . SER B 1 157 ? -0.246 -6.16 3.951 1 91.94 157 SER B O 1
ATOM 4713 N N . GLU B 1 158 ? 1.142 -7.852 3.377 1 92.88 158 GLU B N 1
ATOM 4714 C CA . GLU B 1 158 ? 2.127 -7.488 4.387 1 92.88 158 GLU B CA 1
ATOM 4715 C C . GLU B 1 158 ? 2.781 -6.145 4.062 1 92.88 158 GLU B C 1
ATOM 4717 O O . GLU B 1 158 ? 3.014 -5.332 4.957 1 92.88 158 GLU B O 1
ATOM 4722 N N . ARG B 1 159 ? 3.102 -5.895 2.914 1 94 159 ARG B N 1
ATOM 4723 C CA . ARG B 1 159 ? 3.721 -4.645 2.484 1 94 159 ARG B CA 1
ATOM 4724 C C . ARG B 1 159 ? 2.789 -3.461 2.723 1 94 159 ARG B C 1
ATOM 4726 O O . ARG B 1 159 ? 3.221 -2.414 3.209 1 94 159 ARG B O 1
ATOM 4733 N N . VAL B 1 160 ? 1.541 -3.641 2.277 1 94.69 160 VAL B N 1
ATOM 4734 C CA . VAL B 1 160 ? 0.556 -2.578 2.457 1 94.69 160 VAL B CA 1
ATOM 4735 C C . VAL B 1 160 ? 0.321 -2.336 3.945 1 94.69 160 VAL B C 1
ATOM 4737 O O . VAL B 1 160 ? 0.195 -1.19 4.383 1 94.69 160 VAL B O 1
ATOM 4740 N N . ALA B 1 161 ? 0.277 -3.414 4.738 1 94.25 161 ALA B N 1
ATOM 4741 C CA . ALA B 1 161 ? 0.096 -3.289 6.184 1 94.25 161 ALA B CA 1
ATOM 4742 C C . ALA B 1 161 ? 1.227 -2.477 6.809 1 94.25 161 ALA B C 1
ATOM 4744 O O . ALA B 1 161 ? 0.996 -1.682 7.723 1 94.25 161 ALA B O 1
ATOM 4745 N N . GLU B 1 162 ? 2.371 -2.697 6.336 1 94.56 162 GLU B N 1
ATOM 4746 C CA . GLU B 1 162 ? 3.518 -1.947 6.84 1 94.56 162 GLU B CA 1
ATOM 4747 C C . GLU B 1 162 ? 3.369 -0.456 6.555 1 94.56 162 GLU B C 1
ATOM 4749 O O . GLU B 1 162 ? 3.709 0.379 7.395 1 94.56 162 GLU B O 1
ATOM 4754 N N . LEU B 1 163 ? 2.953 -0.093 5.367 1 94.06 163 LEU B N 1
ATOM 4755 C CA . LEU B 1 163 ? 2.723 1.303 5.008 1 94.06 163 LEU B CA 1
ATOM 4756 C C . LEU B 1 163 ? 1.649 1.922 5.898 1 94.06 163 LEU B C 1
ATOM 4758 O O . LEU B 1 163 ? 1.79 3.061 6.348 1 94.06 163 LEU B O 1
ATOM 4762 N N . ILE B 1 164 ? 0.631 1.163 6.207 1 95.38 164 ILE B N 1
ATOM 4763 C CA . ILE B 1 164 ? -0.511 1.642 6.98 1 95.38 164 ILE B CA 1
ATOM 4764 C C . ILE B 1 164 ? -0.093 1.875 8.43 1 95.38 164 ILE B C 1
ATOM 4766 O O . ILE B 1 164 ? -0.556 2.822 9.07 1 95.38 164 ILE B O 1
ATOM 4770 N N . THR B 1 165 ? 0.821 1.067 8.969 1 94.44 165 THR B N 1
ATOM 4771 C CA . THR B 1 165 ? 1.245 1.163 10.359 1 94.44 165 THR B CA 1
ATOM 4772 C C . THR B 1 165 ? 2.002 2.465 10.609 1 94.44 165 THR B C 1
ATOM 4774 O O . THR B 1 165 ? 2.021 2.975 11.734 1 94.44 165 THR B O 1
ATOM 4777 N N . LYS B 1 166 ? 2.52 3.023 9.578 1 92.75 166 LYS B N 1
ATOM 4778 C CA . LYS B 1 166 ? 3.318 4.238 9.711 1 92.75 166 LYS B CA 1
ATOM 4779 C C . LYS B 1 166 ? 2.484 5.48 9.414 1 92.75 166 LYS B C 1
ATOM 4781 O O . LYS B 1 166 ? 2.977 6.605 9.523 1 92.75 166 LYS B O 1
ATOM 4786 N N . GLU B 1 167 ? 1.231 5.223 9.094 1 92.88 167 GLU B N 1
ATOM 4787 C CA . GLU B 1 167 ? 0.374 6.328 8.672 1 92.88 167 GLU B CA 1
ATOM 4788 C C . GLU B 1 167 ? -0.146 7.109 9.875 1 92.88 167 GLU B C 1
ATOM 4790 O O . GLU B 1 167 ? -0.684 6.523 10.82 1 92.88 167 GLU B O 1
ATOM 4795 N N . GLY B 1 168 ? 0.143 8.398 9.812 1 92.69 168 GLY B N 1
ATOM 4796 C CA . GLY B 1 168 ? -0.487 9.297 10.766 1 92.69 168 GLY B CA 1
ATOM 4797 C C . GLY B 1 168 ? 0.209 9.328 12.109 1 92.69 168 GLY B C 1
ATOM 4798 O O . GLY B 1 168 ? 0.908 8.375 12.477 1 92.69 168 GLY B O 1
ATOM 4799 N N . ARG B 1 169 ? 0.096 10.422 12.867 1 94.56 169 ARG B N 1
ATOM 4800 C CA . ARG B 1 169 ? 0.557 10.586 14.242 1 94.56 169 ARG B CA 1
ATOM 4801 C C . ARG B 1 169 ? -0.295 11.609 14.984 1 94.56 169 ARG B C 1
ATOM 4803 O O . ARG B 1 169 ? -0.995 12.414 14.367 1 94.56 169 ARG B O 1
ATOM 4810 N N . VAL B 1 170 ? -0.359 11.414 16.266 1 96.5 170 VAL B N 1
ATOM 4811 C CA . VAL B 1 170 ? -1.079 12.352 17.125 1 96.5 170 VAL B CA 1
ATOM 4812 C C . VAL B 1 170 ? -0.084 13.188 17.922 1 96.5 170 VAL B C 1
ATOM 4814 O O . VAL B 1 170 ? 0.881 12.656 18.484 1 96.5 170 VAL B O 1
ATOM 4817 N N . VAL B 1 171 ? -0.29 14.508 17.891 1 93.81 171 VAL B N 1
ATOM 4818 C CA . VAL B 1 171 ? 0.622 15.398 18.594 1 93.81 171 VAL B CA 1
ATOM 4819 C C . VAL B 1 171 ? -0.16 16.25 19.594 1 93.81 171 VAL B C 1
ATOM 4821 O O . VAL B 1 171 ? -1.338 16.547 19.375 1 93.81 171 VAL B O 1
ATOM 4824 N N . GLU B 1 172 ? 0.488 16.641 20.656 1 92.19 172 GLU B N 1
ATOM 4825 C CA . GLU B 1 172 ? -0.144 17.453 21.688 1 92.19 172 GLU B CA 1
ATOM 4826 C C . GLU B 1 172 ? 0.098 18.938 21.438 1 92.19 172 GLU B C 1
ATOM 4828 O O . GLU B 1 172 ? -0.61 19.797 21.969 1 92.19 172 GLU B O 1
ATOM 4833 N N . ARG B 1 173 ? 1.157 19.188 20.734 1 90.31 173 ARG B N 1
ATOM 4834 C CA . ARG B 1 173 ? 1.523 20.562 20.453 1 90.31 173 ARG B CA 1
ATOM 4835 C C . ARG B 1 173 ? 2.068 20.703 19.031 1 90.31 173 ARG B C 1
ATOM 4837 O O . ARG B 1 173 ? 2.812 19.844 18.562 1 90.31 173 ARG B O 1
ATOM 4844 N N . ALA B 1 174 ? 1.538 21.75 18.422 1 91.62 174 ALA B N 1
ATOM 4845 C CA . ALA B 1 174 ? 2.084 22.016 17.094 1 91.62 174 ALA B CA 1
ATOM 4846 C C . ALA B 1 174 ? 3.551 22.438 17.188 1 91.62 174 ALA B C 1
ATOM 4848 O O . ALA B 1 174 ? 4 22.938 18.219 1 91.62 174 ALA B O 1
ATOM 4849 N N . PRO B 1 175 ? 4.359 22.203 16.203 1 91.38 175 PRO B N 1
ATOM 4850 C CA . PRO B 1 175 ? 5.781 22.562 16.219 1 91.38 175 PRO B CA 1
ATOM 4851 C C . PRO B 1 175 ? 6.008 24.062 16.281 1 91.38 175 PRO B C 1
ATOM 4853 O O . PRO B 1 175 ? 7.09 24.516 16.672 1 91.38 175 PRO B O 1
ATOM 4856 N N . VAL B 1 176 ? 5.035 24.812 15.844 1 93.31 176 VAL B N 1
ATOM 4857 C CA . VAL B 1 176 ? 5.129 26.266 15.867 1 93.31 176 VAL B CA 1
ATOM 4858 C C . VAL B 1 176 ? 3.932 26.844 16.625 1 93.31 176 VAL B C 1
ATOM 4860 O O . VAL B 1 176 ? 2.816 26.328 16.516 1 93.31 176 VAL B O 1
ATOM 4863 N N . GLN B 1 177 ? 4.172 27.844 17.438 1 92.62 177 GLN B N 1
ATOM 4864 C CA . GLN B 1 177 ? 3.127 28.5 18.219 1 92.62 177 GLN B CA 1
ATOM 4865 C C . GLN B 1 177 ? 3.217 30.016 18.109 1 92.62 177 GLN B C 1
ATOM 4867 O O . GLN B 1 177 ? 4.309 30.562 17.953 1 92.62 177 GLN B O 1
ATOM 4872 N N . ILE B 1 178 ? 2.074 30.578 18.203 1 93.88 178 ILE B N 1
ATOM 4873 C CA . ILE B 1 178 ? 2.064 32.031 18.219 1 93.88 178 ILE B CA 1
ATOM 4874 C C . ILE B 1 178 ? 2.535 32.531 19.578 1 93.88 178 ILE B C 1
ATOM 4876 O O . ILE B 1 178 ? 1.995 32.156 20.625 1 93.88 178 ILE B O 1
ATOM 4880 N N . SER B 1 179 ? 3.607 33.312 19.594 1 91.44 179 SER B N 1
ATOM 4881 C CA . SER B 1 179 ? 4.203 33.812 20.828 1 91.44 179 SER B CA 1
ATOM 4882 C C . SER B 1 179 ? 3.547 35.125 21.281 1 91.44 179 SER B C 1
ATOM 4884 O O . SER B 1 179 ? 3.309 35.312 22.469 1 91.44 179 SER B O 1
ATOM 4886 N N . ASP B 1 180 ? 3.268 35.938 20.281 1 93.06 180 ASP B N 1
ATOM 4887 C CA . ASP B 1 180 ? 2.734 37.25 20.656 1 93.06 180 ASP B CA 1
ATOM 4888 C C . ASP B 1 180 ? 1.979 37.875 19.484 1 93.06 180 ASP B C 1
ATOM 4890 O O . ASP B 1 180 ? 2.264 37.594 18.328 1 93.06 180 ASP B O 1
ATOM 4894 N N . ILE B 1 181 ? 0.935 38.594 19.891 1 94.38 181 ILE B N 1
ATOM 4895 C CA . ILE B 1 181 ? 0.212 39.438 18.922 1 94.38 181 ILE B CA 1
ATOM 4896 C C . ILE B 1 181 ? 0.193 40.875 19.391 1 94.38 181 ILE B C 1
ATOM 4898 O O . ILE B 1 181 ? -0.35 41.188 20.469 1 94.38 181 ILE B O 1
ATOM 4902 N N . ILE B 1 182 ? 0.829 41.75 18.594 1 91.31 182 ILE B N 1
ATOM 4903 C CA . ILE B 1 182 ? 0.964 43.156 18.969 1 91.31 182 ILE B CA 1
ATOM 4904 C C . ILE B 1 182 ? 0.126 44.031 18.031 1 91.31 182 ILE B C 1
ATOM 4906 O O . ILE B 1 182 ? 0.224 43.906 16.812 1 91.31 182 ILE B O 1
ATOM 4910 N N . GLU B 1 183 ? -0.732 44.781 18.594 1 90.44 183 GLU B N 1
ATOM 4911 C CA . GLU B 1 183 ? -1.573 45.656 17.797 1 90.44 183 GLU B CA 1
ATOM 4912 C C . GLU B 1 183 ? -0.752 46.781 17.156 1 90.44 183 GLU B C 1
ATOM 4914 O O . GLU B 1 183 ? 0.144 47.344 17.797 1 90.44 183 GLU B O 1
ATOM 4919 N N . ARG B 1 184 ? -0.976 47 15.945 1 83.25 184 ARG B N 1
ATOM 4920 C CA . ARG B 1 184 ? -0.437 48.094 15.156 1 83.25 184 ARG B CA 1
ATOM 4921 C C . ARG B 1 184 ? -1.557 48.938 14.523 1 83.25 184 ARG B C 1
ATOM 4923 O O . ARG B 1 184 ? -2.697 48.469 14.438 1 83.25 184 ARG B O 1
ATOM 4930 N N . PRO B 1 185 ? -1.268 50.219 14.242 1 83.56 185 PRO B N 1
ATOM 4931 C CA . PRO B 1 185 ? -2.316 50.969 13.57 1 83.56 185 PRO B CA 1
ATOM 4932 C C . PRO B 1 185 ? -2.852 50.281 12.32 1 83.56 185 PRO B C 1
ATOM 4934 O O . PRO B 1 185 ? -2.105 50.094 11.359 1 83.56 185 PRO B O 1
ATOM 4937 N N . GLY B 1 186 ? -4.082 49.938 12.352 1 85.56 186 GLY B N 1
ATOM 4938 C CA . GLY B 1 186 ? -4.75 49.344 11.211 1 85.56 186 GLY B CA 1
ATOM 4939 C C . GLY B 1 186 ? -4.355 47.906 10.977 1 85.56 186 GLY B C 1
ATOM 4940 O O . GLY B 1 186 ? -4.605 47.344 9.906 1 85.56 186 GLY B O 1
ATOM 4941 N N . GLY B 1 187 ? -3.641 47.406 11.953 1 90.5 187 GLY B N 1
ATOM 4942 C CA . GLY B 1 187 ? -3.211 46.031 11.734 1 90.5 187 GLY B CA 1
ATOM 4943 C C . GLY B 1 187 ? -2.732 45.344 13.008 1 90.5 187 GLY B C 1
ATOM 4944 O O . GLY B 1 187 ? -2.832 45.938 14.094 1 90.5 187 GLY B O 1
ATOM 4945 N N . LEU B 1 188 ? -2.334 44 12.875 1 94.38 188 LEU B N 1
ATOM 4946 C CA . LEU B 1 188 ? -1.812 43.188 13.977 1 94.38 188 LEU B CA 1
ATOM 4947 C C . LEU B 1 188 ? -0.505 42.531 13.578 1 94.38 188 LEU B C 1
ATOM 4949 O O . LEU B 1 188 ? -0.431 41.875 12.531 1 94.38 188 LEU B O 1
ATOM 4953 N N . LEU B 1 189 ? 0.518 42.781 14.375 1 93.25 189 LEU B N 1
ATOM 4954 C CA . LEU B 1 189 ? 1.77 42.031 14.211 1 93.25 189 LEU B CA 1
ATOM 4955 C C . LEU B 1 189 ? 1.724 40.719 14.961 1 93.25 189 LEU B C 1
ATOM 4957 O O . LEU B 1 189 ? 1.576 40.688 16.188 1 93.25 189 LEU B O 1
ATOM 4961 N N . VAL B 1 190 ? 1.774 39.625 14.195 1 96.75 190 VAL B N 1
ATOM 4962 C CA . VAL B 1 190 ? 1.743 38.312 14.789 1 96.75 190 VAL B CA 1
ATOM 4963 C C . VAL B 1 190 ? 3.15 37.719 14.805 1 96.75 190 VAL B C 1
ATOM 4965 O O . VAL B 1 190 ? 3.82 37.656 13.773 1 96.75 190 VAL B O 1
ATOM 4968 N N . LYS B 1 191 ? 3.611 37.312 16 1 96 191 LYS B N 1
ATOM 4969 C CA . LYS B 1 191 ? 4.902 36.656 16.188 1 96 191 LYS B CA 1
ATOM 4970 C C . LYS B 1 191 ? 4.723 35.219 16.609 1 96 191 LYS B C 1
ATOM 4972 O O . LYS B 1 191 ? 3.816 34.875 17.375 1 96 191 LYS B O 1
ATOM 4977 N N . TRP B 1 192 ? 5.523 34.344 16.062 1 95.12 192 TRP B N 1
ATOM 4978 C CA . TRP B 1 192 ? 5.465 32.938 16.422 1 95.12 192 TRP B CA 1
ATOM 4979 C C . TRP B 1 192 ? 6.867 32.375 16.594 1 95.12 192 TRP B C 1
ATOM 4981 O O . TRP B 1 192 ? 7.855 33 16.234 1 95.12 192 TRP B O 1
ATOM 4991 N N . MET B 1 193 ? 6.926 31.25 17.328 1 92 193 MET B N 1
ATOM 4992 C CA . MET B 1 193 ? 8.195 30.594 17.609 1 92 193 MET B CA 1
ATOM 4993 C C . MET B 1 193 ? 8.062 29.078 17.5 1 92 193 MET B C 1
ATOM 4995 O O . MET B 1 193 ? 6.961 28.547 17.609 1 92 193 MET B O 1
ATOM 4999 N N . GLU B 1 194 ? 9.18 28.531 17.312 1 91.06 194 GLU B N 1
ATOM 5000 C CA . GLU B 1 194 ? 9.211 27.078 17.297 1 91.06 194 GLU B CA 1
ATOM 5001 C C . GLU B 1 194 ? 9.297 26.5 18.703 1 91.06 194 GLU B C 1
ATOM 5003 O O . GLU B 1 194 ? 9.938 27.078 19.578 1 91.06 194 GLU B O 1
ATOM 5008 N N . VAL B 1 195 ? 8.555 25.609 19 1 82.38 195 VAL B N 1
ATOM 5009 C CA . VAL B 1 195 ? 8.5 25.031 20.344 1 82.38 195 VAL B CA 1
ATOM 5010 C C . VAL B 1 195 ? 9.609 24 20.516 1 82.38 195 VAL B C 1
ATOM 5012 O O . VAL B 1 195 ? 10.266 23.938 21.562 1 82.38 195 VAL B O 1
ATOM 5015 N N . GLU B 1 196 ? 9.68 23.047 19.828 1 72.12 196 GLU B N 1
ATOM 5016 C CA . GLU B 1 196 ? 10.695 22.031 20.109 1 72.12 196 GLU B CA 1
ATOM 5017 C C . GLU B 1 196 ? 11.969 22.312 19.312 1 72.12 196 GLU B C 1
ATOM 5019 O O . GLU B 1 196 ? 12.477 23.438 19.312 1 72.12 196 GLU B O 1
ATOM 5024 N N . GLU B 1 197 ? 12.352 21.5 18.359 1 63.97 197 GLU B N 1
ATOM 5025 C CA . GLU B 1 197 ? 13.648 21.422 17.688 1 63.97 197 GLU B CA 1
ATOM 5026 C C . GLU B 1 197 ? 13.742 22.453 16.562 1 63.97 197 GLU B C 1
ATOM 5028 O O . GLU B 1 197 ? 12.789 22.641 15.805 1 63.97 197 GLU B O 1
ATOM 5033 N N . GLU B 1 198 ? 14.703 23.281 16.734 1 67.06 198 GLU B N 1
ATOM 5034 C CA . GLU B 1 198 ? 14.984 24.234 15.672 1 67.06 198 GLU B CA 1
ATOM 5035 C C . GLU B 1 198 ? 15.094 23.531 14.32 1 67.06 198 GLU B C 1
ATOM 5037 O O . GLU B 1 198 ? 15.977 22.688 14.117 1 67.06 198 GLU B O 1
ATOM 5042 N N . LEU B 1 199 ? 13.969 23.703 13.617 1 71.81 199 LEU B N 1
ATOM 5043 C CA . LEU B 1 199 ? 13.969 23.141 12.266 1 71.81 199 LEU B CA 1
ATOM 5044 C C . LEU B 1 199 ? 14.719 24.062 11.305 1 71.81 199 LEU B C 1
ATOM 5046 O O . LEU B 1 199 ? 14.617 25.281 11.398 1 71.81 199 LEU B O 1
ATOM 5050 N N . GLU B 1 200 ? 15.633 23.469 10.656 1 78.81 200 GLU B N 1
ATOM 5051 C CA . GLU B 1 200 ? 16.344 24.234 9.633 1 78.81 200 GLU B CA 1
ATOM 5052 C C . GLU B 1 200 ? 15.586 24.25 8.312 1 78.81 200 GLU B C 1
ATOM 5054 O O . GLU B 1 200 ? 14.945 23.25 7.953 1 78.81 200 GLU B O 1
ATOM 5059 N N . ASP B 1 201 ? 15.617 25.391 7.637 1 87.88 201 ASP B N 1
ATOM 5060 C CA . ASP B 1 201 ? 15.039 25.562 6.305 1 87.88 201 ASP B CA 1
ATOM 5061 C C . ASP B 1 201 ? 13.531 25.328 6.32 1 87.88 201 ASP B C 1
ATOM 5063 O O . ASP B 1 201 ? 13.031 24.453 5.605 1 87.88 201 ASP B O 1
ATOM 5067 N N . VAL B 1 202 ? 12.875 26.047 7.121 1 92.19 202 VAL B N 1
ATOM 5068 C CA . VAL B 1 202 ? 11.438 25.875 7.293 1 92.19 202 VAL B CA 1
ATOM 5069 C C . VAL B 1 202 ? 10.703 27.094 6.742 1 92.19 202 VAL B C 1
ATOM 5071 O O . VAL B 1 202 ? 11.234 28.219 6.77 1 92.19 202 VAL B O 1
ATOM 5074 N N . GLU B 1 203 ? 9.578 26.859 6.152 1 94.94 203 GLU B N 1
ATOM 5075 C CA . GLU B 1 203 ? 8.664 27.922 5.75 1 94.94 203 GLU B CA 1
ATOM 5076 C C . GLU B 1 203 ? 7.402 27.906 6.609 1 94.94 203 GLU B C 1
ATOM 5078 O O . GLU B 1 203 ? 6.965 26.859 7.074 1 94.94 203 GLU B O 1
ATOM 5083 N N . PHE B 1 204 ? 6.875 29.156 6.82 1 95.88 204 PHE B N 1
ATOM 5084 C CA . PHE B 1 204 ? 5.715 29.297 7.695 1 95.88 204 PHE B CA 1
ATOM 5085 C C . PHE B 1 204 ? 4.512 29.812 6.918 1 95.88 204 PHE B C 1
ATOM 5087 O O . PHE B 1 204 ? 4.664 30.516 5.91 1 95.88 204 PHE B O 1
ATOM 5094 N N . CYS B 1 205 ? 3.363 29.375 7.395 1 97.5 205 CYS B N 1
ATOM 5095 C CA . CYS B 1 205 ? 2.107 29.844 6.816 1 97.5 205 CYS B CA 1
ATOM 5096 C C . CYS B 1 205 ? 1.195 30.422 7.891 1 97.5 205 CYS B C 1
ATOM 5098 O O . CYS B 1 205 ? 0.833 29.734 8.844 1 97.5 205 CYS B O 1
ATOM 5100 N N . LEU B 1 206 ? 0.843 31.672 7.758 1 98.12 206 LEU B N 1
ATOM 5101 C CA . LEU B 1 206 ? -0.043 32.344 8.688 1 98.12 206 LEU B CA 1
ATOM 5102 C C . LEU B 1 206 ? -1.422 32.562 8.07 1 98.12 206 LEU B C 1
ATOM 5104 O O . LEU B 1 206 ? -1.533 33 6.922 1 98.12 206 LEU B O 1
ATOM 5108 N N . GLN B 1 207 ? -2.443 32.156 8.867 1 96.94 207 GLN B N 1
ATOM 5109 C CA . GLN B 1 207 ? -3.818 32.438 8.453 1 96.94 207 GLN B CA 1
ATOM 5110 C C . GLN B 1 207 ? -4.582 33.188 9.523 1 96.94 207 GLN B C 1
ATOM 5112 O O . GLN B 1 207 ? -4.176 33.219 10.688 1 96.94 207 GLN B O 1
ATOM 5117 N N . TYR B 1 208 ? -5.598 33.844 9.117 1 96.12 208 TYR B N 1
ATOM 5118 C CA . TYR B 1 208 ? -6.422 34.562 10.086 1 96.12 208 TYR B CA 1
ATOM 5119 C C . TYR B 1 208 ? -7.891 34.531 9.672 1 96.12 208 TYR B C 1
ATOM 5121 O O . TYR B 1 208 ? -8.219 34.219 8.531 1 96.12 208 TYR B O 1
ATOM 5129 N N . CYS B 1 209 ? -8.797 34.719 10.641 1 93.56 209 CYS B N 1
ATOM 5130 C CA . CYS B 1 209 ? -10.234 34.812 10.398 1 93.56 209 CYS B CA 1
ATOM 5131 C C . CYS B 1 209 ? -10.867 35.875 11.273 1 93.56 209 CYS B C 1
ATOM 5133 O O . CYS B 1 209 ? -10.242 36.344 12.234 1 93.56 209 CYS B O 1
ATOM 5135 N N . ASN B 1 210 ? -12.039 36.219 10.836 1 91.19 210 ASN B N 1
ATOM 5136 C CA . ASN B 1 210 ? -12.781 37.219 11.617 1 91.19 210 ASN B CA 1
ATOM 5137 C C . ASN B 1 210 ? -13.461 36.562 12.82 1 91.19 210 ASN B C 1
ATOM 5139 O O . ASN B 1 210 ? -14.016 35.469 12.719 1 91.19 210 ASN B O 1
ATOM 5143 N N . GLY B 1 211 ? -13.234 37.219 13.898 1 87.31 211 GLY B N 1
ATOM 5144 C CA . GLY B 1 211 ? -13.953 36.781 15.086 1 87.31 211 GLY B CA 1
ATOM 5145 C C . GLY B 1 211 ? -13.062 36.062 16.094 1 87.31 211 GLY B C 1
ATOM 5146 O O . GLY B 1 211 ? -11.891 35.781 15.805 1 87.31 211 GLY B O 1
ATOM 5147 N N . ASN B 1 212 ? -13.617 35.938 17.234 1 84.94 212 ASN B N 1
ATOM 5148 C CA . ASN B 1 212 ? -12.961 35.188 18.297 1 84.94 212 ASN B CA 1
ATOM 5149 C C . ASN B 1 212 ? -13.289 33.719 18.219 1 84.94 212 ASN B C 1
ATOM 5151 O O . ASN B 1 212 ? -14.383 33.281 18.594 1 84.94 212 ASN B O 1
ATOM 5155 N N . ILE B 1 213 ? -12.328 33.094 17.625 1 79 213 ILE B N 1
ATOM 5156 C CA . ILE B 1 213 ? -12.562 31.656 17.438 1 79 213 ILE B CA 1
ATOM 5157 C C . ILE B 1 213 ? -12.227 30.906 18.719 1 79 213 ILE B C 1
ATOM 5159 O O . ILE B 1 213 ? -11.188 31.141 19.344 1 79 213 ILE B O 1
ATOM 5163 N N . THR B 1 214 ? -13.305 30.328 19.203 1 69.06 214 THR B N 1
ATOM 5164 C CA . THR B 1 214 ? -13.102 29.391 20.297 1 69.06 214 THR B CA 1
ATOM 5165 C C . THR B 1 214 ? -13 27.953 19.781 1 69.06 214 THR B C 1
ATOM 5167 O O . THR B 1 214 ? -13.297 27.688 18.609 1 69.06 214 THR B O 1
ATOM 5170 N N . TYR B 1 215 ? -12.422 27.109 20.484 1 67.06 215 TYR B N 1
ATOM 5171 C CA . TYR B 1 215 ? -12.203 25.719 20.094 1 67.06 215 TYR B CA 1
ATOM 5172 C C . TYR B 1 215 ? -13.5 25.078 19.641 1 67.06 215 TYR B C 1
ATOM 5174 O O . TYR B 1 215 ? -13.492 24.188 18.781 1 67.06 215 TYR B O 1
ATOM 5182 N N . SER B 1 216 ? -14.508 25.641 20.141 1 62.97 216 SER B N 1
ATOM 5183 C CA . SER B 1 216 ? -15.789 25.031 19.797 1 62.97 216 SER B CA 1
ATOM 5184 C C . SER B 1 216 ? -16.234 25.422 18.406 1 62.97 216 SER B C 1
ATOM 5186 O O . SER B 1 216 ? -17.047 24.719 17.781 1 62.97 216 SER B O 1
ATOM 5188 N N . ASN B 1 217 ? -15.672 26.438 17.875 1 71.69 217 ASN B N 1
ATOM 5189 C CA . ASN B 1 217 ? -16.172 26.938 16.609 1 71.69 217 ASN B CA 1
ATOM 5190 C C . ASN B 1 217 ? -15.086 26.922 15.531 1 71.69 217 ASN B C 1
ATOM 5192 O O . ASN B 1 217 ? -15.219 27.594 14.5 1 71.69 217 ASN B O 1
ATOM 5196 N N . ILE B 1 218 ? -14.062 26.266 15.82 1 73.75 218 ILE B N 1
ATOM 5197 C CA . ILE B 1 218 ? -12.914 26.312 14.93 1 73.75 218 ILE B CA 1
ATOM 5198 C C . ILE B 1 218 ? -13.297 25.719 13.57 1 73.75 218 ILE B C 1
ATOM 5200 O O . ILE B 1 218 ? -12.844 26.203 12.531 1 73.75 218 ILE B O 1
ATOM 5204 N N . ASN B 1 219 ? -14.203 24.75 13.555 1 70.75 219 ASN B N 1
ATOM 5205 C CA . ASN B 1 219 ? -14.555 24.062 12.32 1 70.75 219 ASN B CA 1
ATOM 5206 C C . ASN B 1 219 ? -15.461 24.922 11.438 1 70.75 219 ASN B C 1
ATOM 5208 O O . ASN B 1 219 ? -15.547 24.688 10.227 1 70.75 219 ASN B O 1
ATOM 5212 N N . LYS B 1 220 ? -16.062 25.891 12.031 1 73.25 220 LYS B N 1
ATOM 5213 C CA . LYS B 1 220 ? -16.969 26.75 11.281 1 73.25 220 LYS B CA 1
ATOM 5214 C C . LYS B 1 220 ? -16.266 28 10.781 1 73.25 220 LYS B C 1
ATOM 5216 O O . LYS B 1 220 ? -16.828 28.75 9.953 1 73.25 220 LYS B O 1
ATOM 5221 N N . ALA B 1 221 ? -15.047 28.172 11.219 1 82.94 221 ALA B N 1
ATOM 5222 C CA . ALA B 1 221 ? -14.328 29.406 10.867 1 82.94 221 ALA B CA 1
ATOM 5223 C C . ALA B 1 221 ? -13.664 29.281 9.5 1 82.94 221 ALA B C 1
ATOM 5225 O O . ALA B 1 221 ? -13.195 28.203 9.125 1 82.94 221 ALA B O 1
ATOM 5226 N N . THR B 1 222 ? -13.828 30.344 8.672 1 88.81 222 THR B N 1
ATOM 5227 C CA . THR B 1 222 ? -13.164 30.422 7.375 1 88.81 222 THR B CA 1
ATOM 5228 C C . THR B 1 222 ? -11.852 31.188 7.484 1 88.81 222 THR B C 1
ATOM 5230 O O . THR B 1 222 ? -11.859 32.406 7.703 1 88.81 222 THR B O 1
ATOM 5233 N N . PHE B 1 223 ? -10.758 30.469 7.371 1 92.38 223 PHE B N 1
ATOM 5234 C CA . PHE B 1 223 ? -9.445 31.094 7.484 1 92.38 223 PHE B CA 1
ATOM 5235 C C . PHE B 1 223 ? -8.938 31.547 6.121 1 92.38 223 PHE B C 1
ATOM 5237 O O . PHE B 1 223 ? -9.141 30.859 5.117 1 92.38 223 PHE B O 1
ATOM 5244 N N . HIS B 1 224 ? -8.297 32.688 6.082 1 94.56 224 HIS B N 1
ATOM 5245 C CA . HIS B 1 224 ? -7.664 33.25 4.887 1 94.56 224 HIS B CA 1
ATOM 5246 C C . HIS B 1 224 ? -6.145 33.281 5.023 1 94.56 224 HIS B C 1
ATOM 5248 O O . HIS B 1 224 ? -5.617 33.5 6.121 1 94.56 224 HIS B O 1
ATOM 5254 N N . ASP B 1 225 ? -5.516 33.219 3.908 1 95.69 225 ASP B N 1
ATOM 5255 C CA . ASP B 1 225 ? -4.055 33.219 3.926 1 95.69 225 ASP B CA 1
ATOM 5256 C C . ASP B 1 225 ? -3.525 34.656 4.121 1 95.69 225 ASP B C 1
ATOM 5258 O O . ASP B 1 225 ? -3.984 35.594 3.467 1 95.69 225 ASP B O 1
ATOM 5262 N N . ALA B 1 226 ? -2.609 34.75 4.984 1 96.44 226 ALA B N 1
ATOM 5263 C CA . ALA B 1 226 ? -2.021 36.062 5.258 1 96.44 226 ALA B CA 1
ATOM 5264 C C . ALA B 1 226 ? -0.555 36.094 4.84 1 96.44 226 ALA B C 1
ATOM 5266 O O . ALA B 1 226 ? -0.076 37.094 4.332 1 96.44 226 ALA B O 1
ATOM 5267 N N . TYR B 1 227 ? 0.15 35.062 5.098 1 96.56 227 TYR B N 1
ATOM 5268 C CA . TYR B 1 227 ? 1.59 35.062 4.863 1 96.56 227 TYR B CA 1
ATOM 5269 C C . TYR B 1 227 ? 2.109 33.625 4.66 1 96.56 227 TYR B C 1
ATOM 5271 O O . TYR B 1 227 ? 1.648 32.688 5.32 1 96.56 227 TYR B O 1
ATOM 5279 N N . THR B 1 228 ? 2.961 33.438 3.709 1 96 228 THR B N 1
ATOM 5280 C CA . THR B 1 228 ? 3.775 32.25 3.531 1 96 228 THR B CA 1
ATOM 5281 C C . THR B 1 228 ? 5.23 32.594 3.264 1 96 228 THR B C 1
ATOM 5283 O O . THR B 1 228 ? 5.531 33.312 2.309 1 96 228 THR B O 1
ATOM 5286 N N . GLY B 1 229 ? 6.109 32.219 4.16 1 94.88 229 GLY B N 1
ATOM 5287 C CA . GLY B 1 229 ? 7.512 32.562 3.977 1 94.88 229 GLY B CA 1
ATOM 5288 C C . GLY B 1 229 ? 8.391 32.125 5.137 1 94.88 229 GLY B C 1
ATOM 5289 O O . GLY B 1 229 ? 7.934 31.438 6.047 1 94.88 229 GLY B O 1
ATOM 5290 N N . PRO B 1 230 ? 9.672 32.5 5.195 1 93.38 230 PRO B N 1
ATOM 5291 C CA . PRO B 1 230 ? 10.633 32 6.191 1 93.38 230 PRO B CA 1
ATOM 5292 C C . PRO B 1 230 ? 10.633 32.844 7.465 1 93.38 230 PRO B C 1
ATOM 5294 O O . PRO B 1 230 ? 11.188 32.438 8.484 1 93.38 230 PRO B O 1
ATOM 5297 N N . LEU B 1 231 ? 10.023 34.031 7.453 1 92.5 231 LEU B N 1
ATOM 5298 C CA . LEU B 1 231 ? 10.062 34.906 8.602 1 92.5 231 LEU B CA 1
ATOM 5299 C C . LEU B 1 231 ? 9.164 34.406 9.727 1 92.5 231 LEU B C 1
ATOM 5301 O O . LEU B 1 231 ? 8.164 33.719 9.469 1 92.5 231 LEU B O 1
ATOM 5305 N N . MET B 1 232 ? 9.508 34.75 10.961 1 94.5 232 MET B N 1
ATOM 5306 C CA . MET B 1 232 ? 8.766 34.25 12.117 1 94.5 232 MET B CA 1
ATOM 5307 C C . MET B 1 232 ? 7.809 35.312 12.648 1 94.5 232 MET B C 1
ATOM 5309 O O . MET B 1 232 ? 7.434 35.281 13.82 1 94.5 232 MET B O 1
ATOM 5313 N N . CYS B 1 233 ? 7.535 36.281 11.859 1 94.81 233 CYS B N 1
ATOM 5314 C CA . CYS B 1 233 ? 6.539 37.312 12.195 1 94.81 233 CYS B CA 1
ATOM 5315 C C . CYS B 1 233 ? 5.977 37.938 10.938 1 94.81 233 CYS B C 1
ATOM 5317 O O . CYS B 1 233 ? 6.594 37.906 9.875 1 94.81 233 CYS B O 1
ATOM 5319 N N . HIS B 1 234 ? 4.777 38.406 11.047 1 94.81 234 HIS B N 1
ATOM 5320 C CA . HIS B 1 234 ? 4.125 39.094 9.93 1 94.81 234 HIS B CA 1
ATOM 5321 C C . HIS B 1 234 ? 3.031 40.031 10.422 1 94.81 234 HIS B C 1
ATOM 5323 O O . HIS B 1 234 ? 2.297 39.719 11.352 1 94.81 234 HIS B O 1
ATOM 5329 N N . THR B 1 235 ? 3.033 41.188 9.828 1 91.25 235 THR B N 1
ATOM 5330 C CA . THR B 1 235 ? 1.979 42.125 10.148 1 91.25 235 THR B CA 1
ATOM 5331 C C . THR B 1 235 ? 0.803 42 9.188 1 91.25 235 THR B C 1
ATOM 5333 O O . THR B 1 235 ? 0.952 42.188 7.984 1 91.25 235 THR B O 1
ATOM 5336 N N . VAL B 1 236 ? -0.314 41.625 9.703 1 93.81 236 VAL B N 1
ATOM 5337 C CA . VAL B 1 236 ? -1.534 41.594 8.898 1 93.81 236 VAL B CA 1
ATOM 5338 C C . VAL B 1 236 ? -2.176 42.969 8.867 1 93.81 236 VAL B C 1
ATOM 5340 O O . VAL B 1 236 ? -2.529 43.531 9.914 1 93.81 236 VAL B O 1
ATOM 5343 N N . ARG B 1 237 ? -2.334 43.438 7.664 1 88.69 237 ARG B N 1
ATOM 5344 C CA . ARG B 1 237 ? -2.777 44.812 7.512 1 88.69 237 ARG B CA 1
ATOM 5345 C C . ARG B 1 237 ? -4.223 44.875 7.023 1 88.69 237 ARG B C 1
ATOM 5347 O O . ARG B 1 237 ? -4.859 43.844 6.828 1 88.69 237 ARG B O 1
ATOM 5354 N N . HIS B 1 238 ? -4.785 46.125 7.023 1 86.94 238 HIS B N 1
ATOM 5355 C CA . HIS B 1 238 ? -6.109 46.438 6.504 1 86.94 238 HIS B CA 1
ATOM 5356 C C . HIS B 1 238 ? -7.203 45.75 7.32 1 86.94 238 HIS B C 1
ATOM 5358 O O . HIS B 1 238 ? -8.141 45.188 6.754 1 86.94 238 HIS B O 1
ATOM 5364 N N . LEU B 1 239 ? -7.023 45.656 8.57 1 91.25 239 LEU B N 1
ATOM 5365 C CA . LEU B 1 239 ? -8.031 45.094 9.477 1 91.25 239 LEU B CA 1
ATOM 5366 C C . LEU B 1 239 ? -8.992 46.188 9.945 1 91.25 239 LEU B C 1
ATOM 5368 O O . LEU B 1 239 ? -8.625 47.375 10.016 1 91.25 239 LEU B O 1
ATOM 5372 N N . ARG B 1 240 ? -10.195 45.75 10.211 1 89.19 240 ARG B N 1
ATOM 5373 C CA . ARG B 1 240 ? -11.172 46.719 10.734 1 89.19 240 ARG B CA 1
ATOM 5374 C C . ARG B 1 240 ? -10.867 47.062 12.188 1 89.19 240 ARG B C 1
ATOM 5376 O O . ARG B 1 240 ? -10.367 46.219 12.945 1 89.19 240 ARG B O 1
ATOM 5383 N N . THR B 1 241 ? -11.188 48.25 12.562 1 88.56 241 THR B N 1
ATOM 5384 C CA . THR B 1 241 ? -10.977 48.688 13.938 1 88.56 241 THR B CA 1
ATOM 5385 C C . THR B 1 241 ? -12.094 48.188 14.852 1 88.56 241 THR B C 1
ATOM 5387 O O . THR B 1 241 ? -13.242 48.094 14.43 1 88.56 241 THR B O 1
ATOM 5390 N N . LYS B 1 242 ? -11.75 47.875 16.078 1 90.62 242 LYS B N 1
ATOM 5391 C CA . LYS B 1 242 ? -12.672 47.406 17.094 1 90.62 242 LYS B CA 1
ATOM 5392 C C . LYS B 1 242 ? -13.281 46.062 16.703 1 90.62 242 LYS B C 1
ATOM 5394 O O . LYS B 1 242 ? -14.5 45.875 16.75 1 90.62 242 LYS B O 1
ATOM 5399 N N . ALA B 1 243 ? -12.477 45.312 16.109 1 92.81 243 ALA B N 1
ATOM 5400 C CA . ALA B 1 243 ? -12.883 43.969 15.688 1 92.81 243 ALA B CA 1
ATOM 5401 C C . ALA B 1 243 ? -11.961 42.906 16.266 1 92.81 243 ALA B C 1
ATOM 5403 O O . ALA B 1 243 ? -10.844 43.219 16.703 1 92.81 243 ALA B O 1
ATOM 5404 N N . HIS B 1 244 ? -12.445 41.688 16.312 1 93.56 244 HIS B N 1
ATOM 5405 C CA . HIS B 1 244 ? -11.672 40.531 16.781 1 93.56 244 HIS B CA 1
ATOM 5406 C C . HIS B 1 244 ? -11.203 39.688 15.625 1 93.56 244 HIS B C 1
ATOM 5408 O O . HIS B 1 244 ? -11.953 39.469 14.664 1 93.56 244 HIS B O 1
ATOM 5414 N N . TYR B 1 245 ? -9.977 39.312 15.711 1 94.5 245 TYR B N 1
ATOM 5415 C CA . TYR B 1 245 ? -9.414 38.406 14.711 1 94.5 245 TYR B CA 1
ATOM 5416 C C . TYR B 1 245 ? -8.695 37.25 15.383 1 94.5 245 TYR B C 1
ATOM 5418 O O . TYR B 1 245 ? -8.18 37.375 16.5 1 94.5 245 TYR B O 1
ATOM 5426 N N . SER B 1 246 ? -8.766 36.125 14.773 1 94.06 246 SER B N 1
ATOM 5427 C CA . SER B 1 246 ? -8.055 34.938 15.242 1 94.06 246 SER B CA 1
ATOM 5428 C C . SER B 1 246 ? -7.012 34.5 14.227 1 94.06 246 SER B C 1
ATOM 5430 O O . SER B 1 246 ? -7.227 34.594 13.016 1 94.06 246 SER B O 1
ATOM 5432 N N . PHE B 1 247 ? -5.879 34.031 14.766 1 95.38 247 PHE B N 1
ATOM 5433 C CA . PHE B 1 247 ? -4.746 33.688 13.922 1 95.38 247 PHE B CA 1
ATOM 5434 C C . PHE B 1 247 ? -4.277 32.25 14.195 1 95.38 247 PHE B C 1
ATOM 5436 O O . PHE B 1 247 ? -4.398 31.766 15.32 1 95.38 247 PHE B O 1
ATOM 5443 N N . ARG B 1 248 ? -3.779 31.609 13.172 1 94.25 248 ARG B N 1
ATOM 5444 C CA . ARG B 1 248 ? -3.137 30.312 13.312 1 94.25 248 ARG B CA 1
ATOM 5445 C C . ARG B 1 248 ? -1.944 30.188 12.367 1 94.25 248 ARG B C 1
ATOM 5447 O O . ARG B 1 248 ? -1.92 30.812 11.305 1 94.25 248 ARG B O 1
ATOM 5454 N N . VAL B 1 249 ? -0.96 29.469 12.805 1 96.5 249 VAL B N 1
ATOM 5455 C CA . VAL B 1 249 ? 0.265 29.328 12.023 1 96.5 249 VAL B CA 1
ATOM 5456 C C . VAL B 1 249 ? 0.682 27.859 11.961 1 96.5 249 VAL B C 1
ATOM 5458 O O . VAL B 1 249 ? 0.385 27.094 12.867 1 96.5 249 VAL B O 1
ATOM 5461 N N . ARG B 1 250 ? 1.264 27.438 10.906 1 95.62 250 ARG B N 1
ATOM 5462 C CA . ARG B 1 250 ? 1.859 26.125 10.711 1 95.62 250 ARG B CA 1
ATOM 5463 C C . ARG B 1 250 ? 3.17 26.234 9.938 1 95.62 250 ARG B C 1
ATOM 5465 O O . ARG B 1 250 ? 3.547 27.312 9.484 1 95.62 250 ARG B O 1
ATOM 5472 N N . CYS B 1 251 ? 3.939 25.156 9.898 1 94.62 251 CYS B N 1
ATOM 5473 C CA . CYS B 1 251 ? 5.23 25.203 9.227 1 94.62 251 CYS B CA 1
ATOM 5474 C C . CYS B 1 251 ? 5.438 23.969 8.352 1 94.62 251 CYS B C 1
ATOM 5476 O O . CYS B 1 251 ? 4.68 23 8.445 1 94.62 251 CYS B O 1
ATOM 5478 N N . ARG B 1 252 ? 6.383 24.109 7.453 1 93.69 252 ARG B N 1
ATOM 5479 C CA . ARG B 1 252 ? 6.785 23.016 6.574 1 93.69 252 ARG B CA 1
ATOM 5480 C C . ARG B 1 252 ? 8.273 23.094 6.254 1 93.69 252 ARG B C 1
ATOM 5482 O O . ARG B 1 252 ? 8.828 24.188 6.086 1 93.69 252 ARG B O 1
ATOM 5489 N N . VAL B 1 253 ? 8.891 21.953 6.316 1 89.81 253 VAL B N 1
ATOM 5490 C CA . VAL B 1 253 ? 10.289 21.891 5.914 1 89.81 253 VAL B CA 1
ATOM 5491 C C . VAL B 1 253 ? 10.406 22.109 4.406 1 89.81 253 VAL B C 1
ATOM 5493 O O . VAL B 1 253 ? 9.609 21.562 3.635 1 89.81 253 VAL B O 1
ATOM 5496 N N . VAL B 1 254 ? 11.367 22.938 4.117 1 88.5 254 VAL B N 1
ATOM 5497 C CA . VAL B 1 254 ? 11.547 23.234 2.697 1 88.5 254 VAL B CA 1
ATOM 5498 C C . VAL B 1 254 ? 11.828 21.938 1.938 1 88.5 254 VAL B C 1
ATOM 5500 O O . VAL B 1 254 ? 12.734 21.188 2.307 1 88.5 254 VAL B O 1
ATOM 5503 N N . GLY B 1 255 ? 11.109 21.625 0.889 1 84.56 255 GLY B N 1
ATOM 5504 C CA . GLY B 1 255 ? 11.242 20.391 0.125 1 84.56 255 GLY B CA 1
ATOM 5505 C C . GLY B 1 255 ? 10.117 19.406 0.382 1 84.56 255 GLY B C 1
ATOM 5506 O O . GLY B 1 255 ? 9.82 18.562 -0.461 1 84.56 255 GLY B O 1
ATOM 5507 N N . ASP B 1 256 ? 9.617 19.562 1.588 1 84.75 256 ASP B N 1
ATOM 5508 C CA . ASP B 1 256 ? 8.484 18.703 1.914 1 84.75 256 ASP B CA 1
ATO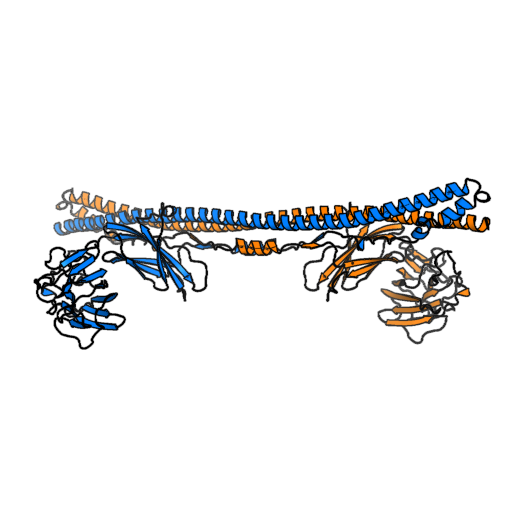M 5509 C C . ASP B 1 256 ? 7.199 19.219 1.275 1 84.75 256 ASP B C 1
ATOM 5511 O O . ASP B 1 256 ? 7.051 20.422 1.043 1 84.75 256 ASP B O 1
ATOM 5515 N N . THR B 1 257 ? 6.328 18.359 0.938 1 84.69 257 THR B N 1
ATOM 5516 C CA . THR B 1 257 ? 5.059 18.766 0.344 1 84.69 257 THR B CA 1
ATOM 5517 C C . THR B 1 257 ? 3.988 18.938 1.42 1 84.69 257 THR B C 1
ATOM 5519 O O . THR B 1 257 ? 3.018 19.672 1.227 1 84.69 257 THR B O 1
ATOM 5522 N N . GLU B 1 258 ? 4.234 18.422 2.582 1 88.56 258 GLU B N 1
ATOM 5523 C CA . GLU B 1 258 ? 3.176 18.422 3.59 1 88.56 258 GLU B CA 1
ATOM 5524 C C . GLU B 1 258 ? 3.451 19.438 4.691 1 88.56 258 GLU B C 1
ATOM 5526 O O . GLU B 1 258 ? 4.594 19.594 5.121 1 88.56 258 GLU B O 1
ATOM 5531 N N . TRP B 1 259 ? 2.373 20.156 5.109 1 92.12 259 TRP B N 1
ATOM 5532 C CA . TRP B 1 259 ? 2.439 21.125 6.203 1 92.12 259 TRP B CA 1
ATOM 5533 C C . TRP B 1 259 ? 2.264 20.438 7.551 1 92.12 259 TRP B C 1
ATOM 5535 O O . TRP B 1 259 ? 1.695 19.344 7.625 1 92.12 259 TRP B O 1
ATOM 5545 N N . SER B 1 260 ? 2.818 21.047 8.531 1 91.88 260 SER B N 1
ATOM 5546 C CA . SER B 1 260 ? 2.568 20.594 9.891 1 91.88 260 SER B CA 1
ATOM 5547 C C . SER B 1 260 ? 1.132 20.875 10.32 1 91.88 260 SER B C 1
ATOM 5549 O O . SER B 1 260 ? 0.357 21.453 9.547 1 91.88 260 SER B O 1
ATOM 5551 N N . VAL B 1 261 ? 0.779 20.422 11.516 1 92.5 261 VAL B N 1
ATOM 5552 C CA . VAL B 1 261 ? -0.528 20.75 12.078 1 92.5 261 VAL B CA 1
ATOM 5553 C C . VAL B 1 261 ? -0.58 22.219 12.453 1 92.5 261 VAL B C 1
ATOM 5555 O O . VAL B 1 261 ? 0.459 22.859 12.656 1 92.5 261 VAL B O 1
ATOM 5558 N N . TRP B 1 262 ? -1.767 22.734 12.492 1 91.88 262 TRP B N 1
ATOM 5559 C CA . TRP B 1 262 ? -1.974 24.125 12.891 1 91.88 262 TRP B CA 1
ATOM 5560 C C . TRP B 1 262 ? -1.761 24.297 14.391 1 91.88 262 TRP B C 1
ATOM 5562 O O . TRP B 1 262 ? -2.1 23.406 15.18 1 91.88 262 TRP B O 1
ATOM 5572 N N . CYS B 1 263 ? -1.209 25.406 14.758 1 91.94 263 CYS B N 1
ATOM 5573 C CA . CYS B 1 263 ? -1.122 25.734 16.188 1 91.94 263 CYS B CA 1
ATOM 5574 C C . CYS B 1 263 ? -2.488 26.125 16.734 1 91.94 263 CYS B C 1
ATOM 5576 O O . CYS B 1 263 ? -3.461 26.219 15.984 1 91.94 263 CYS B O 1
ATOM 5578 N N . VAL B 1 264 ? -2.539 26.234 18.031 1 88.88 264 VAL B N 1
ATOM 5579 C CA . VAL B 1 264 ? -3.76 26.719 18.672 1 88.88 264 VAL B CA 1
ATOM 5580 C C . VAL B 1 264 ? -4.047 28.156 18.219 1 88.88 264 VAL B C 1
ATOM 5582 O O . VAL B 1 264 ? -3.154 29 18.219 1 88.88 264 VAL B O 1
ATOM 5585 N N . PRO B 1 265 ? -5.273 28.391 17.781 1 89.75 265 PRO B N 1
ATOM 5586 C CA . PRO B 1 265 ? -5.602 29.75 17.359 1 89.75 265 PRO B CA 1
ATOM 5587 C C . PRO B 1 265 ? -5.543 30.766 18.5 1 89.75 265 PRO B C 1
ATOM 5589 O O . PRO B 1 265 ? -5.918 30.438 19.625 1 89.75 265 PRO B O 1
ATOM 5592 N N . ARG B 1 266 ? -5 31.875 18.219 1 90.25 266 ARG B N 1
ATOM 5593 C CA . ARG B 1 266 ? -4.949 32.969 19.156 1 90.25 266 ARG B CA 1
ATOM 5594 C C . ARG B 1 266 ? -5.738 34.188 18.641 1 90.25 266 ARG B C 1
ATOM 5596 O O . ARG B 1 266 ? -5.688 34.5 17.453 1 90.25 266 ARG B O 1
ATOM 5603 N N . SER B 1 267 ? -6.48 34.688 19.547 1 89.94 267 SER B N 1
ATOM 5604 C CA . SER B 1 267 ? -7.316 35.812 19.141 1 89.94 267 SER B CA 1
ATOM 5605 C C . SER B 1 267 ? -6.738 37.156 19.641 1 89.94 267 SER B C 1
ATOM 5607 O O . SER B 1 267 ? -6.035 37.188 20.656 1 89.94 267 SER B O 1
ATOM 5609 N N . ALA B 1 268 ? -6.941 38.188 18.891 1 92.75 268 ALA B N 1
ATOM 5610 C CA . ALA B 1 268 ? -6.566 39.531 19.266 1 92.75 268 ALA B CA 1
ATOM 5611 C C . ALA B 1 268 ? -7.578 40.562 18.734 1 92.75 268 ALA B C 1
ATOM 5613 O O . ALA B 1 268 ? -8.336 40.25 17.797 1 92.75 268 ALA B O 1
ATOM 5614 N N . SER B 1 269 ? -7.656 41.531 19.344 1 92.44 269 SER B N 1
ATOM 5615 C CA . SER B 1 269 ? -8.57 42.594 18.938 1 92.44 269 SER B CA 1
ATOM 5616 C C . SER B 1 269 ? -7.816 43.812 18.438 1 92.44 269 SER B C 1
ATOM 5618 O O . SER B 1 269 ? -6.648 44.031 18.766 1 92.44 269 SER B O 1
ATOM 5620 N N . THR B 1 270 ? -8.523 44.562 17.594 1 91 270 THR B N 1
ATOM 5621 C CA . THR B 1 270 ? -7.98 45.812 17.062 1 91 270 THR B CA 1
ATOM 5622 C C . THR B 1 270 ? -8.672 47.031 17.703 1 91 270 THR B C 1
ATOM 5624 O O . THR B 1 270 ? -9.906 47.094 17.734 1 91 270 THR B O 1
ATOM 5627 N N . SER B 1 271 ? -7.918 47.875 18.359 1 90 271 SER B N 1
ATOM 5628 C CA . SER B 1 271 ? -8.492 49.062 18.969 1 90 271 SER B CA 1
ATOM 5629 C C . SER B 1 271 ? -7.859 50.344 18.406 1 90 271 SER B C 1
ATOM 5631 O O . SER B 1 271 ? -8.406 51.438 18.562 1 90 271 SER B O 1
ATOM 5633 N N . ILE B 1 272 ? -6.676 50.25 17.781 1 85.94 272 ILE B N 1
ATOM 5634 C CA . ILE B 1 272 ? -5.961 51.406 17.234 1 85.94 272 ILE B CA 1
ATOM 5635 C C . ILE B 1 272 ? -6.371 51.594 15.773 1 85.94 272 ILE B C 1
ATOM 5637 O O . ILE B 1 272 ? -6.156 50.719 14.93 1 85.94 272 ILE B O 1
ATOM 5641 N N . PRO B 1 273 ? -7.016 52.719 15.508 1 86.56 273 PRO B N 1
ATOM 5642 C CA . PRO B 1 273 ? -7.395 52.969 14.117 1 86.56 273 PRO B CA 1
ATOM 5643 C C . PRO B 1 273 ? -6.188 53.062 13.188 1 86.56 273 PRO B C 1
ATOM 5645 O O . PRO B 1 273 ? -5.066 53.312 13.648 1 86.56 273 PRO B O 1
ATOM 5648 N N . HIS B 1 274 ? -6.469 52.906 11.883 1 88.38 274 HIS B N 1
ATOM 5649 C CA . HIS B 1 274 ? -5.414 53.094 10.891 1 88.38 274 HIS B CA 1
ATOM 5650 C C . HIS B 1 274 ? -4.961 54.531 10.812 1 88.38 274 HIS B C 1
ATOM 5652 O O . HIS B 1 274 ? -5.605 55.438 11.375 1 88.38 274 HIS B O 1
ATOM 5658 N N . TYR B 1 275 ? -3.773 54.719 10.18 1 91 275 TYR B N 1
ATOM 5659 C CA . TYR B 1 275 ? -3.271 56.094 9.992 1 91 275 TYR B CA 1
ATOM 5660 C C . TYR B 1 275 ? -4.23 56.906 9.133 1 91 275 TYR B C 1
ATOM 5662 O O . TYR B 1 275 ? -4.695 56.438 8.094 1 91 275 TYR B O 1
ATOM 5670 N N . GLN B 1 276 ? -4.551 58.094 9.664 1 92.88 276 GLN B N 1
ATOM 5671 C CA . GLN B 1 276 ? -5.484 58.969 8.953 1 92.88 276 GLN B CA 1
ATOM 5672 C C . GLN B 1 276 ? -4.934 60.406 8.836 1 92.88 276 GLN B C 1
ATOM 5674 O O . GLN B 1 276 ? -4.324 60.906 9.773 1 92.88 276 GLN B O 1
ATOM 5679 N N . TRP B 1 277 ? -5.148 60.969 7.648 1 95.81 277 TRP B N 1
ATOM 5680 C CA . TRP B 1 277 ? -4.832 62.375 7.449 1 95.81 277 TRP B CA 1
ATOM 5681 C C . TRP B 1 277 ? -5.914 63.281 8.047 1 95.81 277 TRP B C 1
ATOM 5683 O O . TRP B 1 277 ? -7.078 62.875 8.141 1 95.81 277 TRP B O 1
ATOM 5693 N N . ASN B 1 278 ? -5.441 64.375 8.547 1 95.38 278 ASN B N 1
ATOM 5694 C CA . ASN B 1 278 ? -6.418 65.375 8.992 1 95.38 278 ASN B CA 1
ATOM 5695 C C . ASN B 1 278 ? -7.32 65.812 7.848 1 95.38 278 ASN B C 1
ATOM 5697 O O . ASN B 1 278 ? -6.848 66.062 6.727 1 95.38 278 ASN B O 1
ATOM 5701 N N . THR B 1 279 ? -8.609 66 8.125 1 93 279 THR B N 1
ATOM 5702 C CA . THR B 1 279 ? -9.57 66.312 7.074 1 93 279 THR B CA 1
ATOM 5703 C C . THR B 1 279 ? -9.898 67.812 7.059 1 93 279 THR B C 1
ATOM 5705 O O . THR B 1 279 ? -10.57 68.312 6.145 1 93 279 THR B O 1
ATOM 5708 N N . SER B 1 280 ? -9.469 68.562 7.93 1 90.38 280 SER B N 1
ATOM 5709 C CA . SER B 1 280 ? -9.922 69.938 8.078 1 90.38 280 SER B CA 1
ATOM 5710 C C . SER B 1 280 ? -8.875 70.875 7.562 1 90.38 280 SER B C 1
ATOM 5712 O O . SER B 1 280 ? -9.062 72.125 7.633 1 90.38 280 SER B O 1
ATOM 5714 N N . THR B 1 281 ? -7.816 70.438 7.098 1 90.5 281 THR B N 1
ATOM 5715 C CA . THR B 1 281 ? -6.77 71.312 6.637 1 90.5 281 THR B CA 1
ATOM 5716 C C . THR B 1 281 ? -7.09 71.875 5.246 1 90.5 281 THR B C 1
ATOM 5718 O O . THR B 1 281 ? -7.367 71.062 4.324 1 90.5 281 THR B O 1
ATOM 5721 N N . ASP B 1 282 ? -6.957 73.125 5.125 1 89 282 ASP B N 1
ATOM 5722 C CA . ASP B 1 282 ? -7.25 73.812 3.846 1 89 282 ASP B CA 1
ATOM 5723 C C . ASP B 1 282 ? -6.195 73.438 2.801 1 89 282 ASP B C 1
ATOM 5725 O O . ASP B 1 282 ? -5.008 73.312 3.117 1 89 282 ASP B O 1
ATOM 5729 N N . GLY B 1 283 ? -6.629 73.188 1.597 1 91 283 GLY B N 1
ATOM 5730 C CA . GLY B 1 283 ? -5.723 72.938 0.488 1 91 283 GLY B CA 1
ATOM 5731 C C . GLY B 1 283 ? -5.555 71.438 0.187 1 91 283 GLY B C 1
ATOM 5732 O O . GLY B 1 283 ? -4.887 71.062 -0.781 1 91 283 GLY B O 1
ATOM 5733 N N . TYR B 1 284 ? -6.109 70.75 1.083 1 94.75 284 TYR B N 1
ATOM 5734 C CA . TYR B 1 284 ? -5.988 69.312 0.884 1 94.75 284 TYR B CA 1
ATOM 5735 C C . TYR B 1 284 ? -7.355 68.625 0.935 1 94.75 284 TYR B C 1
ATOM 5737 O O . TYR B 1 284 ? -8.281 69.125 1.568 1 94.75 284 TYR B O 1
ATOM 5745 N N . SER B 1 285 ? -7.543 67.5 0.209 1 94.69 285 SER B N 1
ATOM 5746 C CA . SER B 1 285 ? -8.695 66.625 0.305 1 94.69 285 SER B CA 1
ATOM 5747 C C . SER B 1 285 ? -8.273 65.188 0.64 1 94.69 285 SER B C 1
ATOM 5749 O O . SER B 1 285 ? -7.164 64.75 0.306 1 94.69 285 SER B O 1
ATOM 5751 N N . THR B 1 286 ? -9.078 64.5 1.38 1 95.19 286 THR B N 1
ATOM 5752 C CA . THR B 1 286 ? -8.75 63.156 1.791 1 95.19 286 THR B CA 1
ATOM 5753 C C . THR B 1 286 ? -9.742 62.156 1.21 1 95.19 286 THR B C 1
ATOM 5755 O O . THR B 1 286 ? -10.875 62.531 0.884 1 95.19 286 THR B O 1
ATOM 5758 N N . SER B 1 287 ? -9.258 60.969 0.867 1 94.06 287 SER B N 1
ATOM 5759 C CA . SER B 1 287 ? -10.07 59.875 0.36 1 94.06 287 SER B CA 1
ATOM 5760 C C . SER B 1 287 ? -9.633 58.531 0.962 1 94.06 287 SER B C 1
ATOM 5762 O O . SER B 1 287 ? -8.664 58.469 1.724 1 94.06 287 SER B O 1
ATOM 5764 N N . ASN B 1 288 ? -10.461 57.406 0.7 1 91.31 288 ASN B N 1
ATOM 5765 C CA . ASN B 1 288 ? -10.133 56.062 1.173 1 91.31 288 ASN B CA 1
ATOM 5766 C C . ASN B 1 288 ? -10.047 56.031 2.695 1 91.31 288 ASN B C 1
ATOM 5768 O O . ASN B 1 288 ? -9.016 55.625 3.246 1 91.31 288 ASN B O 1
ATOM 5772 N N . GLU B 1 289 ? -11.047 56.531 3.414 1 89.5 289 GLU B N 1
ATOM 5773 C CA . GLU B 1 289 ? -11.125 56.594 4.871 1 89.5 289 GLU B CA 1
ATOM 5774 C C . GLU B 1 289 ? -10.008 57.469 5.453 1 89.5 289 GLU B C 1
ATOM 5776 O O . GLU B 1 289 ? -9.406 57.094 6.461 1 89.5 289 GLU B O 1
ATOM 5781 N N . ASN B 1 290 ? -9.562 58.469 4.668 1 92.94 290 ASN B N 1
ATOM 5782 C CA . ASN B 1 290 ? -8.57 59.469 5.043 1 92.94 290 ASN B CA 1
ATOM 5783 C C . ASN B 1 290 ? -7.16 58.906 5.031 1 92.94 290 ASN B C 1
ATOM 5785 O O . ASN B 1 290 ? -6.258 59.438 5.668 1 92.94 290 ASN B O 1
ATOM 5789 N N . LYS B 1 291 ? -6.988 57.75 4.324 1 93.19 291 LYS B N 1
ATOM 5790 C CA . LYS B 1 291 ? -5.652 57.188 4.152 1 93.19 291 LYS B CA 1
ATOM 5791 C C . LYS B 1 291 ? -4.891 57.906 3.039 1 93.19 291 LYS B C 1
ATOM 5793 O O . LYS B 1 291 ? -3.66 57.844 2.992 1 93.19 291 LYS B O 1
ATOM 5798 N N . THR B 1 292 ? -5.656 58.438 2.188 1 96.06 292 THR B N 1
ATOM 5799 C CA . THR B 1 292 ? -5.066 59.125 1.041 1 96.06 292 THR B CA 1
ATOM 5800 C C . THR B 1 292 ? -5.367 60.625 1.086 1 96.06 292 THR B C 1
ATOM 5802 O O . THR B 1 292 ? -6.488 61.031 1.39 1 96.06 292 THR B O 1
ATOM 5805 N N . ALA B 1 293 ? -4.383 61.406 0.863 1 96.62 293 ALA B N 1
ATOM 5806 C CA . ALA B 1 293 ? -4.539 62.875 0.818 1 96.62 293 ALA B CA 1
ATOM 5807 C C . ALA B 1 293 ? -4.102 63.438 -0.532 1 96.62 293 ALA B C 1
ATOM 5809 O O . ALA B 1 293 ? -3.104 62.969 -1.102 1 96.62 293 ALA B O 1
ATOM 5810 N N . ASN B 1 294 ? -4.867 64.312 -1.019 1 95.62 294 ASN B N 1
ATOM 5811 C CA . ASN B 1 294 ? -4.605 65 -2.287 1 95.62 294 ASN B CA 1
ATOM 5812 C C . ASN B 1 294 ? -4.457 66.5 -2.105 1 95.62 294 ASN B C 1
ATOM 5814 O O . ASN B 1 294 ? -5.27 67.125 -1.425 1 95.62 294 ASN B O 1
ATOM 5818 N N . ARG B 1 295 ? -3.348 67 -2.688 1 94.69 295 ARG B N 1
ATOM 5819 C CA . ARG B 1 295 ? -3.189 68.438 -2.682 1 94.69 295 ARG B CA 1
ATOM 5820 C C . ARG B 1 295 ? -4.078 69.125 -3.736 1 94.69 295 ARG B C 1
ATOM 5822 O O . ARG B 1 295 ? -3.938 68.812 -4.93 1 94.69 295 ARG B O 1
ATOM 5829 N N . GLU B 1 296 ? -4.984 69.875 -3.236 1 91.81 296 GLU B N 1
ATOM 5830 C CA . GLU B 1 296 ? -5.922 70.562 -4.137 1 91.81 296 GLU B CA 1
ATOM 5831 C C . GLU B 1 296 ? -5.332 71.875 -4.688 1 91.81 296 GLU B C 1
ATOM 5833 O O . GLU B 1 296 ? -4.316 72.312 -4.188 1 91.81 296 GLU B O 1
ATOM 5838 N N . ALA B 1 297 ? -6.059 72.25 -5.75 1 82.19 297 ALA B N 1
ATOM 5839 C CA . ALA B 1 297 ? -5.633 73.5 -6.363 1 82.19 297 ALA B CA 1
ATOM 5840 C C . ALA B 1 297 ? -5.938 74.688 -5.449 1 82.19 297 ALA B C 1
ATOM 5842 O O . ALA B 1 297 ? -6.984 74.75 -4.805 1 82.19 297 ALA B O 1
ATOM 5843 N N . GLY B 1 298 ? -4.957 75.562 -5.09 1 76.38 298 GLY B N 1
ATOM 5844 C CA . GLY B 1 298 ? -5.203 76.75 -4.266 1 76.38 298 GLY B CA 1
ATOM 5845 C C . GLY B 1 298 ? -3.934 77.438 -3.859 1 76.38 298 GLY B C 1
ATOM 5846 O O . GLY B 1 298 ? -2.828 77 -4.152 1 76.38 298 GLY B O 1
ATOM 5847 N N . GLU B 1 299 ? -4.152 78.625 -3.258 1 76.75 299 GLU B N 1
ATOM 5848 C CA . GLU B 1 299 ? -3.027 79.5 -2.939 1 76.75 299 GLU B CA 1
ATOM 5849 C C . GLU B 1 299 ? -2.545 79.312 -1.508 1 76.75 299 GLU B C 1
ATOM 5851 O O . GLU B 1 299 ? -1.468 79.75 -1.132 1 76.75 299 GLU B O 1
ATOM 5856 N N . VAL B 1 300 ? -3.215 78.438 -0.823 1 78.81 300 VAL B N 1
ATOM 5857 C CA . VAL B 1 300 ? -2.852 78.25 0.582 1 78.81 300 VAL B CA 1
ATOM 5858 C C . VAL B 1 300 ? -1.816 77.188 0.73 1 78.81 300 VAL B C 1
ATOM 5860 O O . VAL B 1 300 ? -2.055 76 0.316 1 78.81 300 VAL B O 1
ATOM 5863 N N . PHE B 1 301 ? -0.639 77.625 1.156 1 83.31 301 PHE B N 1
ATOM 5864 C CA . PHE B 1 301 ? 0.424 76.688 1.445 1 83.31 301 PHE B CA 1
ATOM 5865 C C . PHE B 1 301 ? 0.443 76.312 2.928 1 83.31 301 PHE B C 1
ATOM 5867 O O . PHE B 1 301 ? 0.614 77.188 3.779 1 83.31 301 PHE B O 1
ATOM 5874 N N . SER B 1 302 ? -0.02 75.062 3.219 1 90.75 302 SER B N 1
ATOM 5875 C CA . SER B 1 302 ? -0.016 74.625 4.613 1 90.75 302 SER B CA 1
ATOM 5876 C C . SER B 1 302 ? 0.438 73.188 4.742 1 90.75 302 SER B C 1
ATOM 5878 O O . SER B 1 302 ? 0.332 72.438 3.789 1 90.75 302 SER B O 1
ATOM 5880 N N . VAL B 1 303 ? 0.977 72.938 5.855 1 95 303 VAL B N 1
ATOM 5881 C CA . VAL B 1 303 ? 1.345 71.562 6.172 1 95 303 VAL B CA 1
ATOM 5882 C C . VAL B 1 303 ? 0.097 70.75 6.555 1 95 303 VAL B C 1
ATOM 5884 O O . VAL B 1 303 ? -0.751 71.25 7.305 1 95 303 VAL B O 1
ATOM 5887 N N . LEU B 1 304 ? -0.039 69.562 5.945 1 96.19 304 LEU B N 1
ATOM 5888 C CA . LEU B 1 304 ? -1.09 68.688 6.348 1 96.19 304 LEU B CA 1
ATOM 5889 C C . LEU B 1 304 ? -0.563 67.625 7.355 1 96.19 304 LEU B C 1
ATOM 5891 O O . LEU B 1 304 ? 0.391 66.938 7.07 1 96.19 304 LEU B O 1
ATOM 5895 N N . TYR B 1 305 ? -1.14 67.625 8.469 1 97.06 305 TYR B N 1
ATOM 5896 C CA . TYR B 1 305 ? -0.732 66.688 9.5 1 97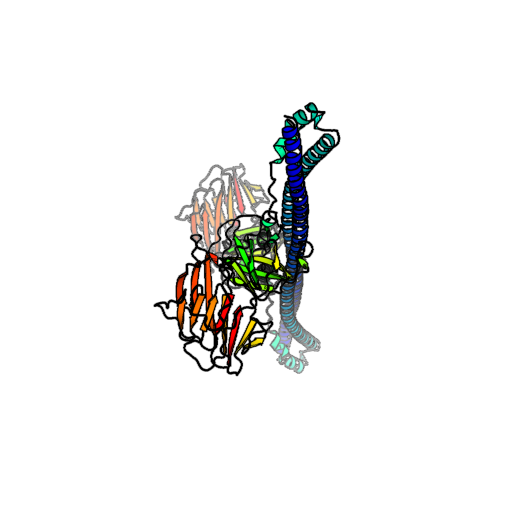.06 305 TYR B CA 1
ATOM 5897 C C . TYR B 1 305 ? -1.75 65.562 9.648 1 97.06 305 TYR B C 1
ATOM 5899 O O . TYR B 1 305 ? -2.826 65.562 9.047 1 97.06 305 TYR B O 1
ATOM 5907 N N . SER B 1 306 ? -1.335 64.5 10.352 1 95.88 306 SER B N 1
ATOM 5908 C CA . SER B 1 306 ? -2.24 63.438 10.719 1 95.88 306 SER B CA 1
ATOM 5909 C C . SER B 1 306 ? -3.35 63.938 11.641 1 95.88 306 SER B C 1
ATOM 5911 O O . SER B 1 306 ? -3.211 65 12.289 1 95.88 306 SER B O 1
ATOM 5913 N N . ASN B 1 307 ? -4.398 63.25 11.625 1 92.12 307 ASN B N 1
ATOM 5914 C CA . ASN B 1 307 ? -5.562 63.594 12.438 1 92.12 307 ASN B CA 1
ATOM 5915 C C . ASN B 1 307 ? -5.23 63.594 13.93 1 92.12 307 ASN B C 1
ATOM 5917 O O . ASN B 1 307 ? -5.773 64.375 14.695 1 92.12 307 ASN B O 1
ATOM 5921 N N . ASP B 1 308 ? -4.426 62.688 14.352 1 89.25 308 ASP B N 1
ATOM 5922 C CA . ASP B 1 308 ? -3.977 62.562 15.734 1 89.25 308 ASP B CA 1
ATOM 5923 C C . ASP B 1 308 ? -2.504 62.156 15.797 1 89.25 308 ASP B C 1
ATOM 5925 O O . ASP B 1 308 ? -1.901 61.812 14.773 1 89.25 308 ASP B O 1
ATOM 5929 N N . LYS B 1 309 ? -1.981 62.281 17.016 1 88.19 309 LYS B N 1
ATOM 5930 C CA . LYS B 1 309 ? -0.624 61.812 17.25 1 88.19 309 LYS B CA 1
ATOM 5931 C C . LYS B 1 309 ? -0.573 60.281 17.234 1 88.19 309 LYS B C 1
ATOM 5933 O O . LYS B 1 309 ? -0.334 59.656 18.266 1 88.19 309 LYS B O 1
ATOM 5938 N N . SER B 1 310 ? -0.658 59.75 16.062 1 86.88 310 SER B N 1
ATOM 5939 C CA . SER B 1 310 ? -0.94 58.312 15.938 1 86.88 310 SER B CA 1
ATOM 5940 C C . SER B 1 310 ? 0.342 57.531 15.742 1 86.88 310 SER B C 1
ATOM 5942 O O . SER B 1 310 ? 0.358 56.312 15.953 1 86.88 310 SER B O 1
ATOM 5944 N N . TYR B 1 311 ? 1.418 58.125 15.383 1 88.69 311 TYR B N 1
ATOM 5945 C CA . TYR B 1 311 ? 2.639 57.375 15.141 1 88.69 311 TYR B CA 1
ATOM 5946 C C . TYR B 1 311 ? 3.357 57.062 16.438 1 88.69 311 TYR B C 1
ATOM 5948 O O . TYR B 1 311 ? 3.66 57.969 17.219 1 88.69 311 TYR B O 1
ATOM 5956 N N . VAL B 1 312 ? 3.588 55.781 16.688 1 83.56 312 VAL B N 1
ATOM 5957 C CA . VAL B 1 312 ? 4.312 55.312 17.875 1 83.56 312 VAL B CA 1
ATOM 5958 C C . VAL B 1 312 ? 5.625 54.656 17.453 1 83.56 312 VAL B C 1
ATOM 5960 O O . VAL B 1 312 ? 5.676 53.938 16.438 1 83.56 312 VAL B O 1
ATOM 5963 N N . ALA B 1 313 ? 6.594 54.906 18.234 1 80.62 313 ALA B N 1
ATOM 5964 C CA . ALA B 1 313 ? 7.906 54.344 17.938 1 80.62 313 ALA B CA 1
ATOM 5965 C C . ALA B 1 313 ? 7.84 52.812 17.828 1 80.62 313 ALA B C 1
ATOM 5967 O O . ALA B 1 313 ? 7.152 52.156 18.609 1 80.62 313 ALA B O 1
ATOM 5968 N N . GLY B 1 314 ? 8.477 52.312 16.844 1 77 314 GLY B N 1
ATOM 5969 C CA . GLY B 1 314 ? 8.516 50.875 16.641 1 77 314 GLY B CA 1
ATOM 5970 C C . GLY B 1 314 ? 7.5 50.375 15.617 1 77 314 GLY B C 1
ATOM 5971 O O . GLY B 1 314 ? 7.48 49.219 15.266 1 77 314 GLY B O 1
ATOM 5972 N N . CYS B 1 315 ? 6.645 51.281 15.203 1 81.19 315 CYS B N 1
ATOM 5973 C CA . CYS B 1 315 ? 5.668 50.969 14.172 1 81.19 315 CYS B CA 1
ATOM 5974 C C . CYS B 1 315 ? 6.043 51.594 12.844 1 81.19 315 CYS B C 1
ATOM 5976 O O . CYS B 1 315 ? 5.746 52.781 12.617 1 81.19 315 CYS B O 1
ATOM 5978 N N . PRO B 1 316 ? 6.586 50.812 12.039 1 84.62 316 PRO B N 1
ATOM 5979 C CA . PRO B 1 316 ? 6.965 51.438 10.766 1 84.62 316 PRO B CA 1
ATOM 5980 C C . PRO B 1 316 ? 5.773 52 10.008 1 84.62 316 PRO B C 1
ATOM 5982 O O . PRO B 1 316 ? 4.68 51.438 10.039 1 84.62 316 PRO B O 1
ATOM 5985 N N . ILE B 1 317 ? 5.973 53.156 9.406 1 91.81 317 ILE B N 1
ATOM 5986 C CA . ILE B 1 317 ? 4.953 53.844 8.609 1 91.81 317 ILE B CA 1
ATOM 5987 C C . ILE B 1 317 ? 5.422 53.938 7.156 1 91.81 317 ILE B C 1
ATOM 5989 O O . ILE B 1 317 ? 6.605 54.156 6.895 1 91.81 317 ILE B O 1
ATOM 5993 N N . THR B 1 318 ? 4.52 53.719 6.254 1 93.06 318 THR B N 1
ATOM 5994 C CA . THR B 1 318 ? 4.848 53.781 4.832 1 93.06 318 THR B CA 1
ATOM 5995 C C . THR B 1 318 ? 3.963 54.781 4.109 1 93.06 318 THR B C 1
ATOM 5997 O O . THR B 1 318 ? 2.746 54.812 4.316 1 93.06 318 THR B O 1
ATOM 6000 N N . PHE B 1 319 ? 4.602 55.656 3.301 1 96.38 319 PHE B N 1
ATOM 6001 C CA . PHE B 1 319 ? 3.906 56.594 2.436 1 96.38 319 PHE B CA 1
ATOM 6002 C C . PHE B 1 319 ? 4.062 56.188 0.971 1 96.38 319 PHE B C 1
ATOM 6004 O O . PHE B 1 319 ? 5.184 56.094 0.464 1 96.38 319 PHE B O 1
ATOM 6011 N N . LYS B 1 320 ? 3 55.969 0.374 1 96.19 320 LYS B N 1
ATOM 6012 C CA . LYS B 1 320 ? 3.014 55.656 -1.051 1 96.19 320 LYS B CA 1
ATOM 6013 C C . LYS B 1 320 ? 2.57 56.875 -1.887 1 96.19 320 LYS B C 1
ATOM 6015 O O . LYS B 1 320 ? 1.468 57.375 -1.703 1 96.19 320 LYS B O 1
ATOM 6020 N N . ILE B 1 321 ? 3.43 57.188 -2.82 1 96.56 321 ILE B N 1
ATOM 6021 C CA . ILE B 1 321 ? 3.1 58.312 -3.713 1 96.56 321 ILE B CA 1
ATOM 6022 C C . ILE B 1 321 ? 2.285 57.781 -4.898 1 96.56 321 ILE B C 1
ATOM 6024 O O . ILE B 1 321 ? 2.824 57.125 -5.781 1 96.56 321 ILE B O 1
ATOM 6028 N N . LEU B 1 322 ? 1.082 58.156 -4.938 1 95.88 322 LEU B N 1
ATOM 6029 C CA . LEU B 1 322 ? 0.185 57.656 -5.969 1 95.88 322 LEU B CA 1
ATOM 6030 C C . LEU B 1 322 ? 0.256 58.531 -7.223 1 95.88 322 LEU B C 1
ATOM 6032 O O . LEU B 1 322 ? 0.123 58.031 -8.344 1 95.88 322 LEU B O 1
ATOM 6036 N N . ASP B 1 323 ? 0.378 59.781 -7.012 1 95.44 323 ASP B N 1
ATOM 6037 C CA . ASP B 1 323 ? 0.498 60.75 -8.109 1 95.44 323 ASP B CA 1
ATOM 6038 C C . ASP B 1 323 ? 1.437 61.906 -7.738 1 95.44 323 ASP B C 1
ATOM 6040 O O . ASP B 1 323 ? 1.646 62.188 -6.559 1 95.44 323 ASP B O 1
ATOM 6044 N N . VAL B 1 324 ? 1.986 62.531 -8.828 1 94.12 324 VAL B N 1
ATOM 6045 C CA . VAL B 1 324 ? 2.957 63.594 -8.594 1 94.12 324 VAL B CA 1
ATOM 6046 C C . VAL B 1 324 ? 2.547 64.812 -9.367 1 94.12 324 VAL B C 1
ATOM 6048 O O . VAL B 1 324 ? 1.963 64.75 -10.453 1 94.12 324 VAL B O 1
ATOM 6051 N N . GLY B 1 325 ? 2.762 66 -8.742 1 90.5 325 GLY B N 1
ATOM 6052 C CA . GLY B 1 325 ? 2.635 67.312 -9.406 1 90.5 325 GLY B CA 1
ATOM 6053 C C . GLY B 1 325 ? 3.963 68 -9.586 1 90.5 325 GLY B C 1
ATOM 6054 O O . GLY B 1 325 ? 5.016 67.375 -9.617 1 90.5 325 GLY B O 1
ATOM 6055 N N . GLU B 1 326 ? 3.82 69.312 -9.852 1 90.62 326 GLU B N 1
ATOM 6056 C CA . GLU B 1 326 ? 5.047 70.125 -9.938 1 90.62 326 GLU B CA 1
ATOM 6057 C C . GLU B 1 326 ? 5.801 70.062 -8.617 1 90.62 326 GLU B C 1
ATOM 6059 O O . GLU B 1 326 ? 5.195 70.188 -7.547 1 90.62 326 GLU B O 1
ATOM 6064 N N . THR B 1 327 ? 7.078 69.875 -8.734 1 88.88 327 THR B N 1
ATOM 6065 C CA . THR B 1 327 ? 7.883 69.75 -7.527 1 88.88 327 THR B CA 1
ATOM 6066 C C . THR B 1 327 ? 8.484 71.125 -7.121 1 88.88 327 THR B C 1
ATOM 6068 O O . THR B 1 327 ? 8.938 71.875 -7.977 1 88.88 327 THR B O 1
ATOM 6071 N N . SER B 1 328 ? 8.391 71.375 -5.824 1 89.25 328 SER B N 1
ATOM 6072 C CA . SER B 1 328 ? 9.047 72.5 -5.219 1 89.25 328 SER B CA 1
ATOM 6073 C C . SER B 1 328 ? 10.047 72.125 -4.152 1 89.25 328 SER B C 1
ATOM 6075 O O . SER B 1 328 ? 9.938 71 -3.588 1 89.25 328 SER B O 1
ATOM 6077 N N . PRO B 1 329 ? 10.969 72.875 -3.836 1 86.31 329 PRO B N 1
ATOM 6078 C CA . PRO B 1 329 ? 12 72.5 -2.857 1 86.31 329 PRO B CA 1
ATOM 6079 C C . PRO B 1 329 ? 11.438 72.312 -1.458 1 86.31 329 PRO B C 1
ATOM 6081 O O . PRO B 1 329 ? 12.055 71.625 -0.641 1 86.31 329 PRO B O 1
ATOM 6084 N N . LEU B 1 330 ? 10.352 72.812 -1.216 1 87.94 330 LEU B N 1
ATOM 6085 C CA . LEU B 1 330 ? 9.789 72.688 0.13 1 87.94 330 LEU B CA 1
ATOM 6086 C C . LEU B 1 330 ? 8.867 71.5 0.257 1 87.94 330 LEU B C 1
ATOM 6088 O O . LEU B 1 330 ? 8.375 71.188 1.348 1 87.94 330 LEU B O 1
ATOM 6092 N N . ASP B 1 331 ? 8.633 70.875 -0.854 1 93.62 331 ASP B N 1
ATOM 6093 C CA . ASP B 1 331 ? 7.719 69.688 -0.864 1 93.62 331 ASP B CA 1
ATOM 6094 C C . ASP B 1 331 ? 8.344 68.5 -0.167 1 93.62 331 ASP B C 1
ATOM 6096 O O . ASP B 1 331 ? 9.539 68.25 -0.33 1 93.62 331 ASP B O 1
ATOM 6100 N N . GLY B 1 332 ? 7.535 67.812 0.622 1 95.75 332 GLY B N 1
ATOM 6101 C CA . GLY B 1 332 ? 8.07 66.625 1.256 1 95.75 332 GLY B CA 1
ATOM 6102 C C . GLY B 1 332 ? 7.121 66 2.262 1 95.75 332 GLY B C 1
ATOM 6103 O O . GLY B 1 332 ? 5.934 66.312 2.283 1 95.75 332 GLY B O 1
ATOM 6104 N N . ILE B 1 333 ? 7.578 65 2.936 1 96.31 333 ILE B N 1
ATOM 6105 C CA . ILE B 1 333 ? 6.824 64.188 3.91 1 96.31 333 ILE B CA 1
ATOM 6106 C C . ILE B 1 333 ? 7.699 63.906 5.133 1 96.31 333 ILE B C 1
ATOM 6108 O O . ILE B 1 333 ? 8.922 63.875 5.027 1 96.31 333 ILE B O 1
ATOM 6112 N N . GLY B 1 334 ? 7.047 63.75 6.285 1 95.75 334 GLY B N 1
ATOM 6113 C CA . GLY B 1 334 ? 7.875 63.469 7.445 1 95.75 334 GLY B CA 1
ATOM 6114 C C . GLY B 1 334 ? 7.07 63.219 8.711 1 95.75 334 GLY B C 1
ATOM 6115 O O . GLY B 1 334 ? 5.891 62.875 8.641 1 95.75 334 GLY B O 1
ATOM 6116 N N . LEU B 1 335 ? 7.762 63.312 9.898 1 94.94 335 LEU B N 1
ATOM 6117 C CA . LEU B 1 335 ? 7.207 63.156 11.234 1 94.94 335 LEU B CA 1
ATOM 6118 C C . LEU B 1 335 ? 7.539 64.375 12.102 1 94.94 335 LEU B C 1
ATOM 6120 O O . LEU B 1 335 ? 8.57 65 11.906 1 94.94 335 LEU B O 1
ATOM 6124 N N . SER B 1 336 ? 6.641 64.688 13.008 1 93.81 336 SER B N 1
ATOM 6125 C CA . SER B 1 336 ? 6.879 65.812 13.883 1 93.81 336 SER B CA 1
ATOM 6126 C C . SER B 1 336 ? 6.281 65.625 15.266 1 93.81 336 SER B C 1
ATOM 6128 O O . SER B 1 336 ? 5.301 64.875 15.414 1 93.81 336 SER B O 1
ATOM 6130 N N . LEU B 1 337 ? 6.867 66.188 16.25 1 90.75 337 LEU B N 1
ATOM 6131 C CA . LEU B 1 337 ? 6.387 66.062 17.625 1 90.75 337 LEU B CA 1
ATOM 6132 C C . LEU B 1 337 ? 5.098 66.875 17.812 1 90.75 337 LEU B C 1
ATOM 6134 O O . LEU B 1 337 ? 4.227 66.5 18.594 1 90.75 337 LEU B O 1
ATOM 6138 N N . THR B 1 338 ? 5 68 17.156 1 89.88 338 THR B N 1
ATOM 6139 C CA . THR B 1 338 ? 3.816 68.875 17.266 1 89.88 338 THR B CA 1
ATOM 6140 C C . THR B 1 338 ? 3.24 69.188 15.891 1 89.88 338 THR B C 1
ATOM 6142 O O . THR B 1 338 ? 3.922 69 14.875 1 89.88 338 THR B O 1
ATOM 6145 N N . ASN B 1 339 ? 2.029 69.562 15.906 1 91.25 339 ASN B N 1
ATOM 6146 C CA . ASN B 1 339 ? 1.363 69.938 14.672 1 91.25 339 ASN B CA 1
ATOM 6147 C C . ASN B 1 339 ? 1.071 71.438 14.641 1 91.25 339 ASN B C 1
ATOM 6149 O O . ASN B 1 339 ? 0.141 71.875 13.961 1 91.25 339 ASN B O 1
ATOM 6153 N N . GLU B 1 340 ? 1.773 72.188 15.32 1 89.06 340 GLU B N 1
ATOM 6154 C CA . GLU B 1 340 ? 1.477 73.625 15.492 1 89.06 340 GLU B CA 1
ATOM 6155 C C . GLU B 1 340 ? 1.992 74.438 14.312 1 89.06 340 GLU B C 1
ATOM 6157 O O . GLU B 1 340 ? 1.399 75.438 13.945 1 89.06 340 GLU B O 1
ATOM 6162 N N . ASP B 1 341 ? 3.076 74 13.75 1 91.31 341 ASP B N 1
ATOM 6163 C CA . ASP B 1 341 ? 3.67 74.75 12.656 1 91.31 341 ASP B CA 1
ATOM 6164 C C . ASP B 1 341 ? 3.043 74.375 11.32 1 91.31 341 ASP B C 1
ATOM 6166 O O . ASP B 1 341 ? 3.318 73.25 10.789 1 91.31 341 ASP B O 1
ATOM 6170 N N . LEU B 1 342 ? 2.285 75.25 10.781 1 91.56 342 LEU B N 1
ATOM 6171 C CA . LEU B 1 342 ? 1.597 75 9.523 1 91.56 342 LEU B CA 1
ATOM 6172 C C . LEU B 1 342 ? 2.402 75.5 8.344 1 91.56 342 LEU B C 1
ATOM 6174 O O . LEU B 1 342 ? 2.016 75.312 7.188 1 91.56 342 LEU B O 1
ATOM 6178 N N . ASP B 1 343 ? 3.566 76 8.594 1 90.25 343 ASP B N 1
ATOM 6179 C CA . ASP B 1 343 ? 4.328 76.625 7.523 1 90.25 343 ASP B CA 1
ATOM 6180 C C . ASP B 1 343 ? 5.406 75.688 6.992 1 90.25 343 ASP B C 1
ATOM 6182 O O . ASP B 1 343 ? 5.707 75.688 5.797 1 90.25 343 ASP B O 1
ATOM 6186 N N . THR B 1 344 ? 6 75 7.918 1 90.94 344 THR B N 1
ATOM 6187 C CA . THR B 1 344 ? 7.09 74.125 7.453 1 90.94 344 THR B CA 1
ATOM 6188 C C . THR B 1 344 ? 7.289 72.938 8.398 1 90.94 344 THR B C 1
ATOM 6190 O O . THR B 1 344 ? 6.949 73.062 9.578 1 90.94 344 THR B O 1
ATOM 6193 N N . MET B 1 345 ? 7.809 71.875 7.812 1 92.5 345 MET B N 1
ATOM 6194 C CA . MET B 1 345 ? 8.172 70.688 8.609 1 92.5 345 MET B CA 1
ATOM 6195 C C . MET B 1 345 ? 9.688 70.625 8.797 1 92.5 345 MET B C 1
ATOM 6197 O O . MET B 1 345 ? 10.18 69.75 9.531 1 92.5 345 MET B O 1
ATOM 6201 N N . ARG B 1 346 ? 10.312 71.562 8.141 1 92 346 ARG B N 1
ATOM 6202 C CA . ARG B 1 346 ? 11.766 71.625 8.32 1 92 346 ARG B CA 1
ATOM 6203 C C . ARG B 1 346 ? 12.109 72.438 9.57 1 92 346 ARG B C 1
ATOM 6205 O O . ARG B 1 346 ? 12.516 73.625 9.477 1 92 346 ARG B O 1
ATOM 6212 N N . ARG B 1 347 ? 12.016 71.875 10.648 1 92.19 347 ARG B N 1
ATOM 6213 C CA . ARG B 1 347 ? 12.172 72.562 11.922 1 92.19 347 ARG B CA 1
ATOM 6214 C C . ARG B 1 347 ? 12.688 71.625 13 1 92.19 347 ARG B C 1
ATOM 6216 O O . ARG B 1 347 ? 12.945 70.438 12.734 1 92.19 347 ARG B O 1
ATOM 6223 N N . LYS B 1 348 ? 12.781 72.188 14.188 1 90.44 348 LYS B N 1
ATOM 6224 C CA . LYS B 1 348 ? 13.188 71.438 15.336 1 90.44 348 LYS B CA 1
ATOM 6225 C C . LYS B 1 348 ? 12.102 70.438 15.734 1 90.44 348 LYS B C 1
ATOM 6227 O O . LYS B 1 348 ? 10.914 70.688 15.578 1 90.44 348 LYS B O 1
ATOM 6232 N N . ASN B 1 349 ? 12.523 69.25 16.188 1 91.31 349 ASN B N 1
ATOM 6233 C CA . ASN B 1 349 ? 11.648 68.188 16.656 1 91.31 349 ASN B CA 1
ATOM 6234 C C . ASN B 1 349 ? 10.828 67.562 15.523 1 91.31 349 ASN B C 1
ATOM 6236 O O . ASN B 1 349 ? 9.648 67.312 15.703 1 91.31 349 ASN B O 1
ATOM 6240 N N . ALA B 1 350 ? 11.414 67.562 14.344 1 93.69 350 ALA B N 1
ATOM 6241 C CA . ALA B 1 350 ? 10.75 66.938 13.195 1 93.69 350 ALA B CA 1
ATOM 6242 C C . ALA B 1 350 ? 11.766 66.25 12.273 1 93.69 350 ALA B C 1
ATOM 6244 O O . ALA B 1 350 ? 12.945 66.625 12.281 1 93.69 350 ALA B O 1
ATOM 6245 N N . ILE B 1 351 ? 11.289 65.312 11.609 1 94.25 351 ILE B N 1
ATOM 6246 C CA . ILE B 1 351 ? 12.023 64.688 10.516 1 94.25 351 ILE B CA 1
ATOM 6247 C C . ILE B 1 351 ? 11.305 64.938 9.195 1 94.25 351 ILE B C 1
ATOM 6249 O O . ILE B 1 351 ? 10.078 64.812 9.109 1 94.25 351 ILE B O 1
ATOM 6253 N N . PHE B 1 352 ? 12.078 65.312 8.227 1 95.88 352 PHE B N 1
ATOM 6254 C CA . PHE B 1 352 ? 11.469 65.688 6.965 1 95.88 352 PHE B CA 1
ATOM 6255 C C . PHE B 1 352 ? 12.273 65.188 5.785 1 95.88 352 PHE B C 1
ATOM 6257 O O . PHE B 1 352 ? 13.5 65.25 5.777 1 95.88 352 PHE B O 1
ATOM 6264 N N . VAL B 1 353 ? 11.586 64.562 4.891 1 96.12 353 VAL B N 1
ATOM 6265 C CA . VAL B 1 353 ? 12.18 64.125 3.645 1 96.12 353 VAL B CA 1
ATOM 6266 C C . VAL B 1 353 ? 11.609 64.875 2.467 1 96.12 353 VAL B C 1
ATOM 6268 O O . VAL B 1 353 ? 10.406 64.812 2.193 1 96.12 353 VAL B O 1
ATOM 6271 N N . SER B 1 354 ? 12.453 65.562 1.798 1 95.38 354 SER B N 1
ATOM 6272 C CA . SER B 1 354 ? 12.008 66.375 0.668 1 95.38 354 SER B CA 1
ATOM 6273 C C . SER B 1 354 ? 11.719 65.5 -0.553 1 95.38 354 SER B C 1
ATOM 6275 O O . SER B 1 354 ? 12.227 64.375 -0.664 1 95.38 354 SER B O 1
ATOM 6277 N N . SER B 1 355 ? 10.93 66 -1.493 1 94.31 355 SER B N 1
ATOM 6278 C CA . SER B 1 355 ? 10.594 65.25 -2.723 1 94.31 355 SER B CA 1
ATOM 6279 C C . SER B 1 355 ? 11.836 65 -3.553 1 94.31 355 SER B C 1
ATOM 6281 O O . SER B 1 355 ? 11.844 64.062 -4.371 1 94.31 355 SER B O 1
ATOM 6283 N N . ARG B 1 356 ? 12.914 65.688 -3.283 1 93.19 356 ARG B N 1
ATOM 6284 C CA . ARG B 1 356 ? 14.148 65.562 -4.043 1 93.19 356 ARG B CA 1
ATOM 6285 C C . ARG B 1 356 ? 15.117 64.625 -3.322 1 93.19 356 ARG B C 1
ATOM 6287 O O . ARG B 1 356 ? 16.25 64.438 -3.762 1 93.19 356 ARG B O 1
ATOM 6294 N N . GLY B 1 357 ? 14.695 64.125 -2.156 1 94.06 357 GLY B N 1
ATOM 6295 C CA . GLY B 1 357 ? 15.484 63.125 -1.503 1 94.06 357 GLY B CA 1
ATOM 6296 C C . GLY B 1 357 ? 16.312 63.625 -0.348 1 94.06 357 GLY B C 1
ATOM 6297 O O . GLY B 1 357 ? 17.047 62.875 0.287 1 94.06 357 GLY B O 1
ATOM 6298 N N . CYS B 1 358 ? 16.234 64.938 -0.036 1 94.81 358 CYS B N 1
ATOM 6299 C CA . CYS B 1 358 ? 16.969 65.5 1.095 1 94.81 358 CYS B CA 1
ATOM 6300 C C . CYS B 1 358 ? 16.297 65.125 2.414 1 94.81 358 CYS B C 1
ATOM 6302 O O . CYS B 1 358 ? 15.078 65.188 2.543 1 94.81 358 CYS B O 1
ATOM 6304 N N . VAL B 1 359 ? 17.109 64.688 3.314 1 96 359 VAL B N 1
ATOM 6305 C CA . VAL B 1 359 ? 16.578 64.312 4.617 1 96 359 VAL B CA 1
ATOM 6306 C C . VAL B 1 359 ? 16.984 65.312 5.672 1 96 359 VAL B C 1
ATOM 6308 O O . VAL B 1 359 ? 18.156 65.688 5.758 1 96 359 VAL B O 1
ATOM 6311 N N . TYR B 1 360 ? 16.047 65.812 6.387 1 95.38 360 TYR B N 1
ATOM 6312 C CA . TYR B 1 360 ? 16.281 66.75 7.465 1 95.38 360 TYR B CA 1
ATOM 6313 C C . TYR B 1 360 ? 15.898 66.188 8.812 1 95.38 360 TYR B C 1
ATOM 6315 O O . TYR B 1 360 ? 14.82 65.625 8.961 1 95.38 360 TYR B O 1
ATOM 6323 N N . VAL B 1 361 ? 16.75 66.188 9.758 1 93.94 361 VAL B N 1
ATOM 6324 C CA . VAL B 1 361 ? 16.469 65.75 11.125 1 93.94 361 VAL B CA 1
ATOM 6325 C C . VAL B 1 361 ? 16.688 66.938 12.086 1 93.94 361 VAL B C 1
ATOM 6327 O O . VAL B 1 361 ? 17.766 67.562 12.125 1 93.94 361 VAL B O 1
ATOM 6330 N N . ASP B 1 362 ? 15.703 67.25 12.789 1 92.56 362 ASP B N 1
ATOM 6331 C CA . ASP B 1 362 ? 15.766 68.375 13.719 1 92.56 362 ASP B CA 1
ATOM 6332 C C . ASP B 1 362 ? 16.156 69.688 13.008 1 92.56 362 ASP B C 1
ATOM 6334 O O . ASP B 1 362 ? 16.953 70.438 13.516 1 92.56 362 ASP B O 1
ATOM 6338 N N . GLY B 1 363 ? 15.758 69.812 11.797 1 90.75 363 GLY B N 1
ATOM 6339 C CA . GLY B 1 363 ? 15.984 71 11.016 1 90.75 363 GLY B CA 1
ATOM 6340 C C . GLY B 1 363 ? 17.312 71 10.289 1 90.75 363 GLY B C 1
ATOM 6341 O O . GLY B 1 363 ? 17.594 71.938 9.492 1 90.75 363 GLY B O 1
ATOM 6342 N N . GLN B 1 364 ? 18.062 70 10.531 1 92.75 364 GLN B N 1
ATOM 6343 C CA . GLN B 1 364 ? 19.391 69.938 9.914 1 92.75 364 GLN B CA 1
ATOM 6344 C C . GLN B 1 364 ? 19.406 68.938 8.75 1 92.75 364 GLN B C 1
ATOM 6346 O O . GLN B 1 364 ? 18.859 67.812 8.859 1 92.75 364 GLN B O 1
ATOM 6351 N N . GLU B 1 365 ? 19.969 69.312 7.734 1 93.12 365 GLU B N 1
ATOM 6352 C CA . GLU B 1 365 ? 20.047 68.438 6.555 1 93.12 365 GLU B CA 1
ATOM 6353 C C . GLU B 1 365 ? 21.141 67.375 6.715 1 93.12 365 GLU B C 1
ATOM 6355 O O . GLU B 1 365 ? 22.234 67.688 7.172 1 93.12 365 GLU B O 1
ATOM 6360 N N . MET B 1 366 ? 20.75 66.25 6.332 1 92.25 366 MET B N 1
ATOM 6361 C CA . MET B 1 366 ? 21.719 65.125 6.367 1 92.25 366 MET B CA 1
ATOM 6362 C C . MET B 1 366 ? 22.562 65.125 5.098 1 92.25 366 MET B C 1
ATOM 6364 O O . MET B 1 366 ? 22.141 65.625 4.055 1 92.25 366 MET B O 1
ATOM 6368 N N . LYS B 1 367 ? 23.703 64.438 5.219 1 90.81 367 LYS B N 1
ATOM 6369 C CA . LYS B 1 367 ? 24.625 64.375 4.094 1 90.81 367 LYS B CA 1
ATOM 6370 C C . LYS B 1 367 ? 24.141 63.375 3.027 1 90.81 367 LYS B C 1
ATOM 6372 O O . LYS B 1 367 ? 24.266 63.656 1.83 1 90.81 367 LYS B O 1
ATOM 6377 N N . THR B 1 368 ? 23.547 62.312 3.504 1 91.56 368 THR B N 1
ATOM 6378 C CA . THR B 1 368 ? 23.125 61.281 2.566 1 91.56 368 THR B CA 1
ATOM 6379 C C . THR B 1 368 ? 21.781 61.656 1.928 1 91.56 368 THR B C 1
ATOM 6381 O O . THR B 1 368 ? 20.844 62.062 2.625 1 91.56 368 THR B O 1
ATOM 6384 N N . LYS B 1 369 ? 21.75 61.594 0.589 1 92.88 369 LYS B N 1
ATOM 6385 C CA . LYS B 1 369 ? 20.547 61.875 -0.162 1 92.88 369 LYS B CA 1
ATOM 6386 C C . LYS B 1 369 ? 19.875 60.594 -0.641 1 92.88 369 LYS B C 1
ATOM 6388 O O . LYS B 1 369 ? 20.547 59.656 -1.078 1 92.88 369 LYS B O 1
ATOM 6393 N N . LEU B 1 370 ? 18.625 60.562 -0.474 1 95.44 370 LEU B N 1
ATOM 6394 C CA . LEU B 1 370 ? 17.828 59.438 -0.93 1 95.44 370 LEU B CA 1
ATOM 6395 C C . LEU B 1 370 ? 17.266 59.688 -2.324 1 95.44 370 LEU B C 1
ATOM 6397 O O . LEU B 1 370 ? 17.328 60.812 -2.826 1 95.44 370 LEU B O 1
ATOM 6401 N N . PRO B 1 371 ? 16.844 58.656 -3.012 1 94.81 371 PRO B N 1
ATOM 6402 C CA . PRO B 1 371 ? 16.188 58.875 -4.309 1 94.81 371 PRO B CA 1
ATOM 6403 C C . PRO B 1 371 ? 14.984 59.812 -4.219 1 94.81 371 PRO B C 1
ATOM 6405 O 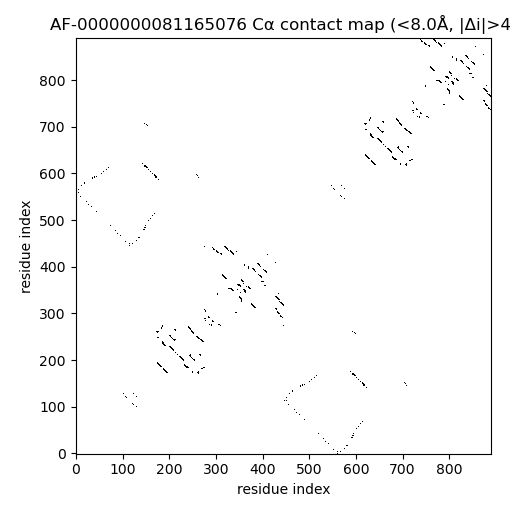O . PRO B 1 371 ? 14.297 59.812 -3.195 1 94.81 371 PRO B O 1
ATOM 6408 N N . SER B 1 372 ? 14.766 60.562 -5.34 1 94.75 372 SER B N 1
ATOM 6409 C CA . SER B 1 372 ? 13.625 61.469 -5.375 1 94.75 372 SER B CA 1
ATOM 6410 C C . SER B 1 372 ? 12.305 60.719 -5.316 1 94.75 372 SER B C 1
ATOM 6412 O O . SER B 1 372 ? 12.219 59.562 -5.781 1 94.75 372 SER B O 1
ATOM 6414 N N . LEU B 1 373 ? 11.336 61.344 -4.734 1 94.69 373 LEU B N 1
ATOM 6415 C CA . LEU B 1 373 ? 10.008 60.75 -4.648 1 94.69 373 LEU B CA 1
ATOM 6416 C C . LEU B 1 373 ? 9.242 60.938 -5.949 1 94.69 373 LEU B C 1
ATOM 6418 O O . LEU B 1 373 ? 9.047 62.062 -6.402 1 94.69 373 LEU B O 1
ATOM 6422 N N . GLY B 1 374 ? 8.898 59.844 -6.582 1 92.88 374 GLY B N 1
ATOM 6423 C CA . GLY B 1 374 ? 8.102 59.844 -7.793 1 92.88 374 GLY B CA 1
ATOM 6424 C C . GLY B 1 374 ? 6.852 59 -7.684 1 92.88 374 GLY B C 1
ATOM 6425 O O . GLY B 1 374 ? 6.531 58.5 -6.605 1 92.88 374 GLY B O 1
ATOM 6426 N N . ARG B 1 375 ? 6.195 59.031 -8.844 1 93 375 ARG B N 1
ATOM 6427 C CA . ARG B 1 375 ? 4.992 58.188 -8.883 1 93 375 ARG B CA 1
ATOM 6428 C C . ARG B 1 375 ? 5.301 56.75 -8.516 1 93 375 ARG B C 1
ATOM 6430 O O . ARG B 1 375 ? 6.234 56.156 -9.062 1 93 375 ARG B O 1
ATOM 6437 N N . ASN B 1 376 ? 4.617 56.25 -7.57 1 93.5 376 ASN B N 1
ATOM 6438 C CA . ASN B 1 376 ? 4.691 54.875 -7.098 1 93.5 376 ASN B CA 1
ATOM 6439 C C . ASN B 1 376 ? 5.887 54.656 -6.172 1 93.5 376 ASN B C 1
ATOM 6441 O O . ASN B 1 376 ? 6.242 53.5 -5.867 1 93.5 376 ASN B O 1
ATOM 6445 N N . SER B 1 377 ? 6.512 55.75 -5.809 1 94.31 377 SER B N 1
ATOM 6446 C CA . SER B 1 377 ? 7.578 55.625 -4.816 1 94.31 377 SER B CA 1
ATOM 6447 C C . SER B 1 377 ? 7.016 55.312 -3.439 1 94.31 377 SER B C 1
ATOM 6449 O O . SER B 1 377 ? 5.891 55.688 -3.113 1 94.31 377 SER B O 1
ATOM 6451 N N . LYS B 1 378 ? 7.805 54.531 -2.725 1 95.56 378 LYS B N 1
ATOM 6452 C CA . LYS B 1 378 ? 7.438 54.188 -1.352 1 95.56 378 LYS B CA 1
ATOM 6453 C C . LYS B 1 378 ? 8.461 54.719 -0.362 1 95.56 378 LYS B C 1
ATOM 6455 O O . LYS B 1 378 ? 9.664 54.5 -0.508 1 95.56 378 LYS B O 1
ATOM 6460 N N . LEU B 1 379 ? 7.984 55.594 0.529 1 96 379 LEU B N 1
ATOM 6461 C CA . LEU B 1 379 ? 8.805 56.094 1.624 1 96 379 LEU B CA 1
ATOM 6462 C C . LEU B 1 379 ? 8.492 55.344 2.924 1 96 379 LEU B C 1
ATOM 6464 O O . LEU B 1 379 ? 7.352 55.375 3.395 1 96 379 LEU B O 1
ATOM 6468 N N . ASN B 1 380 ? 9.492 54.719 3.475 1 95.12 380 ASN B N 1
ATOM 6469 C CA . ASN B 1 380 ? 9.344 54 4.734 1 95.12 380 ASN B CA 1
ATOM 6470 C C . ASN B 1 380 ? 10.102 54.688 5.867 1 95.12 380 ASN B C 1
ATOM 6472 O O . ASN B 1 380 ? 11.281 55 5.719 1 95.12 380 ASN B O 1
ATOM 6476 N N . ILE B 1 381 ? 9.461 54.938 6.941 1 94 381 ILE B N 1
ATOM 6477 C CA . ILE B 1 381 ? 10.109 55.5 8.109 1 94 381 ILE B CA 1
ATOM 6478 C C . ILE B 1 381 ? 9.93 54.594 9.32 1 94 381 ILE B C 1
ATOM 6480 O O . ILE B 1 381 ? 8.812 54.156 9.609 1 94 381 ILE B O 1
ATOM 6484 N N . ASP B 1 382 ? 10.984 54.281 9.945 1 90.75 382 ASP B N 1
ATOM 6485 C CA . ASP B 1 382 ? 10.969 53.469 11.156 1 90.75 382 ASP B CA 1
ATOM 6486 C C . ASP B 1 382 ? 11.742 54.156 12.289 1 90.75 382 ASP B C 1
ATOM 6488 O O . ASP B 1 382 ? 12.711 54.875 12.039 1 90.75 382 ASP B O 1
ATOM 6492 N N . THR B 1 383 ? 11.148 54.031 13.461 1 88.88 383 THR B N 1
ATOM 6493 C CA . THR B 1 383 ? 11.82 54.625 14.609 1 88.88 383 THR B CA 1
ATOM 6494 C C . THR B 1 383 ? 12.008 53.594 15.727 1 88.88 383 THR B C 1
ATOM 6496 O O . THR B 1 383 ? 11.227 52.656 15.844 1 88.88 383 THR B O 1
ATOM 6499 N N . GLU B 1 384 ? 13.055 53.75 16.453 1 86.88 384 GLU B N 1
ATOM 6500 C CA . GLU B 1 384 ? 13.352 52.906 17.609 1 86.88 384 GLU B CA 1
ATOM 6501 C C . GLU B 1 384 ? 13.742 53.75 18.812 1 86.88 384 GLU B C 1
ATOM 6503 O O . GLU B 1 384 ? 14.578 54.625 18.703 1 86.88 384 GLU B O 1
ATOM 6508 N N . ASP B 1 385 ? 13.117 53.375 19.875 1 83.5 385 ASP B N 1
ATOM 6509 C CA . ASP B 1 385 ? 13.461 54.094 21.109 1 83.5 385 ASP B CA 1
ATOM 6510 C C . ASP B 1 385 ? 14.75 53.531 21.703 1 83.5 385 ASP B C 1
ATOM 6512 O O . ASP B 1 385 ? 14.828 52.375 22.078 1 83.5 385 ASP B O 1
ATOM 6516 N N . LEU B 1 386 ? 15.805 54.281 21.766 1 82.75 386 LEU B N 1
ATOM 6517 C CA . LEU B 1 386 ? 17.094 53.812 22.281 1 82.75 386 LEU B CA 1
ATOM 6518 C C . LEU B 1 386 ? 17.156 54 23.797 1 82.75 386 LEU B C 1
ATOM 6520 O O . LEU B 1 386 ? 18.156 53.594 24.438 1 82.75 386 LEU B O 1
ATOM 6524 N N . SER B 1 387 ? 16.281 54.25 24.547 1 74.81 387 SER B N 1
ATOM 6525 C CA . SER B 1 387 ? 16.172 54.344 26 1 74.81 387 SER B CA 1
ATOM 6526 C C . SER B 1 387 ? 17.172 55.344 26.562 1 74.81 387 SER B C 1
ATOM 6528 O O . SER B 1 387 ? 17.469 55.312 27.766 1 74.81 387 SER B O 1
ATOM 6530 N N . ASN B 1 388 ? 17.875 55.969 25.812 1 76.5 388 ASN B N 1
ATOM 6531 C CA . ASN B 1 388 ? 18.797 57 26.281 1 76.5 388 ASN B CA 1
ATOM 6532 C C . ASN B 1 388 ? 18.266 58.406 26 1 76.5 388 ASN B C 1
ATOM 6534 O O . ASN B 1 388 ? 19.031 59.375 26.031 1 76.5 388 ASN B O 1
ATOM 6538 N N . GLY B 1 389 ? 17.016 58.406 25.719 1 76.44 389 GLY B N 1
ATOM 6539 C CA . GLY B 1 389 ? 16.391 59.688 25.438 1 76.44 389 GLY B CA 1
ATOM 6540 C C . GLY B 1 389 ? 16.406 60.031 23.953 1 76.44 389 GLY B C 1
ATOM 6541 O O . GLY B 1 389 ? 15.883 61.062 23.562 1 76.44 389 GLY B O 1
ATOM 6542 N N . LYS B 1 390 ? 17.031 59.188 23.234 1 85.25 390 LYS B N 1
ATOM 6543 C CA . LYS B 1 390 ? 17.078 59.406 21.797 1 85.25 390 LYS B CA 1
ATOM 6544 C C . LYS B 1 390 ? 16.234 58.375 21.047 1 85.25 390 LYS B C 1
ATOM 6546 O O . LYS B 1 390 ? 15.891 57.312 21.594 1 85.25 390 LYS B O 1
ATOM 6551 N N . ILE B 1 391 ? 15.797 58.844 19.859 1 88.19 391 ILE B N 1
ATOM 6552 C CA . ILE B 1 391 ? 15.047 57.938 18.984 1 88.19 391 ILE B CA 1
ATOM 6553 C C . ILE B 1 391 ? 15.836 57.719 17.688 1 88.19 391 ILE B C 1
ATOM 6555 O O . ILE B 1 391 ? 16.297 58.688 17.062 1 88.19 391 ILE B O 1
ATOM 6559 N N . ARG B 1 392 ? 16.125 56.5 17.422 1 91.69 392 ARG B N 1
ATOM 6560 C CA . ARG B 1 392 ? 16.75 56.188 16.141 1 91.69 392 ARG B CA 1
ATOM 6561 C C . ARG B 1 392 ? 15.727 56.156 15.008 1 91.69 392 ARG B C 1
ATOM 6563 O O . ARG B 1 392 ? 14.719 55.469 15.109 1 91.69 392 ARG B O 1
ATOM 6570 N N . VAL B 1 393 ? 15.984 56.938 14.016 1 91.88 393 VAL B N 1
ATOM 6571 C CA . VAL B 1 393 ? 15.055 56.969 12.891 1 91.88 393 VAL B CA 1
ATOM 6572 C C . VAL B 1 393 ? 15.719 56.406 11.641 1 91.88 393 VAL B C 1
ATOM 6574 O O . VAL B 1 393 ? 16.875 56.719 11.344 1 91.88 393 VAL B O 1
ATOM 6577 N N . SER B 1 394 ? 15.062 55.531 11 1 94.19 394 SER B N 1
ATOM 6578 C CA . SER B 1 394 ? 15.5 54.969 9.727 1 94.19 394 SER B CA 1
ATOM 6579 C C . SER B 1 394 ? 14.523 55.312 8.609 1 94.19 394 SER B C 1
ATOM 6581 O O . SER B 1 394 ? 13.328 55.031 8.703 1 94.19 394 SER B O 1
ATOM 6583 N N . VAL B 1 395 ? 15.047 55.938 7.57 1 95.44 395 VAL B N 1
ATOM 6584 C CA . VAL B 1 395 ? 14.242 56.344 6.414 1 95.44 395 VAL B CA 1
ATOM 6585 C C . VAL B 1 395 ? 14.711 55.562 5.18 1 95.44 395 VAL B C 1
ATOM 6587 O O . VAL B 1 395 ? 15.898 55.562 4.867 1 95.44 395 VAL B O 1
ATOM 6590 N N . GLU B 1 396 ? 13.773 54.969 4.535 1 94.94 396 GLU B N 1
ATOM 6591 C CA . GLU B 1 396 ? 14.125 54.156 3.371 1 94.94 396 GLU B CA 1
ATOM 6592 C C . GLU B 1 396 ? 13.281 54.562 2.158 1 94.94 396 GLU B C 1
ATOM 6594 O O . GLU B 1 396 ? 12.062 54.688 2.264 1 94.94 396 GLU B O 1
ATOM 6599 N N . VAL B 1 397 ? 13.969 54.75 1.006 1 94.5 397 VAL B N 1
ATOM 6600 C CA . VAL B 1 397 ? 13.312 54.969 -0.277 1 94.5 397 VAL B CA 1
ATOM 6601 C C . VAL B 1 397 ? 13.969 54.125 -1.353 1 94.5 397 VAL B C 1
ATOM 6603 O O . VAL B 1 397 ? 15.18 54.188 -1.565 1 94.5 397 VAL B O 1
ATOM 6606 N N . GLU B 1 398 ? 13.172 53.344 -1.994 1 91.06 398 GLU B N 1
ATOM 6607 C CA . GLU B 1 398 ? 13.625 52.531 -3.111 1 91.06 398 GLU B CA 1
ATOM 6608 C C . GLU B 1 398 ? 14.883 51.75 -2.75 1 91.06 398 GLU B C 1
ATOM 6610 O O . GLU B 1 398 ? 15.875 51.781 -3.484 1 91.06 398 GLU B O 1
ATOM 6615 N N . GLY B 1 399 ? 14.953 51.188 -1.649 1 89.12 399 GLY B N 1
ATOM 6616 C CA . GLY B 1 399 ? 16.031 50.281 -1.259 1 89.12 399 GLY B CA 1
ATOM 6617 C C . GLY B 1 399 ? 17.188 51 -0.582 1 89.12 399 GLY B C 1
ATOM 6618 O O . GLY B 1 399 ? 18.047 50.344 0.008 1 89.12 399 GLY B O 1
ATOM 6619 N N . LYS B 1 400 ? 17.281 52.312 -0.646 1 93.31 400 LYS B N 1
ATOM 6620 C CA . LYS B 1 400 ? 18.328 53.062 0.027 1 93.31 400 LYS B CA 1
ATOM 6621 C C . LYS B 1 400 ? 17.844 53.562 1.389 1 93.31 400 LYS B C 1
ATOM 6623 O O . LYS B 1 400 ? 16.734 54.062 1.519 1 93.31 400 LYS B O 1
ATOM 6628 N N . GLU B 1 401 ? 18.672 53.375 2.402 1 94.31 401 GLU B N 1
ATOM 6629 C CA . GLU B 1 401 ? 18.266 53.656 3.77 1 94.31 401 GLU B CA 1
ATOM 6630 C C . GLU B 1 401 ? 19.25 54.625 4.445 1 94.31 401 GLU B C 1
ATOM 6632 O O . GLU B 1 401 ? 20.453 54.531 4.211 1 94.31 401 GLU B O 1
ATOM 6637 N N . VAL B 1 402 ? 18.734 55.594 5.16 1 94.44 402 VAL B N 1
ATOM 6638 C CA . VAL B 1 402 ? 19.5 56.5 6 1 94.44 402 VAL B CA 1
ATOM 6639 C C . VAL B 1 402 ? 19.047 56.406 7.449 1 94.44 402 VAL B C 1
ATOM 6641 O O . VAL B 1 402 ? 17.844 56.344 7.727 1 94.44 402 VAL B O 1
ATOM 6644 N N . THR B 1 403 ? 20 56.219 8.344 1 94.38 403 THR B N 1
ATOM 6645 C CA . THR B 1 403 ? 19.672 56.094 9.766 1 94.38 403 THR B CA 1
ATOM 6646 C C . THR B 1 403 ? 20.344 57.219 10.547 1 94.38 403 THR B C 1
ATOM 6648 O O . THR B 1 403 ? 21.469 57.625 10.242 1 94.38 403 THR B O 1
ATOM 6651 N N . SER B 1 404 ? 19.625 57.812 11.508 1 92.38 404 SER B N 1
ATOM 6652 C CA . SER B 1 404 ? 20.156 58.906 12.352 1 92.38 404 SER B CA 1
ATOM 6653 C C . SER B 1 404 ? 19.562 58.844 13.75 1 92.38 404 SER B C 1
ATOM 6655 O O . SER B 1 404 ? 18.406 58.406 13.93 1 92.38 404 SER B O 1
ATOM 6657 N N . ASP B 1 405 ? 20.312 59.188 14.68 1 90.94 405 ASP B N 1
ATOM 6658 C CA . ASP B 1 405 ? 19.812 59.312 16.047 1 90.94 405 ASP B CA 1
ATOM 6659 C C . ASP B 1 405 ? 19.266 60.719 16.297 1 90.94 405 ASP B C 1
ATOM 6661 O O . ASP B 1 405 ? 19.938 61.719 16 1 90.94 405 ASP B O 1
ATOM 6665 N N . TRP B 1 406 ? 18.078 60.812 16.703 1 87.81 406 TRP B N 1
ATOM 6666 C CA . TRP B 1 406 ? 17.297 62.031 16.859 1 87.81 406 TRP B CA 1
ATOM 6667 C C . TRP B 1 406 ? 16.984 62.312 18.328 1 87.81 406 TRP B C 1
ATOM 6669 O O . TRP B 1 406 ? 16.344 61.5 19 1 87.81 406 TRP B O 1
ATOM 6679 N N . LYS B 1 407 ? 17.547 63.406 18.922 1 83.25 407 LYS B N 1
ATOM 6680 C CA . LYS B 1 407 ? 17.266 63.812 20.297 1 83.25 407 LYS B CA 1
ATOM 6681 C C . LYS B 1 407 ? 16.016 64.688 20.375 1 83.25 407 LYS B C 1
ATOM 6683 O O . LYS B 1 407 ? 15.977 65.75 19.844 1 83.25 407 LYS B O 1
ATOM 6688 N N . LEU B 1 408 ? 14.922 64.125 20.828 1 76.81 408 LEU B N 1
ATOM 6689 C CA . LEU B 1 408 ? 13.656 64.812 20.953 1 76.81 408 LEU B CA 1
ATOM 6690 C C . LEU B 1 408 ? 13.578 65.562 22.266 1 76.81 408 LEU B C 1
ATOM 6692 O O . LEU B 1 408 ? 14.008 65.062 23.312 1 76.81 408 LEU B O 1
ATOM 6696 N N . ASP B 1 409 ? 13.328 66.812 22.203 1 70.38 409 ASP B N 1
ATOM 6697 C CA . ASP B 1 409 ? 13.078 67.625 23.438 1 70.38 409 ASP B CA 1
ATOM 6698 C C . ASP B 1 409 ? 11.781 67.188 24.094 1 70.38 409 ASP B C 1
ATOM 6700 O O . ASP B 1 409 ? 10.688 67.5 23.641 1 70.38 409 ASP B O 1
ATOM 6704 N N . GLN B 1 410 ? 11.789 66.188 24.875 1 61.44 410 GLN B N 1
ATOM 6705 C CA . GLN B 1 410 ? 10.633 65.562 25.484 1 61.44 410 GLN B CA 1
ATOM 6706 C C . GLN B 1 410 ? 9.906 66.5 26.438 1 61.44 410 GLN B C 1
ATOM 6708 O O . GLN B 1 410 ? 8.812 66.188 26.906 1 61.44 410 GLN B O 1
ATOM 6713 N N . SER B 1 411 ? 10.492 67.625 26.766 1 56.25 411 SER B N 1
ATOM 6714 C CA . SER B 1 411 ? 9.805 68.562 27.641 1 56.25 411 SER B CA 1
ATOM 6715 C C . SER B 1 411 ? 8.477 69 27.047 1 56.25 411 SER B C 1
ATOM 6717 O O . SER B 1 411 ? 7.535 69.312 27.766 1 56.25 411 SER B O 1
ATOM 6719 N N . GLN B 1 412 ? 8.391 69.062 25.734 1 51.34 412 GLN B N 1
ATOM 6720 C CA . GLN B 1 412 ? 7.172 69.562 25.094 1 51.34 412 GLN B CA 1
ATOM 6721 C C . GLN B 1 412 ? 6.168 68.438 24.906 1 51.34 412 GLN B C 1
ATOM 6723 O O . GLN B 1 412 ? 5.004 68.625 24.578 1 51.34 412 GLN B O 1
ATOM 6728 N N . GLY B 1 413 ? 6.523 67.25 25.047 1 50.06 413 GLY B N 1
ATOM 6729 C CA . GLY B 1 413 ? 5.613 66.125 24.891 1 50.06 413 GLY B CA 1
ATOM 6730 C C . GLY B 1 413 ? 4.93 65.75 26.172 1 50.06 413 GLY B C 1
ATOM 6731 O O . GLY B 1 413 ? 5.566 65.625 27.219 1 50.06 413 GLY B O 1
ATOM 6732 N N . ILE B 1 414 ? 3.672 66.125 26.359 1 44.62 414 ILE B N 1
ATOM 6733 C CA . ILE B 1 414 ? 2.881 65.75 27.531 1 44.62 414 ILE B CA 1
ATOM 6734 C C . ILE B 1 414 ? 3.146 64.312 27.938 1 44.62 414 ILE B C 1
ATOM 6736 O O . ILE B 1 414 ? 2.936 63.406 27.156 1 44.62 414 ILE B O 1
ATOM 6740 N N . LYS B 1 415 ? 4.102 64.062 28.797 1 45.88 415 LYS B N 1
ATOM 6741 C CA . LYS B 1 415 ? 4.137 62.781 29.484 1 45.88 415 LYS B CA 1
ATOM 6742 C C . LYS B 1 415 ? 2.738 62.344 29.922 1 45.88 415 LYS B C 1
ATOM 6744 O O . LYS B 1 415 ? 2.139 62.969 30.797 1 45.88 415 LYS B O 1
ATOM 6749 N N . GLU B 1 416 ? 1.873 62.062 29.078 1 40.28 416 GLU B N 1
ATOM 6750 C CA . GLU B 1 416 ? 0.714 61.438 29.703 1 40.28 416 GLU B CA 1
ATOM 6751 C C . GLU B 1 416 ? 1.138 60.344 30.688 1 40.28 416 GLU B C 1
ATOM 6753 O O . GLU B 1 416 ? 1.766 59.375 30.297 1 40.28 416 GLU B O 1
ATOM 6758 N N . ILE B 1 417 ? 1.483 60.75 31.859 1 37.06 417 ILE B N 1
ATOM 6759 C CA . ILE B 1 417 ? 1.694 59.844 33 1 37.06 417 ILE B CA 1
ATOM 6760 C C . ILE B 1 417 ? 0.485 58.938 33.156 1 37.06 417 ILE B C 1
ATOM 6762 O O . ILE B 1 417 ? -0.574 59.375 33.625 1 37.06 417 ILE B O 1
ATOM 6766 N N . SER B 1 418 ? -0.051 58.219 32.281 1 36.69 418 SER B N 1
ATOM 6767 C CA . SER B 1 418 ? -1.011 57.281 32.844 1 36.69 418 SER B CA 1
ATOM 6768 C C . SER B 1 418 ? -0.407 56.531 34.031 1 36.69 418 SER B C 1
ATOM 6770 O O . SER B 1 418 ? 0.81 56.344 34.094 1 36.69 418 SER B O 1
ATOM 6772 N N . ASP B 1 419 ? -1.061 56.438 35.281 1 36.34 419 ASP B N 1
ATOM 6773 C CA . ASP B 1 419 ? -0.773 55.906 36.594 1 36.34 419 ASP B CA 1
ATOM 6774 C C . ASP B 1 419 ? 0.187 54.719 36.531 1 36.34 419 ASP B C 1
ATOM 6776 O O . ASP B 1 419 ? 0.92 54.438 37.469 1 36.34 419 ASP B O 1
ATOM 6780 N N . ASP B 1 420 ? -0.287 53.531 35.969 1 39.62 420 ASP B N 1
ATOM 6781 C CA . ASP B 1 420 ? 0.386 52.344 36.469 1 39.62 420 ASP B CA 1
ATOM 6782 C C . ASP B 1 420 ? 1.875 52.375 36.125 1 39.62 420 ASP B C 1
ATOM 6784 O O . ASP B 1 420 ? 2.719 52.375 37.031 1 39.62 420 ASP B O 1
ATOM 6788 N N . THR B 1 421 ? 2.428 51.25 35.344 1 41.41 421 THR B N 1
ATOM 6789 C CA . THR B 1 421 ? 3.832 50.875 35.25 1 41.41 421 THR B CA 1
ATOM 6790 C C . THR B 1 421 ? 4.621 51.938 34.5 1 41.41 421 THR B C 1
ATOM 6792 O O . THR B 1 421 ? 4.133 52.5 33.5 1 41.41 421 THR B O 1
ATOM 6795 N N . ALA B 1 422 ? 5.625 52.656 35.062 1 40.19 422 ALA B N 1
ATOM 6796 C CA . ALA B 1 422 ? 6.695 53.594 34.719 1 40.19 422 ALA B CA 1
ATOM 6797 C C . ALA B 1 422 ? 7.215 53.375 33.312 1 40.19 422 ALA B C 1
ATOM 6799 O O . ALA B 1 422 ? 8.297 53.844 32.969 1 40.19 422 ALA B O 1
ATOM 6800 N N . LYS B 1 423 ? 6.902 52.469 32.594 1 45.88 423 LYS B N 1
ATOM 6801 C CA . LYS B 1 423 ? 7.707 52.312 31.375 1 45.88 423 LYS B CA 1
ATOM 6802 C C . LYS B 1 423 ? 7.582 53.562 30.484 1 45.88 423 LYS B C 1
ATOM 6804 O O . LYS B 1 423 ? 6.477 53.938 30.094 1 45.88 423 LYS B O 1
ATOM 6809 N N . ALA B 1 424 ? 8.43 54.5 30.5 1 48.44 424 ALA B N 1
ATOM 6810 C CA . ALA B 1 424 ? 8.695 55.625 29.594 1 48.44 424 ALA B CA 1
ATOM 6811 C C . ALA B 1 424 ? 8.281 55.281 28.172 1 48.44 424 ALA B C 1
ATOM 6813 O O . ALA B 1 424 ? 8.891 54.438 27.516 1 48.44 424 ALA B O 1
ATOM 6814 N N . ARG B 1 425 ? 7.012 55.375 27.859 1 55.78 425 ARG B N 1
ATOM 6815 C CA . ARG B 1 425 ? 6.523 55.062 26.516 1 55.78 425 ARG B CA 1
ATOM 6816 C C . ARG B 1 425 ? 7.137 56 25.469 1 55.78 425 ARG B C 1
ATOM 6818 O O . ARG B 1 425 ? 7.406 57.156 25.766 1 55.78 425 ARG B O 1
ATOM 6825 N N . ALA B 1 426 ? 7.715 55.531 24.484 1 62.78 426 ALA B N 1
ATOM 6826 C CA . ALA B 1 426 ? 8.211 56.25 23.312 1 62.78 426 ALA B CA 1
ATOM 6827 C C . ALA B 1 426 ? 7.219 57.312 22.859 1 62.78 426 ALA B C 1
ATOM 6829 O O . ALA B 1 426 ? 6.004 57.125 22.953 1 62.78 426 ALA B O 1
ATOM 6830 N N . PRO B 1 427 ? 7.688 58.594 22.75 1 73.62 427 PRO B N 1
ATOM 6831 C CA . PRO B 1 427 ? 6.789 59.688 22.359 1 73.62 427 PRO B CA 1
ATOM 6832 C C . PRO B 1 427 ? 6.008 59.375 21.078 1 73.62 427 PRO B C 1
ATOM 6834 O O . PRO B 1 427 ? 6.527 58.719 20.172 1 73.62 427 PRO B O 1
ATOM 6837 N N . SER B 1 428 ? 4.754 59.688 21.156 1 85.19 428 SER B N 1
ATOM 6838 C CA . SER B 1 428 ? 3.932 59.625 19.953 1 85.19 428 SER B CA 1
ATOM 6839 C C . SER B 1 428 ? 4.172 60.812 19.047 1 85.19 428 SER B C 1
ATOM 6841 O O . SER B 1 428 ? 4.441 61.906 19.531 1 85.19 428 SER B O 1
ATOM 6843 N N . LEU B 1 429 ? 4.199 60.562 17.734 1 91.38 429 LEU B N 1
ATOM 6844 C CA . LEU B 1 429 ? 4.492 61.625 16.781 1 91.38 429 LEU B CA 1
ATOM 6845 C C . LEU B 1 429 ? 3.338 61.812 15.789 1 91.38 429 LEU B C 1
ATOM 6847 O O . LEU B 1 429 ? 2.514 60.906 15.633 1 91.38 429 LEU B O 1
ATOM 6851 N N . TYR B 1 430 ? 3.322 63.031 15.18 1 94.88 430 TYR B N 1
ATOM 6852 C CA . TYR B 1 430 ? 2.475 63.281 14.016 1 94.88 430 TYR B CA 1
ATOM 6853 C C . TYR B 1 430 ? 3.223 63 12.727 1 94.88 430 TYR B C 1
ATOM 6855 O O . TYR B 1 430 ? 4.445 63.125 12.664 1 94.88 430 TYR B O 1
ATOM 6863 N N . PHE B 1 431 ? 2.488 62.5 11.797 1 96.12 431 PHE B N 1
ATOM 6864 C CA . PHE B 1 431 ? 3.059 62.531 10.461 1 96.12 431 PHE B CA 1
ATOM 6865 C C . PHE B 1 431 ? 2.424 63.656 9.625 1 96.12 431 PHE B C 1
ATOM 6867 O O . PHE B 1 431 ? 1.33 64.125 9.945 1 96.12 431 PHE B O 1
ATOM 6874 N N . GLY B 1 432 ? 3.164 64.062 8.633 1 96.31 432 GLY B N 1
ATOM 6875 C CA . GLY B 1 432 ? 2.668 65.188 7.836 1 96.31 432 GLY B CA 1
ATOM 6876 C C . GLY B 1 432 ? 3.322 65.25 6.473 1 96.31 432 GLY B C 1
ATOM 6877 O O . GLY B 1 432 ? 4.312 64.562 6.203 1 96.31 432 GLY B O 1
ATOM 6878 N N . MET B 1 433 ? 2.723 66.125 5.66 1 95.94 433 MET B N 1
ATOM 6879 C CA . MET B 1 433 ? 3.26 66.375 4.332 1 95.94 433 MET B CA 1
ATOM 6880 C C . MET B 1 433 ? 3.01 67.875 3.93 1 95.94 433 MET B C 1
ATOM 6882 O O . MET B 1 433 ? 2.143 68.5 4.496 1 95.94 433 MET B O 1
ATOM 6886 N N . GLN B 1 434 ? 3.854 68.25 3.105 1 95.06 434 GLN B N 1
ATOM 6887 C CA . GLN B 1 434 ? 3.715 69.625 2.551 1 95.06 434 GLN B CA 1
ATOM 6888 C C . GLN B 1 434 ? 4.062 69.625 1.065 1 95.06 434 GLN B C 1
ATOM 6890 O O . GLN B 1 434 ? 5.16 69.25 0.673 1 95.06 434 GLN B O 1
ATOM 6895 N N . PHE B 1 435 ? 3.107 70.125 0.291 1 94.19 435 PHE B N 1
ATOM 6896 C CA . PHE B 1 435 ? 3.324 70.25 -1.144 1 94.19 435 PHE B CA 1
ATOM 6897 C C . PHE B 1 435 ? 2.803 71.562 -1.641 1 94.19 435 PHE B C 1
ATOM 6899 O O . PHE B 1 435 ? 1.718 72 -1.25 1 94.19 435 PHE B O 1
ATOM 6906 N N . SER B 1 436 ? 3.555 72.188 -2.51 1 90.75 436 SER B N 1
ATOM 6907 C CA . SER B 1 436 ? 3.248 73.5 -2.986 1 90.75 436 SER B CA 1
ATOM 6908 C C . SER B 1 436 ? 2.244 73.5 -4.133 1 90.75 436 SER B C 1
ATOM 6910 O O . SER B 1 436 ? 1.479 74.438 -4.324 1 90.75 436 SER B O 1
ATOM 6912 N N . HIS B 1 437 ? 2.326 72.438 -4.867 1 91 437 HIS B N 1
ATOM 6913 C CA . HIS B 1 437 ? 1.51 72.438 -6.074 1 91 437 HIS B CA 1
ATOM 6914 C C . HIS B 1 437 ? 0.475 71.312 -6.008 1 91 437 HIS B C 1
ATOM 6916 O O . HIS B 1 437 ? 0.634 70.312 -5.242 1 91 437 HIS B O 1
ATOM 6922 N N . GLU B 1 438 ? -0.47 71.438 -6.859 1 91.75 438 GLU B N 1
ATOM 6923 C CA . GLU B 1 438 ? -1.577 70.5 -6.875 1 91.75 438 GLU B CA 1
ATOM 6924 C C . GLU B 1 438 ? -1.161 69.125 -7.52 1 91.75 438 GLU B C 1
ATOM 6926 O O . GLU B 1 438 ? -0.063 69.062 -8.07 1 91.75 438 GLU B O 1
ATOM 6931 N N . ASN B 1 439 ? -1.949 68.062 -7.227 1 91.69 439 ASN B N 1
ATOM 6932 C CA . ASN B 1 439 ? -1.9 66.812 -7.906 1 91.69 439 ASN B CA 1
ATOM 6933 C C . ASN B 1 439 ? -1.05 65.75 -7.137 1 91.69 439 ASN B C 1
ATOM 6935 O O . ASN B 1 439 ? -0.978 64.625 -7.512 1 91.69 439 ASN B O 1
ATOM 6939 N N . TRP B 1 440 ? -0.39 66.25 -6.141 1 94.25 440 TRP B N 1
ATOM 6940 C CA . TRP B 1 440 ? 0.29 65.312 -5.301 1 94.25 440 TRP B CA 1
ATOM 6941 C C . TRP B 1 440 ? -0.715 64.438 -4.512 1 94.25 440 TRP B C 1
ATOM 6943 O O . TRP B 1 440 ? -1.623 65 -3.881 1 94.25 440 TRP B O 1
ATOM 6953 N N . LYS B 1 441 ? -0.605 63.188 -4.652 1 96.19 441 LYS B N 1
ATOM 6954 C CA . LYS B 1 441 ? -1.461 62.219 -3.943 1 96.19 441 LYS B CA 1
ATOM 6955 C C . LYS B 1 441 ? -0.63 61.219 -3.148 1 96.19 441 LYS B C 1
ATOM 6957 O O . LYS B 1 441 ? 0.192 60.5 -3.717 1 96.19 441 LYS B O 1
ATOM 6962 N N . VAL B 1 442 ? -0.857 61.219 -1.799 1 96.75 442 VAL B N 1
ATOM 6963 C CA . VAL B 1 442 ? -0.035 60.406 -0.932 1 96.75 442 VAL B CA 1
ATOM 6964 C C . VAL B 1 442 ? -0.93 59.5 -0.075 1 96.75 442 VAL B C 1
ATOM 6966 O O . VAL B 1 442 ? -1.872 59.969 0.56 1 96.75 442 VAL B O 1
ATOM 6969 N N . MET B 1 443 ? -0.642 58.25 -0.085 1 96.5 443 MET B N 1
ATOM 6970 C CA . MET B 1 443 ? -1.341 57.281 0.758 1 96.5 443 MET B CA 1
ATOM 6971 C C . MET B 1 443 ? -0.464 56.844 1.927 1 96.5 443 MET B C 1
ATOM 6973 O O . MET B 1 443 ? 0.739 56.625 1.762 1 96.5 443 MET B O 1
ATOM 6977 N N . VAL B 1 444 ? -1.066 56.719 3.072 1 94.69 444 VAL B N 1
ATOM 6978 C CA . VAL B 1 444 ? -0.306 56.344 4.254 1 94.69 444 VAL B CA 1
ATOM 6979 C C . VAL B 1 444 ? -0.753 54.969 4.723 1 94.69 444 VAL B C 1
ATOM 6981 O O . VAL B 1 444 ? -1.938 54.625 4.652 1 94.69 444 VAL B O 1
ATOM 6984 N N . GLU B 1 445 ? 0.282 54.156 5.176 1 87.19 445 GLU B N 1
ATOM 6985 C CA . GLU B 1 445 ? 0.023 52.812 5.684 1 87.19 445 GLU B CA 1
ATOM 6986 C C . GLU B 1 445 ? 0.965 52.469 6.832 1 87.19 445 GLU B C 1
ATOM 6988 O O . GLU B 1 445 ? 2.127 52.875 6.836 1 87.19 445 GLU B O 1
#

Sequence (890 aa):
MSESLVQNVVDTMASASMQKSHLVDLLSTLKQAKEQITVSASSSREGLKQHFQTLRKDIDNAIQRRLDYLLGEVGKMEEDSLTSITGFEDTVKESLQAANQVIEEGKQILSNNPEENVEALVKFKENPQTKNLECILESPSLSDVPYISADVREGLSERVAELITKEGRVVERAPVQISDIIERPGGLLVKWMEVEEELEDVEFCLQYCNGNITYSNINKATFHDAYTGPLMCHTVRHLRTKAHYSFRVRCRVVGDTEWSVWCVPRSASTSIPHYQWNTSTDGYSTSNENKTANREAGEVFSVLYSNDKSYVAGCPITFKILDVGETSPLDGIGLSLTNEDLDTMRRKNAIFVSSRGCVYVDGQEMKTKLPSLGRNSKLNIDTEDLSNGKIRVSVEVEGKEVTSDWKLDQSQGIKEISDDTAKARAPSLYFGMQFSHENWKVMVEMSESLVQNVVDTMASASMQKSHLVDLLSTLKQAKEQITVSASSSREGLKQHFQTLRKDIDNAIQRRLDYLLGEVGKMEEDSLTSITGFEDTVKESLQAANQVIEEGKQILSNNPEENVEALVKFKENPQTKNLECILESPSLSDVPYISADVREGLSERVAELITKEGRVVERAPVQISDIIERPGGLLVKWMEVEEELEDVEFCLQYCNGNITYSNINKATFHDAYTGPLMCHTVRHLRTKAHYSFRVRCRVVGDTEWSVWCVPRSASTSIPHYQWNTSTDGYSTSNENKTANREAGEVFSVLYSNDKSYVAGCPITFKILDVGETSPLDGIGLSLTNEDLDTMRRKNAIFVSSRGCVYVDGQEMKTKLPSLGRNSKLNIDTEDLSNGKIRVSVEVEGKEVTSDWKLDQSQGIKEISDDTAKARAPSLYFGMQFSHENWKVMVE

Organism: Pinctada imbricata (NCBI:txid66713)

pLDDT: mean 88.16, std 10.9, range [36.34, 98.19]